Protein AF-A0A6C2U2H2-F1 (afdb_monomer)

Nearest PDB structures (foldseek):
  1rp9-assembly1_A  TM=5.818E-01  e=4.953E+00  Hordeum vulgare
  3bsh-assembly1_A  TM=3.555E-01  e=1.914E+00  Hordeum vulgare

Foldseek 3Di:
DDDDDDDPDPPPPPQDQAAEKEQPDAQDPVNLQFQCQLVRIPVSHRQAERYEYEYADAAGEREHHAQVVPQEAERHYPEYEYHNNYEYEYHHDEEYETAHYEYEANYEYEYPYQEYEYAHAYEYDDAEEYEYEPADAQYEYEYQYAYDYDPRHQEYEWEYPDAYDPVRQGTYEYEHQNHADAHEYEFYRHEYEEQNPHLYAYDADQNGEYYYPEEAARADYEYHHLHAYAQQYEYEYQWYHQVNRTDDAAKADLCCQCPVSPHPLNNYPCRNVRNYIYGHHDDPPLPWFDWDADQQQFTDFTQASNDTFADDDPQAGKWKWFDPPPDIDIDGFGGWDDDPQKIKTGNDVPDPFIWIWGWAIGSGWIKIFTQDTPPAAQVNQGIKMKGKTATPAAKDKDKQAQLKDWDADHPRGMIMIINNCQSDAALVRTRTMMIIGHPVDADPSLLLSLLRCFQPGNQFAAPPDPHRHSVVSVVQLVQLCVQCPFAAEAEEADQAQVQVVVCCVVFVLVLLGQEYEYACCRFQVDNDDAAGFQLWGDCRHVVVTLVSLLVVLLVCLVSNHAYHYAGAAGWAHLQHCVQQPPAHNPQWAFQFKAWFAAKDALPDQKGKGQGDPPRAPDPDFDPFKDQQWKDFGSKIKGFPDWPPRVDRIIMTHRIDIRTHNGGRGIDHTGTMMTGFMFGHPHRIIHGHSNPPDPPGPLLVSLLVVLVSVQSSCVSSQEHAAEHENLSRPRVPVRSSLVSVSSSRSHHNGNYWYDYVQGGRSSNSSCVRNSNVVQLLSHPQALEQAWDDQDPVDPPAFTDDLLLRLVSSLFSLVVSHLHYYYAHLAPSGGDTPCRCPPFQCNVVSSVVSSVSSLQSRLADVVVSVVSVVFWAADPPDPTIWGQWRFRWDADPVRFIWTKTKGFWDFPVDDQGTWIQPDSGNGIDHRWDKDKAQDKTKTADQDAKDAKWKKKAFAQPKPFWFAQKKKDKPPFWIKTWHDIAGHLWMWTDPDDFWIFIAHSSRNTPDITTMDIDRRIDHHTMIIMGIHGPPDIGIMIMTIMDIDDMDGGPSSVVD

Solvent-accessible surface area (backbone atoms only — not comparable to full-atom values): 52808 Å² total; per-residue (Å²): 134,91,83,90,82,84,79,84,78,82,81,78,74,84,68,76,85,40,60,80,34,43,52,74,47,69,37,50,94,83,46,50,51,17,61,61,40,21,79,31,27,72,76,57,46,48,64,40,71,67,24,31,35,35,37,66,43,63,74,36,40,48,20,46,27,23,40,92,75,32,44,57,41,68,56,45,28,59,28,41,37,30,23,58,31,5,30,43,30,33,33,19,63,37,50,31,36,32,65,39,28,36,40,25,34,59,9,34,44,35,39,70,41,68,30,34,29,40,33,44,31,35,39,35,37,55,70,39,40,33,37,41,24,28,71,47,56,62,15,40,32,40,37,54,25,44,36,42,51,39,90,49,34,49,32,43,35,36,42,34,96,52,84,51,52,90,89,40,61,20,25,41,33,25,67,24,68,80,16,58,35,57,33,30,41,39,27,31,28,21,36,44,34,33,56,19,66,44,54,38,22,39,38,25,35,71,52,6,33,42,34,50,70,46,72,39,83,27,80,82,19,40,38,40,34,47,18,30,35,48,40,68,32,47,36,36,21,39,40,39,26,48,69,85,44,72,56,66,64,45,76,38,39,35,59,47,43,35,68,74,68,61,39,63,49,77,38,31,71,56,29,80,72,29,73,17,34,45,29,20,44,64,74,78,80,65,45,55,8,40,78,45,63,41,62,45,32,30,73,70,45,32,26,32,71,65,39,72,36,54,43,87,62,94,74,37,26,37,28,46,32,41,45,81,88,86,54,74,49,78,45,72,28,50,17,33,47,78,62,89,63,31,40,39,37,16,60,40,92,92,42,74,53,30,40,30,31,39,57,50,68,34,60,47,28,31,36,45,30,41,73,46,62,44,80,60,50,83,77,41,81,42,42,30,37,36,40,33,42,45,34,71,48,57,58,39,72,42,54,53,52,65,48,22,48,63,47,64,45,85,90,77,27,35,37,41,38,33,31,64,42,61,37,49,56,51,76,90,61,52,41,29,32,36,37,41,32,56,47,79,54,53,56,72,62,31,38,53,38,53,20,48,46,55,43,74,45,89,44,56,54,59,31,92,60,96,66,59,44,45,68,47,44,52,50,48,44,51,50,33,49,73,70,64,56,69,54,26,31,36,31,43,37,46,76,29,53,66,52,47,54,51,50,37,66,68,46,42,60,76,50,64,37,31,29,46,31,30,47,26,47,36,53,39,57,40,67,66,48,37,59,48,60,88,78,44,45,15,47,68,27,22,77,68,24,63,60,45,51,38,54,50,31,44,58,35,21,78,70,65,19,27,58,31,52,48,38,46,61,72,57,45,17,39,40,19,52,84,49,35,40,91,50,47,55,85,46,47,22,59,70,39,44,36,27,27,64,56,61,44,53,49,81,60,34,68,48,46,37,29,53,40,91,90,58,59,82,88,89,79,57,33,99,44,53,41,66,51,34,32,36,46,73,53,23,35,31,39,47,63,43,84,40,55,78,92,50,64,57,27,36,36,33,68,35,44,62,28,41,65,61,20,58,53,55,68,47,56,54,64,39,47,34,36,31,31,39,22,33,49,99,70,55,26,33,23,46,32,97,38,51,94,43,100,80,27,47,42,46,51,53,27,50,52,46,19,52,56,48,42,67,46,22,65,64,51,60,25,41,43,50,37,38,61,33,56,62,50,43,45,77,45,77,43,54,40,52,56,48,52,30,50,22,46,34,56,22,67,53,47,53,52,54,34,31,79,94,40,66,48,78,51,54,54,58,54,72,30,45,91,40,54,74,38,47,38,71,44,82,52,41,20,33,40,43,52,49,59,55,47,84,92,51,83,92,50,72,27,57,50,71,63,47,24,32,36,41,33,54,45,17,48,76,68,53,19,17,15,30,30,40,28,25,46,36,73,96,53,39,41,28,71,63,46,59,74,60,27,51,51,37,66,63,52,51,52,51,45,35,55,38,58,72,39,34,75,58,59,32,68,70,46,52,52,54,53,54,74,50,43,45,74,37,88,100,54,96,48,42,28,29,60,45,35,50,41,76,48,64,48,100,84,71,44,50,27,34,36,34,36,29,62,45,45,45,79,86,50,90,51,67,50,32,31,60,74,36,101,52,59,32,64,42,74,49,56,48,80,42,50,42,62,50,73,44,48,29,44,32,96,46,76,65,41,67,64,23,37,39,39,32,29,36,67,85,37,95,51,53,50,28,40,39,27,46,34,35,72,99,46,24,31,37,38,34,65,54,73,40,43,48,40,17,34,39,40,33,86,60,87,57,47,31,41,34,20,42,56,32,52,34,77,75,46,69,35,57,47,50,73,46,57,52,41,46,56,54,38,80,40,44,39,27,47,34,48,78,77,66,73,36,46,29,33,39,37,44,34,47,68,56,80,68,44,72,44,61,35,60,83,76,111

Mean predicted aligned error: 15.01 Å

Radius of gyration: 37.15 Å; Cα contacts (8 Å, |Δi|>4): 2699; chains: 1; bounding box: 92×108×88 Å

Structure (mmCIF, N/CA/C/O backbone):
data_AF-A0A6C2U2H2-F1
#
_entry.id   AF-A0A6C2U2H2-F1
#
loop_
_atom_site.group_PDB
_atom_site.id
_atom_site.type_symbol
_atom_site.label_atom_id
_atom_site.label_alt_id
_atom_site.label_comp_id
_atom_site.label_asym_id
_atom_site.label_entity_id
_atom_site.label_seq_id
_atom_site.pdbx_PDB_ins_code
_atom_site.Cartn_x
_atom_site.Cartn_y
_atom_site.Cartn_z
_atom_site.occupancy
_atom_site.B_iso_or_equiv
_atom_site.auth_seq_id
_atom_site.auth_comp_id
_atom_site.auth_asym_id
_atom_site.auth_atom_id
_atom_site.pdbx_PDB_model_num
ATOM 1 N N . MET A 1 1 ? 23.633 -57.179 -10.560 1.00 32.50 1 MET A N 1
ATOM 2 C CA . MET A 1 1 ? 22.895 -57.666 -9.376 1.00 32.50 1 MET A CA 1
ATOM 3 C C . MET A 1 1 ? 21.879 -56.606 -9.007 1.00 32.50 1 MET A C 1
ATOM 5 O O . MET A 1 1 ? 22.245 -55.447 -8.906 1.00 32.50 1 MET A O 1
ATOM 9 N N . ASN A 1 2 ? 20.624 -57.039 -8.941 1.00 30.58 2 ASN A N 1
ATOM 10 C CA . ASN A 1 2 ? 19.366 -56.308 -8.786 1.00 30.58 2 ASN A CA 1
ATOM 11 C C . ASN A 1 2 ? 19.372 -55.073 -7.869 1.00 30.58 2 ASN A C 1
ATOM 13 O O . ASN A 1 2 ? 19.722 -55.198 -6.699 1.00 30.58 2 ASN A O 1
ATOM 17 N N . ARG A 1 3 ? 18.763 -53.975 -8.341 1.00 24.48 3 ARG A N 1
ATOM 18 C CA . ARG A 1 3 ? 17.432 -53.531 -7.881 1.00 24.48 3 ARG A CA 1
ATOM 19 C C . ARG A 1 3 ? 16.809 -52.521 -8.853 1.00 24.48 3 ARG A C 1
ATOM 21 O O . ARG A 1 3 ? 17.473 -51.641 -9.380 1.00 24.48 3 ARG A O 1
ATOM 28 N N . THR A 1 4 ? 15.528 -52.751 -9.087 1.00 27.25 4 THR A N 1
ATOM 29 C CA . THR A 1 4 ? 14.584 -52.084 -9.978 1.00 27.25 4 THR A CA 1
ATOM 30 C C . THR A 1 4 ? 14.066 -50.793 -9.340 1.00 27.25 4 THR A C 1
ATOM 32 O O . THR A 1 4 ? 13.630 -50.841 -8.195 1.00 27.25 4 THR A O 1
ATOM 35 N N . PHE A 1 5 ? 14.034 -49.690 -10.088 1.00 24.20 5 PHE A N 1
ATOM 36 C CA . PHE A 1 5 ? 13.085 -48.589 -9.892 1.00 24.20 5 PHE A CA 1
ATOM 37 C C . PHE A 1 5 ? 12.570 -48.190 -11.278 1.00 24.20 5 PHE A C 1
ATOM 39 O O . PHE A 1 5 ? 13.313 -47.666 -12.103 1.00 24.20 5 PHE A O 1
ATOM 46 N N . VAL A 1 6 ? 11.315 -48.541 -11.557 1.00 26.33 6 VAL A N 1
ATOM 47 C CA . VAL A 1 6 ? 10.551 -48.048 -12.706 1.00 26.33 6 VAL A CA 1
ATOM 48 C C . VAL A 1 6 ? 9.838 -46.799 -12.207 1.00 26.33 6 VAL A C 1
ATOM 50 O O . VAL A 1 6 ? 8.916 -46.907 -11.404 1.00 26.33 6 VAL A O 1
ATOM 53 N N . ALA A 1 7 ? 10.293 -45.626 -12.639 1.00 27.02 7 ALA A N 1
ATOM 54 C CA . ALA A 1 7 ? 9.502 -44.410 -12.545 1.00 27.02 7 ALA A CA 1
ATOM 55 C C . ALA A 1 7 ? 8.422 -44.473 -13.637 1.00 27.02 7 ALA A C 1
ATOM 57 O O . ALA A 1 7 ? 8.735 -44.615 -14.820 1.00 27.02 7 ALA A O 1
ATOM 58 N N . MET A 1 8 ? 7.151 -44.423 -13.237 1.00 24.56 8 MET A N 1
ATOM 59 C CA . MET A 1 8 ? 6.042 -44.121 -14.139 1.00 24.56 8 MET A CA 1
ATOM 60 C C . MET A 1 8 ? 6.201 -42.665 -14.588 1.00 24.56 8 MET A C 1
ATOM 62 O O . MET A 1 8 ? 6.007 -41.750 -13.796 1.00 24.56 8 MET A O 1
ATOM 66 N N . ALA A 1 9 ? 6.576 -42.456 -15.847 1.00 27.61 9 ALA A N 1
ATOM 67 C CA . ALA A 1 9 ? 6.449 -41.161 -16.496 1.00 27.61 9 ALA A CA 1
ATOM 68 C C . ALA A 1 9 ? 4.959 -40.904 -16.772 1.00 27.61 9 ALA A C 1
ATOM 70 O O . ALA A 1 9 ? 4.360 -41.580 -17.610 1.00 27.61 9 ALA A O 1
ATOM 71 N N . ALA A 1 10 ? 4.363 -39.945 -16.065 1.00 25.80 10 ALA A N 1
ATOM 72 C CA . ALA A 1 10 ? 3.140 -39.299 -16.516 1.00 25.80 10 ALA A CA 1
ATOM 73 C C . ALA A 1 10 ? 3.537 -38.310 -17.619 1.00 25.80 10 ALA A C 1
ATOM 75 O O . ALA A 1 10 ? 4.112 -37.259 -17.355 1.00 25.80 10 ALA A O 1
ATOM 76 N N . VAL A 1 11 ? 3.294 -38.688 -18.872 1.00 26.17 11 VAL A N 1
ATOM 77 C CA . VAL A 1 11 ? 3.320 -37.755 -20.000 1.00 26.17 11 VAL A CA 1
ATOM 78 C C . VAL A 1 11 ? 2.082 -36.872 -19.855 1.00 26.17 11 VAL A C 1
ATOM 80 O O . VAL A 1 11 ? 0.984 -37.301 -20.200 1.00 26.17 11 VAL A O 1
ATOM 83 N N . VAL A 1 12 ? 2.243 -35.662 -19.320 1.00 30.09 12 VAL A N 1
ATOM 84 C CA . VAL A 1 12 ? 1.270 -34.585 -19.528 1.00 30.09 12 VAL A CA 1
ATOM 85 C C . VAL A 1 12 ? 1.598 -33.996 -20.893 1.00 30.09 12 VAL A C 1
ATOM 87 O O . VAL A 1 12 ? 2.551 -33.238 -21.051 1.00 30.09 12 VAL A O 1
ATOM 90 N N . ALA A 1 13 ? 0.863 -34.428 -21.913 1.00 29.91 13 ALA A N 1
ATOM 91 C CA . ALA A 1 13 ? 0.833 -33.712 -23.174 1.00 29.91 13 ALA A CA 1
ATOM 92 C C . ALA A 1 13 ? 0.093 -32.390 -22.922 1.00 29.91 13 ALA A C 1
ATOM 94 O O . ALA A 1 13 ? -1.091 -32.416 -22.592 1.00 29.91 13 ALA A O 1
ATOM 95 N N . LEU A 1 14 ? 0.779 -31.250 -23.065 1.00 33.41 14 LEU A N 1
ATOM 96 C CA . LEU A 1 14 ? 0.102 -29.980 -23.321 1.00 33.41 14 LEU A CA 1
ATOM 97 C C . LEU A 1 14 ? -0.630 -30.130 -24.662 1.00 33.41 14 LEU A C 1
ATOM 99 O O . LEU A 1 14 ? -0.026 -30.015 -25.730 1.00 33.41 14 LEU A O 1
ATOM 103 N N . ASN A 1 15 ? -1.921 -30.447 -24.610 1.00 34.25 15 ASN A N 1
ATOM 104 C CA . ASN A 1 15 ? -2.809 -30.229 -25.742 1.00 34.25 15 ASN A CA 1
ATOM 105 C C . ASN A 1 15 ? -2.998 -28.715 -25.881 1.00 34.25 15 ASN A C 1
ATOM 107 O O . ASN A 1 15 ? -3.234 -28.025 -24.891 1.00 34.25 15 ASN A O 1
ATOM 111 N N . ALA A 1 16 ? -2.886 -28.198 -27.106 1.00 41.16 16 ALA A N 1
ATOM 112 C CA . ALA A 1 16 ? -3.382 -26.867 -27.436 1.00 41.16 16 ALA A CA 1
ATOM 113 C C . ALA A 1 16 ? -4.820 -26.733 -26.904 1.00 41.16 16 ALA A C 1
ATOM 115 O O . ALA A 1 16 ? -5.603 -27.665 -27.092 1.00 41.16 16 ALA A O 1
ATOM 116 N N . ALA A 1 17 ? -5.139 -25.625 -26.225 1.00 50.78 17 ALA A N 1
ATOM 117 C CA . ALA A 1 17 ? -6.475 -25.389 -25.683 1.00 50.78 17 ALA A CA 1
ATOM 118 C C . ALA A 1 17 ? -7.521 -25.625 -26.783 1.00 50.78 17 ALA A C 1
ATOM 120 O O . ALA A 1 17 ? -7.444 -25.020 -27.859 1.00 50.78 17 ALA A O 1
ATOM 121 N N . GLY A 1 18 ? -8.436 -26.564 -26.540 1.00 59.12 18 GLY A N 1
ATOM 122 C CA . GLY A 1 18 ? -9.504 -26.884 -27.475 1.00 59.12 18 GLY A CA 1
ATOM 123 C C . GLY A 1 18 ? -10.386 -25.667 -27.741 1.00 59.12 18 GLY A C 1
ATOM 124 O O . GLY A 1 18 ? -10.459 -24.743 -26.931 1.00 59.12 18 GLY A O 1
ATOM 125 N N . ALA A 1 19 ? -11.068 -25.632 -28.886 1.00 75.75 19 ALA A N 1
ATOM 126 C CA . ALA A 1 19 ? -12.039 -24.571 -29.129 1.00 75.75 19 ALA A CA 1
ATOM 127 C C . ALA A 1 19 ? -13.217 -24.719 -28.146 1.00 75.75 19 ALA A C 1
ATOM 129 O O . ALA A 1 19 ? -13.731 -25.825 -27.963 1.00 75.75 19 ALA A O 1
ATOM 130 N N . LEU A 1 20 ? -13.660 -23.613 -27.537 1.00 92.12 20 LEU A N 1
ATOM 131 C CA . LEU A 1 20 ? -14.864 -23.589 -26.705 1.00 92.12 20 LEU A CA 1
ATOM 132 C C . LEU A 1 20 ? -16.114 -23.650 -27.596 1.00 92.12 20 LEU A C 1
ATOM 134 O O . LEU A 1 20 ? -16.341 -22.771 -28.428 1.00 92.12 20 LEU A O 1
ATOM 138 N N . VAL A 1 21 ? -16.940 -24.674 -27.404 1.00 95.69 21 VAL A N 1
ATOM 139 C CA . VAL A 1 21 ? -18.154 -24.949 -28.177 1.00 95.69 21 VAL A CA 1
ATOM 140 C C . VAL A 1 21 ? -19.387 -24.707 -27.305 1.00 95.69 21 VAL A C 1
ATOM 142 O O . VAL A 1 21 ? -19.618 -25.399 -26.313 1.00 95.69 21 VAL A O 1
ATOM 145 N N . SER A 1 22 ? -20.213 -23.731 -27.680 1.00 95.50 22 SER A N 1
ATOM 146 C CA . SER A 1 22 ? -21.468 -23.423 -26.988 1.00 95.50 22 SER A CA 1
ATOM 147 C C . SER A 1 22 ? -22.598 -24.352 -27.421 1.00 95.50 22 SER A C 1
ATOM 149 O O . SER A 1 22 ? -22.697 -24.746 -28.583 1.00 95.50 22 SER A O 1
ATOM 151 N N . GLN A 1 23 ? -23.490 -24.691 -26.492 1.00 95.94 23 GLN A N 1
ATOM 152 C CA . GLN A 1 23 ? -24.770 -25.304 -26.825 1.00 95.94 23 GLN A CA 1
ATOM 153 C C . GLN A 1 23 ? -25.703 -24.224 -27.387 1.00 95.94 23 GLN A C 1
ATOM 155 O O . GLN A 1 23 ? -26.037 -23.291 -26.662 1.00 95.94 23 GLN A O 1
ATOM 160 N N . ASP A 1 24 ? -26.182 -24.366 -28.620 1.00 91.69 24 ASP A N 1
ATOM 161 C CA . ASP A 1 24 ? -27.002 -23.353 -29.306 1.00 91.69 24 ASP A CA 1
ATOM 162 C C . ASP A 1 24 ? -28.509 -23.609 -29.167 1.00 91.69 24 ASP A C 1
ATOM 164 O O . ASP A 1 24 ? -29.312 -22.673 -29.114 1.00 91.69 24 ASP A O 1
ATOM 168 N N . GLU A 1 25 ? -28.905 -24.873 -29.011 1.00 88.44 25 GLU A N 1
ATOM 169 C CA . GLU A 1 25 ? -30.304 -25.287 -28.885 1.00 88.44 25 GLU A CA 1
ATOM 170 C C . GLU A 1 25 ? -30.571 -26.017 -27.567 1.00 88.44 25 GLU A C 1
ATOM 172 O O . GLU A 1 25 ? -29.699 -26.664 -26.997 1.00 88.44 25 GLU A O 1
ATOM 177 N N . ASN A 1 26 ? -31.812 -25.977 -27.080 1.00 87.69 26 ASN A N 1
ATOM 178 C CA . ASN A 1 26 ? -32.213 -26.801 -25.942 1.00 87.69 26 ASN A CA 1
ATOM 179 C C . ASN A 1 26 ? -32.256 -28.285 -26.345 1.00 87.69 26 ASN A C 1
ATOM 181 O O . ASN A 1 26 ? -32.990 -28.642 -27.268 1.00 87.69 26 ASN A O 1
ATOM 185 N N . VAL A 1 27 ? -31.541 -29.159 -25.630 1.00 86.50 27 VAL A N 1
ATOM 186 C CA . VAL A 1 27 ? -31.614 -30.610 -25.854 1.00 86.50 27 VAL A CA 1
ATOM 187 C C . VAL A 1 27 ? -32.812 -31.140 -25.065 1.00 86.50 27 VAL A C 1
ATOM 189 O O . VAL A 1 27 ? -32.729 -31.476 -23.882 1.00 86.50 27 VAL A O 1
ATOM 192 N N . GLY A 1 28 ? -33.977 -31.134 -25.710 1.00 75.00 28 GLY A N 1
ATOM 193 C CA . GLY A 1 28 ? -35.269 -31.340 -25.069 1.00 75.00 28 GLY A CA 1
ATOM 194 C C . GLY A 1 28 ? -35.622 -32.805 -24.801 1.00 75.00 28 GLY A C 1
ATOM 195 O O . GLY A 1 28 ? -34.885 -33.747 -25.073 1.00 75.00 28 GLY A O 1
ATOM 196 N N . ALA A 1 29 ? -36.823 -33.033 -24.257 1.00 66.06 29 ALA A N 1
ATOM 197 C CA . ALA A 1 29 ? -37.308 -34.384 -23.949 1.00 66.06 29 ALA A CA 1
ATOM 198 C C . ALA A 1 29 ? -37.559 -35.277 -25.169 1.00 66.06 29 ALA A C 1
ATOM 200 O O . ALA A 1 29 ? -37.538 -36.498 -25.021 1.00 66.06 29 ALA A O 1
ATOM 201 N N . ALA A 1 30 ? -37.806 -34.677 -26.331 1.00 73.50 30 ALA A N 1
ATOM 202 C CA . ALA A 1 30 ? -38.062 -35.391 -27.576 1.00 73.50 30 ALA A CA 1
ATOM 203 C C . ALA A 1 30 ? -36.770 -35.829 -28.290 1.00 73.50 30 ALA A C 1
ATOM 205 O O . ALA A 1 30 ? -36.818 -36.720 -29.137 1.00 73.50 30 ALA A O 1
ATOM 206 N N . ASP A 1 31 ? -35.619 -35.251 -27.934 1.00 83.12 31 ASP A N 1
ATOM 207 C CA . ASP A 1 31 ? -34.337 -35.532 -28.573 1.00 83.12 31 ASP A CA 1
ATOM 208 C C . ASP A 1 31 ? -33.702 -36.786 -27.956 1.00 83.12 31 ASP A C 1
ATOM 210 O O . ASP A 1 31 ? -32.944 -36.722 -26.989 1.00 83.12 31 ASP A O 1
ATOM 214 N N . ALA A 1 32 ? -34.021 -37.960 -28.509 1.00 87.81 32 ALA A N 1
ATOM 215 C CA . ALA A 1 32 ? -33.505 -39.234 -27.998 1.00 87.81 32 ALA A CA 1
ATOM 216 C C . ALA A 1 32 ? -31.965 -39.307 -27.993 1.00 87.81 32 ALA A C 1
ATOM 218 O O . ALA A 1 32 ? -31.387 -39.949 -27.117 1.00 87.81 32 ALA A O 1
ATOM 219 N N . ALA A 1 33 ? -31.315 -38.616 -28.937 1.00 90.25 33 ALA A N 1
ATOM 220 C CA . ALA A 1 33 ? -29.861 -38.548 -29.068 1.00 90.25 33 ALA A CA 1
ATOM 221 C C . ALA A 1 33 ? -29.166 -37.729 -27.961 1.00 90.25 33 ALA A C 1
ATOM 223 O O . ALA A 1 33 ? -27.961 -37.878 -27.783 1.00 90.25 33 ALA A O 1
ATOM 224 N N . GLY A 1 34 ? -29.883 -36.892 -27.202 1.00 92.00 34 GLY A N 1
ATOM 225 C CA . GLY A 1 34 ? -29.271 -36.063 -26.160 1.00 92.00 34 GLY A CA 1
ATOM 226 C C . GLY A 1 34 ? -28.140 -35.176 -26.702 1.00 92.00 34 GLY A C 1
ATOM 227 O O . GLY A 1 34 ? -28.230 -34.653 -27.814 1.00 92.00 34 GLY A O 1
ATOM 228 N N . TRP A 1 35 ? -27.047 -35.061 -25.945 1.00 93.44 35 TRP A N 1
ATOM 229 C CA . TRP A 1 35 ? -25.833 -34.340 -26.342 1.00 93.44 35 TRP A CA 1
ATOM 230 C C . TRP A 1 35 ? -25.170 -34.857 -27.632 1.00 93.44 35 TRP A C 1
ATOM 232 O O . TRP A 1 35 ? -24.297 -34.183 -28.162 1.00 93.44 35 TRP A O 1
ATOM 242 N N . LEU A 1 36 ? -25.573 -36.021 -28.171 1.00 93.38 36 LEU A N 1
ATOM 243 C CA . LEU A 1 36 ? -25.072 -36.545 -29.452 1.00 93.38 36 LEU A CA 1
ATOM 244 C C . LEU A 1 36 ? -25.779 -35.905 -30.658 1.00 93.38 36 LEU A C 1
ATOM 246 O O . LEU A 1 36 ? -25.531 -36.283 -31.802 1.00 93.38 36 LEU A O 1
ATOM 250 N N . LYS A 1 37 ? -26.696 -34.959 -30.436 1.00 93.06 37 LYS A N 1
ATOM 251 C CA . LYS A 1 37 ? -27.306 -34.172 -31.505 1.00 93.06 37 LYS A CA 1
ATOM 252 C C . LYS A 1 37 ? -26.331 -33.078 -31.943 1.00 93.06 37 LYS A C 1
ATOM 254 O O . LYS A 1 37 ? -26.220 -32.048 -31.293 1.00 93.06 37 LYS A O 1
ATOM 259 N N . ALA A 1 38 ? -25.649 -33.311 -33.062 1.00 92.25 38 ALA A N 1
ATOM 260 C CA . ALA A 1 38 ? -24.626 -32.406 -33.590 1.00 92.25 38 ALA A CA 1
ATOM 261 C C . ALA A 1 38 ? -25.116 -30.953 -33.755 1.00 92.25 38 ALA A C 1
ATOM 263 O O . ALA A 1 38 ? -24.424 -30.030 -33.354 1.00 92.25 38 ALA A O 1
ATOM 264 N N . SER A 1 39 ? -26.351 -30.758 -34.234 1.00 91.69 39 SER A N 1
ATOM 265 C CA . SER A 1 39 ? -26.947 -29.425 -34.434 1.00 91.69 39 SER A CA 1
ATOM 266 C C . SER A 1 39 ? -27.293 -28.675 -33.141 1.00 91.69 39 SER A C 1
ATOM 268 O O . SER A 1 39 ? -27.886 -27.605 -33.196 1.00 91.69 39 SER A O 1
ATOM 270 N N . SER A 1 40 ? -27.043 -29.261 -31.967 1.00 92.00 40 SER A N 1
ATOM 271 C CA . SER A 1 40 ? -27.226 -28.577 -30.683 1.00 92.00 40 SER A CA 1
ATOM 272 C C . SER A 1 40 ? -25.979 -27.823 -30.232 1.00 92.00 40 SER A C 1
ATOM 274 O O . SER A 1 40 ? -26.062 -27.111 -29.236 1.00 92.00 40 SER A O 1
ATOM 276 N N . TRP A 1 41 ? -24.862 -27.956 -30.947 1.00 94.75 41 TRP A N 1
ATOM 277 C CA . TRP A 1 41 ? -23.570 -27.355 -30.629 1.00 94.75 41 TRP A CA 1
ATOM 278 C C . TRP A 1 41 ? -23.146 -26.383 -31.731 1.00 94.75 41 TRP A C 1
ATOM 280 O O . TRP A 1 41 ? -23.392 -26.649 -32.905 1.00 94.75 41 TRP A O 1
ATOM 290 N N . SER A 1 42 ? -22.468 -25.293 -31.375 1.00 94.94 42 SER A N 1
ATOM 291 C CA . SER A 1 42 ? -22.132 -24.202 -32.304 1.00 94.94 42 SER A CA 1
ATOM 292 C C . SER A 1 42 ? -21.162 -24.559 -33.427 1.00 94.94 42 SER A C 1
ATOM 294 O O . SER A 1 42 ? -21.001 -23.802 -34.384 1.00 94.94 42 SER A O 1
ATOM 296 N N . ASN A 1 43 ? -20.526 -25.727 -33.344 1.00 93.88 43 ASN A N 1
ATOM 297 C CA . ASN A 1 43 ? -19.686 -26.275 -34.402 1.00 93.88 43 ASN A CA 1
ATOM 298 C C . ASN A 1 43 ? -20.417 -27.292 -35.300 1.00 93.88 43 ASN A C 1
ATOM 300 O O . ASN A 1 43 ? -19.782 -27.886 -36.173 1.00 93.88 43 ASN A O 1
ATOM 304 N N . ASP A 1 44 ? -21.717 -27.524 -35.084 1.00 93.81 44 ASP A N 1
ATOM 305 C CA . ASP A 1 44 ? -22.527 -28.531 -35.778 1.00 93.81 44 ASP A CA 1
ATOM 306 C C . ASP A 1 44 ? -21.909 -29.949 -35.741 1.00 93.81 44 ASP A C 1
ATOM 308 O O . ASP A 1 44 ? -22.106 -30.756 -36.657 1.00 93.81 44 ASP A O 1
ATOM 312 N N . GLN A 1 45 ? -21.137 -30.276 -34.697 1.00 93.50 45 GLN A N 1
ATOM 313 C CA . GLN A 1 45 ? -20.532 -31.594 -34.477 1.00 93.50 45 GLN A CA 1
ATOM 314 C C . GLN A 1 45 ? -21.008 -32.212 -33.160 1.00 93.50 45 GLN A C 1
ATOM 316 O O . GLN A 1 45 ? -21.412 -31.531 -32.222 1.00 93.50 45 GLN A O 1
ATOM 321 N N . VAL A 1 46 ? -20.952 -33.542 -33.075 1.00 93.75 46 VAL A N 1
ATOM 322 C CA . VAL A 1 46 ? -21.124 -34.235 -31.788 1.00 93.75 46 VAL A CA 1
ATOM 323 C C . VAL A 1 46 ? -19.928 -33.949 -30.870 1.00 93.75 46 VAL A C 1
ATOM 325 O O . VAL A 1 46 ? -18.838 -33.691 -31.386 1.00 93.75 46 VAL A O 1
ATOM 328 N N . PRO A 1 47 ? -20.085 -34.034 -29.535 1.00 94.88 47 PRO A N 1
ATOM 329 C CA . PRO A 1 47 ? -18.969 -33.916 -28.610 1.00 94.88 47 PRO A CA 1
ATOM 330 C C . PRO A 1 47 ? -17.809 -34.840 -28.982 1.00 94.88 47 PRO A C 1
ATOM 332 O O . PRO A 1 47 ? -18.018 -36.036 -29.195 1.00 94.88 47 PRO A O 1
ATOM 335 N N . SER A 1 48 ? -16.602 -34.288 -29.085 1.00 93.25 48 SER A N 1
ATOM 336 C CA . SER A 1 48 ? -15.397 -35.008 -29.503 1.00 93.25 48 SER A CA 1
ATOM 337 C C . SER A 1 48 ? -14.152 -34.469 -28.792 1.00 93.25 48 SER A C 1
ATOM 339 O O . SER A 1 48 ? -14.150 -33.286 -28.448 1.00 93.25 48 SER A O 1
ATOM 341 N N . PRO A 1 49 ? -13.080 -35.273 -28.651 1.00 92.25 49 PRO A N 1
ATOM 342 C CA . PRO A 1 49 ? -11.851 -34.826 -27.997 1.00 92.25 49 PRO A CA 1
ATOM 343 C C . PRO A 1 49 ? -11.233 -33.605 -28.687 1.00 92.25 49 PRO A C 1
ATOM 345 O O . PRO A 1 49 ? -11.382 -33.446 -29.904 1.00 92.25 49 PRO A O 1
ATOM 348 N N . GLY A 1 50 ? -10.509 -32.782 -27.928 1.00 87.44 50 GLY A N 1
ATOM 349 C CA . GLY A 1 50 ? -9.876 -31.550 -28.408 1.00 87.44 50 GLY A CA 1
ATOM 350 C C . GLY A 1 50 ? -10.780 -30.314 -28.402 1.00 87.44 50 GLY A C 1
ATOM 351 O O . GLY A 1 50 ? -10.402 -29.305 -28.988 1.00 87.44 50 GLY A O 1
ATOM 352 N N . ASN A 1 51 ? -11.970 -30.386 -27.797 1.00 93.12 51 ASN A N 1
ATOM 353 C CA . ASN A 1 51 ? -12.878 -29.250 -27.616 1.00 93.12 51 ASN A CA 1
ATOM 354 C C . ASN A 1 51 ? -13.478 -29.259 -26.206 1.00 93.12 51 ASN A C 1
ATOM 356 O O . ASN A 1 51 ? -13.826 -30.323 -25.680 1.00 93.12 51 ASN A O 1
ATOM 360 N N . ASP A 1 52 ? -13.684 -28.064 -25.661 1.00 94.94 52 ASP A N 1
ATOM 361 C CA . ASP A 1 52 ? -14.412 -27.828 -24.417 1.00 94.94 52 ASP A CA 1
ATOM 362 C C . ASP A 1 52 ? -15.843 -27.407 -24.736 1.00 94.94 52 ASP A C 1
ATOM 364 O O . ASP A 1 52 ? -16.077 -26.647 -25.673 1.00 94.94 52 ASP A O 1
ATOM 368 N N . TYR A 1 53 ? -16.822 -27.890 -23.977 1.00 97.25 53 TYR A N 1
ATOM 369 C CA . TYR A 1 53 ? -18.235 -27.650 -24.266 1.00 97.25 53 TYR A CA 1
ATOM 370 C C . TYR A 1 53 ? -18.908 -26.904 -23.124 1.00 97.25 53 TYR A C 1
ATOM 372 O O . TYR A 1 53 ? -18.678 -27.210 -21.957 1.00 97.25 53 TYR A O 1
ATOM 380 N N . ILE A 1 54 ? -19.792 -25.960 -23.446 1.00 97.31 54 ILE A N 1
ATOM 381 C CA . ILE A 1 54 ? -20.499 -25.167 -22.437 1.00 97.31 54 ILE A CA 1
ATOM 382 C C . ILE A 1 54 ? -21.986 -24.999 -22.750 1.00 97.31 54 ILE A C 1
ATOM 384 O O . ILE A 1 54 ? -22.386 -24.703 -23.876 1.00 97.31 54 ILE A O 1
ATOM 388 N N . ASN A 1 55 ? -22.817 -25.130 -21.718 1.00 97.31 55 ASN A N 1
ATOM 389 C CA . ASN A 1 55 ? -24.184 -24.628 -21.699 1.00 97.31 55 ASN A CA 1
ATOM 390 C C . ASN A 1 55 ? -24.293 -23.541 -20.624 1.00 97.31 55 ASN A C 1
ATOM 392 O O . ASN A 1 55 ? -24.331 -23.850 -19.438 1.00 97.31 55 ASN A O 1
ATOM 396 N N . ASN A 1 56 ? -24.350 -22.282 -21.052 1.00 95.56 56 ASN A N 1
ATOM 397 C CA . ASN A 1 56 ? -24.397 -21.089 -20.203 1.00 95.56 56 ASN A CA 1
ATOM 398 C C . ASN A 1 56 ? -25.711 -20.304 -20.365 1.00 95.56 56 ASN A C 1
ATOM 400 O O . ASN A 1 56 ? -25.744 -19.078 -20.220 1.00 95.56 56 ASN A O 1
ATOM 404 N N . VAL A 1 57 ? -26.801 -20.988 -20.721 1.00 94.56 57 VAL A N 1
ATOM 405 C CA . VAL A 1 57 ? -28.109 -20.352 -20.901 1.00 94.56 57 VAL A CA 1
ATOM 406 C C . VAL A 1 57 ? -29.069 -20.809 -19.815 1.00 94.56 57 VAL A C 1
ATOM 408 O O . VAL A 1 57 ? -29.429 -21.983 -19.733 1.00 94.56 57 VAL A O 1
ATOM 411 N N . SER A 1 58 ? -29.536 -19.849 -19.019 1.00 93.25 58 SER A N 1
ATOM 412 C CA . SER A 1 58 ? -30.452 -20.088 -17.905 1.00 93.25 58 SER A CA 1
ATOM 413 C C . SER A 1 58 ? -31.675 -20.916 -18.303 1.00 93.25 58 SER A C 1
ATOM 415 O O . SER A 1 58 ? -32.359 -20.630 -19.290 1.00 93.25 58 SER A O 1
ATOM 417 N N . GLY A 1 59 ? -31.934 -21.984 -17.543 1.00 87.69 59 GLY A N 1
ATOM 418 C CA . GLY A 1 59 ? -33.043 -22.912 -17.765 1.00 87.69 59 GLY A CA 1
ATOM 419 C C . GLY A 1 59 ? -32.894 -23.845 -18.975 1.00 87.69 59 GLY A C 1
ATOM 420 O O . GLY A 1 59 ? -33.803 -24.639 -19.231 1.00 87.69 59 GLY A O 1
ATOM 421 N N . ARG A 1 60 ? -31.785 -23.782 -19.728 1.00 93.69 60 ARG A N 1
ATOM 422 C CA . ARG A 1 60 ? -31.522 -24.678 -20.864 1.00 93.69 60 ARG A CA 1
ATOM 423 C C . ARG A 1 60 ? -31.048 -26.043 -20.369 1.00 93.69 60 ARG A C 1
ATOM 425 O O . ARG A 1 60 ? -30.098 -26.138 -19.593 1.00 93.69 60 ARG A O 1
ATOM 432 N N . ASP A 1 61 ? -31.681 -27.101 -20.870 1.00 93.56 61 ASP A N 1
ATOM 433 C CA . ASP A 1 61 ? -31.303 -28.481 -20.580 1.00 93.56 61 ASP A CA 1
ATOM 434 C C . ASP A 1 61 ? -30.167 -28.939 -21.518 1.00 93.56 61 ASP A C 1
ATOM 436 O O . ASP A 1 61 ? -30.284 -28.892 -22.748 1.00 93.56 61 ASP A O 1
ATOM 440 N N . THR A 1 62 ? -29.115 -29.502 -20.933 1.00 94.25 62 THR A N 1
ATOM 441 C CA . THR A 1 62 ? -28.202 -30.453 -21.576 1.00 94.25 62 THR A CA 1
ATOM 442 C C . THR A 1 62 ? -28.628 -31.849 -21.138 1.00 94.25 62 THR A C 1
ATOM 444 O O . THR A 1 62 ? -28.532 -32.194 -19.959 1.00 94.25 62 THR A O 1
ATOM 447 N N . ARG A 1 63 ? -29.150 -32.673 -22.052 1.00 92.19 63 ARG A N 1
ATOM 448 C CA . ARG A 1 63 ? -29.582 -34.041 -21.719 1.00 92.19 63 ARG A CA 1
ATOM 449 C C . ARG A 1 63 ? -28.576 -35.071 -22.176 1.00 92.19 63 ARG A C 1
ATOM 451 O O . ARG A 1 63 ? -28.103 -35.024 -23.309 1.00 92.19 63 ARG A O 1
ATOM 458 N N . THR A 1 64 ? -28.334 -36.061 -21.329 1.00 92.69 64 THR A N 1
ATOM 459 C CA . THR A 1 64 ? -27.654 -37.277 -21.770 1.00 92.69 64 THR A CA 1
ATOM 460 C C . THR A 1 64 ? -28.536 -38.045 -22.771 1.00 92.69 64 THR A C 1
ATOM 462 O O . THR A 1 64 ? -29.766 -37.900 -22.744 1.00 92.69 64 THR A O 1
ATOM 465 N N . PRO A 1 65 ? -27.947 -38.854 -23.669 1.00 91.75 65 PRO A N 1
ATOM 466 C CA . PRO A 1 65 ? -28.689 -39.747 -24.551 1.00 91.75 65 PRO A CA 1
ATOM 467 C C . PRO A 1 65 ? -29.687 -40.610 -23.777 1.00 91.75 65 PRO A C 1
ATOM 469 O O . PRO A 1 65 ? -29.431 -41.042 -22.649 1.00 91.75 65 PRO A O 1
ATOM 472 N N . GLN A 1 66 ? -30.848 -40.869 -24.380 1.00 90.12 66 GLN A N 1
ATOM 473 C CA . GLN A 1 66 ? -31.821 -41.778 -23.783 1.00 90.12 66 GLN A CA 1
ATOM 474 C C . GLN A 1 66 ? -31.254 -43.199 -23.735 1.00 90.12 66 GLN A C 1
ATOM 476 O O . GLN A 1 66 ? -30.532 -43.611 -24.640 1.00 90.12 66 GLN A O 1
ATOM 481 N N . GLY A 1 67 ? -31.650 -43.990 -22.732 1.00 83.62 67 GLY A N 1
ATOM 482 C CA . GLY A 1 67 ? -31.171 -45.374 -22.588 1.00 83.62 67 GLY A CA 1
ATOM 483 C C . GLY A 1 67 ? -31.465 -46.291 -23.790 1.00 83.62 67 GLY A C 1
ATOM 484 O O . GLY A 1 67 ? -30.799 -47.306 -23.960 1.00 83.62 67 GLY A O 1
ATOM 485 N N . SER A 1 68 ? -32.436 -45.933 -24.640 1.00 85.50 68 SER A N 1
ATOM 486 C CA . SER A 1 68 ? -32.718 -46.609 -25.916 1.00 85.50 68 SER A CA 1
ATOM 487 C C . SER A 1 68 ? -31.697 -46.311 -27.022 1.00 85.50 68 SER A C 1
ATOM 489 O O . SER A 1 68 ? -31.629 -47.068 -27.987 1.00 85.50 68 SER A O 1
ATOM 491 N N . ILE A 1 69 ? -30.933 -45.224 -26.895 1.00 90.06 69 ILE A N 1
ATOM 492 C CA . ILE A 1 69 ? -29.844 -44.835 -27.797 1.00 90.06 69 ILE A CA 1
ATOM 493 C C . ILE A 1 69 ? -28.510 -45.319 -27.238 1.00 90.06 69 ILE A C 1
ATOM 495 O O . ILE A 1 69 ? -27.775 -46.022 -27.925 1.00 90.06 69 ILE A O 1
ATOM 499 N N . GLU A 1 70 ? -28.221 -44.985 -25.980 1.00 88.19 70 GLU A N 1
ATOM 500 C CA . GLU A 1 70 ? -26.974 -45.353 -25.318 1.00 88.19 70 GLU A CA 1
ATOM 501 C C . GLU A 1 70 ? -27.230 -45.643 -23.836 1.00 88.19 70 GLU A C 1
ATOM 503 O O . GLU A 1 70 ? -27.667 -44.785 -23.069 1.00 88.19 70 GLU A O 1
ATOM 508 N N . GLY A 1 71 ? -26.984 -46.889 -23.424 1.00 84.19 71 GLY A N 1
ATOM 509 C CA . GLY A 1 71 ? -27.243 -47.327 -22.050 1.00 84.19 71 GLY A CA 1
ATOM 510 C C . GLY A 1 71 ? -26.270 -46.739 -21.023 1.00 84.19 71 GLY A C 1
ATOM 511 O O . GLY A 1 71 ? -26.683 -46.489 -19.891 1.00 84.19 71 GLY A O 1
ATOM 512 N N . ASN A 1 72 ? -25.013 -46.502 -21.422 1.00 90.75 72 ASN A N 1
ATOM 513 C CA . ASN A 1 72 ? -23.941 -45.949 -20.586 1.00 90.75 72 ASN A CA 1
ATOM 514 C C . ASN A 1 72 ? -23.248 -44.781 -21.312 1.00 90.75 72 ASN A C 1
ATOM 516 O O . ASN A 1 72 ? -22.197 -44.999 -21.915 1.00 90.75 72 ASN A O 1
ATOM 520 N N . PRO A 1 73 ? -23.855 -43.581 -21.336 1.00 92.50 73 PRO A N 1
ATOM 521 C CA . PRO A 1 73 ? -23.344 -42.479 -22.140 1.00 92.50 73 PRO A CA 1
ATOM 522 C C . PRO A 1 73 ? -21.952 -42.008 -21.737 1.00 92.50 73 PRO A C 1
ATOM 524 O O . PRO A 1 73 ? -21.681 -41.826 -20.552 1.00 92.50 73 PRO A O 1
ATOM 527 N N . VAL A 1 74 ? -21.095 -41.731 -22.716 1.00 93.81 74 VAL A N 1
ATOM 528 C CA . VAL A 1 74 ? -19.779 -41.118 -22.480 1.00 93.81 74 VAL A CA 1
ATOM 529 C C . VAL A 1 74 ? -19.724 -39.754 -23.158 1.00 93.81 74 VAL A C 1
ATOM 531 O O . VAL A 1 74 ? -19.954 -39.645 -24.362 1.00 93.81 74 VAL A O 1
ATOM 534 N N . PHE A 1 75 ? -19.417 -38.706 -22.392 1.00 94.88 75 PHE A N 1
ATOM 535 C CA . PHE A 1 75 ? -19.118 -37.397 -22.962 1.00 94.88 75 PHE A CA 1
ATOM 536 C C . PHE A 1 75 ? -17.687 -37.404 -23.499 1.00 94.88 75 PHE A C 1
ATOM 538 O O . PHE A 1 75 ? -16.745 -37.583 -22.731 1.00 94.88 75 PHE A O 1
ATOM 545 N N . LEU A 1 76 ? -17.530 -37.262 -24.816 1.00 94.62 76 LEU A N 1
ATOM 546 C CA . LEU A 1 76 ? -16.228 -37.374 -25.480 1.00 94.62 76 LEU A CA 1
ATOM 547 C C . LEU A 1 76 ? -15.479 -36.041 -25.618 1.00 94.62 76 LEU A C 1
ATOM 549 O O . LEU A 1 76 ? -14.352 -36.065 -26.099 1.00 94.62 76 LEU A O 1
ATOM 553 N N . GLY A 1 77 ? -16.084 -34.909 -25.242 1.00 92.56 77 GLY A N 1
ATOM 554 C CA . GLY A 1 77 ? -15.369 -33.631 -25.162 1.00 92.56 77 GLY A CA 1
ATOM 555 C C . GLY A 1 77 ? -14.346 -33.614 -24.026 1.00 92.56 77 GLY A C 1
ATOM 556 O O . GLY A 1 77 ? -14.455 -34.403 -23.084 1.00 92.56 77 GLY A O 1
ATOM 557 N N . ASP A 1 78 ? -13.375 -32.707 -24.113 1.00 93.50 78 ASP A N 1
ATOM 558 C CA . ASP A 1 78 ? -12.319 -32.570 -23.104 1.00 93.50 78 ASP A CA 1
ATOM 559 C C . ASP A 1 78 ? -12.901 -32.071 -21.773 1.00 93.50 78 ASP A C 1
ATOM 561 O O . ASP A 1 78 ? -12.498 -32.553 -20.710 1.00 93.50 78 ASP A O 1
ATOM 565 N N . SER A 1 79 ? -13.920 -31.204 -21.827 1.00 95.19 79 SER A N 1
ATOM 566 C CA . SER A 1 79 ? -14.743 -30.807 -20.681 1.00 95.19 79 SER A CA 1
ATOM 567 C C . SER A 1 79 ? -16.195 -30.487 -21.058 1.00 95.19 79 SER A C 1
ATOM 569 O O . SER A 1 79 ? -16.517 -30.224 -22.221 1.00 95.19 79 SER A O 1
ATOM 571 N N . LEU A 1 80 ? -17.082 -30.519 -20.058 1.00 96.94 80 LEU A N 1
ATOM 572 C CA . LEU A 1 80 ? -18.458 -30.026 -20.148 1.00 96.94 80 LEU A CA 1
ATOM 573 C C . LEU A 1 80 ? -18.738 -29.076 -18.981 1.00 96.94 80 LEU A C 1
ATOM 575 O O . LEU A 1 80 ? -18.687 -29.501 -17.831 1.00 96.94 80 LEU A O 1
ATOM 579 N N . THR A 1 81 ? -19.111 -27.833 -19.271 1.00 97.69 81 THR A N 1
ATOM 580 C CA . THR A 1 81 ? -19.466 -26.815 -18.275 1.00 97.69 81 THR A CA 1
ATOM 581 C C . THR A 1 81 ? -20.958 -26.490 -18.328 1.00 97.69 81 THR A C 1
ATOM 583 O O . THR A 1 81 ? -21.515 -26.223 -19.394 1.00 97.69 81 THR A O 1
ATOM 586 N N . ILE A 1 82 ? -21.612 -26.496 -17.168 1.00 97.94 82 ILE A N 1
ATOM 587 C CA . ILE A 1 82 ? -23.018 -26.122 -16.979 1.00 97.94 82 ILE A CA 1
ATOM 588 C C . ILE A 1 82 ? -23.054 -24.861 -16.122 1.00 97.94 82 ILE A C 1
ATOM 590 O O . ILE A 1 82 ? -22.680 -24.902 -14.949 1.00 97.94 82 ILE A O 1
ATOM 594 N N . ASP A 1 83 ? -23.491 -23.755 -16.717 1.00 96.81 83 ASP A N 1
ATOM 595 C CA . ASP A 1 83 ? -23.342 -22.419 -16.149 1.00 96.81 83 ASP A CA 1
ATOM 596 C C . ASP A 1 83 ? -24.608 -21.553 -16.272 1.00 96.81 83 ASP A C 1
ATOM 598 O O . ASP A 1 83 ? -25.536 -21.874 -17.017 1.00 96.81 83 ASP A O 1
ATOM 602 N N . ASN A 1 84 ? -24.653 -20.436 -15.540 1.00 94.31 84 ASN A N 1
ATOM 603 C CA . ASN A 1 84 ? -25.674 -19.393 -15.638 1.00 94.31 84 ASN A CA 1
ATOM 604 C C . ASN A 1 84 ? -27.112 -19.920 -15.447 1.00 94.31 84 ASN A C 1
ATOM 606 O O . ASN A 1 84 ? -28.049 -19.522 -16.143 1.00 94.31 84 ASN A O 1
ATOM 610 N N . GLY A 1 85 ? -27.305 -20.864 -14.522 1.00 94.19 85 GLY A N 1
ATOM 611 C CA . GLY A 1 85 ? -28.612 -21.467 -14.247 1.00 94.19 85 GLY A CA 1
ATOM 612 C C . GLY A 1 85 ? -29.045 -22.534 -15.256 1.00 94.19 85 GLY A C 1
ATOM 613 O O . GLY A 1 85 ? -30.231 -22.872 -15.327 1.00 94.19 85 GLY A O 1
ATOM 614 N N . ALA A 1 86 ? -28.120 -23.051 -16.066 1.00 96.69 86 ALA A N 1
ATOM 615 C CA . ALA A 1 86 ? -28.358 -24.189 -16.943 1.00 96.69 86 ALA A CA 1
ATOM 616 C C . ALA A 1 86 ? -28.517 -25.510 -16.161 1.00 96.69 86 ALA A C 1
ATOM 618 O O . ALA A 1 86 ? -28.278 -25.604 -14.951 1.00 96.69 86 ALA A O 1
ATOM 619 N N . VAL A 1 87 ? -28.966 -26.556 -16.863 1.00 94.94 87 VAL A N 1
ATOM 620 C CA . VAL A 1 87 ? -29.323 -27.844 -16.254 1.00 94.94 87 VAL A CA 1
ATOM 621 C C . VAL A 1 87 ? -28.686 -29.013 -16.998 1.00 94.94 87 VAL A C 1
ATOM 623 O O . VAL A 1 87 ? -29.000 -29.242 -18.164 1.00 94.94 87 VAL A O 1
ATOM 626 N N . LEU A 1 88 ? -27.901 -29.846 -16.311 1.00 94.00 88 LEU A N 1
ATOM 627 C CA . LEU A 1 88 ? -27.552 -31.183 -16.804 1.00 94.00 88 LEU A CA 1
ATOM 628 C C . LEU A 1 88 ? -28.614 -32.186 -16.360 1.00 94.00 88 LEU A C 1
ATOM 630 O O . LEU A 1 88 ? -28.874 -32.327 -15.169 1.00 94.00 88 LEU A O 1
ATOM 634 N N . LYS A 1 89 ? -29.232 -32.908 -17.297 1.00 91.94 89 LYS A N 1
ATOM 635 C CA . LYS A 1 89 ? -30.376 -33.783 -17.006 1.00 91.94 89 LYS A CA 1
ATOM 636 C C . LYS A 1 89 ? -30.195 -35.206 -17.532 1.00 91.94 89 LYS A C 1
ATOM 638 O O . LYS A 1 89 ? -30.128 -35.437 -18.738 1.00 91.94 89 LYS A O 1
ATOM 643 N N . PHE A 1 90 ? -30.211 -36.186 -16.631 1.00 90.19 90 PHE A N 1
ATOM 644 C CA . PHE A 1 90 ? -29.997 -37.593 -16.968 1.00 90.19 90 PHE A CA 1
ATOM 645 C C . PHE A 1 90 ? -31.220 -38.256 -17.608 1.00 90.19 90 PHE A C 1
ATOM 647 O O . PHE A 1 90 ? -32.342 -38.110 -17.123 1.00 90.19 90 PHE A O 1
ATOM 654 N N . LYS A 1 91 ? -31.019 -39.008 -18.696 1.00 87.81 91 LYS A N 1
ATOM 655 C CA . LYS A 1 91 ? -32.064 -39.769 -19.410 1.00 87.81 91 LYS A CA 1
ATOM 656 C C . LYS A 1 91 ? -31.687 -41.217 -19.752 1.00 87.81 91 LYS A C 1
ATOM 658 O O . LYS A 1 91 ? -32.453 -41.903 -20.433 1.00 87.81 91 LYS A O 1
ATOM 663 N N . HIS A 1 92 ? -30.570 -41.704 -19.227 1.00 86.25 92 HIS A N 1
ATOM 664 C CA . HIS A 1 92 ? -30.147 -43.104 -19.314 1.00 86.25 92 HIS A CA 1
ATOM 665 C C . HIS A 1 92 ? -30.575 -43.903 -18.079 1.00 86.25 92 HIS A C 1
ATOM 667 O O . HIS A 1 92 ? -31.111 -43.359 -17.111 1.00 86.25 92 HIS A O 1
ATOM 673 N N . THR A 1 93 ? -30.330 -45.212 -18.143 1.00 81.56 93 THR A N 1
ATOM 674 C CA . THR A 1 93 ? -30.529 -46.158 -17.037 1.00 81.56 93 THR A CA 1
ATOM 675 C C . THR A 1 93 ? -29.226 -46.756 -16.494 1.00 81.56 93 THR A C 1
ATOM 677 O O . THR A 1 93 ? -29.257 -47.417 -15.462 1.00 81.56 93 THR A O 1
ATOM 680 N N . GLY A 1 94 ? -28.101 -46.588 -17.202 1.00 86.50 94 GLY A N 1
ATOM 681 C CA . GLY A 1 94 ? -26.772 -47.050 -16.785 1.00 86.50 94 GLY A CA 1
ATOM 682 C C . GLY A 1 94 ? -25.897 -45.927 -16.223 1.00 86.50 94 GLY A C 1
ATOM 683 O O . GLY A 1 94 ? -26.412 -44.949 -15.673 1.00 86.50 94 GLY A O 1
ATOM 684 N N . VAL A 1 95 ? -24.577 -46.061 -16.371 1.00 90.75 95 VAL A N 1
ATOM 685 C CA . VAL A 1 95 ? -23.583 -45.083 -15.898 1.00 90.75 95 VAL A CA 1
ATOM 686 C C . VAL A 1 95 ? -23.238 -44.106 -17.016 1.00 90.75 95 VAL A C 1
ATOM 688 O O . VAL A 1 95 ? -22.798 -44.517 -18.085 1.00 90.75 95 VAL A O 1
ATOM 691 N N . CYS A 1 96 ? -23.429 -42.818 -16.757 1.00 92.44 96 CYS A N 1
ATOM 692 C CA . CYS A 1 96 ? -22.916 -41.736 -17.578 1.00 92.44 96 CYS A CA 1
ATOM 693 C C . CYS A 1 96 ? -21.523 -41.338 -17.091 1.00 92.44 96 CYS A C 1
ATOM 695 O O . CYS A 1 96 ? -21.337 -41.106 -15.898 1.00 92.44 96 CYS A O 1
ATOM 697 N N . THR A 1 97 ? -20.568 -41.213 -18.007 1.00 93.56 97 THR A N 1
ATOM 698 C CA . THR A 1 97 ? -19.202 -40.781 -17.700 1.00 93.56 97 THR A CA 1
ATOM 699 C C . THR A 1 97 ? -18.918 -39.441 -18.365 1.00 93.56 97 THR A C 1
ATOM 701 O O . THR A 1 97 ? -19.025 -39.322 -19.585 1.00 93.56 97 THR A O 1
ATOM 704 N N . ALA A 1 98 ? -18.518 -38.453 -17.568 1.00 92.88 98 ALA A N 1
ATOM 705 C CA . ALA A 1 98 ? -17.962 -37.189 -18.039 1.00 92.88 98 ALA A CA 1
ATOM 706 C C . ALA A 1 98 ? -16.634 -36.958 -17.312 1.00 92.88 98 ALA A C 1
ATOM 708 O O . ALA A 1 98 ? -16.614 -36.828 -16.090 1.00 92.88 98 ALA A O 1
ATOM 709 N N . SER A 1 99 ? -15.520 -36.979 -18.048 1.00 89.75 99 SER A N 1
ATOM 710 C CA . SER A 1 99 ? -14.184 -36.962 -17.439 1.00 89.75 99 SER A CA 1
ATOM 711 C C . SER A 1 99 ? -13.903 -35.666 -16.683 1.00 89.75 99 SER A C 1
ATOM 713 O O . SER A 1 99 ? -13.359 -35.743 -15.589 1.00 89.75 99 SER A O 1
ATOM 715 N N . ASN A 1 100 ? -14.322 -34.518 -17.227 1.00 92.50 100 ASN A N 1
ATOM 716 C CA . ASN A 1 100 ? -14.155 -33.194 -16.624 1.00 92.50 100 ASN A CA 1
ATOM 717 C C . ASN A 1 100 ? -15.476 -32.413 -16.725 1.00 92.50 100 ASN A C 1
ATOM 719 O O . ASN A 1 100 ? -15.707 -31.674 -17.682 1.00 92.50 100 ASN A O 1
ATOM 723 N N . LEU A 1 101 ? -16.386 -32.644 -15.779 1.00 97.06 101 LEU A N 1
ATOM 724 C CA . LEU A 1 101 ? -17.658 -31.928 -15.691 1.00 97.06 101 LEU A CA 1
ATOM 725 C C . LEU A 1 101 ? -17.537 -30.778 -14.690 1.00 97.06 101 LEU A C 1
ATOM 727 O O . LEU A 1 101 ? -17.175 -31.014 -13.542 1.00 97.06 101 LEU A O 1
ATOM 731 N N . THR A 1 102 ? -17.926 -29.575 -15.096 1.00 97.69 102 THR A N 1
ATOM 732 C CA . THR A 1 102 ? -18.014 -28.400 -14.224 1.00 97.69 102 THR A CA 1
ATOM 733 C C . THR A 1 102 ? -19.466 -27.950 -14.101 1.00 97.69 102 THR A C 1
ATOM 735 O O . THR A 1 102 ? -20.165 -27.815 -15.107 1.00 97.69 102 THR A O 1
ATOM 738 N N . ILE A 1 103 ? -19.940 -27.705 -12.879 1.00 97.38 103 ILE A N 1
ATOM 739 C CA . ILE A 1 103 ? -21.252 -27.096 -12.619 1.00 97.38 103 ILE A CA 1
ATOM 740 C C . ILE A 1 103 ? -21.045 -25.864 -11.747 1.00 97.38 103 ILE A C 1
ATOM 742 O O . ILE A 1 103 ? -20.545 -25.976 -10.630 1.00 97.38 103 ILE A O 1
ATOM 746 N N . THR A 1 104 ? -21.449 -24.698 -12.242 1.00 97.06 104 THR A N 1
ATOM 747 C CA . THR A 1 104 ? -21.291 -23.449 -11.493 1.00 97.06 104 THR A CA 1
ATOM 748 C C . THR A 1 104 ? -22.459 -23.199 -10.536 1.00 97.06 104 THR A C 1
ATOM 750 O O . THR A 1 104 ? -23.559 -23.745 -10.700 1.00 97.06 104 THR A O 1
ATOM 753 N N . ALA A 1 105 ? -22.242 -22.347 -9.533 1.00 96.00 105 ALA A N 1
ATOM 754 C CA . ALA A 1 105 ? -23.296 -21.879 -8.640 1.00 96.00 105 ALA A CA 1
ATOM 755 C C . ALA A 1 105 ? -24.512 -21.318 -9.414 1.00 96.00 105 ALA A C 1
ATOM 757 O O . ALA A 1 105 ? -24.387 -20.614 -10.413 1.00 96.00 105 ALA A O 1
ATOM 758 N N . GLY A 1 106 ? -25.717 -21.651 -8.949 1.00 94.25 106 GLY A N 1
ATOM 759 C CA . GLY A 1 106 ? -26.990 -21.337 -9.604 1.00 94.25 106 GLY A CA 1
ATOM 760 C C . GLY A 1 106 ? -27.451 -22.383 -10.627 1.00 94.25 106 GLY A C 1
ATOM 761 O O . GLY A 1 106 ? -28.643 -22.444 -10.931 1.00 94.25 106 GLY A O 1
ATOM 762 N N . SER A 1 107 ? -26.555 -23.241 -11.120 1.00 96.75 107 SER A N 1
ATOM 763 C CA . SER A 1 107 ? -26.873 -24.318 -12.068 1.00 96.75 107 SER A CA 1
ATOM 764 C C . SER A 1 107 ? -27.307 -25.611 -11.359 1.00 96.75 107 SER A C 1
ATOM 766 O O . SER A 1 107 ? -27.217 -25.743 -10.132 1.00 96.75 107 SER A O 1
ATOM 768 N N . SER A 1 108 ? -27.839 -26.583 -12.115 1.00 94.75 108 SER A N 1
ATOM 769 C CA . SER A 1 108 ? -28.367 -27.815 -11.508 1.00 94.75 108 SER A CA 1
ATOM 770 C C . SER A 1 108 ? -28.063 -29.110 -12.251 1.00 94.75 108 SER A C 1
ATOM 772 O O . SER A 1 108 ? -27.978 -29.165 -13.479 1.00 94.75 108 SER A O 1
ATOM 774 N N . LEU A 1 109 ? -27.978 -30.185 -11.471 1.00 93.69 109 LEU A N 1
ATOM 775 C CA . LEU A 1 109 ? -27.931 -31.561 -11.936 1.00 93.69 109 LEU A CA 1
ATOM 776 C C . LEU A 1 109 ? -29.270 -32.233 -11.632 1.00 93.69 109 LEU A C 1
ATOM 778 O O . LEU A 1 109 ? -29.755 -32.224 -10.500 1.00 93.69 109 LEU A O 1
ATOM 782 N N . GLN A 1 110 ? -29.885 -32.827 -12.652 1.00 91.81 110 GLN A N 1
ATOM 783 C CA . GLN A 1 110 ? -31.231 -33.379 -12.580 1.00 91.81 110 GLN A CA 1
ATOM 784 C C . GLN A 1 110 ? -31.306 -34.822 -13.066 1.00 91.81 110 GLN A C 1
ATOM 786 O O . GLN A 1 110 ? -30.693 -35.194 -14.063 1.00 91.81 110 GLN A O 1
ATOM 791 N N . ASN A 1 111 ? -32.151 -35.634 -12.433 1.00 86.12 111 ASN A N 1
ATOM 792 C CA . ASN A 1 111 ? -32.494 -36.951 -12.964 1.00 86.12 111 ASN A CA 1
ATOM 793 C C . ASN A 1 111 ? -33.815 -36.887 -13.732 1.00 86.12 111 ASN A C 1
ATOM 795 O O . ASN A 1 111 ? -34.897 -36.844 -13.161 1.00 86.12 111 ASN A O 1
ATOM 799 N N . GLY A 1 112 ? -33.749 -36.893 -15.060 1.00 77.94 112 GLY A N 1
ATOM 800 C CA . GLY A 1 112 ? -34.922 -36.949 -15.925 1.00 77.94 112 GLY A CA 1
ATOM 801 C C . GLY A 1 112 ? -35.437 -38.368 -16.221 1.00 77.94 112 GLY A C 1
ATOM 802 O O . GLY A 1 112 ? -36.490 -38.476 -16.853 1.00 77.94 112 GLY A O 1
ATOM 803 N N . GLY A 1 113 ? -34.710 -39.431 -15.860 1.00 72.75 113 GLY A N 1
ATOM 804 C CA . GLY A 1 113 ? -34.930 -40.833 -16.259 1.00 72.75 113 GLY A CA 1
ATOM 805 C C . GLY A 1 113 ? -35.557 -41.704 -15.162 1.00 72.75 113 GLY A C 1
ATOM 806 O O . GLY A 1 113 ? -36.258 -41.193 -14.302 1.00 72.75 113 GLY A O 1
ATOM 807 N N . SER A 1 114 ? -35.373 -43.029 -15.195 1.00 65.38 114 SER A N 1
ATOM 808 C CA . SER A 1 114 ? -35.858 -43.926 -14.124 1.00 65.38 114 SER A CA 1
ATOM 809 C C . SER A 1 114 ? -34.802 -44.204 -13.047 1.00 65.38 114 SER A C 1
ATOM 811 O O . SER A 1 114 ? -35.169 -44.385 -11.892 1.00 65.38 114 SER A O 1
ATOM 813 N N . SER A 1 115 ? -33.505 -44.210 -13.386 1.00 67.69 115 SER A N 1
ATOM 814 C CA . SER A 1 115 ? -32.358 -44.286 -12.457 1.00 67.69 115 SER A CA 1
ATOM 815 C C . SER A 1 115 ? -31.074 -43.984 -13.238 1.00 67.69 115 SER A C 1
ATOM 817 O O . SER A 1 115 ? -30.796 -44.707 -14.185 1.00 67.69 115 SER A O 1
ATOM 819 N N . GLY A 1 116 ? -30.319 -42.936 -12.909 1.00 74.06 116 GLY A N 1
ATOM 820 C CA . GLY A 1 116 ? -29.095 -42.577 -13.644 1.00 74.06 116 GLY A CA 1
ATOM 821 C C . GLY A 1 116 ? -27.888 -42.542 -12.716 1.00 74.06 116 GLY A C 1
ATOM 822 O O . GLY A 1 116 ? -28.038 -42.159 -11.563 1.00 74.06 116 GLY A O 1
ATOM 823 N N . SER A 1 117 ? -26.702 -42.912 -13.195 1.00 89.31 117 SER A N 1
ATOM 824 C CA . SER A 1 117 ? -25.461 -42.733 -12.430 1.00 89.31 117 SER A CA 1
ATOM 825 C C . SER A 1 117 ? -24.479 -41.813 -13.147 1.00 89.31 117 SER A C 1
ATOM 827 O O . SER A 1 117 ? -24.457 -41.804 -14.374 1.00 89.31 117 SER A O 1
ATOM 829 N N . LEU A 1 118 ? -23.659 -41.079 -12.396 1.00 93.50 118 LEU A N 1
ATOM 830 C CA . LEU A 1 118 ? -22.591 -40.217 -12.906 1.00 93.50 118 LEU A CA 1
ATOM 831 C C . LEU A 1 118 ? -21.226 -40.688 -12.390 1.00 93.50 118 LEU A C 1
ATOM 833 O O . LEU A 1 118 ? -21.036 -40.823 -11.183 1.00 93.50 118 LEU A O 1
ATOM 837 N N . ALA A 1 119 ? -20.276 -40.880 -13.300 1.00 93.94 119 ALA A N 1
ATOM 838 C CA . ALA A 1 119 ? -18.871 -41.172 -13.035 1.00 93.94 119 ALA A CA 1
ATOM 839 C C . ALA A 1 119 ? -17.949 -40.154 -13.735 1.00 93.94 119 ALA A C 1
ATOM 841 O O . ALA A 1 119 ? -18.382 -39.445 -14.645 1.00 93.94 119 ALA A O 1
ATOM 842 N N . GLY A 1 120 ? -16.676 -40.116 -13.327 1.00 92.81 120 GLY A N 1
ATOM 843 C CA . GLY A 1 120 ? -15.668 -39.161 -13.809 1.00 92.81 120 GLY A CA 1
ATOM 844 C C . GLY A 1 120 ? -15.271 -38.154 -12.730 1.00 92.81 120 GLY A C 1
ATOM 845 O O . GLY A 1 120 ? -15.272 -38.516 -11.553 1.00 92.81 120 GLY A O 1
ATOM 846 N N . ASN A 1 121 ? -14.958 -36.917 -13.114 1.00 93.81 121 ASN A N 1
ATOM 847 C CA . ASN A 1 121 ? -14.689 -35.820 -12.180 1.00 93.81 121 ASN A CA 1
ATOM 848 C C . ASN A 1 121 ? -15.787 -34.761 -12.300 1.00 93.81 121 ASN A C 1
ATOM 850 O O . ASN A 1 121 ? -16.186 -34.402 -13.409 1.00 93.81 121 ASN A O 1
ATOM 854 N N . LEU A 1 122 ? -16.270 -34.277 -11.158 1.00 96.12 122 LEU A N 1
ATOM 855 C CA . LEU A 1 122 ? -17.267 -33.220 -11.048 1.00 96.12 122 LEU A CA 1
ATOM 856 C C . LEU A 1 122 ? -16.690 -32.073 -10.213 1.00 96.12 122 LEU A C 1
ATOM 858 O O . LEU A 1 122 ? -16.586 -32.196 -8.996 1.00 96.12 122 LEU A O 1
ATOM 862 N N . ALA A 1 123 ? -16.353 -30.967 -10.864 1.00 96.50 123 ALA A N 1
ATOM 863 C CA . ALA A 1 123 ? -15.964 -29.725 -10.214 1.00 96.50 123 ALA A CA 1
ATOM 864 C C . ALA A 1 123 ? -17.194 -28.828 -10.006 1.00 96.50 123 ALA A C 1
ATOM 866 O O . ALA A 1 123 ? -17.973 -28.592 -10.932 1.00 96.50 123 ALA A O 1
ATOM 867 N N . LEU A 1 124 ? -17.373 -28.323 -8.789 1.00 96.56 124 LEU A N 1
ATOM 868 C CA . LEU A 1 124 ? -18.381 -27.321 -8.449 1.00 96.56 124 LEU A CA 1
ATOM 869 C C . LEU A 1 124 ? -17.683 -25.976 -8.238 1.00 96.56 124 LEU A C 1
ATOM 871 O O . LEU A 1 124 ? -16.811 -25.885 -7.378 1.00 96.56 124 LEU A O 1
ATOM 875 N N . THR A 1 125 ? -18.047 -24.949 -9.004 1.00 94.50 125 THR A N 1
ATOM 876 C CA . THR A 1 125 ? -17.296 -23.680 -9.022 1.00 94.50 125 THR A CA 1
ATOM 877 C C . THR A 1 125 ? -18.178 -22.441 -8.897 1.00 94.50 125 THR A C 1
ATOM 879 O O . THR A 1 125 ? -19.378 -22.462 -9.181 1.00 94.50 125 THR A O 1
ATOM 882 N N . GLY A 1 126 ? -17.582 -21.327 -8.475 1.00 89.81 126 GLY A N 1
ATOM 883 C CA . GLY A 1 126 ? -18.293 -20.062 -8.257 1.00 89.81 126 GLY A CA 1
ATOM 884 C C . GLY A 1 126 ? -18.923 -19.932 -6.866 1.00 89.81 126 GLY A C 1
ATOM 885 O O . GLY A 1 126 ? -18.834 -20.828 -6.033 1.00 89.81 126 GLY A O 1
ATOM 886 N N . ALA A 1 127 ? -19.537 -18.778 -6.595 1.00 90.25 127 ALA A N 1
ATOM 887 C CA . ALA A 1 127 ? -20.063 -18.445 -5.273 1.00 90.25 127 ALA A CA 1
ATOM 888 C C . ALA A 1 127 ? -21.558 -18.767 -5.148 1.00 90.25 127 ALA A C 1
ATOM 890 O O . ALA A 1 127 ? -22.369 -18.261 -5.924 1.00 90.25 127 ALA A O 1
ATOM 891 N N . GLY A 1 128 ? -21.944 -19.565 -4.148 1.00 91.50 128 GLY A N 1
ATOM 892 C CA . GLY A 1 128 ? -23.356 -19.802 -3.826 1.00 91.50 128 GLY A CA 1
ATOM 893 C C . GLY A 1 128 ? -23.755 -21.274 -3.746 1.00 91.50 128 GLY A C 1
ATOM 894 O O . GLY A 1 128 ? -23.123 -22.058 -3.043 1.00 91.50 128 GLY A O 1
ATOM 895 N N . THR A 1 129 ? -24.877 -21.625 -4.384 1.00 93.31 129 THR A N 1
ATOM 896 C CA . THR A 1 129 ? -25.528 -22.941 -4.258 1.00 93.31 129 THR A CA 1
ATOM 897 C C . THR A 1 129 ? -25.570 -23.689 -5.584 1.00 93.31 129 THR A C 1
ATOM 899 O O . THR A 1 129 ? -26.004 -23.126 -6.587 1.00 93.31 129 THR A O 1
ATOM 902 N N . VAL A 1 130 ? -25.231 -24.980 -5.582 1.00 95.69 130 VAL A N 1
ATOM 903 C CA . VAL A 1 130 ? -25.524 -25.902 -6.697 1.00 95.69 130 VAL A CA 1
ATOM 904 C C . VAL A 1 130 ? -26.681 -26.816 -6.308 1.00 95.69 130 VAL A C 1
ATOM 906 O O . VAL A 1 130 ? -26.730 -27.322 -5.188 1.00 95.69 130 VAL A O 1
ATOM 909 N N . THR A 1 131 ? -27.623 -27.046 -7.227 1.00 95.38 131 THR A N 1
ATOM 910 C CA . THR A 1 131 ? -28.818 -27.861 -6.940 1.00 95.38 131 THR A CA 1
ATOM 911 C C . THR A 1 131 ? -28.743 -29.253 -7.566 1.00 95.38 131 THR A C 1
ATOM 913 O O . THR A 1 131 ? -28.588 -29.399 -8.777 1.00 95.38 131 THR A O 1
ATOM 916 N N . PHE A 1 132 ? -28.953 -30.287 -6.755 1.00 94.56 132 PHE A N 1
ATOM 917 C CA . PHE A 1 132 ? -29.088 -31.685 -7.154 1.00 94.56 132 PHE A CA 1
ATOM 918 C C . PHE A 1 132 ? -30.548 -32.100 -6.978 1.00 94.56 132 PHE A C 1
ATOM 920 O O . PHE A 1 132 ? -31.054 -32.203 -5.863 1.00 94.56 132 PHE A O 1
ATOM 927 N N . ASN A 1 133 ? -31.254 -32.331 -8.085 1.00 91.31 133 ASN A N 1
ATOM 928 C CA . ASN A 1 133 ? -32.701 -32.526 -8.060 1.00 91.31 133 ASN A CA 1
ATOM 929 C C . ASN A 1 133 ? -33.128 -33.834 -8.759 1.00 91.31 133 ASN A C 1
ATOM 931 O O . ASN A 1 133 ? -33.040 -33.958 -9.986 1.00 91.31 133 ASN A O 1
ATOM 935 N N . PRO A 1 134 ? -33.658 -34.832 -8.023 1.00 86.75 134 PRO A N 1
ATOM 936 C CA . PRO A 1 134 ? -34.063 -36.109 -8.609 1.00 86.75 134 PRO A CA 1
ATOM 937 C C . PRO A 1 134 ? -35.301 -35.973 -9.514 1.00 86.75 134 PRO A C 1
ATOM 939 O O . PRO A 1 134 ? -35.615 -36.890 -10.260 1.00 86.75 134 PRO A O 1
ATOM 942 N N . SER A 1 135 ? -35.975 -34.820 -9.507 1.00 82.25 135 SER A N 1
ATOM 943 C CA . SER A 1 135 ? -37.065 -34.371 -10.386 1.00 82.25 135 SER A CA 1
ATOM 944 C C . SER A 1 135 ? -38.386 -35.145 -10.310 1.00 82.25 135 SER A C 1
ATOM 946 O O . SER A 1 135 ? -39.372 -34.695 -10.895 1.00 82.25 135 SER A O 1
ATOM 948 N N . TYR A 1 136 ? -38.435 -36.319 -9.674 1.00 77.94 136 TYR A N 1
ATOM 949 C CA . TYR A 1 136 ? -39.666 -37.082 -9.449 1.00 77.94 136 TYR A CA 1
ATOM 950 C C . TYR A 1 136 ? -39.510 -38.087 -8.299 1.00 77.94 136 TYR A C 1
ATOM 952 O O . TYR A 1 136 ? -38.413 -38.579 -8.046 1.00 77.94 136 TYR A O 1
ATOM 960 N N . HIS A 1 137 ? -40.623 -38.448 -7.651 1.00 70.81 137 HIS A N 1
ATOM 961 C CA . HIS A 1 137 ? -40.650 -39.135 -6.352 1.00 70.81 137 HIS A CA 1
ATOM 962 C C . HIS A 1 137 ? -40.129 -40.584 -6.323 1.00 70.81 137 HIS A C 1
ATOM 964 O O . HIS A 1 137 ? -40.105 -41.163 -5.249 1.00 70.81 137 HIS A O 1
ATOM 970 N N . ASN A 1 138 ? -39.671 -41.173 -7.431 1.00 75.50 138 ASN A N 1
ATOM 971 C CA . ASN A 1 138 ? -39.146 -42.549 -7.501 1.00 75.50 138 ASN A CA 1
ATOM 972 C C . ASN A 1 138 ? -37.787 -42.660 -8.221 1.00 75.50 138 ASN A C 1
ATOM 974 O O . ASN A 1 138 ? -37.455 -43.713 -8.771 1.00 75.50 138 ASN A O 1
ATOM 978 N N . ARG A 1 139 ? -37.033 -41.558 -8.294 1.00 84.06 139 ARG A N 1
ATOM 979 C CA . ARG A 1 139 ? -35.777 -41.481 -9.046 1.00 84.06 139 ARG A CA 1
ATOM 980 C C . ARG A 1 139 ? -34.569 -41.516 -8.121 1.00 84.06 139 ARG A C 1
ATOM 982 O O . ARG A 1 139 ? -34.393 -40.635 -7.283 1.00 84.06 139 ARG A O 1
ATOM 989 N N . LYS A 1 140 ? -33.718 -42.517 -8.339 1.00 86.44 140 LYS A N 1
ATOM 990 C CA . LYS A 1 140 ? -32.436 -42.695 -7.653 1.00 86.44 140 LYS A CA 1
ATOM 991 C C . LYS A 1 140 ? -31.297 -42.276 -8.558 1.00 86.44 140 LYS A C 1
ATOM 993 O O . LYS A 1 140 ? -31.281 -42.647 -9.738 1.00 86.44 140 LYS A O 1
ATOM 998 N N . THR A 1 141 ? -30.347 -41.544 -7.996 1.00 89.94 141 THR A N 1
ATOM 999 C CA . THR A 1 141 ? -29.150 -41.135 -8.724 1.00 89.94 141 THR A CA 1
ATOM 1000 C C . THR A 1 141 ? -27.907 -41.488 -7.936 1.00 89.94 141 THR A C 1
ATOM 1002 O O . THR A 1 141 ? -27.785 -41.081 -6.786 1.00 89.94 141 THR A O 1
ATOM 1005 N N . THR A 1 142 ? -26.973 -42.218 -8.539 1.00 92.25 142 THR A N 1
ATOM 1006 C CA . THR A 1 142 ? -25.674 -42.488 -7.908 1.00 92.25 142 THR A CA 1
ATOM 1007 C C . THR A 1 142 ? -24.608 -41.591 -8.515 1.00 92.25 142 THR A C 1
ATOM 1009 O O . THR A 1 142 ? -24.394 -41.612 -9.723 1.00 92.25 142 THR A O 1
ATOM 1012 N N . VAL A 1 143 ? -23.912 -40.822 -7.689 1.00 94.00 143 VAL A N 1
ATOM 1013 C CA . VAL A 1 143 ? -22.752 -40.025 -8.083 1.00 94.00 143 VAL A CA 1
ATOM 1014 C C . VAL A 1 143 ? -21.509 -40.737 -7.559 1.00 94.00 143 VAL A C 1
ATOM 1016 O O . VAL A 1 143 ? -21.158 -40.653 -6.385 1.00 94.00 143 VAL A O 1
ATOM 1019 N N . SER A 1 144 ? -20.865 -41.490 -8.444 1.00 93.44 144 SER A N 1
ATOM 1020 C CA . SER A 1 144 ? -19.550 -42.092 -8.205 1.00 93.44 144 SER A CA 1
ATOM 1021 C C . SER A 1 144 ? -18.408 -41.213 -8.723 1.00 93.44 144 SER A C 1
ATOM 1023 O O . SER A 1 144 ? -17.245 -41.589 -8.597 1.00 93.44 144 SER A O 1
ATOM 1025 N N . ALA A 1 145 ? -18.728 -40.074 -9.346 1.00 93.25 145 ALA A N 1
ATOM 1026 C CA . ALA A 1 145 ? -17.740 -39.085 -9.749 1.00 93.25 145 ALA A CA 1
ATOM 1027 C C . ALA A 1 145 ? -16.978 -38.541 -8.533 1.00 93.25 145 ALA A C 1
ATOM 1029 O O . ALA A 1 145 ? -17.542 -38.443 -7.442 1.00 93.25 145 ALA A O 1
ATOM 1030 N N . TRP A 1 146 ? -15.702 -38.209 -8.727 1.00 93.50 146 TRP A N 1
ATOM 1031 C CA . TRP A 1 146 ? -14.929 -37.474 -7.734 1.00 93.50 146 TRP A CA 1
ATOM 1032 C C . TRP A 1 146 ? -15.402 -36.023 -7.716 1.00 93.50 146 TRP A C 1
ATOM 1034 O O . TRP A 1 146 ? -15.269 -35.320 -8.716 1.00 93.50 146 TRP A O 1
ATOM 1044 N N . VAL A 1 147 ? -16.015 -35.614 -6.608 1.00 94.12 147 VAL A N 1
ATOM 1045 C CA . VAL A 1 147 ? -16.568 -34.273 -6.424 1.00 94.12 147 VAL A CA 1
ATOM 1046 C C . VAL A 1 147 ? -15.544 -33.388 -5.728 1.00 94.12 147 VAL A C 1
ATOM 1048 O O . VAL A 1 147 ? -15.177 -33.648 -4.578 1.00 94.12 147 VAL A O 1
ATOM 1051 N N . THR A 1 148 ? -15.136 -32.326 -6.412 1.00 93.62 148 THR A N 1
ATOM 1052 C CA . THR A 1 148 ? -14.369 -31.211 -5.854 1.00 93.62 148 THR A CA 1
ATOM 1053 C C . THR A 1 148 ? -15.224 -29.950 -5.893 1.00 93.62 148 THR A C 1
ATOM 1055 O O . THR A 1 148 ? -16.087 -29.800 -6.758 1.00 93.62 148 THR A O 1
ATOM 1058 N N . ALA A 1 149 ? -15.031 -29.053 -4.933 1.00 90.75 149 ALA A N 1
ATOM 1059 C CA . ALA A 1 149 ? -15.773 -27.803 -4.864 1.00 90.75 149 ALA A CA 1
ATOM 1060 C C . ALA A 1 149 ? -14.841 -26.657 -4.477 1.00 90.75 149 ALA A C 1
ATOM 1062 O O . ALA A 1 149 ? -13.994 -26.833 -3.599 1.00 90.75 149 ALA A O 1
ATOM 1063 N N . ASP A 1 150 ? -15.024 -25.499 -5.107 1.00 85.75 150 ASP A N 1
ATOM 1064 C CA . ASP A 1 150 ? -14.393 -24.255 -4.674 1.00 85.75 150 ASP A CA 1
ATOM 1065 C C . ASP A 1 150 ? -14.852 -23.898 -3.255 1.00 85.75 150 ASP A C 1
ATOM 1067 O O . ASP A 1 150 ? -15.994 -24.162 -2.871 1.00 85.75 150 ASP A O 1
ATOM 1071 N N . ALA A 1 151 ? -13.997 -23.210 -2.494 1.00 82.44 151 ALA A N 1
ATOM 1072 C CA . ALA A 1 151 ? -14.333 -22.737 -1.147 1.00 82.44 151 ALA A CA 1
ATOM 1073 C C . ALA A 1 151 ? -15.564 -21.802 -1.117 1.00 82.44 151 ALA A C 1
ATOM 1075 O O . ALA A 1 151 ? -16.222 -21.683 -0.088 1.00 82.44 151 ALA A O 1
ATOM 1076 N N . ALA A 1 152 ? -15.896 -21.170 -2.249 1.00 87.00 152 ALA A N 1
ATOM 1077 C CA . ALA A 1 152 ? -17.057 -20.293 -2.408 1.00 87.00 152 ALA A CA 1
ATOM 1078 C C . ALA A 1 152 ? -18.387 -21.044 -2.657 1.00 87.00 152 ALA A C 1
ATOM 1080 O O . ALA A 1 152 ? -19.460 -20.434 -2.648 1.00 87.00 152 ALA A O 1
ATOM 1081 N N . ILE A 1 153 ? -18.365 -22.365 -2.873 1.00 90.44 153 ILE A N 1
ATOM 1082 C CA . ILE A 1 153 ? -19.590 -23.173 -2.888 1.00 90.44 153 ILE A CA 1
ATOM 1083 C C . ILE A 1 153 ? -19.971 -23.486 -1.445 1.00 90.44 153 ILE A C 1
ATOM 1085 O O . ILE A 1 153 ? -19.526 -24.464 -0.848 1.00 90.44 153 ILE A O 1
ATOM 1089 N N . HIS A 1 154 ? -20.833 -22.647 -0.881 1.00 90.25 154 HIS A N 1
ATOM 1090 C CA . HIS A 1 154 ? -21.275 -22.785 0.505 1.00 90.25 154 HIS A CA 1
ATOM 1091 C C . HIS A 1 154 ? -22.297 -23.916 0.676 1.00 90.25 154 HIS A C 1
ATOM 1093 O O . HIS A 1 154 ? -22.368 -24.511 1.750 1.00 90.25 154 HIS A O 1
ATOM 1099 N N . THR A 1 155 ? -23.080 -24.222 -0.371 1.00 95.38 155 THR A N 1
ATOM 1100 C CA . THR A 1 155 ? -24.222 -25.143 -0.268 1.00 95.38 155 THR A CA 1
ATOM 1101 C C . THR A 1 155 ? -24.379 -26.047 -1.491 1.00 95.38 155 THR A C 1
ATOM 1103 O O . THR A 1 155 ? -24.404 -25.584 -2.633 1.00 95.38 155 THR A O 1
ATOM 1106 N N . ILE A 1 156 ? -24.607 -27.340 -1.249 1.00 96.56 156 ILE A N 1
ATOM 1107 C CA . ILE A 1 156 ? -25.209 -28.257 -2.222 1.00 96.56 156 ILE A CA 1
ATOM 1108 C C . ILE A 1 156 ? -26.640 -28.544 -1.772 1.00 96.56 156 ILE A C 1
ATOM 1110 O O . ILE A 1 156 ? -26.866 -29.233 -0.777 1.00 96.56 156 ILE A O 1
ATOM 1114 N N . ALA A 1 157 ? -27.612 -28.021 -2.517 1.00 96.19 157 ALA A N 1
ATOM 1115 C CA . ALA A 1 157 ? -29.026 -28.241 -2.245 1.00 96.19 157 ALA A CA 1
ATOM 1116 C C . ALA A 1 157 ? -29.494 -29.534 -2.918 1.00 96.19 157 ALA A C 1
ATOM 1118 O O . ALA A 1 157 ? -29.585 -29.612 -4.144 1.00 96.19 157 ALA A O 1
ATOM 1119 N N . VAL A 1 158 ? -29.823 -30.548 -2.127 1.00 94.25 158 VAL A N 1
ATOM 1120 C CA . VAL A 1 158 ? -30.402 -31.811 -2.589 1.00 94.25 158 VAL A CA 1
ATOM 1121 C C . VAL A 1 158 ? -31.908 -31.728 -2.362 1.00 94.25 158 VAL A C 1
ATOM 1123 O O . VAL A 1 158 ? -32.386 -31.904 -1.244 1.00 94.25 158 VAL A O 1
ATOM 1126 N N . ASN A 1 159 ? -32.662 -31.383 -3.410 1.00 90.44 159 ASN A N 1
ATOM 1127 C CA . ASN A 1 159 ? -34.081 -31.039 -3.277 1.00 90.44 159 ASN A CA 1
ATOM 1128 C C . ASN A 1 159 ? -34.951 -31.618 -4.399 1.00 90.44 159 ASN A C 1
ATOM 1130 O O . ASN A 1 159 ? -34.602 -31.539 -5.576 1.00 90.44 159 ASN A O 1
ATOM 1134 N N . ASN A 1 160 ? -36.123 -32.147 -4.040 1.00 84.69 160 ASN A N 1
ATOM 1135 C CA . ASN A 1 160 ? -37.192 -32.520 -4.964 1.00 84.69 160 ASN A CA 1
ATOM 1136 C C . ASN A 1 160 ? -38.440 -31.632 -4.786 1.00 84.69 160 ASN A C 1
ATOM 1138 O O . ASN A 1 160 ? -38.866 -31.336 -3.675 1.00 84.69 160 ASN A O 1
ATOM 1142 N N . SER A 1 161 ? -39.105 -31.278 -5.888 1.00 69.81 161 SER A N 1
ATOM 1143 C CA . SER A 1 161 ? -40.308 -30.427 -5.867 1.00 69.81 161 SER A CA 1
ATOM 1144 C C . SER A 1 161 ? -41.624 -31.163 -5.564 1.00 69.81 161 SER A C 1
ATOM 1146 O O . SER A 1 161 ? -42.678 -30.530 -5.533 1.00 69.81 161 SER A O 1
ATOM 1148 N N . GLY A 1 162 ? -41.598 -32.487 -5.374 1.00 66.38 162 GLY A N 1
ATOM 1149 C CA . GLY A 1 162 ? -42.772 -33.300 -5.029 1.00 66.38 162 GLY A CA 1
ATOM 1150 C C . GLY A 1 162 ? -42.671 -33.911 -3.632 1.00 66.38 162 GLY A C 1
ATOM 1151 O O . GLY A 1 162 ? -41.569 -34.061 -3.112 1.00 66.38 162 GLY A O 1
ATOM 1152 N N . GLU A 1 163 ? -43.813 -34.305 -3.054 1.00 64.06 163 GLU A N 1
ATOM 1153 C CA . GLU A 1 163 ? -43.857 -34.962 -1.739 1.00 64.06 163 GLU A CA 1
ATOM 1154 C C . GLU A 1 163 ? -42.970 -36.215 -1.718 1.00 64.06 163 GLU A C 1
ATOM 1156 O O . GLU A 1 163 ? -43.105 -37.114 -2.557 1.00 64.06 163 GLU A O 1
ATOM 1161 N N . PHE A 1 164 ? -42.058 -36.264 -0.748 1.00 71.12 164 PHE A N 1
ATOM 1162 C CA . PHE A 1 164 ? -41.223 -37.424 -0.474 1.00 71.12 164 PHE A CA 1
ATOM 1163 C C . PHE A 1 164 ? -41.800 -38.238 0.674 1.00 71.12 164 PHE A C 1
ATOM 1165 O O . PHE A 1 164 ? -42.247 -37.706 1.688 1.00 71.12 164 PHE A O 1
ATOM 1172 N N . THR A 1 165 ? -41.733 -39.558 0.528 1.00 66.19 165 THR A N 1
ATOM 1173 C CA . THR A 1 165 ? -41.885 -40.479 1.651 1.00 66.19 165 THR A CA 1
ATOM 1174 C C . THR A 1 165 ? -40.672 -41.397 1.656 1.00 66.19 165 THR A C 1
ATOM 1176 O O . THR A 1 165 ? -40.194 -41.781 0.590 1.00 66.19 165 THR A O 1
ATOM 1179 N N . ALA A 1 166 ? -40.191 -41.802 2.834 1.00 59.91 166 ALA A N 1
ATOM 1180 C CA . ALA A 1 166 ? -39.050 -42.718 2.945 1.00 59.91 166 ALA A CA 1
ATOM 1181 C C . ALA A 1 166 ? -39.236 -44.025 2.136 1.00 59.91 166 ALA A C 1
ATOM 1183 O O . ALA A 1 166 ? -38.264 -44.650 1.728 1.00 59.91 166 ALA A O 1
ATOM 1184 N N . ALA A 1 167 ? -40.485 -44.403 1.831 1.00 58.62 167 ALA A N 1
ATOM 1185 C CA . ALA A 1 167 ? -40.831 -45.565 1.017 1.00 58.62 167 ALA A CA 1
ATOM 1186 C C . ALA A 1 167 ? -40.582 -45.401 -0.496 1.00 58.62 167 ALA A C 1
ATOM 1188 O O . ALA A 1 167 ? -40.566 -46.402 -1.210 1.00 58.62 167 ALA A O 1
ATOM 1189 N N . THR A 1 168 ? -40.437 -44.176 -1.014 1.00 64.81 168 THR A N 1
ATOM 1190 C CA . THR A 1 168 ? -40.312 -43.940 -2.461 1.00 64.81 168 THR A CA 1
ATOM 1191 C C . THR A 1 168 ? -38.865 -43.807 -2.940 1.00 64.81 168 THR A C 1
ATOM 1193 O O . THR A 1 168 ? -38.644 -43.759 -4.148 1.00 64.81 168 THR A O 1
ATOM 1196 N N . GLU A 1 169 ? -37.895 -43.799 -2.011 1.00 69.69 169 GLU A N 1
ATOM 1197 C CA . GLU A 1 169 ? -36.447 -43.825 -2.265 1.00 69.69 169 GLU A CA 1
ATOM 1198 C C . GLU A 1 169 ? -36.033 -42.911 -3.440 1.00 69.69 169 GLU A C 1
ATOM 1200 O O . GLU A 1 169 ? -35.480 -43.363 -4.443 1.00 69.69 169 GLU A O 1
ATOM 1205 N N . CYS A 1 170 ? -36.336 -41.616 -3.338 1.00 84.31 170 CYS A N 1
ATOM 1206 C CA . CYS A 1 170 ? -35.971 -40.592 -4.320 1.00 84.31 170 CYS A CA 1
ATOM 1207 C C . CYS A 1 170 ? -34.860 -39.699 -3.762 1.00 84.31 170 CYS A C 1
ATOM 1209 O O . CYS A 1 170 ? -35.026 -39.155 -2.670 1.00 84.31 170 CYS A O 1
ATOM 1211 N N . GLY A 1 171 ? -33.751 -39.536 -4.489 1.00 90.25 171 GLY A N 1
ATOM 1212 C CA . GLY A 1 171 ? -32.590 -38.812 -3.970 1.00 90.25 171 GLY A CA 1
ATOM 1213 C C . GLY A 1 171 ? -31.261 -39.152 -4.641 1.00 90.25 171 GLY A C 1
ATOM 1214 O O . GLY A 1 171 ? -31.219 -39.685 -5.759 1.00 90.25 171 GLY A O 1
ATOM 1215 N N . PHE A 1 172 ? -30.178 -38.819 -3.940 1.00 93.06 172 PHE A N 1
ATOM 1216 C CA . PHE A 1 172 ? -28.804 -38.961 -4.413 1.00 93.06 172 PHE A CA 1
ATOM 1217 C C . PHE A 1 172 ? -27.964 -39.826 -3.477 1.00 93.06 172 PHE A C 1
ATOM 1219 O O . PHE A 1 172 ? -27.987 -39.660 -2.261 1.00 93.06 172 PHE A O 1
ATOM 1226 N N . THR A 1 173 ? -27.194 -40.740 -4.066 1.00 94.06 173 THR A N 1
ATOM 1227 C CA . THR A 1 173 ? -26.198 -41.559 -3.375 1.00 94.06 173 THR A CA 1
ATOM 1228 C C . THR A 1 173 ? -24.799 -41.176 -3.846 1.00 94.06 173 THR A C 1
ATOM 1230 O O . THR A 1 173 ? -24.508 -41.343 -5.028 1.00 94.06 173 THR A O 1
ATOM 1233 N N . PHE A 1 174 ? -23.925 -40.720 -2.951 1.00 95.00 174 PHE A N 1
ATOM 1234 C CA . PHE A 1 174 ? -22.524 -40.413 -3.249 1.00 95.00 174 PHE A CA 1
ATOM 1235 C C . PHE A 1 174 ? -21.617 -41.526 -2.733 1.00 95.00 174 PHE A C 1
ATOM 1237 O O . PHE A 1 174 ? -21.553 -41.785 -1.533 1.00 95.00 174 PHE A O 1
ATOM 1244 N N . SER A 1 175 ? -20.917 -42.202 -3.642 1.00 92.94 175 SER A N 1
ATOM 1245 C CA . SER A 1 175 ? -20.168 -43.425 -3.315 1.00 92.94 175 SER A CA 1
ATOM 1246 C C . SER A 1 175 ? -18.649 -43.282 -3.417 1.00 92.94 175 SER A C 1
ATOM 1248 O O . SER A 1 175 ? -17.945 -44.281 -3.287 1.00 92.94 175 SER A O 1
ATOM 1250 N N . ASN A 1 176 ? -18.135 -42.090 -3.738 1.00 91.56 176 ASN A N 1
ATOM 1251 C CA . ASN A 1 176 ? -16.699 -41.854 -3.860 1.00 91.56 176 ASN A CA 1
ATOM 1252 C C . ASN A 1 176 ? -16.146 -41.229 -2.564 1.00 91.56 176 ASN A C 1
ATOM 1254 O O . ASN A 1 176 ? -16.413 -40.055 -2.308 1.00 91.56 176 ASN A O 1
ATOM 1258 N N . PRO A 1 177 ? -15.369 -41.968 -1.751 1.00 87.56 177 PRO A N 1
ATOM 1259 C CA . PRO A 1 177 ? -14.866 -41.475 -0.468 1.00 87.56 177 PRO A CA 1
ATOM 1260 C C . PRO A 1 177 ? -13.817 -40.360 -0.603 1.00 87.56 177 PRO A C 1
ATOM 1262 O O . PRO A 1 177 ? -13.476 -39.734 0.391 1.00 87.56 177 PRO A O 1
ATOM 1265 N N . SER A 1 178 ? -13.295 -40.100 -1.807 1.00 89.06 178 SER A N 1
ATOM 1266 C CA . SER A 1 178 ? -12.308 -39.040 -2.057 1.00 89.06 178 SER A CA 1
ATOM 1267 C C . SER A 1 178 ? -12.923 -37.651 -2.266 1.00 89.06 178 SER A C 1
ATOM 1269 O O . SER A 1 178 ? -12.185 -36.704 -2.524 1.00 89.06 178 SER A O 1
ATOM 1271 N N . ASN A 1 179 ? -14.248 -37.511 -2.197 1.00 90.19 179 ASN A N 1
ATOM 1272 C CA . ASN A 1 179 ? -14.925 -36.222 -2.351 1.00 90.19 179 ASN A CA 1
ATOM 1273 C C . ASN A 1 179 ? -14.450 -35.211 -1.293 1.00 90.19 179 ASN A C 1
ATOM 1275 O O . ASN A 1 179 ? -14.284 -35.570 -0.131 1.00 90.19 179 ASN A O 1
ATOM 1279 N N . THR A 1 180 ? -14.245 -33.949 -1.685 1.00 86.00 180 THR A N 1
ATOM 1280 C CA . THR A 1 180 ? -13.611 -32.922 -0.828 1.00 86.00 180 THR A CA 1
ATOM 1281 C C . THR A 1 180 ? -14.542 -31.781 -0.418 1.00 86.00 180 THR A C 1
ATOM 1283 O O . THR A 1 180 ? -14.087 -30.795 0.152 1.00 86.00 180 THR A O 1
ATOM 1286 N N . PHE A 1 181 ? -15.841 -31.879 -0.708 1.00 92.12 181 PHE A N 1
ATOM 1287 C CA . PHE A 1 181 ? -16.796 -30.827 -0.359 1.00 92.12 181 PHE A CA 1
ATOM 1288 C C . PHE A 1 181 ? -16.847 -30.600 1.162 1.00 92.12 181 PHE A C 1
ATOM 1290 O O . PHE A 1 181 ? -17.078 -31.545 1.915 1.00 92.12 181 PHE A O 1
ATOM 1297 N N . ALA A 1 182 ? -16.636 -29.354 1.591 1.00 89.88 182 ALA A N 1
ATOM 1298 C CA . ALA A 1 182 ? -16.591 -28.944 2.999 1.00 89.88 182 ALA A CA 1
ATOM 1299 C C . ALA A 1 182 ? -17.693 -27.934 3.386 1.00 89.88 182 ALA A C 1
ATOM 1301 O O . ALA A 1 182 ? -17.746 -27.487 4.527 1.00 89.88 182 ALA A O 1
ATOM 1302 N N . GLY A 1 183 ? -18.573 -27.569 2.444 1.00 90.88 183 GLY A N 1
ATOM 1303 C CA . GLY A 1 183 ? -19.719 -26.692 2.696 1.00 90.88 183 GLY A CA 1
ATOM 1304 C C . GLY A 1 183 ? -20.904 -27.429 3.332 1.00 90.88 183 GLY A C 1
ATOM 1305 O O . GLY A 1 183 ? -20.751 -28.449 4.000 1.00 90.88 183 GLY A O 1
ATOM 1306 N N . THR A 1 184 ? -22.118 -26.931 3.110 1.00 95.94 184 THR A N 1
ATOM 1307 C CA . THR A 1 184 ? -23.351 -27.493 3.679 1.00 95.94 184 THR A CA 1
ATOM 1308 C C . THR A 1 184 ? -24.129 -28.325 2.661 1.00 95.94 184 THR A C 1
ATOM 1310 O O . THR A 1 184 ? -24.460 -27.859 1.571 1.00 95.94 184 THR A O 1
ATOM 1313 N N . TRP A 1 185 ? -24.487 -29.550 3.032 1.00 97.06 185 TRP A N 1
ATOM 1314 C CA . TRP A 1 185 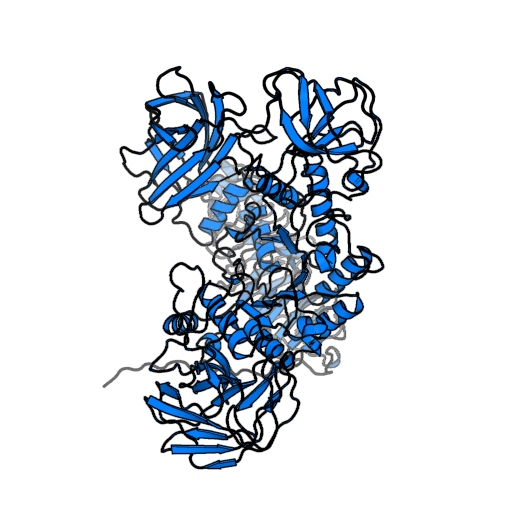? -25.507 -30.341 2.350 1.00 97.06 185 TRP A CA 1
ATOM 1315 C C . TRP A 1 185 ? -26.889 -29.944 2.865 1.00 97.06 185 TRP A C 1
ATOM 1317 O O . TRP A 1 185 ? -27.221 -30.224 4.016 1.00 97.06 185 TRP A O 1
ATOM 1327 N N . ASP A 1 186 ? -27.702 -29.319 2.018 1.00 96.69 186 ASP A N 1
ATOM 1328 C CA . ASP A 1 186 ? -29.084 -28.958 2.345 1.00 96.69 186 ASP A CA 1
ATOM 1329 C C . ASP A 1 186 ? -30.054 -29.979 1.736 1.00 96.69 186 ASP A C 1
ATOM 1331 O O . ASP A 1 186 ? -30.310 -29.981 0.531 1.00 96.69 186 ASP A O 1
ATOM 1335 N N . VAL A 1 187 ? -30.558 -30.895 2.562 1.00 95.19 187 VAL A N 1
ATOM 1336 C CA . VAL A 1 187 ? -31.361 -32.052 2.153 1.00 95.19 187 VAL A CA 1
ATOM 1337 C C . VAL A 1 187 ? -32.841 -31.782 2.408 1.00 95.19 187 VAL A C 1
ATOM 1339 O O . VAL A 1 187 ? -33.326 -31.838 3.541 1.00 95.19 187 VAL A O 1
ATOM 1342 N N . GLN A 1 188 ? -33.585 -31.544 1.330 1.00 91.25 188 GLN A N 1
ATOM 1343 C CA . GLN A 1 188 ? -35.001 -31.176 1.360 1.00 91.25 188 GLN A CA 1
ATOM 1344 C C . GLN A 1 188 ? -35.832 -32.148 0.510 1.00 91.25 188 GLN A C 1
ATOM 1346 O O . GLN A 1 188 ? -35.499 -32.428 -0.638 1.00 91.25 188 GLN A O 1
ATOM 1351 N N . ASN A 1 189 ? -36.944 -32.662 1.044 1.00 88.69 189 ASN A N 1
ATOM 1352 C CA . ASN A 1 189 ? -37.916 -33.489 0.303 1.00 88.69 189 ASN A CA 1
ATOM 1353 C C . ASN A 1 189 ? -37.303 -34.662 -0.502 1.00 88.69 189 ASN A C 1
ATOM 1355 O O . ASN A 1 189 ? -37.790 -35.000 -1.581 1.00 88.69 189 ASN A O 1
ATOM 1359 N N . CYS A 1 190 ? -36.204 -35.261 -0.047 1.00 90.25 190 CYS A N 1
ATOM 1360 C CA . CYS A 1 190 ? -35.548 -36.396 -0.700 1.00 90.25 190 CYS A CA 1
ATOM 1361 C C . CYS A 1 190 ? -34.542 -37.056 0.252 1.00 90.25 190 CYS A C 1
ATOM 1363 O O . CYS A 1 190 ? -34.395 -36.617 1.396 1.00 90.25 190 CYS A O 1
ATOM 1365 N N . TYR A 1 191 ? -33.850 -38.098 -0.221 1.00 91.25 191 TYR A N 1
ATOM 1366 C CA . TYR A 1 191 ? -32.716 -38.667 0.499 1.00 91.25 191 TYR A CA 1
ATOM 1367 C C . TYR A 1 191 ? -31.357 -38.162 -0.009 1.00 91.25 191 TYR A C 1
ATOM 1369 O O . TYR A 1 191 ? -31.136 -38.010 -1.216 1.00 91.25 191 TYR A O 1
ATOM 1377 N N . LEU A 1 192 ? -30.421 -38.012 0.924 1.00 94.56 192 LEU A N 1
ATOM 1378 C CA . LEU A 1 192 ? -28.984 -37.983 0.680 1.00 94.56 192 LEU A CA 1
ATOM 1379 C C . LEU A 1 192 ? -28.364 -39.208 1.351 1.00 94.56 192 LEU A C 1
ATOM 1381 O O . LEU A 1 192 ? -28.596 -39.449 2.535 1.00 94.56 192 LEU A O 1
ATOM 1385 N N . LYS A 1 193 ? -27.607 -39.992 0.581 1.00 93.69 193 LYS A N 1
ATOM 1386 C CA . LYS A 1 193 ? -27.012 -41.242 1.053 1.00 93.69 193 LYS A CA 1
ATOM 1387 C C . LYS A 1 193 ? -25.545 -41.386 0.657 1.00 93.69 193 LYS A C 1
ATOM 1389 O O . LYS A 1 193 ? -25.161 -40.941 -0.424 1.00 93.69 193 LYS A O 1
ATOM 1394 N N . GLY A 1 194 ? -24.763 -42.100 1.458 1.00 92.44 194 GLY A N 1
ATOM 1395 C CA . GLY A 1 194 ? -23.476 -42.670 1.050 1.00 92.44 194 GLY A CA 1
ATOM 1396 C C . GLY A 1 194 ? -22.300 -42.285 1.942 1.00 92.44 194 GLY A C 1
ATOM 1397 O O . GLY A 1 194 ? -22.450 -41.548 2.908 1.00 92.44 194 GLY A O 1
ATOM 1398 N N . ASN A 1 195 ? -21.118 -42.802 1.610 1.00 86.81 195 ASN A N 1
ATOM 1399 C CA . ASN A 1 195 ? -19.865 -42.589 2.347 1.00 86.81 195 ASN A CA 1
ATOM 1400 C C . ASN A 1 195 ? -18.904 -41.607 1.647 1.00 86.81 195 ASN A C 1
ATOM 1402 O O . ASN A 1 195 ? -17.776 -41.414 2.090 1.00 86.81 195 ASN A O 1
ATOM 1406 N N . GLY A 1 196 ? -19.342 -40.999 0.541 1.00 85.81 196 GLY A N 1
ATOM 1407 C CA . GLY A 1 196 ? -18.594 -40.020 -0.244 1.00 85.81 196 GLY A CA 1
ATOM 1408 C C . GLY A 1 196 ? -19.099 -38.590 -0.081 1.00 85.81 196 GLY A C 1
ATOM 1409 O O . GLY A 1 196 ? -19.270 -37.895 -1.076 1.00 85.81 196 GLY A O 1
ATOM 1410 N N . LEU A 1 197 ? -19.422 -38.156 1.137 1.00 92.12 197 LEU A N 1
ATOM 1411 C CA . LEU A 1 197 ? -20.056 -36.849 1.382 1.00 92.12 197 LEU A CA 1
ATOM 1412 C C . LEU A 1 197 ? -19.057 -35.717 1.693 1.00 92.12 197 LEU A C 1
ATOM 1414 O O . LEU A 1 197 ? -19.469 -34.570 1.850 1.00 92.12 197 LEU A O 1
ATOM 1418 N N . GLY A 1 198 ? -17.756 -36.019 1.727 1.00 89.19 198 GLY A N 1
ATOM 1419 C CA . GLY A 1 198 ? -16.699 -35.053 2.035 1.00 89.19 198 GLY A CA 1
ATOM 1420 C C . GLY A 1 198 ? -16.616 -34.704 3.520 1.00 89.19 198 GLY A C 1
ATOM 1421 O O . GLY A 1 198 ? -16.893 -35.548 4.367 1.00 89.19 198 GLY A O 1
ATOM 1422 N N . ALA A 1 199 ? -16.215 -33.469 3.816 1.00 88.44 199 ALA A N 1
ATOM 1423 C CA . ALA A 1 199 ? -16.086 -32.910 5.163 1.00 88.44 199 ALA A CA 1
ATOM 1424 C C . ALA A 1 199 ? -17.145 -31.821 5.422 1.00 88.44 199 ALA A C 1
ATOM 1426 O O . ALA A 1 199 ? -16.883 -30.827 6.096 1.00 88.44 199 ALA A O 1
ATOM 1427 N N . GLY A 1 200 ? -18.334 -31.974 4.834 1.00 87.69 200 GLY A N 1
ATOM 1428 C CA . GLY A 1 200 ? -19.408 -30.988 4.913 1.00 87.69 200 GLY A CA 1
ATOM 1429 C C . GLY A 1 200 ? -20.254 -31.059 6.188 1.00 87.69 200 GLY A C 1
ATOM 1430 O O . GLY A 1 200 ? -20.252 -32.059 6.920 1.00 87.69 200 GLY A O 1
ATOM 1431 N N . SER A 1 201 ? -21.007 -29.988 6.420 1.00 94.81 201 SER A N 1
ATOM 1432 C CA . SER A 1 201 ? -22.105 -29.911 7.393 1.00 94.81 201 SER A CA 1
ATOM 1433 C C . SER A 1 201 ? -23.424 -30.361 6.759 1.00 94.81 201 SER A C 1
ATOM 1435 O O . SER A 1 201 ? -23.540 -30.428 5.533 1.00 94.81 201 SER A O 1
ATOM 1437 N N . PHE A 1 202 ? -24.441 -30.649 7.572 1.00 97.44 202 PHE A N 1
ATOM 1438 C CA . PHE A 1 202 ? -25.739 -31.135 7.097 1.00 97.44 202 PHE A CA 1
ATOM 1439 C C . PHE A 1 202 ? -26.898 -30.330 7.671 1.00 97.44 202 PHE A C 1
ATOM 1441 O O . PHE A 1 202 ? -27.011 -30.171 8.884 1.00 97.44 202 PHE A O 1
ATOM 1448 N N . ILE A 1 203 ? -27.810 -29.924 6.792 1.00 97.25 203 ILE A N 1
ATOM 1449 C CA . ILE A 1 203 ? -29.154 -29.466 7.136 1.00 97.25 203 ILE A CA 1
ATOM 1450 C C . ILE A 1 203 ? -30.132 -30.466 6.526 1.00 97.25 203 ILE A C 1
ATOM 1452 O O . ILE A 1 203 ? -30.151 -30.671 5.316 1.00 97.25 203 ILE A O 1
ATOM 1456 N N . VAL A 1 204 ? -30.953 -31.106 7.353 1.00 95.69 204 VAL A N 1
ATOM 1457 C CA . VAL A 1 204 ? -31.972 -32.064 6.909 1.00 95.69 204 VAL A CA 1
ATOM 1458 C C . VAL A 1 204 ? -33.338 -31.495 7.254 1.00 95.69 204 VAL A C 1
ATOM 1460 O O . VAL A 1 204 ? -33.740 -31.466 8.419 1.00 95.69 204 VAL A O 1
ATOM 1463 N N . GLY A 1 205 ? -34.068 -31.032 6.240 1.00 92.00 205 GLY A N 1
ATOM 1464 C CA . GLY A 1 205 ? -35.410 -30.481 6.410 1.00 92.00 205 GLY A CA 1
ATOM 1465 C C . GLY A 1 205 ? -36.424 -31.510 6.908 1.00 92.00 205 GLY A C 1
ATOM 1466 O O . GLY A 1 205 ? -36.162 -32.707 6.943 1.00 92.00 205 GLY A O 1
ATOM 1467 N N . THR A 1 206 ? -37.635 -31.069 7.252 1.00 91.12 206 THR A N 1
ATOM 1468 C CA . THR A 1 206 ? -38.673 -31.922 7.874 1.00 91.12 206 THR A CA 1
ATOM 1469 C C . THR A 1 206 ? -39.099 -33.137 7.043 1.00 91.12 206 THR A C 1
ATOM 1471 O O . THR A 1 206 ? -39.557 -34.129 7.611 1.00 91.12 206 THR A O 1
ATOM 1474 N N . GLN A 1 207 ? -38.935 -33.071 5.719 1.00 87.56 207 GLN A N 1
ATOM 1475 C CA . GLN A 1 207 ? -39.159 -34.174 4.775 1.00 87.56 207 GLN A CA 1
ATOM 1476 C C . GLN A 1 207 ? -37.851 -34.717 4.165 1.00 87.56 207 GLN A C 1
ATOM 1478 O O . GLN A 1 207 ? -37.893 -35.468 3.194 1.00 87.56 207 GLN A O 1
ATOM 1483 N N . GLY A 1 208 ? -36.691 -34.310 4.682 1.00 91.56 208 GLY A N 1
ATOM 1484 C CA . GLY A 1 208 ? -35.385 -34.822 4.277 1.00 91.56 208 GLY A CA 1
ATOM 1485 C C . GLY A 1 208 ? -35.056 -36.156 4.951 1.00 91.56 208 GLY A C 1
ATOM 1486 O O . GLY A 1 208 ? -35.542 -36.454 6.047 1.00 91.56 208 GLY A O 1
ATOM 1487 N N . TYR A 1 209 ? -34.224 -36.954 4.284 1.00 93.00 209 TYR A N 1
ATOM 1488 C CA . TYR A 1 209 ? -33.707 -38.222 4.791 1.00 93.00 209 TYR A CA 1
ATOM 1489 C C . TYR A 1 209 ? -32.187 -38.289 4.608 1.00 93.00 209 TYR A C 1
ATOM 1491 O O . TYR A 1 209 ? -31.700 -38.157 3.487 1.00 93.00 209 TYR A O 1
ATOM 1499 N N . LEU A 1 210 ? -31.436 -38.507 5.685 1.00 94.88 210 LEU A N 1
ATOM 1500 C CA . LEU A 1 210 ? -29.975 -38.622 5.656 1.00 94.88 210 LEU A CA 1
ATOM 1501 C C . LEU A 1 210 ? -29.537 -40.035 6.053 1.00 94.88 210 LEU A C 1
ATOM 1503 O O . LEU A 1 210 ? -29.986 -40.550 7.074 1.00 94.88 210 LEU A O 1
ATOM 1507 N N . ASP A 1 211 ? -28.660 -40.645 5.260 1.00 94.00 211 ASP A N 1
ATOM 1508 C CA . ASP A 1 211 ? -28.126 -41.997 5.480 1.00 94.00 211 ASP A CA 1
ATOM 1509 C C . ASP A 1 211 ? -26.634 -42.052 5.128 1.00 94.00 211 ASP A C 1
ATOM 1511 O O . ASP A 1 211 ? -26.255 -42.105 3.957 1.00 94.00 211 ASP A O 1
ATOM 1515 N N . ILE A 1 212 ? -25.768 -41.981 6.135 1.00 93.81 212 ILE A N 1
ATOM 1516 C CA . ILE A 1 212 ? -24.319 -41.957 5.925 1.00 93.81 212 ILE A CA 1
ATOM 1517 C C . ILE A 1 212 ? -23.801 -43.395 6.032 1.00 93.81 212 ILE A C 1
ATOM 1519 O O . ILE A 1 212 ? -23.734 -43.945 7.123 1.00 93.81 212 ILE A O 1
ATOM 1523 N N . ASP A 1 213 ? -23.419 -43.997 4.900 1.00 88.75 213 ASP A N 1
ATOM 1524 C CA . ASP A 1 213 ? -23.042 -45.423 4.795 1.00 88.75 213 ASP A CA 1
ATOM 1525 C C . ASP A 1 213 ? -21.594 -45.715 5.276 1.00 88.75 213 ASP A C 1
ATOM 1527 O O . ASP A 1 213 ? -20.819 -46.417 4.614 1.00 88.75 213 ASP A O 1
ATOM 1531 N N . GLY A 1 214 ? -21.196 -45.132 6.405 1.00 86.62 214 GLY A N 1
ATOM 1532 C CA . GLY A 1 214 ? -19.939 -45.401 7.101 1.00 86.62 214 GLY A CA 1
ATOM 1533 C C . GLY A 1 214 ? -19.682 -44.408 8.235 1.00 86.62 214 GLY A C 1
ATOM 1534 O O . GLY A 1 214 ? -20.287 -43.338 8.275 1.00 86.62 214 GLY A O 1
ATOM 1535 N N . ALA A 1 215 ? -18.752 -44.745 9.133 1.00 87.25 215 ALA A N 1
ATOM 1536 C CA . ALA A 1 215 ? -18.343 -43.836 10.200 1.00 87.25 215 ALA A CA 1
ATOM 1537 C C . ALA A 1 215 ? -17.927 -42.468 9.634 1.00 87.25 215 ALA A C 1
ATOM 1539 O O . ALA A 1 215 ? -17.085 -42.379 8.735 1.00 87.25 215 ALA A O 1
ATOM 1540 N N . TYR A 1 216 ? -18.512 -41.405 10.178 1.00 92.19 216 TYR A N 1
ATOM 1541 C CA . TYR A 1 216 ? -18.305 -40.036 9.723 1.00 92.19 216 TYR A CA 1
ATOM 1542 C C . TYR A 1 216 ? -17.626 -39.234 10.819 1.00 92.19 216 TYR A C 1
ATOM 1544 O O . TYR A 1 216 ? -18.122 -39.165 11.942 1.00 92.19 216 TYR A O 1
ATOM 1552 N N . HIS A 1 217 ? -16.494 -38.614 10.505 1.00 90.31 217 HIS A N 1
ATOM 1553 C CA . HIS A 1 217 ? -15.754 -37.812 11.466 1.00 90.31 217 HIS A CA 1
ATOM 1554 C C . HIS A 1 217 ? -15.492 -36.423 10.901 1.00 90.31 217 HIS A C 1
ATOM 1556 O O . HIS A 1 217 ? -14.583 -36.243 10.094 1.00 90.31 217 HIS A O 1
ATOM 1562 N N . ASN A 1 218 ? -16.292 -35.449 11.337 1.00 87.38 218 ASN A N 1
ATOM 1563 C CA . ASN A 1 218 ? -16.121 -34.055 10.966 1.00 87.38 218 ASN A CA 1
ATOM 1564 C C . ASN A 1 218 ? -16.035 -33.176 12.224 1.00 87.38 218 ASN A C 1
ATOM 1566 O O . ASN A 1 218 ? -17.065 -32.746 12.743 1.00 87.38 218 ASN A O 1
ATOM 1570 N N . PRO A 1 219 ? -14.821 -32.896 12.727 1.00 81.31 219 PRO A N 1
ATOM 1571 C CA . PRO A 1 219 ? -14.643 -32.178 13.982 1.00 81.31 219 PRO A CA 1
ATOM 1572 C C . PRO A 1 219 ? -14.968 -30.683 13.897 1.00 81.31 219 PRO A C 1
ATOM 1574 O O . PRO A 1 219 ? -14.946 -30.019 14.919 1.00 81.31 219 PRO A O 1
ATOM 1577 N N . VAL A 1 220 ? -15.251 -30.145 12.708 1.00 80.75 220 VAL A N 1
ATOM 1578 C CA . VAL A 1 220 ? -15.596 -28.726 12.505 1.00 80.75 220 VAL A CA 1
ATOM 1579 C C . VAL A 1 220 ? -17.007 -28.533 11.946 1.00 80.75 220 VAL A C 1
ATOM 1581 O O . VAL A 1 220 ? -17.552 -27.435 12.005 1.00 80.75 220 VAL A O 1
ATOM 1584 N N . GLY A 1 221 ? -17.615 -29.592 11.407 1.00 86.00 221 GLY A N 1
ATOM 1585 C CA . GLY A 1 221 ? -18.945 -29.540 10.810 1.00 86.00 221 GLY A CA 1
ATOM 1586 C C . GLY A 1 221 ? -20.079 -29.699 11.814 1.00 86.00 221 GLY A C 1
ATOM 1587 O O . GLY A 1 221 ? -19.895 -30.149 12.948 1.00 86.00 221 GLY A O 1
ATOM 1588 N N . SER A 1 222 ? -21.283 -29.370 11.361 1.00 94.12 222 SER A N 1
ATOM 1589 C CA . SER A 1 222 ? -22.511 -29.449 12.147 1.00 94.12 222 SER A CA 1
ATOM 1590 C C . SER A 1 222 ? -23.561 -30.358 11.506 1.00 94.12 222 SER A C 1
ATOM 1592 O O . SER A 1 222 ? -23.565 -30.591 10.294 1.00 94.12 222 SER A O 1
ATOM 1594 N N . LEU A 1 223 ? -24.470 -30.870 12.337 1.00 96.31 223 LEU A N 1
ATOM 1595 C CA . LEU A 1 223 ? -25.658 -31.615 11.921 1.00 96.31 223 LEU A CA 1
ATOM 1596 C C . LEU A 1 223 ? -26.917 -30.929 12.466 1.00 96.31 223 LEU A C 1
ATOM 1598 O O . LEU A 1 223 ? -27.156 -30.974 13.665 1.00 96.31 223 LEU A O 1
ATOM 1602 N N . ASP A 1 224 ? -27.760 -30.359 11.609 1.00 96.75 224 ASP A N 1
ATOM 1603 C CA . ASP A 1 224 ? -29.117 -29.917 11.961 1.00 96.75 224 ASP A CA 1
ATOM 1604 C C . ASP A 1 224 ? -30.148 -30.796 11.245 1.00 96.75 224 ASP A C 1
ATOM 1606 O O . ASP A 1 224 ? -30.419 -30.635 10.055 1.00 96.75 224 ASP A O 1
ATOM 1610 N N . CYS A 1 225 ? -30.713 -31.769 11.957 1.00 94.81 225 CYS A N 1
ATOM 1611 C CA . CYS A 1 225 ? -31.649 -32.731 11.392 1.00 94.81 225 CYS A CA 1
ATOM 1612 C C . CYS A 1 225 ? -33.065 -32.550 11.938 1.00 94.81 225 CYS A C 1
ATOM 1614 O O . CYS A 1 225 ? -33.446 -33.110 12.968 1.00 94.81 225 CYS A O 1
ATOM 1616 N N . ASN A 1 226 ? -33.898 -31.850 11.173 1.00 93.81 226 ASN A N 1
ATOM 1617 C CA . ASN A 1 226 ? -35.335 -31.747 11.404 1.00 93.81 226 ASN A CA 1
ATOM 1618 C C . ASN A 1 226 ? -36.146 -32.839 10.695 1.00 93.81 226 ASN A C 1
ATOM 1620 O O . ASN A 1 226 ? -37.349 -32.930 10.942 1.00 93.81 226 ASN A O 1
ATOM 1624 N N . GLY A 1 227 ? -35.520 -33.644 9.833 1.00 91.88 227 GLY A N 1
ATOM 1625 C CA . GLY A 1 227 ? -36.112 -34.774 9.111 1.00 91.88 227 GLY A CA 1
ATOM 1626 C C . GLY A 1 227 ? -35.843 -36.130 9.758 1.00 91.88 227 GLY A C 1
ATOM 1627 O O . GLY A 1 227 ? -35.960 -36.294 10.975 1.00 91.88 227 GLY A O 1
ATOM 1628 N N . VAL A 1 228 ? -35.522 -37.119 8.924 1.00 92.94 228 VAL A N 1
ATOM 1629 C CA . VAL A 1 228 ? -35.169 -38.477 9.354 1.00 92.94 228 VAL A CA 1
ATOM 1630 C C . VAL A 1 228 ? -33.682 -38.717 9.112 1.00 92.94 228 VAL A C 1
ATOM 1632 O O . VAL A 1 228 ? -33.183 -38.453 8.022 1.00 92.94 228 VAL A O 1
ATOM 1635 N N . ILE A 1 229 ? -32.991 -39.269 10.103 1.00 94.31 229 ILE A N 1
ATOM 1636 C CA . ILE A 1 229 ? -31.624 -39.770 9.962 1.00 94.31 229 ILE A CA 1
ATOM 1637 C C . ILE A 1 229 ? -31.613 -41.286 10.157 1.00 94.31 229 ILE A C 1
ATOM 1639 O O . ILE A 1 229 ? -32.250 -41.823 11.068 1.00 94.31 229 ILE A O 1
ATOM 1643 N N . LYS A 1 230 ? -30.902 -42.005 9.294 1.00 93.88 230 LYS A N 1
ATOM 1644 C CA . LYS A 1 230 ? -30.557 -43.402 9.530 1.00 93.88 230 LYS A CA 1
ATOM 1645 C C . LYS A 1 230 ? -29.281 -43.441 10.363 1.00 93.88 230 LYS A C 1
ATOM 1647 O O . LYS A 1 230 ? -28.221 -43.042 9.902 1.00 93.88 230 LYS A O 1
ATOM 1652 N N . LEU A 1 231 ? -29.432 -43.835 11.626 1.00 94.25 231 LEU A N 1
ATOM 1653 C CA . LEU A 1 231 ? -28.345 -43.892 12.602 1.00 94.25 231 LEU A CA 1
ATOM 1654 C C . LEU A 1 231 ? -27.882 -45.343 12.793 1.00 94.25 231 LEU A C 1
ATOM 1656 O O . LEU A 1 231 ? -28.178 -45.986 13.802 1.00 94.25 231 LEU A O 1
ATOM 1660 N N . ASP A 1 232 ? -27.213 -45.892 11.790 1.00 92.75 232 ASP A N 1
ATOM 1661 C CA . ASP A 1 232 ? -26.597 -47.224 11.805 1.00 92.75 232 ASP A CA 1
ATOM 1662 C C . ASP A 1 232 ? -25.063 -47.189 11.891 1.00 92.75 232 ASP A C 1
ATOM 1664 O O . ASP A 1 232 ? -24.454 -48.231 12.125 1.00 92.75 232 ASP A O 1
ATOM 1668 N N . GLU A 1 233 ? -24.465 -45.999 11.816 1.00 94.25 233 GLU A N 1
ATOM 1669 C CA . GLU A 1 233 ? -23.020 -45.752 11.876 1.00 94.25 233 GLU A CA 1
ATOM 1670 C C . GLU A 1 233 ? -22.659 -44.712 12.954 1.00 94.25 233 GLU A C 1
ATOM 1672 O O . GLU A 1 233 ? -23.518 -43.972 13.445 1.00 94.25 233 GLU A O 1
ATOM 1677 N N . ASP A 1 234 ? -21.379 -44.653 13.334 1.00 94.88 234 ASP A N 1
ATOM 1678 C CA . ASP A 1 234 ? -20.866 -43.670 14.295 1.00 94.88 234 ASP A CA 1
ATOM 1679 C C . ASP A 1 234 ? -20.545 -42.337 13.608 1.00 94.88 234 ASP A C 1
ATOM 1681 O O . ASP A 1 234 ? -19.701 -42.260 12.713 1.00 94.88 234 ASP A O 1
ATOM 1685 N N . LEU A 1 235 ? -21.201 -41.267 14.052 1.00 95.38 235 LEU A N 1
ATOM 1686 C CA . LEU A 1 235 ? -21.094 -39.927 13.483 1.00 95.38 235 LEU A CA 1
ATOM 1687 C C . LEU A 1 235 ? -20.478 -38.966 14.505 1.00 95.38 235 LEU A C 1
ATOM 1689 O O . LEU A 1 235 ? -20.891 -38.946 15.660 1.00 95.38 235 LEU A O 1
ATOM 1693 N N . THR A 1 236 ? -19.516 -38.142 14.094 1.00 94.44 236 THR A N 1
ATOM 1694 C CA . THR A 1 236 ? -18.878 -37.119 14.939 1.00 94.44 236 THR A CA 1
ATOM 1695 C C . THR A 1 236 ? -19.019 -35.735 14.315 1.00 94.44 236 THR A C 1
ATOM 1697 O O . THR A 1 236 ? -18.666 -35.568 13.146 1.00 94.44 236 THR A O 1
ATOM 1700 N N . PHE A 1 237 ? -19.477 -34.763 15.107 1.00 92.81 237 PHE A N 1
ATOM 1701 C CA . PHE A 1 237 ? -19.688 -33.365 14.712 1.00 92.81 237 PHE A CA 1
ATOM 1702 C C . PHE A 1 237 ? -19.214 -32.392 15.801 1.00 92.81 237 PHE A C 1
ATOM 1704 O O . PHE A 1 237 ? -19.170 -32.760 16.977 1.00 92.81 237 PHE A O 1
ATOM 1711 N N . GLN A 1 238 ? -18.934 -31.137 15.434 1.00 88.75 238 GLN A N 1
ATOM 1712 C CA . GLN A 1 238 ? -18.712 -30.047 16.396 1.00 88.75 238 GLN A CA 1
ATOM 1713 C C . GLN A 1 238 ? -20.004 -29.679 17.131 1.00 88.75 238 GLN A C 1
ATOM 1715 O O . GLN A 1 238 ? -20.006 -29.406 18.325 1.00 88.75 238 GLN A O 1
ATOM 1720 N N . SER A 1 239 ? -21.128 -29.690 16.417 1.00 89.94 239 SER A N 1
ATOM 1721 C CA . SER A 1 239 ? -22.454 -29.465 16.990 1.00 89.94 239 SER A CA 1
ATOM 1722 C C . SER A 1 239 ? -23.496 -30.332 16.294 1.00 89.94 239 SER A C 1
ATOM 1724 O O . SER A 1 239 ? -23.385 -30.636 15.105 1.00 89.94 239 SER A O 1
ATOM 1726 N N . ALA A 1 240 ? -24.520 -30.748 17.037 1.00 93.69 240 ALA A N 1
ATOM 1727 C CA . ALA A 1 240 ? -25.629 -31.509 16.480 1.00 93.69 240 ALA A CA 1
ATOM 1728 C C . ALA A 1 240 ? -26.962 -31.105 17.117 1.00 93.69 240 ALA A C 1
ATOM 1730 O O . ALA A 1 240 ? -27.066 -30.972 18.335 1.00 93.69 240 ALA A O 1
ATOM 1731 N N . THR A 1 241 ? -27.990 -30.970 16.286 1.00 93.44 241 THR A N 1
ATOM 1732 C CA . THR A 1 241 ? -29.377 -30.695 16.656 1.00 93.44 241 THR A CA 1
ATOM 1733 C C . THR A 1 241 ? -30.276 -31.706 15.958 1.00 93.44 241 THR A C 1
ATOM 1735 O O . THR A 1 241 ? -30.205 -31.867 14.742 1.00 93.44 241 THR A O 1
ATOM 1738 N N . ILE A 1 242 ? -31.146 -32.384 16.708 1.00 94.06 242 ILE A N 1
ATOM 1739 C CA . ILE A 1 242 ? -32.115 -33.346 16.165 1.00 94.06 242 ILE A CA 1
ATOM 1740 C C . ILE A 1 242 ? -33.524 -32.907 16.563 1.00 94.06 242 ILE A C 1
ATOM 1742 O O . ILE A 1 242 ? -33.825 -32.785 17.748 1.00 94.06 242 ILE A O 1
ATOM 1746 N N . ARG A 1 243 ? -34.403 -32.670 15.581 1.00 89.25 243 ARG A N 1
ATOM 1747 C CA . ARG A 1 243 ? -35.784 -32.179 15.782 1.00 89.25 243 ARG A CA 1
ATOM 1748 C C . ARG A 1 243 ? -35.849 -30.948 16.701 1.00 89.25 243 ARG A C 1
ATOM 1750 O O . ARG A 1 243 ? -36.705 -30.862 17.578 1.00 89.25 243 ARG A O 1
ATOM 1757 N N . GLY A 1 244 ? -34.919 -30.012 16.512 1.00 85.44 244 GLY A N 1
ATOM 1758 C CA . GLY A 1 244 ? -34.794 -28.798 17.325 1.00 85.44 244 GLY A CA 1
ATOM 1759 C C . GLY A 1 244 ? -34.197 -29.001 18.725 1.00 85.44 244 GLY A C 1
ATOM 1760 O O . GLY A 1 244 ? -34.083 -28.031 19.470 1.00 85.44 244 GLY A O 1
ATOM 1761 N N . VAL A 1 245 ? -33.804 -30.224 19.099 1.00 89.12 245 VAL A N 1
ATOM 1762 C CA . VAL A 1 245 ? -33.108 -30.513 20.361 1.00 89.12 245 VAL A CA 1
ATOM 1763 C C . VAL A 1 245 ? -31.602 -30.504 20.117 1.00 89.12 245 VAL A C 1
ATOM 1765 O O . VAL A 1 245 ? -31.075 -31.400 19.457 1.00 89.12 245 VAL A O 1
ATOM 1768 N N . GLY A 1 246 ? -30.913 -29.493 20.649 1.00 88.31 246 GLY A N 1
ATOM 1769 C CA . GLY A 1 246 ? -29.452 -29.423 20.638 1.00 88.31 246 GLY A CA 1
ATOM 1770 C C . GLY A 1 246 ? -28.840 -30.484 21.554 1.00 88.31 246 GLY A C 1
ATOM 1771 O O . GLY A 1 246 ? -29.252 -30.634 22.706 1.00 88.31 246 GLY A O 1
ATOM 1772 N N . LEU A 1 247 ? -27.866 -31.230 21.040 1.00 89.25 247 LEU A N 1
ATOM 1773 C CA . LEU A 1 247 ? -27.160 -32.269 21.779 1.00 89.25 247 LEU A CA 1
ATOM 1774 C C . LEU A 1 247 ? -25.960 -31.660 22.516 1.00 89.25 247 LEU A C 1
ATOM 1776 O O . LEU A 1 247 ? -25.158 -30.938 21.928 1.00 89.25 247 LEU A O 1
ATOM 1780 N N . ALA A 1 248 ? -25.825 -31.965 23.807 1.00 85.31 248 ALA A N 1
ATOM 1781 C CA . ALA A 1 248 ? -24.642 -31.591 24.583 1.00 85.31 248 ALA A CA 1
ATOM 1782 C C . ALA A 1 248 ? -23.397 -32.363 24.108 1.00 85.31 248 ALA A C 1
ATOM 1784 O O . ALA A 1 248 ? -23.527 -33.415 23.481 1.00 85.31 248 ALA A O 1
ATOM 1785 N N . SER A 1 249 ? -22.197 -31.891 24.456 1.00 85.00 249 SER A N 1
ATOM 1786 C CA . SER A 1 249 ? -20.959 -32.622 24.167 1.00 85.00 249 SER A CA 1
ATOM 1787 C C . SER A 1 249 ? -20.963 -34.025 24.794 1.00 85.00 249 SER A C 1
ATOM 1789 O O . SER A 1 249 ? -21.471 -34.243 25.897 1.00 85.00 249 SER A O 1
ATOM 1791 N N . GLY A 1 250 ? -20.414 -34.995 24.063 1.00 87.88 250 GLY A N 1
ATOM 1792 C CA . GLY A 1 250 ? -20.443 -36.418 24.398 1.00 87.88 250 GLY A CA 1
ATOM 1793 C C . GLY A 1 250 ? -21.102 -37.283 23.322 1.00 87.88 250 GLY A C 1
ATOM 1794 O O . GLY A 1 250 ? -21.541 -36.801 22.280 1.00 87.88 250 GLY A O 1
ATOM 1795 N N . THR A 1 251 ? -21.141 -38.590 23.576 1.00 94.38 251 THR A N 1
ATOM 1796 C CA . THR A 1 251 ? -21.680 -39.602 22.655 1.00 94.38 251 THR A CA 1
ATOM 1797 C C . THR A 1 251 ? -23.112 -39.977 23.032 1.00 94.38 251 THR A C 1
ATOM 1799 O O . THR A 1 251 ? -23.368 -40.410 24.155 1.00 94.38 251 THR A O 1
ATOM 1802 N N . HIS A 1 252 ? -24.029 -39.868 22.071 1.00 93.81 252 HIS A N 1
ATOM 1803 C CA . HIS A 1 252 ? -25.462 -40.127 22.215 1.00 93.81 252 HIS A CA 1
ATOM 1804 C C . HIS A 1 252 ? -25.879 -41.307 21.336 1.00 93.81 252 HIS A C 1
ATOM 1806 O O . HIS A 1 252 ? -25.700 -41.276 20.119 1.00 93.81 252 HIS A O 1
ATOM 1812 N N . ASN A 1 253 ? -26.460 -42.348 21.932 1.00 94.69 253 ASN A N 1
ATOM 1813 C CA . ASN A 1 253 ? -27.073 -43.456 21.189 1.00 94.69 253 ASN A CA 1
ATOM 1814 C C . ASN A 1 253 ? -28.596 -43.268 21.049 1.00 94.69 253 ASN A C 1
ATOM 1816 O O . ASN A 1 253 ? -29.188 -42.372 21.652 1.00 94.69 253 ASN A O 1
ATOM 1820 N N . ALA A 1 254 ? -29.261 -44.153 20.303 1.00 91.56 254 ALA A N 1
ATOM 1821 C CA . ALA A 1 254 ? -30.708 -44.086 20.075 1.00 91.56 254 ALA A CA 1
ATOM 1822 C C . ALA A 1 254 ? -31.557 -44.073 21.362 1.00 91.56 254 ALA A C 1
ATOM 1824 O O . ALA A 1 254 ? -32.595 -43.412 21.412 1.00 91.56 254 ALA A O 1
ATOM 1825 N N . THR A 1 255 ? -31.117 -44.767 22.420 1.00 89.94 255 THR A N 1
ATOM 1826 C CA . THR A 1 255 ? -31.811 -44.741 23.718 1.00 89.94 255 THR A CA 1
ATOM 1827 C C . THR A 1 255 ? -31.686 -43.366 24.368 1.00 89.94 255 THR A C 1
ATOM 1829 O O . THR A 1 255 ? -32.702 -42.834 24.813 1.00 89.94 255 THR A O 1
ATOM 1832 N N . ASN A 1 256 ? -30.488 -42.765 24.358 1.00 90.88 256 ASN A N 1
ATOM 1833 C CA . ASN A 1 256 ? -30.275 -41.415 24.884 1.00 90.88 256 ASN A CA 1
ATOM 1834 C C . ASN A 1 256 ? -31.109 -40.376 24.127 1.00 90.88 256 ASN A C 1
ATOM 1836 O O . ASN A 1 256 ? -31.798 -39.569 24.745 1.00 90.88 256 ASN A O 1
ATOM 1840 N N . LEU A 1 257 ? -31.112 -40.439 22.794 1.00 91.00 257 LEU A N 1
ATOM 1841 C CA . LEU A 1 257 ? -31.863 -39.500 21.960 1.00 91.00 257 LEU A CA 1
ATOM 1842 C C . LEU A 1 257 ? -33.378 -39.600 22.216 1.00 91.00 257 LEU A C 1
ATOM 1844 O O . LEU A 1 257 ? -34.029 -38.596 22.500 1.00 91.00 257 LEU A O 1
ATOM 1848 N N . ILE A 1 258 ? -33.947 -40.808 22.158 1.00 90.19 258 ILE A N 1
ATOM 1849 C CA . ILE A 1 258 ? -35.406 -40.997 22.218 1.00 90.19 258 ILE A CA 1
ATOM 1850 C C . ILE A 1 258 ? -35.935 -40.922 23.653 1.00 90.19 258 ILE A C 1
ATOM 1852 O O . ILE A 1 258 ? -36.954 -40.286 23.916 1.00 90.19 258 ILE A O 1
ATOM 1856 N N . THR A 1 259 ? -35.278 -41.610 24.588 1.00 87.44 259 THR A N 1
ATOM 1857 C CA . THR A 1 259 ? -35.812 -41.796 25.946 1.00 87.44 259 THR A CA 1
ATOM 1858 C C . THR A 1 259 ? -35.374 -40.679 26.883 1.00 87.44 259 THR A C 1
ATOM 1860 O O . THR A 1 259 ? -36.211 -40.160 27.620 1.00 87.44 259 THR A O 1
ATOM 1863 N N . ASP A 1 260 ? -34.094 -40.295 26.849 1.00 84.06 260 ASP A N 1
ATOM 1864 C CA . ASP A 1 260 ? -33.541 -39.336 27.815 1.00 84.06 260 ASP A CA 1
ATOM 1865 C C . ASP A 1 260 ? -33.770 -37.885 27.368 1.00 84.06 260 ASP A C 1
ATOM 1867 O O . ASP A 1 260 ? -34.140 -37.040 28.182 1.00 84.06 260 ASP A O 1
ATOM 1871 N N . LEU A 1 261 ? -33.598 -37.601 26.071 1.00 86.94 261 LEU A N 1
ATOM 1872 C CA . LEU A 1 261 ? -33.773 -36.261 25.491 1.00 86.94 261 LEU A CA 1
ATOM 1873 C C . LEU A 1 261 ? -35.174 -36.018 24.906 1.00 86.94 261 LEU A C 1
ATOM 1875 O O . LEU A 1 261 ? -35.494 -34.894 24.522 1.00 86.94 261 LEU A O 1
ATOM 1879 N N . GLY A 1 262 ? -36.027 -37.047 24.861 1.00 86.94 262 GLY A N 1
ATOM 1880 C CA . GLY A 1 262 ? -37.420 -36.934 24.422 1.00 86.94 262 GLY A CA 1
ATOM 1881 C C . GLY A 1 262 ? -37.603 -36.668 22.924 1.00 86.94 262 GLY A C 1
ATOM 1882 O O . GLY A 1 262 ? -38.648 -36.149 22.528 1.00 86.94 262 GLY A O 1
ATOM 1883 N N . ILE A 1 263 ? -36.611 -36.998 22.091 1.00 90.69 263 ILE A N 1
ATOM 1884 C CA . ILE A 1 263 ? -36.717 -36.876 20.633 1.00 90.69 263 ILE A CA 1
ATOM 1885 C C . ILE A 1 263 ? -37.725 -37.911 20.112 1.00 90.69 263 ILE A C 1
ATOM 1887 O O . ILE A 1 263 ? -37.718 -39.072 20.521 1.00 90.69 263 ILE A O 1
ATOM 1891 N N . ASP A 1 264 ? -38.596 -37.502 19.185 1.00 89.50 264 ASP A N 1
ATOM 1892 C CA . ASP A 1 264 ? -39.540 -38.416 18.535 1.00 89.50 264 ASP A CA 1
ATOM 1893 C C . ASP A 1 264 ? -38.785 -39.570 17.854 1.00 89.50 264 ASP A C 1
ATOM 1895 O O . ASP A 1 264 ? -37.902 -39.345 17.026 1.00 89.50 264 ASP A O 1
ATOM 1899 N N . ALA A 1 265 ? -39.164 -40.813 18.164 1.00 89.25 265 ALA A N 1
ATOM 1900 C CA . ALA A 1 265 ? -38.583 -42.012 17.567 1.00 89.25 265 ALA A CA 1
ATOM 1901 C C . ALA A 1 265 ? -38.663 -42.019 16.031 1.00 89.25 265 ALA A C 1
ATOM 1903 O O . ALA A 1 265 ? -37.840 -42.668 15.395 1.00 89.25 265 ALA A O 1
ATOM 1904 N N . SER A 1 266 ? -39.605 -41.277 15.433 1.00 88.44 266 SER A N 1
ATOM 1905 C CA . SER A 1 266 ? -39.702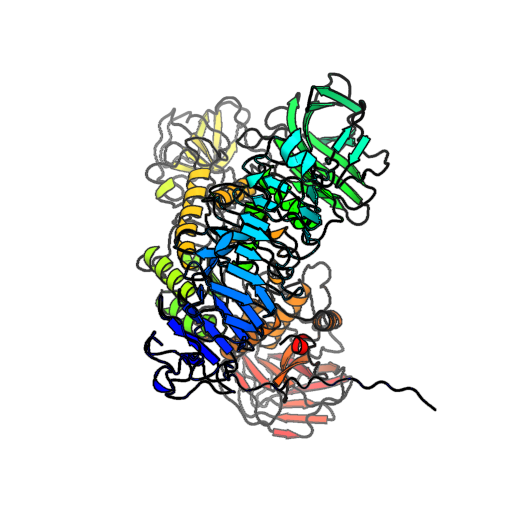 -41.096 13.978 1.00 88.44 266 SER A CA 1
ATOM 1906 C C . SER A 1 266 ? -38.548 -40.286 13.362 1.00 88.44 266 SER A C 1
ATOM 1908 O O . SER A 1 266 ? -38.391 -40.274 12.141 1.00 88.44 266 SER A O 1
ATOM 1910 N N . ALA A 1 267 ? -37.729 -39.613 14.178 1.00 89.12 267 ALA A N 1
ATOM 1911 C CA . ALA A 1 267 ? -36.509 -38.941 13.737 1.00 89.12 267 ALA A CA 1
ATOM 1912 C C . ALA A 1 267 ? -35.397 -39.925 13.349 1.00 89.12 267 ALA A C 1
ATOM 1914 O O . ALA A 1 267 ? -34.545 -39.573 12.538 1.00 89.12 267 ALA A O 1
ATOM 1915 N N . LEU A 1 268 ? -35.416 -41.147 13.894 1.00 93.00 268 LEU A N 1
ATOM 1916 C CA . LEU A 1 268 ? -34.463 -42.204 13.565 1.00 93.00 268 LEU A CA 1
ATOM 1917 C C . LEU A 1 268 ? -35.145 -43.246 12.676 1.00 93.00 268 LEU A C 1
ATOM 1919 O O . LEU A 1 268 ? -36.193 -43.775 13.041 1.00 93.00 268 LEU A O 1
ATOM 1923 N N . ALA A 1 269 ? -34.545 -43.580 11.531 1.00 89.88 269 ALA A N 1
ATOM 1924 C CA . ALA A 1 269 ? -35.149 -44.511 10.570 1.00 89.88 269 ALA A CA 1
ATOM 1925 C C . ALA A 1 269 ? -35.488 -45.888 11.184 1.00 89.88 269 ALA A C 1
ATOM 1927 O O . ALA A 1 269 ? -36.524 -46.465 10.853 1.00 89.88 269 ALA A O 1
ATOM 1928 N N . ASP A 1 270 ? -34.656 -46.368 12.115 1.00 89.44 270 ASP A N 1
ATOM 1929 C CA . ASP A 1 270 ? -34.812 -47.657 12.805 1.00 89.44 270 ASP A CA 1
ATOM 1930 C C . ASP A 1 270 ? -35.275 -47.509 14.273 1.00 89.44 270 ASP A C 1
ATOM 1932 O O . ASP A 1 270 ? -35.337 -48.486 15.028 1.00 89.44 270 ASP A O 1
ATOM 1936 N N . GLY A 1 271 ? -35.629 -46.293 14.707 1.00 89.06 271 GLY A N 1
ATOM 1937 C CA . GLY A 1 271 ? -36.049 -46.005 16.080 1.00 89.06 271 GLY A CA 1
ATOM 1938 C C . GLY A 1 271 ? -35.032 -46.483 17.127 1.00 89.06 271 GLY A C 1
ATOM 1939 O O . GLY A 1 271 ? -33.837 -46.235 17.021 1.00 89.06 271 GLY A O 1
ATOM 1940 N N . LEU A 1 272 ? -35.498 -47.213 18.147 1.00 88.31 272 LEU A N 1
ATOM 1941 C CA . LEU A 1 272 ? -34.631 -47.780 19.195 1.00 88.31 272 LEU A CA 1
ATOM 1942 C C . LEU A 1 272 ? -33.711 -48.916 18.706 1.00 88.31 272 LEU A C 1
ATOM 1944 O O . LEU A 1 272 ? -32.853 -49.353 19.469 1.00 88.31 272 LEU A O 1
ATOM 1948 N N . ALA A 1 273 ? -33.899 -49.425 17.483 1.00 87.44 273 ALA A N 1
ATOM 1949 C CA . ALA A 1 273 ? -33.032 -50.450 16.900 1.00 87.44 273 ALA A CA 1
ATOM 1950 C C . ALA A 1 273 ? -31.811 -49.863 16.165 1.00 87.44 273 ALA A C 1
ATOM 1952 O O . ALA A 1 273 ? -30.971 -50.634 15.703 1.00 87.44 273 ALA A O 1
ATOM 1953 N N . SER A 1 274 ? -31.703 -48.532 16.072 1.00 90.12 274 SER A N 1
ATOM 1954 C CA . SER A 1 274 ? -30.532 -47.834 15.535 1.00 90.12 274 SER A CA 1
ATOM 1955 C C . SER A 1 274 ? -29.252 -48.239 16.277 1.00 90.12 274 SER A C 1
ATOM 1957 O O . SER A 1 274 ? -29.192 -48.186 17.507 1.00 90.12 274 SER A O 1
ATOM 1959 N N . ALA A 1 275 ? -28.246 -48.676 15.515 1.00 89.62 275 ALA A N 1
ATOM 1960 C CA . ALA A 1 275 ? -27.008 -49.263 16.031 1.00 89.62 275 ALA A CA 1
ATOM 1961 C C . ALA A 1 275 ? -25.850 -48.258 16.164 1.00 89.62 275 ALA A C 1
ATOM 1963 O O . ALA A 1 275 ? -24.880 -48.564 16.855 1.00 89.62 275 ALA A O 1
ATOM 1964 N N . GLY A 1 276 ? -25.958 -47.092 15.521 1.00 92.75 276 GLY A N 1
ATOM 1965 C CA . GLY A 1 276 ? -24.936 -46.047 15.519 1.00 92.75 276 GLY A CA 1
ATOM 1966 C C . GLY A 1 276 ? -25.035 -45.064 16.687 1.00 92.75 276 GLY A C 1
ATOM 1967 O O . GLY A 1 276 ? -25.948 -45.124 17.523 1.00 92.75 276 GLY A O 1
ATOM 1968 N N . THR A 1 277 ? -24.100 -44.115 16.723 1.00 95.88 277 THR A N 1
ATOM 1969 C CA . THR A 1 277 ? -24.047 -43.043 17.726 1.00 95.88 277 THR A CA 1
ATOM 1970 C C . THR A 1 277 ? -23.777 -41.677 17.100 1.00 95.88 277 THR A C 1
ATOM 1972 O O . THR A 1 277 ? -23.195 -41.579 16.025 1.00 95.88 277 THR A O 1
ATOM 1975 N N . ILE A 1 278 ? -24.196 -40.605 17.777 1.00 95.94 278 ILE A N 1
ATOM 1976 C CA . ILE A 1 278 ? -23.815 -39.226 17.449 1.00 95.94 278 ILE A CA 1
ATOM 1977 C C . ILE A 1 278 ? -22.909 -38.714 18.565 1.00 95.94 278 ILE A C 1
ATOM 1979 O O . ILE A 1 278 ? -23.346 -38.577 19.705 1.00 95.94 278 ILE A O 1
ATOM 1983 N N . THR A 1 279 ? -21.654 -38.420 18.248 1.00 95.38 279 THR A N 1
ATOM 1984 C CA . THR A 1 279 ? -20.697 -37.781 19.153 1.00 95.38 279 THR A CA 1
ATOM 1985 C C . THR A 1 279 ? -20.597 -36.297 18.833 1.00 95.38 279 THR A C 1
ATOM 1987 O O . THR A 1 279 ? -20.176 -35.919 17.743 1.00 95.38 279 THR A O 1
ATOM 1990 N N . VAL A 1 280 ? -20.966 -35.457 19.798 1.00 91.69 280 VAL A N 1
ATOM 1991 C CA . VAL A 1 280 ? -20.720 -34.014 19.751 1.00 91.69 280 VAL A CA 1
ATOM 1992 C C . VAL A 1 280 ? -19.414 -33.740 20.477 1.00 91.69 280 VAL A C 1
ATOM 1994 O O . VAL A 1 280 ? -19.270 -34.094 21.651 1.00 91.69 280 VAL A O 1
ATOM 1997 N N . LEU A 1 281 ? -18.442 -33.157 19.782 1.00 82.12 281 LEU A N 1
ATOM 1998 C CA . LEU A 1 281 ? -17.172 -32.796 20.397 1.00 82.12 281 LEU A CA 1
ATOM 1999 C C . LEU A 1 281 ? -17.403 -31.711 21.451 1.00 82.12 281 LEU A C 1
ATOM 2001 O O . LEU A 1 281 ? -18.232 -30.821 21.290 1.00 82.12 281 LEU A O 1
ATOM 2005 N N . SER A 1 282 ? -16.683 -31.793 22.569 1.00 63.22 282 SER A N 1
ATOM 2006 C CA . SER A 1 282 ? -16.474 -30.588 23.365 1.00 63.22 282 SER A CA 1
ATOM 2007 C C . SER A 1 282 ? -15.689 -29.613 22.498 1.00 63.22 282 SER A C 1
ATOM 2009 O O . SER A 1 282 ? -14.716 -30.052 21.876 1.00 63.22 282 SER A O 1
ATOM 2011 N N . ASP A 1 283 ? -16.048 -28.324 22.499 1.00 49.34 283 ASP A N 1
ATOM 2012 C CA . ASP A 1 283 ? -15.096 -27.289 22.090 1.00 49.34 283 ASP A CA 1
ATOM 2013 C C . ASP A 1 283 ? -13.740 -27.644 22.725 1.00 49.34 283 ASP A C 1
ATOM 2015 O O . ASP A 1 283 ? -13.723 -28.037 23.907 1.00 49.34 283 ASP A O 1
ATOM 2019 N N . PRO A 1 284 ? -12.616 -27.607 21.978 1.00 43.56 284 PRO A N 1
ATOM 2020 C CA . PRO A 1 284 ? -11.321 -27.687 22.631 1.00 43.56 284 PRO A CA 1
ATOM 2021 C C . PRO A 1 284 ? -11.375 -26.661 23.763 1.00 43.56 284 PRO A C 1
ATOM 2023 O O . PRO A 1 284 ? -11.819 -25.537 23.514 1.00 43.56 284 PRO A O 1
ATOM 2026 N N . PRO A 1 285 ? -11.059 -27.041 25.013 1.00 37.59 285 PRO A N 1
ATOM 2027 C CA . PRO A 1 285 ? -11.113 -26.093 26.103 1.00 37.59 285 PRO A CA 1
ATOM 2028 C C . PRO A 1 285 ? -10.150 -24.980 25.727 1.00 37.59 285 PRO A C 1
ATOM 2030 O O . PRO A 1 285 ? -8.936 -25.176 25.771 1.00 37.59 285 PRO A O 1
ATOM 2033 N N . VAL A 1 286 ? -10.683 -23.836 25.303 1.00 42.97 286 VAL A N 1
ATOM 2034 C CA . VAL A 1 286 ? -9.865 -22.652 25.158 1.00 42.97 286 VAL A CA 1
ATOM 2035 C C . VAL A 1 286 ? -9.583 -22.263 26.592 1.00 42.97 286 VAL A C 1
ATOM 2037 O O . VAL A 1 286 ? -10.437 -21.726 27.295 1.00 42.97 286 VAL A O 1
ATOM 2040 N N . SER A 1 287 ? -8.425 -22.676 27.096 1.00 49.78 287 SER A N 1
ATOM 2041 C CA . SER A 1 287 ? -7.868 -22.060 28.286 1.00 49.78 287 SER A CA 1
ATOM 2042 C C . SER A 1 287 ? -7.785 -20.577 27.958 1.00 49.78 287 SER A C 1
ATOM 2044 O O . SER A 1 287 ? -6.984 -20.197 27.104 1.00 49.78 287 SER A O 1
ATOM 2046 N N . HIS A 1 288 ? -8.681 -19.786 28.545 1.00 67.75 288 HIS A N 1
ATOM 2047 C CA . HIS A 1 288 ? -8.712 -18.345 28.353 1.00 67.75 288 HIS A CA 1
ATOM 2048 C C . HIS A 1 288 ? -7.300 -17.788 28.532 1.00 67.75 288 HIS A C 1
ATOM 2050 O O . HIS A 1 288 ? -6.583 -18.201 29.451 1.00 67.75 288 HIS A O 1
ATOM 2056 N N . SER A 1 289 ? -6.901 -16.879 27.647 1.00 88.25 289 SER A N 1
ATOM 2057 C CA . SER A 1 289 ? -5.709 -16.090 27.896 1.00 88.25 289 SER A CA 1
ATOM 2058 C C . SER A 1 289 ? -5.930 -15.275 29.174 1.00 88.25 289 SER A C 1
ATOM 2060 O O . SER A 1 289 ? -7.039 -14.821 29.443 1.00 88.25 289 SER A O 1
ATOM 2062 N N . GLU A 1 290 ? -4.902 -15.124 29.999 1.00 91.44 290 GLU A N 1
ATOM 2063 C CA . GLU A 1 290 ? -5.016 -14.519 31.328 1.00 91.44 290 GLU A CA 1
ATOM 2064 C C . GLU A 1 290 ? -3.770 -13.689 31.625 1.00 91.44 290 GLU A C 1
ATOM 2066 O O . GLU A 1 290 ? -2.653 -14.152 31.402 1.00 91.44 290 GLU A O 1
ATOM 2071 N N . PHE A 1 291 ? -3.941 -12.488 32.179 1.00 93.00 291 PHE A N 1
ATOM 2072 C CA . PHE A 1 291 ? -2.831 -11.673 32.662 1.00 93.00 291 PHE A CA 1
ATOM 2073 C C . PHE A 1 291 ? -3.104 -11.222 34.095 1.00 93.00 291 PHE A C 1
ATOM 2075 O O . PHE A 1 291 ? -4.082 -10.523 34.357 1.00 93.00 291 PHE A O 1
ATOM 2082 N N . THR A 1 292 ? -2.262 -11.650 35.037 1.00 92.38 292 THR A N 1
ATOM 2083 C CA . THR A 1 292 ? -2.437 -11.352 36.465 1.00 92.38 292 THR A CA 1
ATOM 2084 C C . THR A 1 292 ? -1.214 -10.675 37.057 1.00 92.38 292 THR A C 1
ATOM 2086 O O . THR A 1 292 ? -0.098 -10.813 36.556 1.00 92.38 292 THR A O 1
ATOM 2089 N N . PHE A 1 293 ? -1.434 -9.965 38.161 1.00 93.62 293 PHE A N 1
ATOM 2090 C CA . PHE A 1 293 ? -0.419 -9.200 38.875 1.00 93.62 293 PHE A CA 1
ATOM 2091 C C . PHE A 1 293 ? -0.467 -9.502 40.374 1.00 93.62 293 PHE A C 1
ATOM 2093 O O . PHE A 1 293 ? -1.518 -9.812 40.941 1.00 93.62 293 PHE A O 1
ATOM 2100 N N . ASN A 1 294 ? 0.682 -9.376 41.026 1.00 93.94 294 ASN A N 1
ATOM 2101 C CA . ASN A 1 294 ? 0.818 -9.432 42.473 1.00 93.94 294 ASN A CA 1
ATOM 2102 C C . ASN A 1 294 ? 0.426 -8.090 43.117 1.00 93.94 294 ASN A C 1
ATOM 2104 O O . ASN A 1 294 ? 0.324 -7.054 42.463 1.00 93.94 294 ASN A O 1
ATOM 2108 N N . SER A 1 295 ? 0.258 -8.078 44.443 1.00 92.81 295 SER A N 1
ATOM 2109 C CA . SER A 1 295 ? -0.067 -6.857 45.204 1.00 92.81 295 SER A CA 1
ATOM 2110 C C . SER A 1 295 ? 1.045 -5.800 45.222 1.00 92.81 295 SER A C 1
ATOM 2112 O O . SER A 1 295 ? 0.813 -4.678 45.668 1.00 92.81 295 SER A O 1
ATOM 2114 N N . ASP A 1 296 ? 2.256 -6.156 44.798 1.00 92.12 296 ASP A N 1
ATOM 2115 C CA . ASP A 1 296 ? 3.387 -5.239 44.619 1.00 92.12 296 ASP A CA 1
ATOM 2116 C C . ASP A 1 296 ? 3.484 -4.689 43.183 1.00 92.12 296 ASP A C 1
ATOM 2118 O O . ASP A 1 296 ? 4.502 -4.112 42.819 1.00 92.12 296 ASP A O 1
ATOM 2122 N N . ALA A 1 297 ? 2.421 -4.861 42.383 1.00 91.50 297 ALA A N 1
ATOM 2123 C CA . ALA A 1 297 ? 2.320 -4.471 40.975 1.00 91.50 297 ALA A CA 1
ATOM 2124 C C . ALA A 1 297 ? 3.289 -5.190 40.018 1.00 91.50 297 ALA A C 1
ATOM 2126 O O . ALA A 1 297 ? 3.367 -4.821 38.844 1.00 91.50 297 ALA A O 1
ATOM 2127 N N . THR A 1 298 ? 3.976 -6.245 40.471 1.00 93.25 298 THR A N 1
ATOM 2128 C CA . THR A 1 298 ? 4.745 -7.117 39.574 1.00 93.25 298 THR A CA 1
ATOM 2129 C C . THR A 1 298 ? 3.813 -8.071 38.814 1.00 93.25 298 THR A C 1
ATOM 2131 O O . THR A 1 298 ? 2.841 -8.568 39.398 1.00 93.25 298 THR A O 1
ATOM 2134 N N . PRO A 1 299 ? 4.066 -8.357 37.526 1.00 92.94 299 PRO A N 1
ATOM 2135 C CA . PRO A 1 299 ? 3.295 -9.350 36.787 1.00 92.94 299 PRO A CA 1
ATOM 2136 C C . PRO A 1 299 ? 3.512 -10.756 37.366 1.00 92.94 299 PRO A C 1
ATOM 2138 O O . PRO A 1 299 ? 4.630 -11.138 37.707 1.00 92.94 299 PRO A O 1
ATOM 2141 N N . ALA A 1 300 ? 2.441 -11.540 37.481 1.00 91.06 300 ALA A N 1
ATOM 2142 C CA . ALA A 1 300 ? 2.466 -12.880 38.070 1.00 91.06 300 ALA A CA 1
ATOM 2143 C C . ALA A 1 300 ? 2.346 -13.989 37.013 1.00 91.06 300 ALA A C 1
ATOM 2145 O O . ALA A 1 300 ? 3.119 -14.950 37.030 1.00 91.06 300 ALA A O 1
ATOM 2146 N N . THR A 1 301 ? 1.395 -13.871 36.083 1.00 91.31 301 THR A N 1
ATOM 2147 C CA . THR A 1 301 ? 1.192 -14.836 34.987 1.00 91.31 301 THR A CA 1
ATOM 2148 C C . THR A 1 301 ? 0.712 -14.131 33.732 1.00 91.31 301 THR A C 1
ATOM 2150 O O . THR A 1 301 ? -0.139 -13.261 33.844 1.00 91.31 301 THR A O 1
ATOM 2153 N N . LEU A 1 302 ? 1.165 -14.579 32.560 1.00 93.69 302 LEU A N 1
ATOM 2154 C CA . LEU A 1 302 ? 0.693 -14.160 31.238 1.00 93.69 302 LEU A CA 1
ATOM 2155 C C . LEU A 1 302 ? 0.432 -15.432 30.437 1.00 93.69 302 LEU A C 1
ATOM 2157 O O . LEU A 1 302 ? 1.339 -15.986 29.828 1.00 93.69 302 LEU A O 1
ATOM 2161 N N . ILE A 1 303 ? -0.783 -15.954 30.508 1.00 92.19 303 ILE A N 1
ATOM 2162 C CA . ILE A 1 303 ? -1.207 -17.132 29.760 1.00 92.19 303 ILE A CA 1
ATOM 2163 C C . ILE A 1 303 ? -1.701 -16.653 28.401 1.00 92.19 303 ILE A C 1
ATOM 2165 O O . ILE A 1 303 ? -2.668 -15.904 28.331 1.00 92.19 303 ILE A O 1
ATOM 2169 N N . LEU A 1 304 ? -1.051 -17.098 27.330 1.00 91.88 304 LEU A N 1
ATOM 2170 C CA . LEU A 1 304 ? -1.474 -16.862 25.952 1.00 91.88 304 LEU A CA 1
ATOM 2171 C C . LEU A 1 304 ? -1.537 -18.215 25.251 1.00 91.88 304 LEU A C 1
ATOM 2173 O O . LEU A 1 304 ? -0.599 -19.008 25.362 1.00 91.88 304 LEU A O 1
ATOM 2177 N N . ASN A 1 305 ? -2.664 -18.503 24.595 1.00 80.56 305 ASN A N 1
ATOM 2178 C CA . ASN A 1 305 ? -2.917 -19.798 23.954 1.00 80.56 305 ASN A CA 1
ATOM 2179 C C . ASN A 1 305 ? -2.688 -20.999 24.908 1.00 80.56 305 ASN A C 1
ATOM 2181 O O . ASN A 1 305 ? -2.107 -22.022 24.552 1.00 80.56 305 ASN A O 1
ATOM 2185 N N . GLY A 1 306 ? -3.072 -20.835 26.180 1.00 80.12 306 GLY A N 1
ATOM 2186 C CA . GLY A 1 306 ? -2.913 -21.857 27.222 1.00 80.12 306 GLY A CA 1
ATOM 2187 C C . GLY A 1 306 ? -1.503 -22.068 27.767 1.00 80.12 306 GLY A C 1
ATOM 2188 O O . GLY A 1 306 ? -1.305 -22.938 28.618 1.00 80.12 306 GLY A O 1
ATOM 2189 N N . VAL A 1 307 ? -0.526 -21.269 27.335 1.00 86.75 307 VAL A N 1
ATOM 2190 C CA . VAL A 1 307 ? 0.867 -21.359 27.783 1.00 86.75 307 VAL A CA 1
ATOM 2191 C C . VAL A 1 307 ? 1.245 -20.099 28.553 1.00 86.75 307 VAL A C 1
ATOM 2193 O O . VAL A 1 307 ? 1.034 -18.990 28.075 1.00 86.75 307 VAL A O 1
ATOM 2196 N N . ASN A 1 308 ? 1.839 -20.251 29.742 1.00 91.06 308 ASN A N 1
ATOM 2197 C CA . ASN A 1 308 ? 2.384 -19.108 30.476 1.00 91.06 308 ASN A CA 1
ATOM 2198 C C . ASN A 1 308 ? 3.663 -18.596 29.791 1.00 91.06 308 ASN A C 1
ATOM 2200 O O . ASN A 1 308 ? 4.695 -19.272 29.802 1.00 91.06 308 ASN A O 1
ATOM 2204 N N . ARG A 1 309 ? 3.578 -17.399 29.216 1.00 92.31 309 ARG A N 1
ATOM 2205 C CA . ARG A 1 309 ? 4.631 -16.697 28.483 1.00 92.31 309 ARG A CA 1
ATOM 2206 C C . ARG A 1 309 ? 5.488 -15.790 29.361 1.00 92.31 309 ARG A C 1
ATOM 2208 O O . ARG A 1 309 ? 6.483 -15.276 28.864 1.00 92.31 309 ARG A O 1
ATOM 2215 N N . MET A 1 310 ? 5.176 -15.629 30.652 1.00 90.12 310 MET A N 1
ATOM 2216 C CA . MET A 1 310 ? 6.030 -14.844 31.554 1.00 90.12 310 MET A CA 1
ATOM 2217 C C . MET A 1 310 ? 7.436 -15.439 31.668 1.00 90.12 310 MET A C 1
ATOM 2219 O O . MET A 1 310 ? 7.617 -16.635 31.926 1.00 90.12 310 MET A O 1
ATOM 2223 N N . GLY A 1 311 ? 8.430 -14.572 31.511 1.00 83.56 311 GLY A N 1
ATOM 2224 C CA . GLY A 1 311 ? 9.786 -14.767 31.996 1.00 83.56 311 GLY A CA 1
ATOM 2225 C C . GLY A 1 311 ? 9.895 -14.424 33.485 1.00 83.56 311 GLY A C 1
ATOM 2226 O O . GLY A 1 311 ? 8.898 -14.256 34.184 1.00 83.56 311 GLY A O 1
ATOM 2227 N N . SER A 1 312 ? 11.126 -14.371 33.992 1.00 77.50 312 SER A N 1
ATOM 2228 C CA . SER A 1 312 ? 11.412 -13.921 35.356 1.00 77.50 312 SER A CA 1
ATOM 2229 C C . SER A 1 312 ? 12.501 -12.859 35.308 1.00 77.50 312 SER A C 1
ATOM 2231 O O . SER A 1 312 ? 13.653 -13.180 35.012 1.00 77.50 312 SER A O 1
ATOM 2233 N N . SER A 1 313 ? 12.139 -11.619 35.632 1.00 86.06 313 SER A N 1
ATOM 2234 C CA . SER A 1 313 ? 13.069 -10.503 35.774 1.00 86.06 313 SER A CA 1
ATOM 2235 C C . SER A 1 313 ? 12.756 -9.655 37.003 1.00 86.06 313 SER A C 1
ATOM 2237 O O . SER A 1 313 ? 11.622 -9.585 37.469 1.00 86.06 313 SER A O 1
ATOM 2239 N N . SER A 1 314 ? 13.776 -8.986 37.544 1.00 85.69 314 SER A N 1
ATOM 2240 C CA . SER A 1 314 ? 13.575 -7.930 38.546 1.00 85.69 314 SER A CA 1
ATOM 2241 C C . SER A 1 314 ? 13.026 -6.638 37.946 1.00 85.69 314 SER A C 1
ATOM 2243 O O . SER A 1 314 ? 12.605 -5.761 38.695 1.00 85.69 314 SER A O 1
ATOM 2245 N N . ASP A 1 315 ? 13.067 -6.524 36.620 1.00 88.69 315 ASP A N 1
ATOM 2246 C CA . ASP A 1 315 ? 12.693 -5.319 35.882 1.00 88.69 315 ASP A CA 1
ATOM 2247 C C . ASP A 1 315 ? 11.243 -5.384 35.360 1.00 88.69 315 ASP A C 1
ATOM 2249 O O . ASP A 1 315 ? 10.802 -4.502 34.623 1.00 88.69 315 ASP A O 1
ATOM 2253 N N . ASP A 1 316 ? 10.503 -6.435 35.730 1.00 92.56 316 ASP A N 1
ATOM 2254 C CA . ASP A 1 316 ? 9.107 -6.636 35.348 1.00 92.56 316 ASP A CA 1
ATOM 2255 C C . ASP A 1 316 ? 8.180 -5.784 36.228 1.00 92.56 316 ASP A C 1
ATOM 2257 O O . ASP A 1 316 ? 8.119 -5.968 37.447 1.00 92.56 316 ASP A O 1
ATOM 2261 N N . GLY A 1 317 ? 7.409 -4.879 35.622 1.00 94.88 317 GLY A N 1
ATOM 2262 C CA . GLY A 1 317 ? 6.419 -4.071 36.337 1.00 94.88 317 GLY A CA 1
ATOM 2263 C C . GLY A 1 317 ? 6.156 -2.694 35.740 1.00 94.88 317 GLY A C 1
ATOM 2264 O O . GLY A 1 317 ? 6.596 -2.357 34.637 1.00 94.88 317 GLY A O 1
ATOM 2265 N N . PHE A 1 318 ? 5.398 -1.893 36.488 1.00 96.56 318 PHE A N 1
ATOM 2266 C CA . PHE A 1 318 ? 5.035 -0.532 36.103 1.00 96.56 318 PHE A CA 1
ATOM 2267 C C . PHE A 1 318 ? 6.077 0.486 36.570 1.00 96.56 318 PHE A C 1
ATOM 2269 O O . PHE A 1 318 ? 6.553 0.436 37.703 1.00 96.56 318 PHE A O 1
ATOM 2276 N N . TYR A 1 319 ? 6.375 1.462 35.718 1.00 96.25 319 TYR A N 1
ATOM 2277 C CA . TYR A 1 319 ? 7.312 2.549 35.968 1.00 96.25 319 TYR A CA 1
ATOM 2278 C C . TYR A 1 319 ? 6.653 3.896 35.685 1.00 96.25 319 TYR A C 1
ATOM 2280 O O . TYR A 1 319 ? 6.156 4.138 34.584 1.00 96.25 319 TYR A O 1
ATOM 2288 N N . LEU A 1 320 ? 6.714 4.801 36.660 1.00 95.31 320 LEU A N 1
ATOM 2289 C CA . LEU A 1 320 ? 6.436 6.218 36.467 1.00 95.31 320 LEU A CA 1
ATOM 2290 C C . LEU A 1 320 ? 7.646 6.882 35.816 1.00 95.31 320 LEU A C 1
ATOM 2292 O O . LEU A 1 320 ? 8.755 6.809 36.349 1.00 95.31 320 LEU A O 1
ATOM 2296 N N . ARG A 1 321 ? 7.422 7.566 34.696 1.00 93.25 321 ARG A N 1
ATOM 2297 C CA . ARG A 1 321 ? 8.401 8.436 34.044 1.00 93.25 321 ARG A CA 1
ATOM 2298 C C . ARG A 1 321 ? 8.137 9.884 34.410 1.00 93.25 321 ARG A C 1
ATOM 2300 O O . ARG A 1 321 ? 7.005 10.345 34.296 1.00 93.25 321 ARG A O 1
ATOM 2307 N N . THR A 1 322 ? 9.190 10.600 34.787 1.00 90.31 322 THR A N 1
ATOM 2308 C CA . THR A 1 322 ? 9.149 12.050 35.011 1.00 90.31 322 THR A CA 1
ATOM 2309 C C . THR A 1 322 ? 10.163 12.758 34.126 1.00 90.31 322 THR A C 1
ATOM 2311 O O . THR A 1 322 ? 11.323 12.345 34.089 1.00 90.31 322 THR A O 1
ATOM 2314 N N . PHE A 1 323 ? 9.743 13.823 33.448 1.00 84.38 323 PHE A N 1
ATOM 2315 C CA . PHE A 1 323 ? 10.549 14.591 32.501 1.00 84.38 323 PHE A CA 1
ATOM 2316 C C . PHE A 1 323 ? 10.916 15.967 33.069 1.00 84.38 323 PHE A C 1
ATOM 2318 O O . PHE A 1 323 ? 10.056 16.680 33.581 1.00 84.38 323 PHE A O 1
ATOM 2325 N N . ASP A 1 324 ? 12.180 16.373 32.926 1.00 76.88 324 ASP A N 1
ATOM 2326 C CA . ASP A 1 324 ? 12.676 17.697 33.351 1.00 76.88 324 ASP A CA 1
ATOM 2327 C C . ASP A 1 324 ? 12.825 18.702 32.187 1.00 76.88 324 ASP A C 1
ATOM 2329 O O . ASP A 1 324 ? 13.383 19.788 32.350 1.00 76.88 324 ASP A O 1
ATOM 2333 N N . GLY A 1 325 ? 12.317 18.338 31.003 1.00 62.44 325 GLY A N 1
ATOM 2334 C CA . GLY A 1 325 ? 12.420 19.109 29.761 1.00 62.44 325 GLY A CA 1
ATOM 2335 C C . GLY A 1 325 ? 13.595 18.715 28.859 1.00 62.44 325 GLY A C 1
ATOM 2336 O O . GLY A 1 325 ? 13.605 19.115 27.697 1.00 62.44 325 GLY A O 1
ATOM 2337 N N . GLN A 1 326 ? 14.558 17.918 29.340 1.00 66.12 326 GLN A N 1
ATOM 2338 C CA . GLN A 1 326 ? 15.639 17.359 28.507 1.00 66.12 326 GLN A CA 1
ATOM 2339 C C . GLN A 1 326 ? 15.901 15.872 28.765 1.00 66.12 326 GLN A C 1
ATOM 2341 O O . GLN A 1 326 ? 16.238 15.141 27.837 1.00 66.12 326 GLN A O 1
ATOM 2346 N N . ASN A 1 327 ? 15.742 15.423 30.007 1.00 78.25 327 ASN A N 1
ATOM 2347 C CA . ASN A 1 327 ? 15.963 14.055 30.454 1.00 78.25 327 ASN A CA 1
ATOM 2348 C C . ASN A 1 327 ? 14.687 13.478 31.074 1.00 78.25 327 ASN A C 1
ATOM 2350 O O . ASN A 1 327 ? 13.738 14.200 31.394 1.00 78.25 327 ASN A O 1
ATOM 2354 N N . TYR A 1 328 ? 14.694 12.162 31.276 1.00 86.50 328 TYR A N 1
ATOM 2355 C CA . TYR A 1 328 ? 13.672 11.462 32.043 1.00 86.50 328 TYR A CA 1
ATOM 2356 C C . TYR A 1 328 ? 14.299 10.631 33.165 1.00 86.50 328 TYR A C 1
ATOM 2358 O O . TYR A 1 328 ? 15.442 10.183 33.063 1.00 86.50 328 TYR A O 1
ATOM 2366 N N . SER A 1 329 ? 13.530 10.399 34.226 1.00 91.88 329 SER A N 1
ATOM 2367 C CA . SER A 1 329 ? 13.826 9.411 35.267 1.00 91.88 329 SER A CA 1
ATOM 2368 C C . SER A 1 329 ? 12.670 8.434 35.429 1.00 91.88 329 SER A C 1
ATOM 2370 O O . SER A 1 329 ? 11.522 8.796 35.180 1.00 91.88 329 SER A O 1
ATOM 2372 N N . GLU A 1 330 ? 12.972 7.210 35.863 1.00 93.81 330 GLU A N 1
ATOM 2373 C CA . GLU A 1 330 ? 11.988 6.143 36.070 1.00 93.81 330 GLU A CA 1
ATOM 2374 C C . GLU A 1 330 ? 11.930 5.723 37.538 1.00 93.81 330 GLU A C 1
ATOM 2376 O O . GLU A 1 330 ? 12.964 5.521 38.173 1.00 93.81 330 GLU A O 1
ATOM 2381 N N . THR A 1 331 ? 10.718 5.564 38.068 1.00 94.12 331 THR A N 1
ATOM 2382 C CA . THR A 1 331 ? 10.462 5.028 39.413 1.00 94.12 331 THR A CA 1
ATOM 2383 C C . THR A 1 331 ? 9.491 3.862 39.307 1.00 94.12 331 THR A C 1
ATOM 2385 O O . THR A 1 331 ? 8.402 4.024 38.763 1.00 94.12 331 THR A O 1
ATOM 2388 N N . MET A 1 332 ? 9.875 2.687 39.808 1.00 94.56 332 MET A N 1
ATOM 2389 C CA . MET A 1 332 ? 9.007 1.507 39.802 1.00 94.56 332 MET A CA 1
ATOM 2390 C C . MET A 1 332 ? 7.841 1.697 40.781 1.00 94.56 332 MET A C 1
ATOM 2392 O O . MET A 1 332 ? 8.045 2.110 41.924 1.00 94.56 332 MET A O 1
ATOM 2396 N N . LEU A 1 333 ? 6.624 1.392 40.340 1.00 95.75 333 LEU A N 1
ATOM 2397 C CA . LEU A 1 333 ? 5.419 1.422 41.162 1.00 95.75 333 LEU A CA 1
ATOM 2398 C C . LEU A 1 333 ? 5.302 0.085 41.897 1.00 95.75 333 LEU A C 1
ATOM 2400 O O . LEU A 1 333 ? 5.212 -0.957 41.260 1.00 95.75 333 LEU A O 1
ATOM 2404 N N . GLY A 1 334 ? 5.349 0.116 43.231 1.00 94.12 334 GLY A N 1
ATOM 2405 C CA . GLY A 1 334 ? 5.464 -1.080 44.074 1.00 94.12 334 GLY A CA 1
ATOM 2406 C C . GLY A 1 334 ? 4.171 -1.503 44.768 1.00 94.12 334 GLY A C 1
ATOM 2407 O O . GLY A 1 334 ? 4.219 -2.244 45.753 1.00 94.12 334 GLY A O 1
ATOM 2408 N N . HIS A 1 335 ? 3.018 -0.984 44.343 1.00 96.25 335 HIS A N 1
ATOM 2409 C CA . HIS A 1 335 ? 1.731 -1.297 44.950 1.00 96.25 335 HIS A CA 1
ATOM 2410 C C . HIS A 1 335 ? 0.627 -1.440 43.905 1.00 96.25 335 HIS A C 1
ATOM 2412 O O . HIS A 1 335 ? 0.450 -0.554 43.074 1.00 96.25 335 HIS A O 1
ATOM 2418 N N . ALA A 1 336 ? -0.151 -2.519 44.008 1.00 95.75 336 ALA A N 1
ATOM 2419 C CA . ALA A 1 336 ? -1.369 -2.749 43.242 1.00 95.75 336 ALA A CA 1
ATOM 2420 C C . ALA A 1 336 ? -2.548 -3.080 44.167 1.00 95.75 336 ALA A C 1
ATOM 2422 O O . ALA A 1 336 ? -2.427 -3.852 45.124 1.00 95.75 336 ALA A O 1
ATOM 2423 N N . SER A 1 337 ? -3.713 -2.526 43.844 1.00 94.62 337 SER A N 1
ATOM 2424 C CA . SER A 1 337 ? -4.992 -2.863 44.467 1.00 94.62 337 SER A CA 1
ATOM 2425 C C . SER A 1 337 ? -6.005 -3.273 43.402 1.00 94.62 337 SER A C 1
ATOM 2427 O O . SER A 1 337 ? -5.982 -2.749 42.292 1.00 94.62 337 SER A O 1
ATOM 2429 N N . PHE A 1 338 ? -6.883 -4.221 43.731 1.00 92.06 338 PHE A N 1
ATOM 2430 C CA . PHE A 1 338 ? -7.805 -4.834 42.774 1.00 92.06 338 PHE A CA 1
ATOM 2431 C C . PHE A 1 338 ? -9.256 -4.604 43.190 1.00 92.06 338 PHE A C 1
ATOM 2433 O O . PHE A 1 338 ? -9.615 -4.788 44.357 1.00 92.06 338 PHE A O 1
ATOM 2440 N N . SER A 1 339 ? -10.098 -4.242 42.226 1.00 89.44 339 SER A N 1
ATOM 2441 C CA . SER A 1 339 ? -11.539 -4.073 42.401 1.00 89.44 339 SER A CA 1
ATOM 2442 C C . SER A 1 339 ? -12.274 -4.574 41.159 1.00 89.44 339 SER A C 1
ATOM 2444 O O . SER A 1 339 ? -12.476 -3.826 40.206 1.00 89.44 339 SER A O 1
ATOM 2446 N N . GLY A 1 340 ? -12.709 -5.837 41.187 1.00 84.69 340 GLY A N 1
ATOM 2447 C CA . GLY A 1 340 ? -13.324 -6.486 40.027 1.00 84.69 340 GLY A CA 1
ATOM 2448 C C . GLY A 1 340 ? -12.294 -6.757 38.931 1.00 84.69 340 GLY A C 1
ATOM 2449 O O . GLY A 1 340 ? -11.270 -7.374 39.202 1.00 84.69 340 GLY A O 1
ATOM 2450 N N . ASP A 1 341 ? -12.579 -6.278 37.724 1.00 80.69 341 ASP A N 1
ATOM 2451 C CA . ASP A 1 341 ? -11.728 -6.297 36.524 1.00 80.69 341 ASP A CA 1
ATOM 2452 C C . ASP A 1 341 ? -10.688 -5.161 36.492 1.00 80.69 341 ASP A C 1
ATOM 2454 O O . ASP A 1 341 ? -9.915 -5.045 35.540 1.00 80.69 341 ASP A O 1
ATOM 2458 N N . ARG A 1 342 ? -10.668 -4.305 37.525 1.00 91.62 342 ARG A N 1
ATOM 2459 C CA . ARG A 1 342 ? -9.784 -3.139 37.600 1.00 91.62 342 ARG A CA 1
ATOM 2460 C C . ARG A 1 342 ? -8.624 -3.327 38.565 1.00 91.62 342 ARG A C 1
ATOM 2462 O O . ARG A 1 342 ? -8.808 -3.802 39.689 1.00 91.62 342 ARG A O 1
ATOM 2469 N N . MET A 1 343 ? -7.454 -2.853 38.152 1.00 95.44 343 MET A N 1
ATOM 2470 C CA . MET A 1 343 ? -6.224 -2.801 38.934 1.00 95.44 343 MET A CA 1
ATOM 2471 C C . MET A 1 343 ? -5.724 -1.361 39.030 1.00 95.44 343 MET A C 1
ATOM 2473 O O . MET A 1 343 ? -5.430 -0.748 38.013 1.00 95.44 343 MET A O 1
ATOM 2477 N N . THR A 1 344 ? -5.566 -0.832 40.240 1.00 96.88 344 THR A N 1
ATOM 2478 C CA . THR A 1 344 ? -4.952 0.484 40.466 1.00 96.88 344 THR A CA 1
ATOM 2479 C C . THR A 1 344 ? -3.530 0.317 40.977 1.00 96.88 344 THR A C 1
ATOM 2481 O O . THR A 1 344 ? -3.334 -0.346 42.000 1.00 96.88 344 THR A O 1
ATOM 2484 N N . VAL A 1 345 ? -2.561 0.938 40.301 1.00 97.12 345 VAL A N 1
ATOM 2485 C CA . VAL A 1 345 ? -1.135 0.915 40.652 1.00 97.12 345 VAL A CA 1
ATOM 2486 C C . VAL A 1 345 ? -0.629 2.283 41.107 1.00 97.12 345 VAL A C 1
ATOM 2488 O O . VAL A 1 345 ? -1.055 3.325 40.604 1.00 97.12 345 VAL A O 1
ATOM 2491 N N . SER A 1 346 ? 0.288 2.279 42.072 1.00 96.56 346 SER A N 1
ATOM 2492 C CA . SER A 1 346 ? 0.921 3.475 42.639 1.00 96.56 346 SER A CA 1
ATOM 2493 C C . SER A 1 346 ? 2.256 3.122 43.310 1.00 96.56 346 SER A C 1
ATOM 2495 O O . SER A 1 346 ? 2.596 1.950 43.474 1.00 96.56 346 SER A O 1
ATOM 2497 N N . GLU A 1 347 ? 3.043 4.127 43.712 1.00 94.19 347 GLU A N 1
ATOM 2498 C CA . GLU A 1 347 ? 4.315 3.895 44.419 1.00 94.19 347 GLU A CA 1
ATOM 2499 C C . GLU A 1 347 ? 4.082 3.202 45.774 1.00 94.19 347 GLU A C 1
ATOM 2501 O O . GLU A 1 347 ? 4.793 2.272 46.150 1.00 94.19 347 GLU A O 1
ATOM 2506 N N . SER A 1 348 ? 3.049 3.631 46.501 1.00 92.56 348 SER A N 1
ATOM 2507 C CA . SER A 1 348 ? 2.606 3.029 47.758 1.00 92.56 348 SER A CA 1
ATOM 2508 C C . SER A 1 348 ? 1.087 3.146 47.918 1.00 92.56 348 SER A C 1
ATOM 2510 O O . SER A 1 348 ? 0.423 3.878 47.184 1.00 92.56 348 SER A O 1
ATOM 2512 N N . ALA A 1 349 ? 0.504 2.412 48.868 1.00 91.44 349 ALA A N 1
ATOM 2513 C CA . ALA A 1 349 ? -0.944 2.398 49.077 1.00 91.44 349 ALA A CA 1
ATOM 2514 C C . ALA A 1 349 ? -1.519 3.812 49.302 1.00 91.44 349 ALA A C 1
ATOM 2516 O O . ALA A 1 349 ? -1.219 4.459 50.307 1.00 91.44 349 ALA A O 1
ATOM 2517 N N . GLY A 1 350 ? -2.369 4.268 48.374 1.00 86.75 350 GLY A N 1
ATOM 2518 C CA . GLY A 1 350 ? -3.026 5.579 48.421 1.00 86.75 350 GLY A CA 1
ATOM 2519 C C . GLY A 1 350 ? -2.147 6.777 48.036 1.00 86.75 350 GLY A C 1
ATOM 2520 O O . GLY A 1 350 ? -2.560 7.911 48.275 1.00 86.75 350 GLY A O 1
ATOM 2521 N N . SER A 1 351 ? -0.947 6.562 47.484 1.00 92.81 351 SER A N 1
ATOM 2522 C CA . SER A 1 351 ? -0.105 7.649 46.964 1.00 92.81 351 SER A CA 1
ATOM 2523 C C . SER A 1 351 ? -0.530 8.095 45.564 1.00 92.81 351 SER A C 1
ATOM 2525 O O . SER A 1 351 ? -1.040 7.292 44.787 1.00 92.81 351 SER A O 1
ATOM 2527 N N . LEU A 1 352 ? -0.230 9.353 45.230 1.00 92.94 352 LEU A N 1
ATOM 2528 C CA . LEU A 1 352 ? -0.383 9.925 43.891 1.00 92.94 352 LEU A CA 1
ATOM 2529 C C . LEU A 1 352 ? 0.997 10.191 43.252 1.00 92.94 352 LEU A C 1
ATOM 2531 O O . LEU A 1 352 ? 1.924 10.525 43.996 1.00 92.94 352 LEU A O 1
ATOM 2535 N N . PRO A 1 353 ? 1.136 10.103 41.916 1.00 94.38 353 PRO A N 1
ATOM 2536 C CA . PRO A 1 353 ? 0.088 9.733 40.965 1.00 94.38 353 PRO A CA 1
ATOM 2537 C C . PRO A 1 353 ? -0.296 8.246 41.050 1.00 94.38 353 PRO A C 1
ATOM 2539 O O . PRO A 1 353 ? 0.508 7.410 41.472 1.00 94.38 353 PRO A O 1
ATOM 2542 N N . SER A 1 354 ? -1.538 7.931 40.684 1.00 95.19 354 SER A N 1
ATOM 2543 C CA . SER A 1 354 ? -2.056 6.560 40.603 1.00 95.19 354 SER A CA 1
ATOM 2544 C C . SER A 1 354 ? -2.694 6.305 39.236 1.00 95.19 354 SER A C 1
ATOM 2546 O O . SER A 1 354 ? -3.193 7.228 38.587 1.00 95.19 354 SER A O 1
ATOM 2548 N N . PHE A 1 355 ? -2.653 5.050 38.788 1.00 95.81 355 PHE A N 1
ATOM 2549 C CA . PHE A 1 355 ? -3.100 4.638 37.456 1.00 95.81 355 PHE A CA 1
ATOM 2550 C C . PHE A 1 355 ? -4.026 3.441 37.586 1.00 95.81 355 PHE A C 1
ATOM 2552 O O . PHE A 1 355 ? -3.654 2.449 38.210 1.00 95.81 355 PHE A O 1
ATOM 2559 N N . THR A 1 356 ? -5.224 3.520 37.016 1.00 95.81 356 THR A N 1
ATOM 2560 C CA . THR A 1 356 ? -6.187 2.416 37.051 1.00 95.81 356 THR A CA 1
ATOM 2561 C C . THR A 1 356 ? -6.295 1.775 35.683 1.00 95.81 356 THR A C 1
ATOM 2563 O O . THR A 1 356 ? -6.613 2.449 34.709 1.00 95.81 356 THR A O 1
ATOM 2566 N N . PHE A 1 357 ? -6.092 0.465 35.635 1.00 95.62 357 PHE A N 1
ATOM 2567 C CA . PHE A 1 357 ? -6.196 -0.361 34.446 1.00 95.62 357 PHE A CA 1
ATOM 2568 C C . PHE A 1 357 ? -7.410 -1.279 34.500 1.00 95.62 357 PHE A C 1
ATOM 2570 O O . PHE A 1 357 ? -7.775 -1.746 35.577 1.00 95.62 357 PHE A O 1
ATOM 2577 N N . ARG A 1 358 ? -7.990 -1.580 33.340 1.00 94.50 358 ARG A N 1
ATOM 2578 C CA . ARG A 1 358 ? -8.895 -2.715 33.112 1.00 94.50 358 ARG A CA 1
ATOM 2579 C C . ARG A 1 358 ? -8.134 -3.784 32.325 1.00 94.50 358 ARG A C 1
ATOM 2581 O O . ARG A 1 358 ? -7.393 -3.428 31.410 1.00 94.50 358 ARG A O 1
ATOM 2588 N N . ILE A 1 359 ? -8.289 -5.056 32.689 1.00 92.75 359 ILE A N 1
ATOM 2589 C CA . ILE A 1 359 ? -7.674 -6.185 31.973 1.00 92.75 359 ILE A CA 1
ATOM 2590 C C . ILE A 1 359 ? -8.785 -7.103 31.470 1.00 92.75 359 ILE A C 1
ATOM 2592 O O . ILE A 1 359 ? -9.512 -7.679 32.282 1.00 92.75 359 ILE A O 1
ATOM 2596 N N . ASP A 1 360 ? -8.887 -7.262 30.152 1.00 92.06 360 ASP A N 1
ATOM 2597 C CA . ASP A 1 360 ? -9.907 -8.090 29.511 1.00 92.06 360 ASP A CA 1
ATOM 2598 C C . ASP A 1 360 ? -9.279 -9.371 28.948 1.00 92.06 360 ASP A C 1
ATOM 2600 O O . ASP A 1 360 ? -8.287 -9.348 28.218 1.00 92.06 360 ASP A O 1
ATOM 2604 N N . ALA A 1 361 ? -9.852 -10.515 29.318 1.00 89.81 361 ALA A N 1
ATOM 2605 C CA . ALA A 1 361 ? -9.370 -11.838 28.941 1.00 89.81 361 ALA A CA 1
ATOM 2606 C C . ALA A 1 361 ? -10.232 -12.437 27.825 1.00 89.81 361 ALA A C 1
ATOM 2608 O O . ALA A 1 361 ? -11.432 -12.661 28.009 1.00 89.81 361 ALA A O 1
ATOM 2609 N N . TYR A 1 362 ? -9.603 -12.781 26.702 1.00 90.44 362 TYR A N 1
ATOM 2610 C CA . TYR A 1 362 ? -10.255 -13.415 25.558 1.00 90.44 362 TYR A CA 1
ATOM 2611 C C . TYR A 1 362 ? -9.710 -14.825 25.320 1.00 90.44 362 TYR A C 1
ATOM 2613 O O . TYR A 1 362 ? -8.684 -15.216 25.882 1.00 90.44 362 TYR A O 1
ATOM 2621 N N . PRO A 1 363 ? -10.368 -15.631 24.468 1.00 87.00 363 PRO A N 1
ATOM 2622 C CA . PRO A 1 363 ? -9.885 -16.971 24.155 1.00 87.00 363 PRO A CA 1
ATOM 2623 C C . PRO A 1 363 ? -8.468 -16.996 23.545 1.00 87.00 363 PRO A C 1
ATOM 2625 O O . PRO A 1 363 ? -7.747 -17.968 23.741 1.00 87.00 363 PRO A O 1
ATOM 2628 N N . ARG A 1 364 ? -8.055 -15.948 22.812 1.00 88.31 364 ARG A N 1
ATOM 2629 C CA . ARG A 1 364 ? -6.788 -15.931 22.044 1.00 88.31 364 ARG A CA 1
ATOM 2630 C C . ARG A 1 364 ? -5.800 -14.834 22.442 1.00 88.31 364 ARG A C 1
ATOM 2632 O O . ARG A 1 364 ? -4.627 -14.930 22.104 1.00 88.31 364 ARG A O 1
ATOM 2639 N N . HIS A 1 365 ? -6.236 -13.827 23.193 1.00 94.25 365 HIS A N 1
ATOM 2640 C CA . HIS A 1 365 ? -5.423 -12.668 23.565 1.00 94.25 365 HIS A CA 1
ATOM 2641 C C . HIS A 1 365 ? -5.881 -12.086 24.910 1.00 94.25 365 HIS A C 1
ATOM 2643 O O . HIS A 1 365 ? -6.932 -12.461 25.432 1.00 94.25 365 HIS A O 1
ATOM 2649 N N . VAL A 1 366 ? -5.090 -11.177 25.470 1.00 94.94 366 VAL A N 1
ATOM 2650 C CA . VAL A 1 366 ? -5.485 -10.325 26.602 1.00 94.94 366 VAL A CA 1
ATOM 2651 C C . VAL A 1 366 ? -5.350 -8.878 26.171 1.00 94.94 366 VAL A C 1
ATOM 2653 O O . VAL A 1 366 ? -4.406 -8.565 25.453 1.00 94.94 366 VAL A O 1
ATOM 2656 N N . SER A 1 367 ? -6.221 -7.990 26.633 1.00 95.44 367 SER A N 1
ATOM 2657 C CA . SER A 1 367 ? -5.997 -6.551 26.512 1.00 95.44 367 SER A CA 1
ATOM 2658 C C . SER A 1 367 ? -5.872 -5.877 27.873 1.00 95.44 367 SER A C 1
ATOM 2660 O O . SER A 1 367 ? -6.456 -6.306 28.869 1.00 95.44 367 SER A O 1
ATOM 2662 N N . ILE A 1 368 ? -5.050 -4.831 27.927 1.00 95.12 368 ILE A N 1
ATOM 2663 C CA . ILE A 1 368 ? -4.882 -3.966 29.095 1.00 95.12 368 ILE A CA 1
ATOM 2664 C C . ILE A 1 368 ? -5.151 -2.524 28.682 1.00 95.12 368 ILE A C 1
ATOM 2666 O O . ILE A 1 368 ? -4.547 -2.018 27.740 1.00 95.12 368 ILE A O 1
ATOM 2670 N N . HIS A 1 369 ? -6.050 -1.868 29.410 1.00 94.44 369 HIS A N 1
ATOM 2671 C CA . HIS A 1 369 ? -6.550 -0.526 29.117 1.00 94.44 369 HIS A CA 1
ATOM 2672 C C . HIS A 1 369 ? -6.296 0.391 30.303 1.00 94.44 369 HIS A C 1
ATOM 2674 O O . HIS A 1 369 ? -6.741 0.082 31.408 1.00 94.44 369 HIS A O 1
ATOM 2680 N N . LEU A 1 370 ? -5.633 1.528 30.103 1.00 94.62 370 LEU A N 1
ATOM 2681 C CA . LEU A 1 370 ? -5.610 2.604 31.091 1.00 94.62 370 LEU A CA 1
ATOM 2682 C C . LEU A 1 370 ? -6.987 3.278 31.085 1.00 94.62 370 LEU A C 1
ATOM 2684 O O . LEU A 1 370 ? -7.430 3.789 30.062 1.00 94.62 370 LEU A O 1
ATOM 2688 N N . VAL A 1 371 ? -7.679 3.261 32.223 1.00 92.56 371 VAL A N 1
ATOM 2689 C CA . VAL A 1 371 ? -9.044 3.801 32.346 1.00 92.56 371 VAL A CA 1
ATOM 2690 C C . VAL A 1 371 ? -9.127 5.041 33.227 1.00 92.56 371 VAL A C 1
ATOM 2692 O O . VAL A 1 371 ? -10.099 5.782 33.123 1.00 92.56 371 VAL A O 1
ATOM 2695 N N . ASP A 1 372 ? -8.147 5.273 34.105 1.00 91.88 372 ASP A N 1
ATOM 2696 C CA . ASP A 1 372 ? -8.119 6.471 34.946 1.00 91.88 372 ASP A CA 1
ATOM 2697 C C . ASP A 1 372 ? -6.706 6.823 35.428 1.00 91.88 372 ASP A C 1
ATOM 2699 O O . ASP A 1 372 ? -5.851 5.949 35.598 1.00 91.88 372 ASP A O 1
ATOM 2703 N N . THR A 1 373 ? -6.490 8.111 35.687 1.00 93.19 373 THR A N 1
ATOM 2704 C CA . THR A 1 373 ? -5.237 8.683 36.192 1.00 93.19 373 THR A CA 1
ATOM 2705 C C . THR A 1 373 ? -5.542 9.725 37.259 1.00 93.19 373 THR A C 1
ATOM 2707 O O . THR A 1 373 ? -6.171 10.741 36.962 1.00 93.19 373 THR A O 1
ATOM 2710 N N . GLU A 1 374 ? -5.048 9.528 38.479 1.00 93.88 374 GLU A N 1
ATOM 2711 C CA . GLU A 1 374 ? -5.238 10.472 39.583 1.00 93.88 374 GLU A CA 1
ATOM 2712 C C . GLU A 1 374 ? -3.914 11.159 39.942 1.00 93.88 374 GLU A C 1
ATOM 2714 O O . GLU A 1 374 ? -2.847 10.545 39.938 1.00 93.88 374 GLU A O 1
ATOM 2719 N N . GLY A 1 375 ? -3.972 12.449 40.282 1.00 91.44 375 GLY A N 1
ATOM 2720 C CA . GLY A 1 375 ? -2.796 13.228 40.688 1.00 91.44 375 GLY A CA 1
ATOM 2721 C C . GLY A 1 375 ? -1.948 13.789 39.545 1.00 91.44 375 GLY A C 1
ATOM 2722 O O . GLY A 1 375 ? -0.911 14.387 39.818 1.00 91.44 375 GLY A O 1
ATOM 2723 N N . ILE A 1 376 ? -2.397 13.642 38.297 1.00 88.19 376 ILE A N 1
ATOM 2724 C CA . ILE A 1 376 ? -1.794 14.250 37.105 1.00 88.19 376 ILE A CA 1
ATOM 2725 C C . ILE A 1 376 ? -2.776 15.291 36.557 1.00 88.19 376 ILE A C 1
ATOM 2727 O O . ILE A 1 376 ? -3.942 14.982 36.314 1.00 88.19 376 ILE A O 1
ATOM 2731 N N . GLY A 1 377 ? -2.326 16.539 36.411 1.00 79.19 377 GLY A N 1
ATOM 2732 C CA . GLY A 1 377 ? -3.157 17.615 35.870 1.00 79.19 377 GLY A CA 1
ATOM 2733 C C . GLY A 1 377 ? -3.390 17.478 34.364 1.00 79.19 377 GLY A C 1
ATOM 2734 O O . GLY A 1 377 ? -2.575 16.896 33.647 1.00 79.19 377 GLY A O 1
ATOM 2735 N N . ALA A 1 378 ? -4.477 18.073 33.864 1.00 71.19 378 ALA A N 1
ATOM 2736 C CA . ALA A 1 378 ? -4.674 18.226 32.425 1.00 71.19 378 ALA A CA 1
ATOM 2737 C C . ALA A 1 378 ? -3.487 19.002 31.829 1.00 71.19 378 ALA A C 1
ATOM 2739 O O . ALA A 1 378 ? -3.120 20.060 32.343 1.00 71.19 378 ALA A O 1
ATOM 2740 N N . ASN A 1 379 ? -2.896 18.474 30.754 1.00 69.19 379 ASN A N 1
ATOM 2741 C CA . ASN A 1 379 ? -1.698 19.018 30.099 1.00 69.19 379 ASN A CA 1
ATOM 2742 C C . ASN A 1 379 ? -0.400 18.971 30.927 1.00 69.19 379 ASN A C 1
ATOM 2744 O O . ASN A 1 379 ? 0.560 19.671 30.593 1.00 69.19 379 ASN A O 1
ATOM 2748 N N . ASP A 1 380 ? -0.322 18.146 31.975 1.00 79.06 380 ASP A N 1
ATOM 2749 C CA . ASP A 1 380 ? 0.920 17.952 32.727 1.00 79.06 380 ASP A CA 1
ATOM 2750 C C . ASP A 1 380 ? 1.903 17.040 31.972 1.00 79.06 380 ASP A C 1
ATOM 2752 O O . ASP A 1 380 ? 2.060 15.848 32.250 1.00 79.06 380 ASP A O 1
ATOM 2756 N N . ARG A 1 381 ? 2.584 17.641 30.988 1.00 79.94 381 ARG A N 1
ATOM 2757 C CA . ARG A 1 381 ? 3.531 16.986 30.068 1.00 79.94 381 ARG A CA 1
ATOM 2758 C C . ARG A 1 381 ? 4.792 16.426 30.747 1.00 79.94 381 ARG A C 1
ATOM 2760 O O . ARG A 1 381 ? 5.671 15.923 30.054 1.00 79.94 381 ARG A O 1
ATOM 2767 N N . GLN A 1 382 ? 4.909 16.524 32.074 1.00 82.75 382 GLN A N 1
ATOM 2768 C CA . GLN A 1 382 ? 6.054 16.018 32.835 1.00 82.75 382 GLN A CA 1
ATOM 2769 C C . GLN A 1 382 ? 5.945 14.533 33.175 1.00 82.75 382 GLN A C 1
ATOM 2771 O O . GLN A 1 382 ? 6.939 13.966 33.618 1.00 82.75 382 GLN A O 1
ATOM 2776 N N . TYR A 1 383 ? 4.792 13.894 32.971 1.00 88.00 383 TYR A N 1
ATOM 2777 C CA . TYR A 1 383 ? 4.581 12.496 33.343 1.00 88.00 383 TYR A CA 1
ATOM 2778 C C . TYR A 1 383 ? 4.406 11.576 32.136 1.00 88.00 383 TYR A C 1
ATOM 2780 O O . TYR A 1 383 ? 3.770 11.935 31.149 1.00 88.00 383 TYR A O 1
ATOM 2788 N N . GLY A 1 384 ? 4.927 10.357 32.264 1.00 90.88 384 GLY A N 1
ATOM 2789 C CA . GLY A 1 384 ? 4.665 9.214 31.392 1.00 90.88 384 GLY A CA 1
ATOM 2790 C C . GLY A 1 384 ? 4.607 7.926 32.211 1.00 90.88 384 GLY A C 1
ATOM 2791 O O . GLY A 1 384 ? 4.960 7.918 33.392 1.00 90.88 384 GLY A O 1
ATOM 2792 N N . MET A 1 385 ? 4.198 6.822 31.597 1.00 93.06 385 MET A N 1
ATOM 2793 C CA . MET A 1 385 ? 4.161 5.519 32.258 1.00 93.06 385 MET A CA 1
ATOM 2794 C C . MET A 1 385 ? 4.644 4.415 31.319 1.00 93.06 385 MET A C 1
ATOM 2796 O O . MET A 1 385 ? 4.372 4.449 30.120 1.00 93.06 385 MET A O 1
ATOM 2800 N N . ARG A 1 386 ? 5.364 3.438 31.874 1.00 94.94 386 ARG A N 1
ATOM 2801 C CA . ARG A 1 386 ? 5.795 2.229 31.167 1.00 94.94 386 ARG A CA 1
ATOM 2802 C C . ARG A 1 386 ? 5.367 0.981 31.932 1.00 94.94 386 ARG A C 1
ATOM 2804 O O . ARG A 1 386 ? 5.584 0.925 33.137 1.00 94.94 386 ARG A O 1
ATOM 2811 N N . LEU A 1 387 ? 4.846 -0.026 31.244 1.00 95.62 387 LEU A N 1
ATOM 2812 C CA . LEU A 1 387 ? 4.837 -1.410 31.718 1.00 95.62 387 LEU A CA 1
ATOM 2813 C C . LEU A 1 387 ? 5.933 -2.169 30.973 1.00 95.62 387 LEU A C 1
ATOM 2815 O O . LEU A 1 387 ? 5.930 -2.172 29.746 1.00 95.62 387 LEU A O 1
ATOM 2819 N N . ARG A 1 388 ? 6.862 -2.779 31.711 1.00 93.81 388 ARG A N 1
ATOM 2820 C CA . ARG A 1 388 ? 7.901 -3.650 31.156 1.00 93.81 388 ARG A CA 1
ATOM 2821 C C . ARG A 1 388 ? 7.638 -5.092 31.548 1.00 93.81 388 ARG A C 1
ATOM 2823 O O . ARG A 1 388 ? 7.354 -5.357 32.717 1.00 93.81 388 ARG A O 1
ATOM 2830 N N . LEU A 1 389 ? 7.775 -5.992 30.582 1.00 92.81 389 LEU A N 1
ATOM 2831 C CA . LEU A 1 389 ? 7.659 -7.434 30.752 1.00 92.81 389 LEU A CA 1
ATOM 2832 C C . LEU A 1 389 ? 8.844 -8.117 30.071 1.00 92.81 389 LEU A C 1
ATOM 2834 O O . LEU A 1 389 ? 9.222 -7.743 28.964 1.00 92.81 389 LEU A O 1
ATOM 2838 N N . ILE A 1 390 ? 9.398 -9.145 30.700 1.00 90.75 390 ILE A N 1
ATOM 2839 C CA . ILE A 1 390 ? 10.255 -10.127 30.046 1.00 90.75 390 ILE A CA 1
ATOM 2840 C C . ILE A 1 390 ? 9.453 -11.406 29.864 1.00 90.75 390 ILE A C 1
ATOM 2842 O O . ILE A 1 390 ? 8.855 -11.934 30.804 1.00 90.75 390 ILE A O 1
ATOM 2846 N N . SER A 1 391 ? 9.467 -11.922 28.643 1.00 90.25 391 SER A N 1
ATOM 2847 C CA . SER A 1 391 ? 8.760 -13.138 28.253 1.00 90.25 391 SER A CA 1
ATOM 2848 C C . SER A 1 391 ? 9.726 -14.298 28.007 1.00 90.25 391 SER A C 1
ATOM 2850 O O . SER A 1 391 ? 10.920 -14.116 27.783 1.00 90.25 391 SER A O 1
ATOM 2852 N N . ASN A 1 392 ? 9.222 -15.529 28.088 1.00 89.38 392 ASN A N 1
ATOM 2853 C CA . ASN A 1 392 ? 9.992 -16.743 27.790 1.00 89.38 392 ASN A CA 1
ATOM 2854 C C . ASN A 1 392 ? 9.871 -17.200 26.320 1.00 89.38 392 ASN A C 1
ATOM 2856 O O . ASN A 1 392 ? 10.457 -18.215 25.940 1.00 89.38 392 ASN A O 1
ATOM 2860 N N . ALA A 1 393 ? 9.095 -16.470 25.520 1.00 88.19 393 ALA A N 1
ATOM 2861 C CA . ALA A 1 393 ? 8.867 -16.655 24.093 1.00 88.19 393 ALA A CA 1
ATOM 2862 C C . ALA A 1 393 ? 8.345 -15.338 23.506 1.00 88.19 393 ALA A C 1
ATOM 2864 O O . ALA A 1 393 ? 7.850 -14.504 24.256 1.00 88.19 393 ALA A O 1
ATOM 2865 N N . LEU A 1 394 ? 8.394 -15.181 22.183 1.00 90.00 394 LEU A N 1
ATOM 2866 C CA . LEU A 1 394 ? 7.923 -13.969 21.519 1.00 90.00 394 LEU A CA 1
ATOM 2867 C C . LEU A 1 394 ? 6.453 -13.673 21.869 1.00 90.00 394 LEU A C 1
ATOM 2869 O O . LEU A 1 394 ? 5.576 -14.515 21.674 1.00 90.00 394 LEU A O 1
ATOM 2873 N N . VAL A 1 395 ? 6.196 -12.470 22.380 1.00 93.25 395 VAL A N 1
ATOM 2874 C CA . VAL A 1 395 ? 4.854 -11.925 22.614 1.00 93.25 395 VAL A CA 1
ATOM 2875 C C . VAL A 1 395 ? 4.694 -10.712 21.715 1.00 93.25 395 VAL A C 1
ATOM 2877 O O . VAL A 1 395 ? 5.471 -9.757 21.797 1.00 93.25 395 VAL A O 1
ATOM 2880 N N . TRP A 1 396 ? 3.687 -10.758 20.850 1.00 93.25 396 TRP A N 1
ATOM 2881 C CA . TRP A 1 396 ? 3.338 -9.628 20.005 1.00 93.25 396 TRP A CA 1
ATOM 2882 C C . TRP A 1 396 ? 2.296 -8.750 20.681 1.00 93.25 396 TRP A C 1
ATOM 2884 O O . TRP A 1 396 ? 1.492 -9.199 21.505 1.00 93.25 396 TRP A O 1
ATOM 2894 N N . MET A 1 397 ? 2.333 -7.472 20.322 1.00 93.56 397 MET A N 1
ATOM 2895 C CA . MET A 1 397 ? 1.466 -6.447 20.876 1.00 93.56 397 MET A CA 1
ATOM 2896 C C . MET A 1 397 ? 0.819 -5.641 19.758 1.00 93.56 397 MET A C 1
ATOM 2898 O O . MET A 1 397 ? 1.447 -5.343 18.742 1.00 93.56 397 MET A O 1
ATOM 2902 N N . LYS A 1 398 ? -0.449 -5.286 19.947 1.00 92.81 398 LYS A N 1
ATOM 2903 C CA . LYS A 1 398 ? -1.191 -4.381 19.071 1.00 92.81 398 LYS A CA 1
ATOM 2904 C C . LYS A 1 398 ? -1.698 -3.219 19.913 1.00 92.81 398 LYS A C 1
ATOM 2906 O O . LYS A 1 398 ? -2.607 -3.412 20.719 1.00 92.81 398 LYS A O 1
ATOM 2911 N N . SER A 1 399 ? -1.117 -2.033 19.727 1.00 90.88 399 SER A N 1
ATOM 2912 C CA . SER A 1 399 ? -1.720 -0.798 20.240 1.00 90.88 399 SER A CA 1
ATOM 2913 C C . SER A 1 399 ? -3.119 -0.655 19.648 1.00 90.88 399 SER A C 1
ATOM 2915 O O . SER A 1 399 ? -3.303 -0.823 18.437 1.00 90.88 399 SER A O 1
ATOM 2917 N N . LEU A 1 400 ? -4.090 -0.379 20.509 1.00 89.69 400 LEU A N 1
ATOM 2918 C CA . LEU A 1 400 ? -5.489 -0.201 20.132 1.00 89.69 400 LEU A CA 1
ATOM 2919 C C . LEU A 1 400 ? -5.767 1.247 19.697 1.00 89.69 400 LEU A C 1
ATOM 2921 O O . LEU A 1 400 ? -6.702 1.479 18.943 1.00 89.69 400 LEU A O 1
ATOM 2925 N N . ASP A 1 401 ? -4.874 2.166 20.072 1.00 84.19 401 ASP A N 1
ATOM 2926 C CA . ASP A 1 401 ? -4.924 3.611 19.828 1.00 84.19 401 ASP A CA 1
ATOM 2927 C C . ASP A 1 401 ? -3.499 4.208 19.691 1.00 84.19 401 ASP A C 1
ATOM 2929 O O . ASP A 1 401 ? -2.533 3.456 19.497 1.00 84.19 401 ASP A O 1
ATOM 2933 N N . ASP A 1 402 ? -3.358 5.540 19.713 1.00 77.62 402 ASP A N 1
ATOM 2934 C CA . ASP A 1 402 ? -2.083 6.278 19.584 1.00 77.62 402 ASP A CA 1
ATOM 2935 C C . ASP A 1 402 ? -1.583 6.954 20.847 1.00 77.62 402 ASP A C 1
ATOM 2937 O O . ASP A 1 402 ? -0.468 7.493 20.875 1.00 77.62 402 ASP A O 1
ATOM 2941 N N . VAL A 1 403 ? -2.383 6.948 21.907 1.00 80.81 403 VAL A N 1
ATOM 2942 C CA . VAL A 1 403 ? -1.922 7.469 23.192 1.00 80.81 403 VAL A CA 1
ATOM 2943 C C . VAL A 1 403 ? -1.046 6.445 23.928 1.00 80.81 403 VAL A C 1
ATOM 2945 O O . VAL A 1 403 ? -0.377 6.796 24.912 1.00 80.81 403 VAL A O 1
ATOM 2948 N N . VAL A 1 404 ? -0.971 5.216 23.395 1.00 87.50 404 VAL A N 1
ATOM 2949 C CA . VAL A 1 404 ? -0.058 4.144 23.799 1.00 87.50 404 VAL A CA 1
ATOM 2950 C C . VAL A 1 404 ? 0.836 3.639 22.657 1.00 87.50 404 VAL A C 1
ATOM 2952 O O . VAL A 1 404 ? 0.386 3.298 21.564 1.00 87.50 404 VAL A O 1
ATOM 2955 N N . ASP A 1 405 ? 2.125 3.490 22.948 1.00 88.50 405 ASP A N 1
ATOM 2956 C CA . ASP A 1 405 ? 3.068 2.778 22.083 1.00 88.50 405 ASP A CA 1
ATOM 2957 C C . ASP A 1 405 ? 3.436 1.432 22.697 1.00 88.50 405 ASP A C 1
ATOM 2959 O O . ASP A 1 405 ? 3.666 1.340 23.900 1.00 88.50 405 ASP A O 1
ATOM 2963 N N . ALA A 1 406 ? 3.542 0.399 21.873 1.00 91.25 406 ALA A N 1
ATOM 2964 C CA . ALA A 1 406 ? 3.987 -0.920 22.292 1.00 91.25 406 ALA A CA 1
ATOM 2965 C C . ALA A 1 406 ? 5.183 -1.348 21.442 1.00 91.25 406 ALA A C 1
ATOM 2967 O O . ALA A 1 406 ? 5.157 -1.201 20.220 1.00 91.25 406 ALA A O 1
ATOM 2968 N N . ASP A 1 407 ? 6.223 -1.859 22.092 1.00 90.12 407 ASP A N 1
ATOM 2969 C CA . ASP A 1 407 ? 7.457 -2.287 21.443 1.00 90.12 407 ASP A CA 1
ATOM 2970 C C . ASP A 1 407 ? 7.865 -3.677 21.932 1.00 90.12 407 ASP A C 1
ATOM 2972 O O . ASP A 1 407 ? 7.920 -3.933 23.140 1.00 90.12 407 ASP A O 1
ATOM 2976 N N . THR A 1 408 ? 8.131 -4.569 20.984 1.00 87.62 408 THR A N 1
ATOM 2977 C CA . THR A 1 408 ? 8.645 -5.912 21.243 1.00 87.62 408 THR A CA 1
ATOM 2978 C C . THR A 1 408 ? 10.033 -5.988 20.639 1.00 87.62 408 THR A C 1
ATOM 2980 O O . THR A 1 408 ? 10.193 -5.846 19.429 1.00 87.62 408 THR A O 1
ATOM 2983 N N . ASP A 1 409 ? 11.025 -6.280 21.466 1.00 83.81 409 ASP A N 1
ATOM 2984 C CA . ASP A 1 409 ? 12.359 -6.610 20.983 1.00 83.81 409 ASP A CA 1
ATOM 2985 C C . ASP A 1 409 ? 12.465 -8.128 20.811 1.00 83.81 409 ASP A C 1
ATOM 2987 O O . ASP A 1 409 ? 12.256 -8.908 21.749 1.00 83.81 409 ASP A O 1
ATOM 2991 N N . GLU A 1 410 ? 12.754 -8.538 19.581 1.00 79.19 410 GLU A N 1
ATOM 2992 C CA . GLU A 1 410 ? 12.809 -9.942 19.187 1.00 79.19 410 GLU A CA 1
ATOM 2993 C C . GLU A 1 410 ? 14.063 -10.666 19.705 1.00 79.19 410 GLU A C 1
ATOM 2995 O O . GLU A 1 410 ? 14.012 -11.883 19.895 1.00 79.19 410 GLU A O 1
ATOM 3000 N N . ASP A 1 411 ? 15.161 -9.947 19.971 1.00 77.94 411 ASP A N 1
ATOM 3001 C CA . ASP A 1 411 ? 16.439 -10.531 20.395 1.00 77.94 411 ASP A CA 1
ATOM 3002 C C . ASP A 1 411 ? 16.430 -10.872 21.894 1.00 77.94 411 ASP A C 1
ATOM 3004 O O . ASP A 1 411 ? 16.870 -11.953 22.300 1.00 77.94 411 ASP A O 1
ATOM 3008 N N . ASP A 1 412 ? 15.893 -9.964 22.715 1.00 73.94 412 ASP A N 1
ATOM 3009 C CA . ASP A 1 412 ? 15.901 -10.070 24.182 1.00 73.94 412 ASP A CA 1
ATOM 3010 C C . ASP A 1 412 ? 14.527 -10.460 24.780 1.00 73.94 412 ASP A C 1
ATOM 3012 O O . ASP A 1 412 ? 14.407 -10.647 25.994 1.00 73.94 412 ASP A O 1
ATOM 3016 N N . ALA A 1 413 ? 13.486 -10.603 23.946 1.00 79.56 413 ALA A N 1
ATOM 3017 C CA . ALA A 1 413 ? 12.120 -10.994 24.326 1.00 79.56 413 ALA A CA 1
ATOM 3018 C C . ALA A 1 413 ? 11.489 -10.131 25.444 1.00 79.56 413 ALA A C 1
ATOM 3020 O O . ALA A 1 413 ? 10.690 -10.624 26.255 1.00 79.56 413 ALA A O 1
ATOM 3021 N N . TRP A 1 414 ? 11.828 -8.840 25.484 1.00 88.00 414 TRP A N 1
ATOM 3022 C CA . TRP A 1 414 ? 11.161 -7.841 26.320 1.00 88.00 414 TRP A CA 1
ATOM 3023 C C . TRP A 1 414 ? 10.006 -7.197 25.557 1.00 88.00 414 TRP A C 1
ATOM 3025 O O . TRP A 1 414 ? 10.030 -7.048 24.335 1.00 88.00 414 TRP A O 1
ATOM 3035 N N . GLN A 1 415 ? 8.977 -6.836 26.314 1.00 92.88 415 GLN A N 1
ATOM 3036 C CA . GLN A 1 415 ? 7.823 -6.080 25.864 1.00 92.88 415 GLN A CA 1
ATOM 3037 C C . GLN A 1 415 ? 7.733 -4.818 26.705 1.00 92.88 415 GLN A C 1
ATOM 3039 O O . GLN A 1 415 ? 7.630 -4.888 27.933 1.00 92.88 415 GLN A O 1
ATOM 3044 N N . ASP A 1 416 ? 7.740 -3.671 26.042 1.00 94.19 416 ASP A N 1
ATOM 3045 C CA . ASP A 1 416 ? 7.484 -2.393 26.679 1.00 94.19 416 ASP A CA 1
ATOM 3046 C C . ASP A 1 416 ? 6.190 -1.786 26.143 1.00 94.19 416 ASP A C 1
ATOM 3048 O O . ASP A 1 416 ? 6.000 -1.629 24.939 1.00 94.19 416 ASP A O 1
ATOM 3052 N N . ILE A 1 417 ? 5.317 -1.388 27.063 1.00 95.44 417 ILE A N 1
ATOM 3053 C CA . ILE A 1 417 ? 4.093 -0.649 26.765 1.00 95.44 417 ILE A CA 1
ATOM 3054 C C . ILE A 1 417 ? 4.231 0.738 27.380 1.00 95.44 417 ILE A C 1
ATOM 3056 O O . ILE A 1 417 ? 4.457 0.880 28.582 1.00 95.44 417 ILE A O 1
ATOM 3060 N N . TYR A 1 418 ? 4.094 1.765 26.554 1.00 93.19 418 TYR A N 1
ATOM 3061 C CA . TYR A 1 418 ? 4.350 3.160 26.859 1.00 93.19 418 TYR A CA 1
ATOM 3062 C C . TYR A 1 418 ? 3.076 3.987 26.760 1.00 93.19 418 TYR A C 1
ATOM 3064 O O . TYR A 1 418 ? 2.665 4.370 25.670 1.00 93.19 418 TYR A O 1
ATOM 3072 N N . TRP A 1 419 ? 2.527 4.391 27.899 1.00 92.62 419 TRP A N 1
ATOM 3073 C CA . TRP A 1 419 ? 1.547 5.472 27.945 1.00 92.62 419 TRP A CA 1
ATOM 3074 C C . TRP A 1 419 ? 2.307 6.789 28.044 1.00 92.62 419 TRP A C 1
ATOM 3076 O O . TRP A 1 419 ? 2.689 7.242 29.129 1.00 92.62 419 TRP A O 1
ATOM 3086 N N . LYS A 1 420 ? 2.600 7.377 26.882 1.00 84.12 420 LYS A N 1
ATOM 3087 C CA . LYS A 1 420 ? 3.394 8.612 26.768 1.00 84.12 420 LYS A CA 1
ATOM 3088 C C . LYS A 1 420 ? 2.641 9.839 27.275 1.00 84.12 420 LYS A C 1
ATOM 3090 O O . LYS A 1 420 ? 3.271 10.811 27.689 1.00 84.12 420 LYS A O 1
ATOM 3095 N N . TYR A 1 421 ? 1.310 9.777 27.257 1.00 85.12 421 TYR A N 1
ATOM 3096 C CA . TYR A 1 421 ? 0.434 10.913 27.527 1.00 85.12 421 TYR A CA 1
ATOM 3097 C C . TYR A 1 421 ? -0.618 10.587 28.604 1.00 85.12 421 TYR A C 1
ATOM 3099 O O . TYR A 1 421 ? -1.810 10.716 28.354 1.00 85.12 421 TYR A O 1
ATOM 3107 N N . PRO A 1 422 ? -0.231 10.190 29.834 1.00 87.56 422 PRO A N 1
ATOM 3108 C CA . PRO A 1 422 ? -1.197 9.837 30.885 1.00 87.56 422 PRO A CA 1
ATOM 3109 C C . PRO A 1 422 ? -2.085 11.024 31.312 1.00 87.56 422 PRO A C 1
ATOM 3111 O O . PRO A 1 422 ? -3.188 10.843 31.826 1.00 87.56 422 PRO A O 1
ATOM 3114 N N . TRP A 1 423 ? -1.610 12.249 31.075 1.00 83.38 423 TRP A N 1
ATOM 3115 C CA . TRP A 1 423 ? -2.336 13.509 31.258 1.00 83.38 423 TRP A CA 1
ATOM 3116 C C . TRP A 1 423 ? -3.360 13.796 30.149 1.00 83.38 423 TRP A C 1
ATOM 3118 O O . TRP A 1 423 ? -4.150 14.732 30.287 1.00 83.38 423 TRP A O 1
ATOM 3128 N N . ALA A 1 424 ? -3.328 13.036 29.055 1.00 76.00 424 ALA A N 1
ATOM 3129 C CA . ALA A 1 424 ? -4.227 13.162 27.921 1.00 76.00 424 ALA A CA 1
ATOM 3130 C C . ALA A 1 424 ? -5.332 12.097 27.954 1.00 76.00 424 ALA A C 1
ATOM 3132 O O . ALA A 1 424 ? -5.351 11.196 28.804 1.00 76.00 424 ALA A O 1
ATOM 3133 N N . ALA A 1 425 ? -6.280 12.262 27.043 1.00 76.56 425 ALA A N 1
ATOM 3134 C CA . ALA A 1 425 ? -7.281 11.283 26.659 1.00 76.56 425 ALA A CA 1
ATOM 3135 C C . ALA A 1 425 ? -7.661 11.563 25.199 1.00 76.56 425 ALA A C 1
ATOM 3137 O O . ALA A 1 425 ? -7.520 12.706 24.744 1.00 76.56 425 ALA A O 1
ATOM 3138 N N . GLU A 1 426 ? -8.144 10.548 24.494 1.00 73.62 426 GLU A N 1
ATOM 3139 C CA . GLU A 1 426 ? -8.831 10.765 23.224 1.00 73.62 426 GLU A CA 1
ATOM 3140 C C . GLU A 1 426 ? -10.162 11.489 23.445 1.00 73.62 426 GLU A C 1
ATOM 3142 O O . GLU A 1 426 ? -10.621 11.686 24.579 1.00 73.62 426 GLU A O 1
ATOM 3147 N N . ALA A 1 427 ? -10.797 11.901 22.351 1.00 70.81 427 ALA A N 1
ATOM 3148 C CA . ALA A 1 427 ? -12.044 12.648 22.414 1.00 70.81 427 ALA A CA 1
ATOM 3149 C C . ALA A 1 427 ? -13.209 11.857 23.050 1.00 70.81 427 ALA A C 1
ATOM 3151 O O . ALA A 1 427 ? -14.101 12.456 23.657 1.00 70.81 427 ALA A O 1
ATOM 3152 N N . ASP A 1 428 ? -13.168 10.523 22.992 1.00 71.62 428 ASP A N 1
ATOM 3153 C CA . ASP A 1 428 ? -14.125 9.623 23.647 1.00 71.62 428 ASP A CA 1
ATOM 3154 C C . ASP A 1 428 ? -13.805 9.351 25.137 1.00 71.62 428 ASP A C 1
ATOM 3156 O O . ASP A 1 428 ? -14.589 8.717 25.851 1.00 71.62 428 ASP A O 1
ATOM 3160 N N . GLY A 1 429 ? -12.677 9.875 25.631 1.00 77.62 429 GLY A N 1
ATOM 3161 C CA . GLY A 1 429 ? -12.204 9.731 27.005 1.00 77.62 429 GLY A CA 1
ATOM 3162 C C . GLY A 1 429 ? -11.303 8.519 27.261 1.00 77.62 429 GLY A C 1
ATOM 3163 O O . GLY A 1 429 ? -10.900 8.318 28.412 1.00 77.62 429 GLY A O 1
ATOM 3164 N N . THR A 1 430 ? -10.967 7.721 26.244 1.00 80.25 430 THR A N 1
ATOM 3165 C CA . THR A 1 430 ? -9.999 6.622 26.371 1.00 80.25 430 THR A CA 1
ATOM 3166 C C . THR A 1 430 ? -8.588 7.149 26.653 1.00 80.25 430 THR A C 1
ATOM 3168 O O . THR A 1 430 ? -8.217 8.263 26.281 1.00 80.25 430 THR A O 1
ATOM 3171 N N . LYS A 1 431 ? -7.792 6.370 27.397 1.00 87.12 431 LYS A N 1
ATOM 3172 C CA . LYS A 1 431 ? -6.438 6.758 27.840 1.00 87.12 431 LYS A CA 1
ATOM 3173 C C . LYS A 1 431 ? -5.348 5.783 27.393 1.00 87.12 431 LYS A C 1
ATOM 3175 O O . LYS A 1 431 ? -4.232 5.862 27.902 1.00 87.12 431 LYS A O 1
ATOM 3180 N N . GLY A 1 432 ? -5.656 4.874 26.473 1.00 88.75 432 GLY A N 1
ATOM 3181 C CA . GLY A 1 432 ? -4.676 3.964 25.891 1.00 88.75 432 GLY A CA 1
ATOM 3182 C C . GLY A 1 432 ? -4.871 2.501 26.254 1.00 88.75 432 GLY A C 1
ATOM 3183 O O . GLY A 1 432 ? -4.881 2.164 27.443 1.00 88.75 432 GLY A O 1
ATOM 3184 N N . GLY A 1 433 ? -4.926 1.626 25.255 1.00 92.62 433 GLY A N 1
ATOM 3185 C CA . GLY A 1 433 ? -5.028 0.180 25.409 1.00 92.62 433 GLY A CA 1
ATOM 3186 C C . GLY A 1 433 ? -4.130 -0.610 24.457 1.00 92.62 433 GLY A C 1
ATOM 3187 O O . GLY A 1 433 ? -3.817 -0.192 23.345 1.00 92.62 433 GLY A O 1
ATOM 3188 N N . VAL A 1 434 ? -3.706 -1.793 24.891 1.00 95.69 434 VAL A N 1
ATOM 3189 C CA . VAL A 1 434 ? -2.893 -2.706 24.076 1.00 95.69 434 VAL A CA 1
ATOM 3190 C C . VAL A 1 434 ? -3.399 -4.134 24.221 1.00 95.69 434 VAL A C 1
ATOM 3192 O O . VAL A 1 434 ? -3.690 -4.585 25.329 1.00 95.69 434 VAL A O 1
ATOM 3195 N N . ALA A 1 435 ? -3.479 -4.855 23.103 1.00 96.38 435 ALA A N 1
ATOM 3196 C CA . ALA A 1 435 ? -3.718 -6.293 23.082 1.00 96.38 435 ALA A CA 1
ATOM 3197 C C . ALA A 1 435 ? -2.387 -7.057 23.005 1.00 96.38 435 ALA A C 1
ATOM 3199 O O . ALA A 1 435 ? -1.553 -6.770 22.146 1.00 96.38 435 ALA A O 1
ATOM 3200 N N . LEU A 1 436 ? -2.203 -8.042 23.883 1.00 96.31 436 LEU A N 1
ATOM 3201 C CA . LEU A 1 436 ? -1.071 -8.961 23.935 1.00 96.31 436 LEU A CA 1
ATOM 3202 C C . LEU A 1 436 ? -1.510 -10.335 23.429 1.00 96.31 436 LEU A C 1
ATOM 3204 O O . LEU A 1 436 ? -2.533 -10.875 23.864 1.00 96.31 436 LEU A O 1
ATOM 3208 N N . TYR A 1 437 ? -0.716 -10.918 22.539 1.00 95.12 437 TYR A N 1
ATOM 3209 C CA . TYR A 1 437 ? -1.001 -12.214 21.940 1.00 95.12 437 TYR A CA 1
ATOM 3210 C C . TYR A 1 437 ? 0.274 -13.004 21.650 1.00 95.12 437 TYR A C 1
ATOM 3212 O O . TYR A 1 437 ? 1.392 -12.488 21.693 1.00 95.12 437 TYR A O 1
ATOM 3220 N N . ASP A 1 438 ? 0.101 -14.306 21.447 1.00 92.62 438 ASP A N 1
ATOM 3221 C CA . ASP A 1 438 ? 1.206 -15.239 21.278 1.00 92.62 438 ASP A CA 1
ATOM 3222 C C . ASP A 1 438 ? 1.937 -14.964 19.956 1.00 92.62 438 ASP A C 1
ATOM 3224 O O . ASP A 1 438 ? 1.387 -15.170 18.875 1.00 92.62 438 ASP A O 1
ATOM 3228 N N . GLY A 1 439 ? 3.182 -14.491 20.044 1.00 91.00 439 GLY A N 1
ATOM 3229 C CA . GLY A 1 439 ? 3.999 -14.143 18.882 1.00 91.00 439 GLY A CA 1
ATOM 3230 C C . GLY A 1 439 ? 4.564 -15.356 18.147 1.00 91.00 439 GLY A C 1
ATOM 3231 O O . GLY A 1 439 ? 5.265 -15.200 17.155 1.00 91.00 439 GLY A O 1
ATOM 3232 N N . THR A 1 440 ? 4.282 -16.573 18.623 1.00 88.56 440 THR A N 1
ATOM 3233 C CA . THR A 1 440 ? 4.656 -17.808 17.923 1.00 88.56 440 THR A CA 1
ATOM 3234 C C . THR A 1 440 ? 3.609 -18.278 16.912 1.00 88.56 440 THR A C 1
ATOM 3236 O O . THR A 1 440 ? 3.866 -19.243 16.195 1.00 88.56 440 THR A O 1
ATOM 3239 N N . LEU A 1 441 ? 2.446 -17.618 16.847 1.00 90.44 441 LEU A N 1
ATOM 3240 C CA . LEU A 1 441 ? 1.373 -17.958 15.914 1.00 90.44 441 LEU A CA 1
ATOM 3241 C C . LEU A 1 441 ? 1.726 -17.580 14.471 1.00 90.44 441 LEU A C 1
ATOM 3243 O O . LEU A 1 441 ? 2.255 -16.499 14.201 1.00 90.44 441 LEU A O 1
ATOM 3247 N N . ASP A 1 442 ? 1.331 -18.436 13.530 1.00 91.38 442 ASP A N 1
ATOM 3248 C CA . ASP A 1 442 ? 1.451 -18.204 12.094 1.00 91.38 442 ASP A CA 1
ATOM 3249 C C . ASP A 1 442 ? 0.170 -18.595 11.333 1.00 91.38 442 ASP A C 1
ATOM 3251 O O . ASP A 1 442 ? -0.799 -19.119 11.897 1.00 91.38 442 ASP A O 1
ATOM 3255 N N . GLY A 1 443 ? 0.137 -18.250 10.040 1.00 92.00 443 GLY A N 1
ATOM 3256 C CA . GLY A 1 443 ? -0.934 -18.611 9.113 1.00 92.00 443 GLY A CA 1
ATOM 3257 C C . GLY A 1 443 ? -2.347 -18.393 9.668 1.00 92.00 443 GLY A C 1
ATOM 3258 O O . GLY A 1 443 ? -2.698 -17.317 10.151 1.00 92.00 443 GLY A O 1
ATOM 3259 N N . ALA A 1 444 ? -3.167 -19.444 9.606 1.00 91.25 444 ALA A N 1
ATOM 3260 C CA . ALA A 1 444 ? -4.568 -19.386 10.016 1.00 91.25 444 ALA A CA 1
ATOM 3261 C C . ALA A 1 444 ? -4.766 -19.189 11.532 1.00 91.25 444 ALA A C 1
ATOM 3263 O O . ALA A 1 444 ? -5.790 -18.639 11.938 1.00 91.25 444 ALA A O 1
ATOM 3264 N N . GLU A 1 445 ? -3.825 -19.628 12.375 1.00 90.88 445 GLU A N 1
ATOM 3265 C CA . GLU A 1 445 ? -3.932 -19.457 13.830 1.00 90.88 445 GLU A CA 1
ATOM 3266 C C . GLU A 1 445 ? -3.670 -18.002 14.231 1.00 90.88 445 GLU A C 1
ATOM 3268 O O . GLU A 1 445 ? -4.408 -17.440 15.048 1.00 90.88 445 GLU A O 1
ATOM 3273 N N . LEU A 1 446 ? -2.677 -17.369 13.596 1.00 93.19 446 LEU A N 1
ATOM 3274 C CA . LEU A 1 446 ? -2.430 -15.936 13.724 1.00 93.19 446 LEU A CA 1
ATOM 3275 C C . LEU A 1 446 ? -3.637 -15.127 13.245 1.00 93.19 446 LEU A C 1
ATOM 3277 O O . LEU A 1 446 ? -4.131 -14.273 13.980 1.00 93.19 446 LEU A O 1
ATOM 3281 N N . ASP A 1 447 ? -4.145 -15.427 12.049 1.00 95.69 447 ASP A N 1
ATOM 3282 C CA . ASP A 1 447 ? -5.287 -14.717 11.472 1.00 95.69 447 ASP A CA 1
ATOM 3283 C C . ASP A 1 447 ? -6.531 -14.825 12.375 1.00 95.69 447 ASP A C 1
ATOM 3285 O O . ASP A 1 447 ? -7.230 -13.835 12.588 1.00 95.69 447 ASP A O 1
ATOM 3289 N N . ALA A 1 448 ? -6.783 -15.989 12.987 1.00 93.56 448 ALA A N 1
ATOM 3290 C CA . ALA A 1 448 ? -7.871 -16.159 13.953 1.00 93.56 448 ALA A CA 1
ATOM 3291 C C . ALA A 1 448 ? -7.664 -15.339 15.241 1.00 93.56 448 ALA A C 1
ATOM 3293 O O . ALA A 1 448 ? -8.629 -14.835 15.820 1.00 93.56 448 ALA A O 1
ATOM 3294 N N . CYS A 1 449 ? -6.421 -15.189 15.710 1.00 95.12 449 CYS A N 1
ATOM 3295 C CA . CYS A 1 449 ? -6.104 -14.336 16.853 1.00 95.12 449 CYS A CA 1
ATOM 3296 C C . CYS A 1 449 ? -6.319 -12.850 16.531 1.00 95.12 449 CYS A C 1
ATOM 3298 O O . CYS A 1 449 ? -6.974 -12.148 17.302 1.00 95.12 449 CYS A O 1
ATOM 3300 N N . LEU A 1 450 ? -5.827 -12.383 15.382 1.00 97.19 450 LEU A N 1
ATOM 3301 C CA . LEU A 1 450 ? -5.999 -11.000 14.928 1.00 97.19 450 LEU A CA 1
ATOM 3302 C C . LEU A 1 450 ? -7.472 -10.668 14.661 1.00 97.19 450 LEU A C 1
ATOM 3304 O O . LEU A 1 450 ? -7.928 -9.589 15.033 1.00 97.19 450 LEU A O 1
ATOM 3308 N N . ALA A 1 451 ? -8.239 -11.610 14.102 1.00 96.88 451 ALA A N 1
ATOM 3309 C CA . ALA A 1 451 ? -9.685 -11.471 13.949 1.00 96.88 451 ALA A CA 1
ATOM 3310 C C . ALA A 1 451 ? -10.398 -11.335 15.301 1.00 96.88 451 ALA A C 1
ATOM 3312 O O . ALA A 1 451 ? -11.300 -10.513 15.437 1.00 96.88 451 ALA A O 1
ATOM 3313 N N . SER A 1 452 ? -9.958 -12.091 16.313 1.00 95.25 452 SER A N 1
ATOM 3314 C CA . SER A 1 452 ? -10.456 -11.963 17.685 1.00 95.25 452 SER A CA 1
ATOM 3315 C C . SER A 1 452 ? -10.165 -10.584 18.275 1.00 95.25 452 SER A C 1
ATOM 3317 O O . SER A 1 452 ? -11.056 -9.986 18.868 1.00 95.25 452 SER A O 1
ATOM 3319 N N . ILE A 1 453 ? -8.956 -10.052 18.075 1.00 96.38 453 ILE A N 1
ATOM 3320 C CA . ILE A 1 453 ? -8.601 -8.697 18.520 1.00 96.38 453 ILE A CA 1
ATOM 3321 C C . ILE A 1 453 ? -9.495 -7.668 17.816 1.00 96.38 453 ILE A C 1
ATOM 3323 O O . ILE A 1 453 ? -10.162 -6.884 18.478 1.00 96.38 453 ILE A O 1
ATOM 3327 N N . TRP A 1 454 ? -9.580 -7.697 16.483 1.00 96.44 454 TRP A N 1
ATOM 3328 C CA . TRP A 1 454 ? -10.324 -6.680 15.730 1.00 96.44 454 TRP A CA 1
ATOM 3329 C C . TRP A 1 454 ? -11.840 -6.712 15.971 1.00 96.44 454 TRP A C 1
ATOM 3331 O O . TRP A 1 454 ? -12.493 -5.678 15.894 1.00 96.44 454 TRP A O 1
ATOM 3341 N N . ALA A 1 455 ? -12.411 -7.884 16.254 1.00 95.25 455 ALA A N 1
ATOM 3342 C CA . ALA A 1 455 ? -13.843 -8.023 16.512 1.00 95.25 455 ALA A CA 1
ATOM 3343 C C . ALA A 1 455 ? -14.259 -7.601 17.934 1.00 95.25 455 ALA A C 1
ATOM 3345 O O . ALA A 1 455 ? -15.432 -7.308 18.156 1.00 95.25 455 ALA A O 1
ATOM 3346 N N . ASN A 1 456 ? -13.335 -7.618 18.903 1.00 93.88 456 ASN A N 1
ATOM 3347 C CA . ASN A 1 456 ? -13.658 -7.392 20.318 1.00 93.88 456 ASN A CA 1
ATOM 3348 C C . ASN A 1 456 ? -13.056 -6.108 20.906 1.00 93.88 456 ASN A C 1
ATOM 3350 O O . ASN A 1 456 ? -13.547 -5.630 21.926 1.00 93.88 456 ASN A O 1
ATOM 3354 N N . GLU A 1 457 ? -12.023 -5.546 20.281 1.00 93.06 457 GLU A N 1
ATOM 3355 C CA . GLU A 1 457 ? -11.364 -4.317 20.726 1.00 93.06 457 GLU A CA 1
ATOM 3356 C C . GLU A 1 457 ? -11.803 -3.099 19.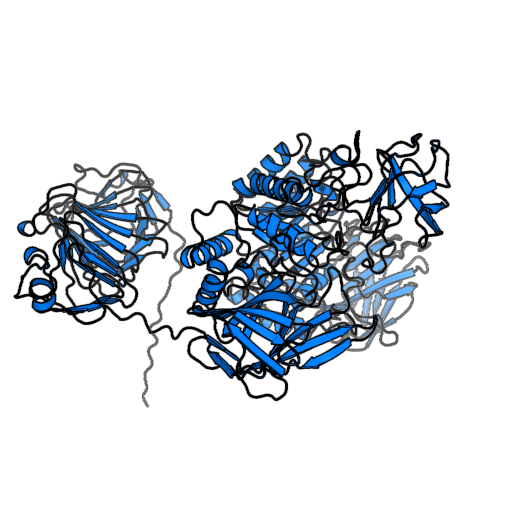896 1.00 93.06 457 GLU A C 1
ATOM 3358 O O . GLU A 1 457 ? -12.241 -3.265 18.754 1.00 93.06 457 GLU A O 1
ATOM 3363 N N . PRO A 1 458 ? -11.681 -1.863 20.426 1.00 87.25 458 PRO A N 1
ATOM 3364 C CA . PRO A 1 458 ? -12.142 -0.636 19.769 1.00 87.25 458 PRO A CA 1
ATOM 3365 C C . PRO A 1 458 ? -11.204 -0.177 18.636 1.00 87.25 458 PRO A C 1
ATOM 3367 O O . PRO A 1 458 ? -10.860 0.993 18.531 1.00 87.25 458 PRO A O 1
ATOM 3370 N N . ILE A 1 459 ? -10.777 -1.100 17.774 1.00 90.06 459 ILE A N 1
ATOM 3371 C CA . ILE A 1 459 ? -9.978 -0.784 16.592 1.00 90.06 459 ILE A CA 1
ATOM 3372 C C . ILE A 1 459 ? -10.937 -0.360 15.467 1.00 90.06 459 ILE A C 1
ATOM 3374 O O . ILE A 1 459 ? -11.872 -1.109 15.163 1.00 90.06 459 ILE A O 1
ATOM 3378 N N . PRO A 1 460 ? -10.703 0.787 14.803 1.00 90.19 460 PRO A N 1
ATOM 3379 C CA . PRO A 1 460 ? -11.504 1.233 13.670 1.00 90.19 460 PRO A CA 1
ATOM 3380 C C . PRO A 1 460 ? -11.686 0.136 12.621 1.00 90.19 460 PRO A C 1
ATOM 3382 O O . PRO A 1 460 ? -10.751 -0.594 12.279 1.00 90.19 460 PRO A O 1
ATOM 3385 N N . HIS A 1 461 ? -12.892 0.039 12.076 1.00 93.06 461 HIS A N 1
ATOM 3386 C CA . HIS A 1 461 ? -13.198 -0.854 10.970 1.00 93.06 461 HIS A CA 1
ATOM 3387 C C . HIS A 1 461 ? -14.036 -0.139 9.905 1.00 93.06 461 HIS A C 1
ATOM 3389 O O . HIS A 1 461 ? -14.693 0.856 10.216 1.00 93.06 461 HIS A O 1
ATOM 3395 N N . PRO A 1 462 ? -14.039 -0.639 8.661 1.00 93.00 462 PRO A N 1
ATOM 3396 C CA . PRO A 1 462 ? -14.787 -0.048 7.557 1.00 93.00 462 PRO A CA 1
ATOM 3397 C C . PRO A 1 462 ? -16.289 0.048 7.834 1.00 93.00 462 PRO A C 1
ATOM 3399 O O . PRO A 1 462 ? -16.873 -0.775 8.551 1.00 93.00 462 PRO A O 1
ATOM 3402 N N . ALA A 1 463 ? -16.916 1.044 7.216 1.00 93.75 463 ALA A N 1
ATOM 3403 C CA . ALA A 1 463 ? -18.355 1.249 7.228 1.00 93.75 463 ALA A CA 1
ATOM 3404 C C . ALA A 1 463 ? -19.095 0.210 6.364 1.00 93.75 463 ALA A C 1
ATOM 3406 O O . ALA A 1 463 ? -18.514 -0.603 5.641 1.00 93.75 463 ALA A O 1
ATOM 3407 N N . GLY A 1 464 ? -20.428 0.244 6.434 1.00 88.81 464 GLY A N 1
ATOM 3408 C CA . GLY A 1 464 ? -21.309 -0.535 5.556 1.00 88.81 464 GLY A CA 1
ATOM 3409 C C . GLY A 1 464 ? -21.462 -2.014 5.924 1.00 88.81 464 GLY A C 1
ATOM 3410 O O . GLY A 1 464 ? -22.277 -2.707 5.314 1.00 88.81 464 GLY A O 1
ATOM 3411 N N . GLN A 1 465 ? -20.741 -2.496 6.939 1.00 87.88 465 GLN A N 1
ATOM 3412 C CA . GLN A 1 465 ? -20.828 -3.881 7.402 1.00 87.88 465 GLN A CA 1
ATOM 3413 C C . GLN A 1 465 ? -22.035 -4.074 8.338 1.00 87.88 465 GLN A C 1
ATOM 3415 O O . GLN A 1 465 ? -22.231 -3.277 9.257 1.00 87.88 465 GLN A O 1
ATOM 3420 N N . PRO A 1 466 ? -22.870 -5.114 8.139 1.00 88.62 466 PRO A N 1
ATOM 3421 C CA . PRO A 1 466 ? -24.048 -5.355 8.977 1.00 88.62 466 PRO A CA 1
ATOM 3422 C C . PRO A 1 466 ? -23.694 -5.878 10.380 1.00 88.62 466 PRO A C 1
ATOM 3424 O O . PRO A 1 466 ? -24.497 -5.748 11.306 1.00 88.62 466 PRO A O 1
ATOM 3427 N N . SER A 1 467 ? -22.516 -6.487 10.521 1.00 93.31 467 SER A N 1
ATOM 3428 C CA . SER A 1 467 ? -21.924 -6.998 11.757 1.00 93.31 467 SER A CA 1
ATOM 3429 C C . SER A 1 467 ? -20.397 -6.995 11.645 1.00 93.31 467 SER A C 1
ATOM 3431 O O . SER A 1 467 ? -19.858 -6.856 10.548 1.00 93.31 467 SER A O 1
ATOM 3433 N N . TRP A 1 468 ? -19.712 -7.137 12.783 1.00 94.44 468 TRP A N 1
ATOM 3434 C CA . TRP A 1 468 ? -18.249 -7.184 12.856 1.00 94.44 468 TRP A CA 1
ATOM 3435 C C . TRP A 1 468 ? -17.771 -8.300 13.796 1.00 94.44 468 TRP A C 1
ATOM 3437 O O . TRP A 1 468 ? -17.176 -8.074 14.844 1.00 94.44 468 TRP A O 1
ATOM 3447 N N . THR A 1 469 ? -18.135 -9.537 13.465 1.00 95.75 469 THR A N 1
ATOM 3448 C CA . THR A 1 469 ? -17.702 -10.746 14.183 1.00 95.75 469 THR A CA 1
ATOM 3449 C C . THR A 1 469 ? -16.329 -11.233 13.697 1.00 95.75 469 THR A C 1
ATOM 3451 O O . THR A 1 469 ? -15.862 -10.816 12.641 1.00 95.75 469 THR A O 1
ATOM 3454 N N . GLU A 1 470 ? -15.694 -12.183 14.402 1.00 94.44 470 GLU A N 1
ATOM 3455 C CA . GLU A 1 470 ? -14.428 -12.799 13.944 1.00 94.44 470 GLU A CA 1
ATOM 3456 C C . GLU A 1 470 ? -14.542 -13.365 12.511 1.00 94.44 470 GLU A C 1
ATOM 3458 O O . GLU A 1 470 ? -13.609 -13.262 11.716 1.00 94.44 470 GLU A O 1
ATOM 3463 N N . ALA A 1 471 ? -15.703 -13.929 12.157 1.00 92.94 471 ALA A N 1
ATOM 3464 C CA . ALA A 1 471 ? -15.964 -14.444 10.814 1.00 92.94 471 ALA A CA 1
ATOM 3465 C C . ALA A 1 471 ? -16.090 -13.321 9.770 1.00 92.94 471 ALA A C 1
ATOM 3467 O O . ALA A 1 471 ? -15.580 -13.471 8.659 1.00 92.94 471 ALA A O 1
ATOM 3468 N N . ASP A 1 472 ? -16.720 -12.199 10.134 1.00 95.38 472 ASP A N 1
ATOM 3469 C CA . ASP A 1 472 ? -16.840 -11.026 9.260 1.00 95.38 472 ASP A CA 1
ATOM 3470 C C . ASP A 1 472 ? -15.460 -10.415 8.984 1.00 95.38 472 ASP A C 1
ATOM 3472 O O . ASP A 1 472 ? -15.147 -10.102 7.838 1.00 95.38 472 ASP A O 1
ATOM 3476 N N . VAL A 1 473 ? -14.593 -10.343 10.002 1.00 96.56 473 VAL A N 1
ATOM 3477 C CA . VAL A 1 473 ? -13.205 -9.879 9.854 1.00 96.56 473 VAL A CA 1
ATOM 3478 C C . VAL A 1 473 ? -12.427 -10.758 8.872 1.00 96.56 473 VAL A C 1
ATOM 3480 O O . VAL A 1 473 ? -11.797 -10.247 7.946 1.00 96.56 473 VAL A O 1
ATOM 3483 N N . LEU A 1 474 ? -12.477 -12.084 9.029 1.00 96.00 474 LEU A N 1
ATOM 3484 C CA . LEU A 1 474 ? -11.776 -12.998 8.120 1.00 96.00 474 LEU A CA 1
ATOM 3485 C C . LEU A 1 474 ? -12.317 -12.905 6.684 1.00 96.00 474 LEU A C 1
ATOM 3487 O O . LEU A 1 474 ? -11.537 -12.937 5.729 1.00 96.00 474 LEU A O 1
ATOM 3491 N N . ALA A 1 475 ? -13.634 -12.745 6.518 1.00 94.31 475 ALA A N 1
ATOM 3492 C CA . ALA A 1 475 ? -14.249 -12.518 5.213 1.00 94.31 475 ALA A CA 1
ATOM 3493 C C . ALA A 1 475 ? -13.795 -11.186 4.593 1.00 94.31 475 ALA A C 1
ATOM 3495 O O . ALA A 1 475 ? -13.466 -11.143 3.404 1.00 94.31 475 ALA A O 1
ATOM 3496 N N . TRP A 1 476 ? -13.703 -10.126 5.399 1.00 95.19 476 TRP A N 1
ATOM 3497 C CA . TRP A 1 476 ? -13.199 -8.825 4.973 1.00 95.19 476 TRP A CA 1
ATOM 3498 C C . TRP A 1 476 ? -11.739 -8.896 4.520 1.00 95.19 476 TRP A C 1
ATOM 3500 O O . TRP A 1 476 ? -11.411 -8.439 3.427 1.00 95.19 476 TRP A O 1
ATOM 3510 N N . VAL A 1 477 ? -10.859 -9.541 5.292 1.00 95.19 477 VAL A N 1
ATOM 3511 C CA . VAL A 1 477 ? -9.443 -9.726 4.923 1.00 95.19 477 VAL A CA 1
ATOM 3512 C C . VAL A 1 477 ? -9.304 -10.562 3.645 1.00 95.19 477 VAL A C 1
ATOM 3514 O O . VAL A 1 477 ? -8.466 -10.265 2.790 1.00 95.19 477 VAL A O 1
ATOM 3517 N N . ALA A 1 478 ? -10.146 -11.580 3.454 1.00 92.75 478 ALA A N 1
ATOM 3518 C CA . ALA A 1 478 ? -10.176 -12.339 2.207 1.00 92.75 478 ALA A CA 1
ATOM 3519 C C . ALA A 1 478 ? -10.602 -11.462 1.015 1.00 92.75 478 ALA A C 1
ATOM 3521 O O . ALA A 1 478 ? -9.971 -11.512 -0.046 1.00 92.75 478 ALA A O 1
ATOM 3522 N N . GLN A 1 479 ? -11.625 -10.618 1.191 1.00 92.06 479 GLN A N 1
ATOM 3523 C CA . GLN A 1 479 ? -12.058 -9.652 0.179 1.00 92.06 479 GLN A CA 1
ATOM 3524 C C . GLN A 1 479 ? -10.954 -8.635 -0.134 1.00 92.06 479 GLN A C 1
ATOM 3526 O O . GLN A 1 479 ? -10.688 -8.368 -1.307 1.00 92.06 479 GLN A O 1
ATOM 3531 N N . TYR A 1 480 ? -10.288 -8.110 0.896 1.00 93.31 480 TYR A N 1
ATOM 3532 C CA . TYR A 1 480 ? -9.141 -7.219 0.776 1.00 93.31 480 TYR A CA 1
ATOM 3533 C C . TYR A 1 480 ? -8.067 -7.845 -0.109 1.00 93.31 480 TYR A C 1
ATOM 3535 O O . TYR A 1 480 ? -7.727 -7.278 -1.142 1.00 93.31 480 TYR A O 1
ATOM 3543 N N . ARG A 1 481 ? -7.598 -9.053 0.219 1.00 90.50 481 ARG A N 1
ATOM 3544 C CA . ARG A 1 481 ? -6.562 -9.763 -0.551 1.00 90.50 481 ARG A CA 1
ATOM 3545 C C . ARG A 1 481 ? -6.981 -10.016 -1.995 1.00 90.50 481 ARG A C 1
ATOM 3547 O O . ARG A 1 481 ? -6.194 -9.806 -2.911 1.00 90.50 481 ARG A O 1
ATOM 3554 N N . ALA A 1 482 ? -8.230 -10.423 -2.212 1.00 88.44 482 ALA A N 1
ATOM 3555 C CA . ALA A 1 482 ? -8.746 -10.680 -3.552 1.00 88.44 482 ALA A CA 1
ATOM 3556 C C . ALA A 1 482 ? -8.806 -9.408 -4.415 1.00 88.44 482 ALA A C 1
ATOM 3558 O O . ALA A 1 482 ? -8.569 -9.469 -5.620 1.00 88.44 482 ALA A O 1
ATOM 3559 N N . LYS A 1 483 ? -9.130 -8.258 -3.813 1.00 87.62 483 LYS A N 1
ATOM 3560 C CA . LYS A 1 483 ? -9.246 -6.975 -4.521 1.00 87.62 483 LYS A CA 1
ATOM 3561 C C . LYS A 1 483 ? -7.923 -6.248 -4.689 1.00 87.62 483 LYS A C 1
ATOM 3563 O O . LYS A 1 483 ? -7.729 -5.548 -5.677 1.00 87.62 483 LYS A O 1
ATOM 3568 N N . LEU A 1 484 ? -7.040 -6.402 -3.717 1.00 87.50 484 LEU A N 1
ATOM 3569 C CA . LEU A 1 484 ? -5.843 -5.598 -3.542 1.00 87.50 484 LEU A CA 1
ATOM 3570 C C . LEU A 1 484 ? -4.573 -6.456 -3.681 1.00 87.50 484 LEU A C 1
ATOM 3572 O O . LEU A 1 484 ? -3.511 -6.042 -3.245 1.00 87.50 484 LEU A O 1
ATOM 3576 N N . GLY A 1 485 ? -4.646 -7.663 -4.242 1.00 74.06 485 GLY A N 1
ATOM 3577 C CA . GLY A 1 485 ? -3.461 -8.474 -4.541 1.00 74.06 485 GLY A CA 1
ATOM 3578 C C . GLY A 1 485 ? -2.689 -7.934 -5.754 1.00 74.06 485 GLY A C 1
ATOM 3579 O O . GLY A 1 485 ? -3.308 -7.568 -6.752 1.00 74.06 485 GLY A O 1
ATOM 3580 N N . ALA A 1 486 ? -1.350 -7.915 -5.678 1.00 72.69 486 ALA A N 1
ATOM 3581 C CA . ALA A 1 486 ? -0.407 -7.480 -6.725 1.00 72.69 486 ALA A CA 1
ATOM 3582 C C . ALA A 1 486 ? -0.559 -6.010 -7.192 1.00 72.69 486 ALA A C 1
ATOM 3584 O O . ALA A 1 486 ? -1.328 -5.682 -8.084 1.00 72.69 486 ALA A O 1
ATOM 3585 N N . MET A 1 487 ? 0.240 -5.096 -6.632 1.00 81.06 487 MET A N 1
ATOM 3586 C CA . MET A 1 487 ? -0.054 -3.651 -6.657 1.00 81.06 487 MET A CA 1
ATOM 3587 C C . MET A 1 487 ? 0.751 -2.787 -7.637 1.00 81.06 487 MET A C 1
ATOM 3589 O O . MET A 1 487 ? 1.109 -1.656 -7.298 1.00 81.06 487 MET A O 1
ATOM 3593 N N . SER A 1 488 ? 1.054 -3.275 -8.842 1.00 91.94 488 SER A N 1
ATOM 3594 C CA . SER A 1 488 ? 1.789 -2.466 -9.827 1.00 91.94 488 SER A CA 1
ATOM 3595 C C . SER A 1 488 ? 1.078 -1.140 -10.122 1.00 91.94 488 SER A C 1
ATOM 3597 O O . SER A 1 488 ? -0.153 -1.080 -10.212 1.00 91.94 488 SER A O 1
ATOM 3599 N N . GLN A 1 489 ? 1.849 -0.062 -10.254 1.00 93.38 489 GLN A N 1
ATOM 3600 C CA . GLN A 1 489 ? 1.301 1.275 -10.445 1.00 93.38 489 GLN A CA 1
ATOM 3601 C C . GLN A 1 489 ? 2.090 2.108 -11.455 1.00 93.38 489 GLN A C 1
ATOM 3603 O O . GLN A 1 489 ? 3.288 1.915 -11.655 1.00 93.38 489 GLN A O 1
ATOM 3608 N N . VAL A 1 490 ? 1.422 3.104 -12.022 1.00 96.06 490 VAL A N 1
ATOM 3609 C CA . VAL A 1 490 ? 2.057 4.222 -12.723 1.00 96.06 490 VAL A CA 1
ATOM 3610 C C . VAL A 1 490 ? 1.608 5.531 -12.085 1.00 96.06 490 VAL A C 1
ATOM 3612 O O . VAL A 1 490 ? 0.438 5.677 -11.732 1.00 96.06 490 VAL A O 1
ATOM 3615 N N . GLN A 1 491 ? 2.540 6.458 -11.880 1.00 95.44 491 GLN A N 1
ATOM 3616 C CA . GLN A 1 491 ? 2.244 7.797 -11.376 1.00 95.44 491 GLN A CA 1
ATOM 3617 C C . GLN A 1 491 ? 2.122 8.749 -12.560 1.00 95.44 491 GLN A C 1
ATOM 3619 O O . GLN A 1 491 ? 3.114 8.977 -13.252 1.00 95.44 491 GLN A O 1
ATOM 3624 N N . PHE A 1 492 ? 0.919 9.271 -12.794 1.00 96.56 492 PHE A N 1
ATOM 3625 C CA . PHE A 1 492 ? 0.639 10.166 -13.909 1.00 96.56 492 PHE A CA 1
ATOM 3626 C C . PHE A 1 492 ? 0.526 11.622 -13.480 1.00 96.56 492 PHE A C 1
ATOM 3628 O O . PHE A 1 492 ? -0.079 11.950 -12.458 1.00 96.56 492 PHE A O 1
ATOM 3635 N N . GLU A 1 493 ? 1.057 12.484 -14.341 1.00 94.50 493 GLU A N 1
ATOM 3636 C CA . GLU A 1 493 ? 0.753 13.907 -14.389 1.00 94.50 493 GLU A CA 1
ATOM 3637 C C . GLU A 1 493 ? 0.113 14.235 -15.741 1.00 94.50 493 GLU A C 1
ATOM 3639 O O . GLU A 1 493 ? 0.501 13.708 -16.785 1.00 94.50 493 GLU A O 1
ATOM 3644 N N . ALA A 1 494 ? -0.894 15.103 -15.727 1.00 94.81 494 ALA A N 1
ATOM 3645 C CA . ALA A 1 494 ? -1.613 15.528 -16.918 1.00 94.81 494 ALA A CA 1
ATOM 3646 C C . ALA A 1 494 ? -1.973 17.009 -16.808 1.00 94.81 494 ALA A C 1
ATOM 3648 O O . ALA A 1 494 ? -2.222 17.510 -15.713 1.00 94.81 494 ALA A O 1
ATOM 3649 N N . THR A 1 495 ? -2.034 17.695 -17.952 1.00 94.44 495 THR A N 1
ATOM 3650 C CA . THR A 1 495 ? -2.449 19.109 -18.022 1.00 94.44 495 THR A CA 1
ATOM 3651 C C . THR A 1 495 ? -3.906 19.281 -18.441 1.00 94.44 495 THR A C 1
ATOM 3653 O O . THR A 1 495 ? -4.478 20.354 -18.289 1.00 94.44 495 THR A O 1
ATOM 3656 N N . ASN A 1 496 ? -4.504 18.227 -18.999 1.00 97.12 496 ASN A N 1
ATOM 3657 C CA . ASN A 1 496 ? -5.881 18.178 -19.466 1.00 97.12 496 ASN A CA 1
ATOM 3658 C C . ASN A 1 496 ? -6.379 16.719 -19.473 1.00 97.12 496 ASN A C 1
ATOM 3660 O O . ASN A 1 496 ? -5.585 15.778 -19.413 1.00 97.12 496 ASN A O 1
ATOM 3664 N N . LEU A 1 497 ? -7.693 16.525 -19.596 1.00 97.88 497 LEU A N 1
ATOM 3665 C CA . LEU A 1 497 ? -8.315 15.199 -19.543 1.00 97.88 497 LEU A CA 1
ATOM 3666 C C . LEU A 1 497 ? -7.835 14.257 -20.660 1.00 97.88 497 LEU A C 1
ATOM 3668 O O . LEU A 1 497 ? -7.696 13.057 -20.441 1.00 97.88 497 LEU A O 1
ATOM 3672 N N . ALA A 1 498 ? -7.589 14.778 -21.866 1.00 98.06 498 ALA A N 1
ATOM 3673 C CA . ALA A 1 498 ? -7.221 13.961 -23.022 1.00 98.06 498 ALA A CA 1
ATOM 3674 C C . ALA A 1 498 ? -5.809 13.370 -22.893 1.00 98.06 498 ALA A C 1
ATOM 3676 O O . ALA A 1 498 ? -5.590 12.227 -23.305 1.00 98.06 498 ALA A O 1
ATOM 3677 N N . ASP A 1 499 ? -4.878 14.110 -22.284 1.00 97.69 499 ASP A N 1
ATOM 3678 C CA . ASP A 1 499 ? -3.548 13.600 -21.933 1.00 97.69 499 ASP A CA 1
ATOM 3679 C C . ASP A 1 499 ? -3.674 12.361 -21.039 1.00 97.69 499 ASP A C 1
ATOM 3681 O O . ASP A 1 499 ? -3.035 11.344 -21.295 1.00 97.69 499 ASP A O 1
ATOM 3685 N N . LEU A 1 500 ? -4.548 12.417 -20.030 1.00 96.88 500 LEU A N 1
ATOM 3686 C CA . LEU A 1 500 ? -4.728 11.343 -19.055 1.00 96.88 500 LEU A CA 1
ATOM 3687 C C . LEU A 1 500 ? -5.252 10.046 -19.700 1.00 96.88 500 LEU A C 1
ATOM 3689 O O . LEU A 1 500 ? -4.720 8.964 -19.442 1.00 96.88 500 LEU A O 1
ATOM 3693 N N . TYR A 1 501 ? -6.240 10.149 -20.597 1.00 98.31 501 TYR A N 1
ATOM 3694 C CA . TYR A 1 501 ? -6.697 9.005 -21.399 1.00 98.31 501 TYR A CA 1
ATOM 3695 C C . TYR A 1 501 ? -5.586 8.475 -22.317 1.00 98.31 501 TYR A C 1
ATOM 3697 O O . TYR A 1 501 ? -5.365 7.270 -22.380 1.00 98.31 501 TYR A O 1
ATOM 3705 N N . THR A 1 502 ? -4.829 9.363 -22.969 1.00 98.19 502 THR A N 1
ATOM 3706 C CA . THR A 1 502 ? -3.729 8.967 -23.868 1.00 98.19 502 THR A CA 1
ATOM 3707 C C . THR A 1 502 ? -2.625 8.214 -23.121 1.00 98.19 502 THR A C 1
ATOM 3709 O O . THR A 1 502 ? -2.168 7.169 -23.588 1.00 98.19 502 THR A O 1
ATOM 3712 N N . LEU A 1 503 ? -2.216 8.709 -21.949 1.00 97.94 503 LEU A N 1
ATOM 3713 C CA . LEU A 1 503 ? -1.241 8.051 -21.074 1.00 97.94 503 LEU A CA 1
ATOM 3714 C C . LEU A 1 503 ? -1.740 6.676 -20.623 1.00 97.94 503 LEU A C 1
ATOM 3716 O O . LEU A 1 503 ? -0.990 5.700 -20.650 1.00 97.94 503 LEU A O 1
ATOM 3720 N N . THR A 1 504 ? -3.020 6.577 -20.268 1.00 98.06 504 THR A N 1
ATOM 3721 C CA . THR A 1 504 ? -3.644 5.309 -19.866 1.00 98.06 504 THR A CA 1
ATOM 3722 C C . THR A 1 504 ? -3.605 4.282 -20.991 1.00 98.06 504 THR A C 1
ATOM 3724 O O . THR A 1 504 ? -3.136 3.163 -20.784 1.00 98.06 504 THR A O 1
ATOM 3727 N N . ASP A 1 505 ? -4.023 4.676 -22.192 1.00 97.62 505 ASP A N 1
ATOM 3728 C CA . ASP A 1 505 ? -4.104 3.786 -23.352 1.00 97.62 505 ASP A CA 1
ATOM 3729 C C . ASP A 1 505 ? -2.726 3.364 -23.871 1.00 97.62 505 ASP A C 1
ATOM 3731 O O . ASP A 1 505 ? -2.573 2.272 -24.416 1.00 97.62 505 ASP A O 1
ATOM 3735 N N . THR A 1 506 ? -1.718 4.223 -23.699 1.00 96.19 506 THR A N 1
ATOM 3736 C CA . THR A 1 506 ? -0.361 3.991 -24.214 1.00 96.19 506 THR A CA 1
ATOM 3737 C C . THR A 1 506 ? 0.525 3.248 -23.218 1.00 96.19 506 THR A C 1
ATOM 3739 O O . THR A 1 506 ? 1.418 2.514 -23.631 1.00 96.19 506 THR A O 1
ATOM 3742 N N . VAL A 1 507 ? 0.295 3.427 -21.914 1.00 96.50 507 VAL A N 1
ATOM 3743 C CA . VAL A 1 507 ? 1.194 2.922 -20.864 1.00 96.50 507 VAL A CA 1
ATOM 3744 C C . VAL A 1 507 ? 0.473 1.977 -19.912 1.00 96.50 507 VAL A C 1
ATOM 3746 O O . VAL A 1 507 ? 0.889 0.833 -19.754 1.00 96.50 507 VAL A O 1
ATOM 3749 N N . ALA A 1 508 ? -0.616 2.422 -19.282 1.00 95.75 508 ALA A N 1
ATOM 3750 C CA . ALA A 1 508 ? -1.256 1.664 -18.208 1.00 95.75 508 ALA A CA 1
ATOM 3751 C C . ALA A 1 508 ? -1.912 0.367 -18.713 1.00 95.75 508 ALA A C 1
ATOM 3753 O O . ALA A 1 508 ? -1.656 -0.706 -18.162 1.00 95.75 508 ALA A O 1
ATOM 3754 N N . PHE A 1 509 ? -2.732 0.450 -19.766 1.00 95.69 509 PHE A N 1
ATOM 3755 C CA . PHE A 1 509 ? -3.430 -0.715 -20.316 1.00 95.69 509 PHE A CA 1
ATOM 3756 C C . PHE A 1 509 ? -2.488 -1.746 -20.943 1.00 95.69 509 PHE A C 1
ATOM 3758 O O . PHE A 1 509 ? -2.621 -2.919 -20.588 1.00 95.69 509 PHE A O 1
ATOM 3765 N N . PRO A 1 510 ? -1.519 -1.374 -21.805 1.00 94.62 510 PRO A N 1
ATOM 3766 C CA . PRO A 1 510 ? -0.606 -2.354 -22.389 1.00 94.62 510 PRO A CA 1
ATOM 3767 C C . PRO A 1 510 ? 0.265 -3.057 -21.345 1.00 94.62 510 PRO A C 1
ATOM 3769 O O . PRO A 1 510 ? 0.501 -4.255 -21.462 1.00 94.62 510 PRO A O 1
ATOM 3772 N N . ALA A 1 511 ? 0.699 -2.335 -20.307 1.00 92.00 511 ALA A N 1
ATOM 3773 C CA . ALA A 1 511 ? 1.522 -2.894 -19.238 1.00 92.00 511 ALA A CA 1
ATOM 3774 C C . ALA A 1 511 ? 0.714 -3.732 -18.223 1.00 92.00 511 ALA A C 1
ATOM 3776 O O . ALA A 1 511 ? 1.293 -4.453 -17.416 1.00 92.00 511 ALA A O 1
ATOM 3777 N N . GLY A 1 512 ? -0.622 -3.645 -18.228 1.00 92.06 512 GLY A N 1
ATOM 3778 C CA . GLY A 1 512 ? -1.477 -4.396 -17.305 1.00 92.06 512 GLY A CA 1
ATOM 3779 C C . GLY A 1 512 ? -1.347 -3.962 -15.840 1.00 92.06 512 GLY A C 1
ATOM 3780 O O . GLY A 1 512 ? -1.521 -4.792 -14.937 1.00 92.06 512 GLY A O 1
ATOM 3781 N N . VAL A 1 513 ? -1.035 -2.680 -15.593 1.00 93.38 513 VAL A N 1
ATOM 3782 C CA . VAL A 1 513 ? -0.891 -2.134 -14.230 1.00 93.38 513 VAL A CA 1
ATOM 3783 C C . VAL A 1 513 ? -2.177 -2.295 -13.429 1.00 93.38 513 VAL A C 1
ATOM 3785 O O . VAL A 1 513 ? -3.267 -2.338 -13.993 1.00 93.38 513 VAL A O 1
ATOM 3788 N N . LYS A 1 514 ? -2.080 -2.340 -12.098 1.00 92.38 514 LYS A N 1
ATOM 3789 C CA . LYS A 1 514 ? -3.269 -2.402 -11.233 1.00 92.38 514 LYS A CA 1
ATOM 3790 C C . LYS A 1 514 ? -3.709 -1.047 -10.708 1.00 92.38 514 LYS A C 1
ATOM 3792 O O . LYS A 1 514 ? -4.830 -0.937 -10.212 1.00 92.38 514 LYS A O 1
ATOM 3797 N N . ARG A 1 515 ? -2.866 -0.014 -10.810 1.00 92.81 515 ARG A N 1
ATOM 3798 C CA . ARG A 1 515 ? -3.157 1.322 -10.277 1.00 92.81 515 ARG A CA 1
ATOM 3799 C C . ARG A 1 515 ? -2.646 2.469 -11.139 1.00 92.81 515 ARG A C 1
ATOM 3801 O O . ARG A 1 515 ? -1.515 2.440 -11.618 1.00 92.81 515 ARG A O 1
ATOM 3808 N N . VAL A 1 516 ? -3.446 3.529 -11.205 1.00 95.44 516 VAL A N 1
ATOM 3809 C CA . VAL A 1 516 ? -3.002 4.869 -11.603 1.00 95.44 516 VAL A CA 1
ATOM 3810 C C . VAL A 1 516 ? -2.947 5.748 -10.361 1.00 95.44 516 VAL A C 1
ATOM 3812 O O . VAL A 1 516 ? -3.940 5.903 -9.652 1.00 95.44 516 VAL A O 1
ATOM 3815 N N . TYR A 1 517 ? -1.775 6.308 -10.096 1.00 94.00 517 TYR A N 1
ATOM 3816 C CA . TYR A 1 517 ? -1.519 7.254 -9.021 1.00 94.00 517 TYR A CA 1
ATOM 3817 C C . TYR A 1 517 ? -1.508 8.682 -9.575 1.00 94.00 517 TYR A C 1
ATOM 3819 O O . TYR A 1 517 ? -0.897 8.920 -10.613 1.00 94.00 517 TYR A O 1
ATOM 3827 N N . MET A 1 518 ? -2.119 9.634 -8.868 1.00 94.56 518 MET A N 1
ATOM 3828 C CA . MET A 1 518 ? -2.026 11.063 -9.190 1.00 94.56 518 MET A CA 1
ATOM 3829 C C . MET A 1 518 ? -1.652 11.883 -7.953 1.00 94.56 518 MET A C 1
ATOM 3831 O O . MET A 1 518 ? -2.281 11.750 -6.898 1.00 94.56 518 MET A O 1
ATOM 3835 N N . HIS A 1 519 ? -0.665 12.772 -8.099 1.00 91.75 519 HIS A N 1
ATOM 3836 C CA . HIS A 1 519 ? -0.350 13.780 -7.082 1.00 91.75 519 HIS A CA 1
ATOM 3837 C C . HIS A 1 519 ? -1.449 14.842 -6.989 1.00 91.75 519 HIS A C 1
ATOM 3839 O O . HIS A 1 519 ? -2.199 15.084 -7.939 1.00 91.75 519 HIS A O 1
ATOM 3845 N N . THR A 1 520 ? -1.526 15.513 -5.842 1.00 91.25 520 THR A N 1
ATOM 3846 C CA . THR A 1 520 ? -2.480 16.602 -5.563 1.00 91.25 520 THR A CA 1
ATOM 3847 C C . THR A 1 520 ? -2.399 17.753 -6.563 1.00 91.25 520 THR A C 1
ATOM 3849 O O . THR A 1 520 ? -3.432 18.318 -6.918 1.00 91.25 520 THR A O 1
ATOM 3852 N N . ALA A 1 521 ? -1.213 18.061 -7.094 1.00 89.00 521 ALA A N 1
ATOM 3853 C CA . ALA A 1 521 ? -1.056 19.052 -8.159 1.00 89.00 521 ALA A CA 1
ATOM 3854 C C . ALA A 1 521 ? -1.864 18.691 -9.422 1.00 89.00 521 ALA A C 1
ATOM 3856 O O . ALA A 1 521 ? -2.480 19.562 -10.028 1.00 89.00 521 ALA A O 1
ATOM 3857 N N . THR A 1 522 ? -1.947 17.406 -9.775 1.00 93.88 522 THR A N 1
ATOM 3858 C CA . THR A 1 522 ? -2.711 16.940 -10.938 1.00 93.88 522 THR A CA 1
ATOM 3859 C C . THR A 1 522 ? -4.206 16.875 -10.638 1.00 93.88 522 THR A C 1
ATOM 3861 O O . THR A 1 522 ? -4.997 17.495 -11.347 1.00 93.88 522 THR A O 1
ATOM 3864 N N . TRP A 1 523 ? -4.619 16.154 -9.588 1.00 95.19 523 TRP A N 1
ATOM 3865 C CA . TRP A 1 523 ? -6.047 15.877 -9.374 1.00 95.19 523 TRP A CA 1
ATOM 3866 C C . TRP A 1 523 ? -6.809 16.995 -8.653 1.00 95.19 523 TRP A C 1
ATOM 3868 O O . TRP A 1 523 ? -7.990 17.183 -8.936 1.00 95.19 523 TRP A O 1
ATOM 3878 N N . ARG A 1 524 ? -6.155 17.752 -7.759 1.00 93.56 524 ARG A N 1
ATOM 3879 C CA . ARG A 1 524 ? -6.757 18.856 -6.980 1.00 93.56 524 ARG A CA 1
ATOM 3880 C C . ARG A 1 524 ? -6.358 20.237 -7.500 1.00 93.56 524 ARG A C 1
ATOM 3882 O O . ARG A 1 524 ? -7.137 21.177 -7.361 1.00 93.56 524 ARG A O 1
ATOM 3889 N N . GLY A 1 525 ? -5.172 20.351 -8.103 1.00 92.62 525 GLY A N 1
ATOM 3890 C CA . GLY A 1 525 ? -4.624 21.585 -8.681 1.00 92.62 525 GLY A CA 1
ATOM 3891 C C . GLY A 1 525 ? -3.569 22.272 -7.810 1.00 92.62 525 GLY A C 1
ATOM 3892 O O . GLY A 1 525 ? -2.931 23.220 -8.248 1.00 92.62 525 GLY A O 1
ATOM 3893 N N . GLU A 1 526 ? -3.354 21.800 -6.579 1.00 90.88 526 GLU A N 1
ATOM 3894 C CA . GLU A 1 526 ? -2.411 22.394 -5.624 1.00 90.88 526 GLU A CA 1
ATOM 3895 C C . GLU A 1 526 ? -1.774 21.311 -4.760 1.00 90.88 526 GLU A C 1
ATOM 3897 O O . GLU A 1 526 ? -2.495 20.476 -4.208 1.00 90.88 526 GLU A O 1
ATOM 3902 N N . TYR A 1 527 ? -0.446 21.346 -4.590 1.00 87.19 527 TYR A N 1
ATOM 3903 C CA . TYR A 1 527 ? 0.249 20.360 -3.757 1.00 87.19 527 TYR A CA 1
ATOM 3904 C C . TYR A 1 527 ? -0.128 20.481 -2.274 1.00 87.19 527 TYR A C 1
ATOM 3906 O O . TYR A 1 527 ? -0.647 19.537 -1.680 1.00 87.19 527 TYR A O 1
ATOM 3914 N N . TRP A 1 528 ? 0.069 21.673 -1.705 1.00 86.38 528 TRP A N 1
ATOM 3915 C CA . TRP A 1 528 ? -0.507 22.093 -0.427 1.00 86.38 528 TRP A CA 1
ATOM 3916 C C . TRP A 1 528 ? -1.736 22.962 -0.705 1.00 86.38 528 TRP A C 1
ATOM 3918 O O . TRP A 1 528 ? -1.640 23.814 -1.589 1.00 86.38 528 TRP A O 1
ATOM 3928 N N . PRO A 1 529 ? -2.863 22.768 0.005 1.00 87.69 529 PRO A N 1
ATOM 3929 C CA . PRO A 1 529 ? -4.028 23.636 -0.128 1.00 87.69 529 PRO A CA 1
ATOM 3930 C C . PRO A 1 529 ? -3.660 25.103 0.077 1.00 87.69 529 PRO A C 1
ATOM 3932 O O . PRO A 1 529 ? -3.031 25.453 1.074 1.00 87.69 529 PRO A O 1
ATOM 3935 N N . ASN A 1 530 ? -4.062 25.946 -0.867 1.00 90.69 530 ASN A N 1
ATOM 3936 C CA . ASN A 1 530 ? -3.962 27.393 -0.753 1.00 90.69 530 ASN A CA 1
ATOM 3937 C C . ASN A 1 530 ? -5.329 28.031 -1.015 1.00 90.69 530 ASN A C 1
ATOM 3939 O O . ASN A 1 530 ? -5.891 28.650 -0.117 1.00 90.69 530 ASN A O 1
ATOM 3943 N N . TYR A 1 531 ? -5.885 27.824 -2.211 1.00 91.31 531 TYR A N 1
ATOM 3944 C CA . TYR A 1 531 ? -7.224 28.298 -2.577 1.00 91.31 531 TYR A CA 1
ATOM 3945 C C . TYR A 1 531 ? -8.285 27.199 -2.490 1.00 91.31 531 TYR A C 1
ATOM 3947 O O . TYR A 1 531 ? -9.472 27.492 -2.345 1.00 91.31 531 TYR A O 1
ATOM 3955 N N . ASN A 1 532 ? -7.869 25.941 -2.637 1.00 89.31 532 ASN A N 1
ATOM 3956 C CA . ASN A 1 532 ? -8.771 24.825 -2.874 1.00 89.31 532 ASN A CA 1
ATOM 3957 C C . ASN A 1 532 ? -8.998 23.980 -1.618 1.00 89.31 532 ASN A C 1
ATOM 3959 O O . ASN A 1 532 ? -8.046 23.616 -0.928 1.00 89.31 532 ASN A O 1
ATOM 3963 N N . SER A 1 533 ? -10.246 23.555 -1.404 1.00 87.06 533 SER A N 1
ATOM 3964 C CA . SER A 1 533 ? -10.580 22.619 -0.329 1.00 87.06 533 SER A CA 1
ATOM 3965 C C . SER A 1 533 ? -10.009 21.217 -0.584 1.00 87.06 533 SER A C 1
ATOM 3967 O O . SER A 1 533 ? -9.650 20.839 -1.705 1.00 87.06 533 SER A O 1
ATOM 3969 N N . ILE A 1 534 ? -9.977 20.388 0.462 1.00 86.50 534 ILE A N 1
ATOM 3970 C CA . ILE A 1 534 ? -9.392 19.035 0.443 1.00 86.50 534 ILE A CA 1
ATOM 3971 C C . ILE A 1 534 ? -10.054 18.054 -0.541 1.00 86.50 534 ILE A C 1
ATOM 3973 O O . ILE A 1 534 ? -9.482 17.007 -0.825 1.00 86.50 534 ILE A O 1
ATOM 3977 N N . THR A 1 535 ? -11.245 18.375 -1.059 1.00 91.38 535 THR A N 1
ATOM 3978 C CA . THR A 1 535 ? -11.991 17.559 -2.039 1.00 91.38 535 THR A CA 1
ATOM 3979 C C . THR A 1 535 ? -12.197 18.272 -3.377 1.00 91.38 535 THR A C 1
ATOM 3981 O O . THR A 1 535 ? -12.929 17.777 -4.237 1.00 91.38 535 THR A O 1
ATOM 3984 N N . ASN A 1 536 ? -11.554 19.427 -3.576 1.00 93.69 536 ASN A N 1
ATOM 3985 C CA . ASN A 1 536 ? -11.579 20.123 -4.853 1.00 93.69 536 ASN A CA 1
ATOM 3986 C C . ASN A 1 536 ? -10.991 19.248 -5.969 1.00 93.69 536 ASN A C 1
ATOM 3988 O O . ASN A 1 536 ? -10.043 18.495 -5.751 1.00 93.69 536 ASN A O 1
ATOM 3992 N N . VAL A 1 537 ? -11.525 19.385 -7.181 1.00 96.50 537 VAL A N 1
ATOM 3993 C CA . VAL A 1 537 ? -11.011 18.697 -8.369 1.00 96.50 537 VAL A CA 1
ATOM 3994 C C . VAL A 1 537 ? -10.492 19.736 -9.352 1.00 96.50 537 VAL A C 1
ATOM 3996 O O . VAL A 1 537 ? -11.187 20.705 -9.660 1.00 96.50 537 VAL A O 1
ATOM 3999 N N . ASN A 1 538 ? -9.274 19.528 -9.851 1.00 97.00 538 ASN A N 1
ATOM 4000 C CA . ASN A 1 538 ? -8.610 20.430 -10.779 1.00 97.00 538 ASN A CA 1
ATOM 4001 C C . ASN A 1 538 ? -9.407 20.544 -12.083 1.00 97.00 538 ASN A C 1
ATOM 4003 O O . ASN A 1 538 ? -9.423 19.608 -12.880 1.00 97.00 538 ASN A O 1
ATOM 4007 N N . THR A 1 539 ? -10.030 21.697 -12.329 1.00 97.12 539 THR A N 1
ATOM 4008 C CA . THR A 1 539 ? -10.850 21.903 -13.533 1.00 97.12 539 THR A CA 1
ATOM 4009 C C . THR A 1 539 ? -10.045 22.144 -14.809 1.00 97.12 539 THR A C 1
ATOM 4011 O O . THR A 1 539 ? -10.607 22.074 -15.900 1.00 97.12 539 THR A O 1
ATOM 4014 N N . GLU A 1 540 ? -8.732 22.360 -14.704 1.00 96.25 540 GLU A N 1
ATOM 4015 C CA . GLU A 1 540 ? -7.842 22.390 -15.869 1.00 96.25 540 GLU A CA 1
ATOM 4016 C C . GLU A 1 540 ? -7.642 20.975 -16.435 1.00 96.25 540 GLU A C 1
ATOM 4018 O O . GLU A 1 540 ? -7.698 20.772 -17.649 1.00 96.25 540 GLU A O 1
ATOM 4023 N N . VAL A 1 541 ? -7.511 19.979 -15.549 1.00 97.75 541 VAL A N 1
ATOM 4024 C CA . VAL A 1 541 ? -7.402 18.560 -15.925 1.00 97.75 541 VAL A CA 1
ATOM 4025 C C . VAL A 1 541 ? -8.773 17.927 -16.141 1.00 97.75 541 VAL A C 1
ATOM 4027 O O . VAL A 1 541 ? -8.951 17.184 -17.098 1.00 97.75 541 VAL A O 1
ATOM 4030 N N . PHE A 1 542 ? -9.754 18.244 -15.300 1.00 98.38 542 PHE A N 1
ATOM 4031 C CA . PHE A 1 542 ? -11.100 17.671 -15.299 1.00 98.38 542 PHE A CA 1
ATOM 4032 C C . PHE A 1 542 ? -12.143 18.782 -15.510 1.00 98.38 542 PHE A C 1
ATOM 4034 O O . PHE A 1 542 ? -12.670 19.312 -14.531 1.00 98.38 542 PHE A O 1
ATOM 4041 N N . PRO A 1 543 ? -12.464 19.178 -16.756 1.00 98.12 543 PRO A N 1
ATOM 4042 C CA . PRO A 1 543 ? -13.321 20.336 -17.036 1.00 98.12 543 PRO A CA 1
ATOM 4043 C C . PRO A 1 543 ? -14.695 20.340 -16.345 1.00 98.12 543 PRO A C 1
ATOM 4045 O O . PRO A 1 543 ? -15.202 21.410 -16.008 1.00 98.12 543 PRO A O 1
ATOM 4048 N N . ASN A 1 544 ? -15.298 19.171 -16.101 1.00 98.00 544 ASN A N 1
ATOM 4049 C CA . ASN A 1 544 ? -16.553 19.016 -15.348 1.00 98.00 544 ASN A CA 1
ATOM 4050 C C . ASN A 1 544 ? -16.329 18.641 -13.865 1.00 98.00 544 ASN A C 1
ATOM 4052 O O . ASN A 1 544 ? -17.241 18.149 -13.192 1.00 98.00 544 ASN A O 1
ATOM 4056 N N . GLY A 1 545 ? -15.119 18.851 -13.347 1.00 97.38 545 GLY A N 1
ATOM 4057 C CA . GLY A 1 545 ? -14.716 18.560 -11.975 1.00 97.38 545 GLY A CA 1
ATOM 4058 C C . GLY A 1 545 ? -14.853 17.078 -11.626 1.00 97.38 545 GLY A C 1
ATOM 4059 O O . GLY A 1 545 ? -14.478 16.195 -12.397 1.00 97.38 545 GLY A O 1
ATOM 4060 N N . LYS A 1 546 ? -15.431 16.795 -10.453 1.00 97.06 546 LYS A N 1
ATOM 4061 C CA . LYS A 1 546 ? -15.600 15.433 -9.920 1.00 97.06 546 LYS A CA 1
ATOM 4062 C C . LYS A 1 546 ? -16.293 14.469 -10.888 1.00 97.06 546 LYS A C 1
ATOM 4064 O O . LYS A 1 546 ? -15.967 13.290 -10.874 1.00 97.06 546 LYS A O 1
ATOM 4069 N N . ALA A 1 547 ? -17.210 14.948 -11.731 1.00 97.88 547 ALA A N 1
ATOM 4070 C CA . ALA A 1 547 ? -17.905 14.089 -12.690 1.00 97.88 547 ALA A CA 1
ATOM 4071 C C . ALA A 1 547 ? -16.946 13.456 -13.714 1.00 97.88 547 ALA A C 1
ATOM 4073 O O . ALA A 1 547 ? -17.066 12.269 -14.000 1.00 97.88 547 ALA A O 1
ATOM 4074 N N . ASP A 1 548 ? -15.968 14.217 -14.217 1.00 98.56 548 ASP A N 1
ATOM 4075 C CA . ASP A 1 548 ? -14.964 13.678 -15.142 1.00 98.56 548 ASP A CA 1
ATOM 4076 C C . ASP A 1 548 ? -13.994 12.739 -14.419 1.00 98.56 548 ASP A C 1
ATOM 4078 O O . ASP A 1 548 ? -13.601 11.719 -14.981 1.00 98.56 548 ASP A O 1
ATOM 4082 N N . LEU A 1 549 ? -13.634 13.050 -13.167 1.00 97.94 549 LEU A N 1
ATOM 4083 C CA . LEU A 1 549 ? -12.792 12.169 -12.359 1.00 97.94 549 LEU A CA 1
ATOM 4084 C C . LEU A 1 549 ? -13.485 10.822 -12.103 1.00 97.94 549 LEU A C 1
ATOM 4086 O O . LEU A 1 549 ? -12.856 9.792 -12.307 1.00 97.94 549 LEU A O 1
ATOM 4090 N N . VAL A 1 550 ? -14.773 10.814 -11.741 1.00 97.81 550 VAL A N 1
ATOM 4091 C CA . VAL A 1 550 ? -15.576 9.582 -11.595 1.00 97.81 550 VAL A CA 1
ATOM 4092 C C . VAL A 1 550 ? -15.657 8.815 -12.918 1.00 97.81 550 VAL A C 1
ATOM 4094 O O . VAL A 1 550 ? -15.414 7.615 -12.951 1.00 97.81 550 VAL A O 1
ATOM 4097 N N . ALA A 1 551 ? -15.933 9.493 -14.035 1.00 98.25 551 ALA A N 1
ATOM 4098 C CA . ALA A 1 551 ? -15.967 8.831 -15.341 1.00 98.25 551 ALA A CA 1
ATOM 4099 C C . ALA A 1 551 ? -14.609 8.199 -15.703 1.00 98.25 551 ALA A C 1
ATOM 4101 O O . ALA A 1 551 ? -14.546 7.117 -16.285 1.00 98.25 551 ALA A O 1
ATOM 4102 N N . TYR A 1 552 ? -13.511 8.854 -15.327 1.00 98.19 552 TYR A N 1
ATOM 4103 C CA . TYR A 1 552 ? -12.172 8.314 -15.510 1.00 98.19 552 TYR A CA 1
ATOM 4104 C C . TYR A 1 552 ? -11.886 7.122 -14.579 1.00 98.19 552 TYR A C 1
ATOM 4106 O O . TYR A 1 552 ? -11.277 6.146 -15.016 1.00 98.19 552 TYR A O 1
ATOM 4114 N N . THR A 1 553 ? -12.356 7.122 -13.327 1.00 97.19 553 THR A N 1
ATOM 4115 C CA . THR A 1 553 ? -12.210 5.941 -12.456 1.00 97.19 553 THR A CA 1
ATOM 4116 C C . THR A 1 553 ? -13.035 4.756 -12.953 1.00 97.19 553 THR A C 1
ATOM 4118 O O . THR A 1 553 ? -12.548 3.628 -12.915 1.00 97.19 553 THR A O 1
ATOM 4121 N N . GLU A 1 554 ? -14.232 4.989 -13.496 1.00 97.50 554 GLU A N 1
ATOM 4122 C CA . GLU A 1 554 ? -15.036 3.966 -14.178 1.00 97.50 554 GLU A CA 1
ATOM 4123 C C . GLU A 1 554 ? -14.314 3.397 -15.411 1.00 97.50 554 GLU A C 1
ATOM 4125 O O . GLU A 1 554 ? -14.322 2.182 -15.632 1.00 97.50 554 GLU A O 1
ATOM 4130 N N . TYR A 1 555 ? -13.640 4.254 -16.185 1.00 98.12 555 TYR A N 1
ATOM 4131 C CA . TYR A 1 555 ? -12.822 3.842 -17.328 1.00 98.12 555 TYR A CA 1
ATOM 4132 C C . TYR A 1 555 ? -11.672 2.914 -16.920 1.00 98.12 555 TYR A C 1
ATOM 4134 O O . TYR A 1 555 ? -11.467 1.869 -17.537 1.00 98.12 555 TYR A O 1
ATOM 4142 N N . LEU A 1 556 ? -10.953 3.260 -15.849 1.00 96.69 556 LEU A N 1
ATOM 4143 C CA . LEU A 1 556 ? -9.895 2.418 -15.286 1.00 96.69 556 LEU A CA 1
ATOM 4144 C C . LEU A 1 556 ? -10.450 1.085 -14.757 1.00 96.69 556 LEU A C 1
ATOM 4146 O O . LEU A 1 556 ? -9.887 0.018 -15.029 1.00 96.69 556 LEU A O 1
ATOM 4150 N N . ALA A 1 557 ? -11.580 1.128 -14.047 1.00 95.00 557 ALA A N 1
ATOM 4151 C CA . ALA A 1 557 ? -12.200 -0.046 -13.441 1.00 95.00 557 ALA A CA 1
ATOM 4152 C C . ALA A 1 557 ? -12.647 -1.087 -14.481 1.00 95.00 557 ALA A C 1
ATOM 4154 O O . ALA A 1 557 ? -12.572 -2.286 -14.206 1.00 95.00 557 ALA A O 1
ATOM 4155 N N . ALA A 1 558 ? -13.026 -0.664 -15.694 1.00 95.75 558 ALA A N 1
ATOM 4156 C CA . ALA A 1 558 ? -13.357 -1.570 -16.799 1.00 95.75 558 ALA A CA 1
ATOM 4157 C C . ALA A 1 558 ? -12.196 -2.510 -17.191 1.00 95.75 558 ALA A C 1
ATOM 4159 O O . ALA A 1 558 ? -12.439 -3.598 -17.713 1.00 95.75 558 ALA A O 1
ATOM 4160 N N . SER A 1 559 ? -10.955 -2.121 -16.884 1.00 93.00 559 SER A N 1
ATOM 4161 C CA . SER A 1 559 ? -9.735 -2.917 -17.078 1.00 93.00 559 SER A CA 1
ATOM 4162 C C . SER A 1 559 ? -9.143 -3.423 -15.754 1.00 93.00 559 SER A C 1
ATOM 4164 O O . SER A 1 559 ? -7.978 -3.814 -15.705 1.00 93.00 559 SER A O 1
ATOM 4166 N N . ASN A 1 560 ? -9.928 -3.422 -14.669 1.00 91.19 560 ASN A N 1
ATOM 4167 C CA . ASN A 1 560 ? -9.491 -3.802 -13.322 1.00 91.19 560 ASN A CA 1
ATOM 4168 C C . ASN A 1 560 ? -8.276 -2.983 -12.830 1.00 91.19 560 ASN A C 1
ATOM 4170 O O . ASN A 1 560 ? -7.362 -3.514 -12.192 1.00 91.19 560 ASN A O 1
ATOM 4174 N N . ILE A 1 561 ? -8.270 -1.685 -13.150 1.00 93.50 561 ILE A N 1
ATOM 4175 C CA . ILE A 1 561 ? -7.294 -0.705 -12.669 1.00 93.50 561 ILE A CA 1
ATOM 4176 C C . ILE A 1 561 ? -7.973 0.204 -11.645 1.00 93.50 561 ILE A C 1
ATOM 4178 O O . ILE A 1 561 ? -9.072 0.707 -11.865 1.00 93.50 561 ILE A O 1
ATOM 4182 N N . MET A 1 562 ? -7.311 0.418 -10.514 1.00 92.75 562 MET A N 1
ATOM 4183 C CA . MET A 1 562 ? -7.776 1.284 -9.434 1.00 92.75 562 MET A CA 1
ATOM 4184 C C . MET A 1 562 ? -7.139 2.670 -9.511 1.00 92.75 562 MET A C 1
ATOM 4186 O O . MET A 1 562 ? -6.012 2.834 -9.982 1.00 92.75 562 MET A O 1
ATOM 4190 N N . ILE A 1 563 ? -7.827 3.668 -8.964 1.00 93.00 563 ILE A N 1
ATOM 4191 C CA . ILE A 1 563 ? -7.250 4.993 -8.752 1.00 93.00 563 ILE A CA 1
ATOM 4192 C C . ILE A 1 563 ? -6.587 5.088 -7.375 1.00 93.00 563 ILE A C 1
ATOM 4194 O O . ILE A 1 563 ? -7.070 4.536 -6.383 1.00 93.00 563 ILE A O 1
ATOM 4198 N N . ARG A 1 564 ? -5.483 5.827 -7.310 1.00 91.50 564 ARG A N 1
ATOM 4199 C CA . ARG A 1 564 ? -4.833 6.267 -6.079 1.00 91.50 564 ARG A CA 1
ATOM 4200 C C . ARG A 1 564 ? -4.617 7.772 -6.154 1.00 91.50 564 ARG A C 1
ATOM 4202 O O . ARG A 1 564 ? -3.964 8.260 -7.070 1.00 91.50 564 ARG A O 1
ATOM 4209 N N . LEU A 1 565 ? -5.140 8.497 -5.175 1.00 93.00 565 LEU A N 1
ATOM 4210 C CA . LEU A 1 565 ? -4.955 9.940 -5.073 1.00 93.00 565 LEU A CA 1
ATOM 4211 C C . LEU A 1 565 ? -4.032 10.243 -3.902 1.00 93.00 565 LEU A C 1
ATOM 4213 O O . LEU A 1 565 ? -4.232 9.731 -2.801 1.00 93.00 565 LEU A O 1
ATOM 4217 N N . HIS A 1 566 ? -3.009 11.055 -4.149 1.00 90.44 566 HIS A N 1
ATOM 4218 C CA . HIS A 1 566 ? -2.205 11.641 -3.082 1.00 90.44 566 HIS A CA 1
ATOM 4219 C C . HIS A 1 566 ? -3.046 12.635 -2.283 1.00 90.44 566 HIS A C 1
ATOM 4221 O O . HIS A 1 566 ? -3.859 13.352 -2.864 1.00 90.44 566 HIS A O 1
ATOM 4227 N N . ASN A 1 567 ? -2.831 12.720 -0.975 1.00 88.00 567 ASN A N 1
ATOM 4228 C CA . ASN A 1 567 ? -3.333 13.808 -0.148 1.00 88.00 567 ASN A CA 1
ATOM 4229 C C . ASN A 1 567 ? -2.248 14.193 0.866 1.00 88.00 567 ASN A C 1
ATOM 4231 O O . ASN A 1 567 ? -1.484 13.344 1.305 1.00 88.00 567 ASN A O 1
ATOM 4235 N N . VAL A 1 568 ? -2.180 15.464 1.252 1.00 82.38 568 VAL A N 1
ATOM 4236 C CA . VAL A 1 568 ? -1.273 15.971 2.293 1.00 82.38 568 VAL A CA 1
ATOM 4237 C C . VAL A 1 568 ? -1.926 16.001 3.679 1.00 82.38 568 VAL A C 1
ATOM 4239 O O . VAL A 1 568 ? -1.224 16.145 4.664 1.00 82.38 568 VAL A O 1
ATOM 4242 N N . GLY A 1 569 ? -3.246 15.840 3.800 1.00 83.00 569 GLY A N 1
ATOM 4243 C CA . GLY A 1 569 ? -3.952 15.844 5.087 1.00 83.00 569 GLY A CA 1
ATOM 4244 C C . GLY A 1 569 ? -5.233 16.668 5.031 1.00 83.00 569 GLY A C 1
ATOM 4245 O O . GLY A 1 569 ? -5.895 16.716 3.995 1.00 83.00 569 GLY A O 1
ATOM 4246 N N . ILE A 1 570 ? -5.558 17.335 6.140 1.00 85.69 570 ILE A N 1
ATOM 4247 C CA . ILE A 1 570 ? -6.737 18.213 6.268 1.00 85.69 570 ILE A CA 1
ATOM 4248 C C . ILE A 1 570 ? -6.442 19.681 6.611 1.00 85.69 570 ILE A C 1
ATOM 4250 O O . ILE A 1 570 ? -7.201 20.279 7.374 1.00 85.69 570 ILE A O 1
ATOM 4254 N N . PRO A 1 571 ? -5.368 20.304 6.091 1.00 86.88 571 PRO A N 1
ATOM 4255 C CA . PRO A 1 571 ? -5.206 21.734 6.284 1.00 86.88 571 PRO A CA 1
ATOM 4256 C C . PRO A 1 571 ? -6.249 22.519 5.472 1.00 86.88 571 PRO A C 1
ATOM 4258 O O . PRO A 1 571 ? -6.615 22.139 4.358 1.00 86.88 571 PRO A O 1
ATOM 4261 N N . VAL A 1 572 ? -6.661 23.655 6.022 1.00 90.81 572 VAL A N 1
ATOM 4262 C CA . VAL A 1 572 ? -7.396 24.729 5.352 1.00 90.81 572 VAL A CA 1
ATOM 4263 C C . VAL A 1 572 ? -6.377 25.725 4.796 1.00 90.81 572 VAL A C 1
ATOM 4265 O O . VAL A 1 572 ? -5.510 26.194 5.535 1.00 90.81 572 VAL A O 1
ATOM 4268 N N . GLY A 1 573 ? -6.453 26.035 3.501 1.00 91.06 573 GLY A N 1
ATOM 4269 C CA . GLY A 1 573 ? -5.538 26.983 2.854 1.00 91.06 573 GLY A CA 1
ATOM 4270 C C . GLY A 1 573 ? -5.770 28.433 3.291 1.00 91.06 573 GLY A C 1
ATOM 4271 O O . GLY A 1 573 ? -6.907 28.815 3.560 1.00 91.06 573 GLY A O 1
ATOM 4272 N N . GLU A 1 574 ? -4.724 29.271 3.326 1.00 90.81 574 GLU A N 1
ATOM 4273 C CA . GLU A 1 574 ? -4.837 30.704 3.678 1.00 90.81 574 GLU A CA 1
ATOM 4274 C C . GLU A 1 574 ? -5.784 31.500 2.776 1.00 90.81 574 GLU A C 1
ATOM 4276 O O . GLU A 1 574 ? -6.246 32.572 3.167 1.00 90.81 574 GLU A O 1
ATOM 4281 N N . ASN A 1 575 ? -6.077 31.003 1.575 1.00 92.25 575 ASN A N 1
ATOM 4282 C CA . ASN A 1 575 ? -6.999 31.629 0.642 1.00 92.25 575 ASN A CA 1
ATOM 4283 C C . ASN A 1 575 ? -8.270 30.795 0.388 1.00 92.25 575 ASN A C 1
ATOM 4285 O O . ASN A 1 575 ? -8.987 31.061 -0.581 1.00 92.25 575 ASN A O 1
ATOM 4289 N N . ASP A 1 576 ? -8.564 29.803 1.235 1.00 92.50 576 ASP A N 1
ATOM 4290 C CA . ASP A 1 576 ? -9.754 28.963 1.095 1.00 92.50 576 ASP A CA 1
ATOM 4291 C C . ASP A 1 576 ? -11.024 29.776 1.389 1.00 92.50 576 ASP A C 1
ATOM 4293 O O . ASP A 1 576 ? -11.312 30.178 2.522 1.00 92.50 576 ASP A O 1
ATOM 4297 N N . ALA A 1 577 ? -11.800 30.032 0.337 1.00 90.88 577 ALA A N 1
ATOM 4298 C CA . ALA A 1 577 ? -13.000 30.849 0.424 1.00 90.88 577 ALA A CA 1
ATOM 4299 C C . ALA A 1 577 ? -14.143 30.174 1.196 1.00 90.88 577 ALA A C 1
ATOM 4301 O O . ALA A 1 577 ? -15.053 30.880 1.615 1.00 90.88 577 ALA A O 1
ATOM 4302 N N . GLU A 1 578 ? -14.134 28.849 1.374 1.00 91.25 578 GLU A N 1
ATOM 4303 C CA . GLU A 1 578 ? -15.178 28.143 2.123 1.00 91.25 578 GLU A CA 1
ATOM 4304 C C . GLU A 1 578 ? -15.044 28.386 3.629 1.00 91.25 578 GLU A C 1
ATOM 4306 O O . GLU A 1 578 ? -16.047 28.575 4.318 1.00 91.25 578 GLU A O 1
ATOM 4311 N N . PHE A 1 579 ? -13.808 28.419 4.128 1.00 93.19 579 PHE A N 1
ATOM 4312 C CA . PHE A 1 579 ? -13.528 28.482 5.563 1.00 93.19 579 PHE A CA 1
ATOM 4313 C C . PHE A 1 579 ? -13.053 29.851 6.044 1.00 93.19 579 PHE A C 1
ATOM 4315 O O . PHE A 1 579 ? -13.051 30.089 7.247 1.00 93.19 579 PHE A O 1
ATOM 4322 N N . LEU A 1 580 ? -12.635 30.752 5.151 1.00 93.50 580 LEU A N 1
ATOM 4323 C CA . LEU A 1 580 ? -12.090 32.056 5.547 1.00 93.50 580 LEU A CA 1
ATOM 4324 C C . LEU A 1 580 ? -12.959 33.248 5.128 1.00 93.50 580 LEU A C 1
ATOM 4326 O O . LEU A 1 580 ? -12.746 34.352 5.630 1.00 93.50 580 LEU A O 1
ATOM 4330 N N . VAL A 1 581 ? -13.943 33.058 4.237 1.00 88.56 581 VAL A N 1
ATOM 4331 C CA . VAL A 1 581 ? -14.761 34.149 3.678 1.00 88.56 581 VAL A CA 1
ATOM 4332 C C . VAL A 1 581 ? -16.250 33.782 3.631 1.00 88.56 581 VAL A C 1
ATOM 4334 O O . VAL A 1 581 ? -16.610 32.679 3.242 1.00 88.56 581 VAL A O 1
ATOM 4337 N N . PRO A 1 582 ? -17.174 34.709 3.962 1.00 88.06 582 PRO A N 1
ATOM 4338 C CA . PRO A 1 582 ? -16.951 36.021 4.580 1.00 88.06 582 PRO A CA 1
ATOM 4339 C C . PRO A 1 582 ? -16.655 35.936 6.085 1.00 88.06 582 PRO A C 1
ATOM 4341 O O . PRO A 1 582 ? -16.479 36.969 6.728 1.00 88.06 582 PRO A O 1
ATOM 4344 N N . THR A 1 583 ? -16.663 34.730 6.649 1.00 93.25 583 THR A N 1
ATOM 4345 C CA . THR A 1 583 ? -16.452 34.473 8.069 1.00 93.25 583 THR A CA 1
ATOM 4346 C C . THR A 1 583 ? -15.326 33.468 8.211 1.00 93.25 583 THR A C 1
ATOM 4348 O O . THR A 1 583 ? -15.372 32.414 7.586 1.00 93.25 583 THR A O 1
ATOM 4351 N N . VAL A 1 584 ? -14.343 33.786 9.048 1.00 95.00 584 VAL A N 1
ATOM 4352 C CA . VAL A 1 584 ? -13.265 32.856 9.391 1.00 95.00 584 VAL A CA 1
ATOM 4353 C C . VAL A 1 584 ? -13.840 31.743 10.269 1.00 95.00 584 VAL A C 1
ATOM 4355 O O . VAL A 1 584 ? -14.472 32.020 11.290 1.00 95.00 584 VAL A O 1
ATOM 4358 N N . ASP A 1 585 ? -13.649 30.482 9.908 1.00 94.94 585 ASP A N 1
ATOM 4359 C CA . ASP A 1 585 ? -14.234 29.368 10.646 1.00 94.94 585 ASP A CA 1
ATOM 4360 C C . ASP A 1 585 ? -13.717 29.359 12.095 1.00 94.94 585 ASP A C 1
ATOM 4362 O O . ASP A 1 585 ? -12.519 29.455 12.373 1.00 94.94 585 ASP A O 1
ATOM 4366 N N . ARG A 1 586 ? -14.648 29.315 13.051 1.00 94.19 586 ARG A N 1
ATOM 4367 C CA . ARG A 1 586 ? -14.332 29.375 14.485 1.00 94.19 586 ARG A CA 1
ATOM 4368 C C . ARG A 1 586 ? -13.857 28.032 15.041 1.00 94.19 586 ARG A C 1
ATOM 4370 O O . ARG A 1 586 ? -13.442 27.994 16.194 1.00 94.19 586 ARG A O 1
ATOM 4377 N N . ARG A 1 587 ? -13.910 26.973 14.231 1.00 94.00 587 ARG A N 1
ATOM 4378 C CA . ARG A 1 587 ? -13.483 25.604 14.550 1.00 94.00 587 ARG A CA 1
ATOM 4379 C C . ARG A 1 587 ? -12.033 25.320 14.138 1.00 94.00 587 ARG A C 1
ATOM 4381 O O . ARG A 1 587 ? -11.565 24.193 14.281 1.00 94.00 587 ARG A O 1
ATOM 4388 N N . LEU A 1 588 ? -11.320 26.319 13.609 1.00 92.69 588 LEU A N 1
ATOM 4389 C CA . LEU A 1 588 ? -9.877 26.231 13.376 1.00 92.69 588 LEU A CA 1
ATOM 4390 C C . LEU A 1 588 ? -9.120 26.104 14.704 1.00 92.69 588 LEU A C 1
ATOM 4392 O O . LEU A 1 588 ? -9.516 26.682 15.719 1.00 92.69 588 LEU A O 1
ATOM 4396 N N . ASP A 1 589 ? -8.018 25.362 14.670 1.00 89.75 589 ASP A N 1
ATOM 4397 C CA . ASP A 1 589 ? -7.193 25.070 15.834 1.00 89.75 589 ASP A CA 1
ATOM 4398 C C . ASP A 1 589 ? -6.624 26.357 16.446 1.00 89.75 589 ASP A C 1
ATOM 4400 O O . ASP A 1 589 ? -6.069 27.221 15.750 1.00 89.75 589 ASP A O 1
ATOM 4404 N N . CYS A 1 590 ? -6.779 26.498 17.763 1.00 90.81 590 CYS A N 1
ATOM 4405 C CA . CYS A 1 590 ? -6.375 27.696 18.476 1.00 90.81 590 CYS A CA 1
ATOM 4406 C C . CYS A 1 590 ? -5.729 27.403 19.834 1.00 90.81 590 CYS A C 1
ATOM 4408 O O . CYS A 1 590 ? -6.145 26.529 20.589 1.00 90.81 590 CYS A O 1
ATOM 4410 N N . TRP A 1 591 ? -4.704 28.187 20.177 1.00 88.94 591 TRP A N 1
ATOM 4411 C CA . TRP A 1 591 ? -3.968 28.057 21.440 1.00 88.94 591 TRP A CA 1
ATOM 4412 C C . TRP A 1 591 ? -4.521 28.938 22.570 1.00 88.94 591 TRP A C 1
ATOM 4414 O O . TRP A 1 591 ? -4.079 28.840 23.716 1.00 88.94 591 TRP A O 1
ATOM 4424 N N . GLY A 1 592 ? -5.474 29.821 22.272 1.00 91.31 592 GLY A N 1
ATOM 4425 C CA . GLY A 1 592 ? -6.063 30.731 23.249 1.00 91.31 592 GLY A CA 1
ATOM 4426 C C . GLY A 1 592 ? -6.913 31.824 22.613 1.00 91.31 592 GLY A C 1
ATOM 4427 O O . GLY A 1 592 ? -7.010 31.925 21.390 1.00 91.31 592 GLY A O 1
ATOM 4428 N N . GLY A 1 593 ? -7.521 32.667 23.448 1.00 95.44 593 GLY A N 1
ATOM 4429 C CA . GLY A 1 593 ? -8.364 33.765 22.979 1.00 95.44 593 GLY A CA 1
ATOM 4430 C C . GLY A 1 593 ? -8.697 34.804 24.047 1.00 95.44 593 GLY A C 1
ATOM 4431 O O . GLY A 1 593 ? -8.244 34.728 25.195 1.00 95.44 593 GLY A O 1
ATOM 4432 N N . GLY A 1 594 ? -9.503 35.787 23.656 1.00 96.75 594 GLY A N 1
ATOM 4433 C CA . GLY A 1 594 ? -9.935 36.878 24.525 1.00 96.75 594 GLY A CA 1
ATOM 4434 C C . GLY A 1 594 ? -10.635 37.994 23.759 1.00 96.75 594 GLY A C 1
ATOM 4435 O O . GLY A 1 594 ? -11.389 37.732 22.825 1.00 96.75 594 GLY A O 1
ATOM 4436 N N . THR A 1 595 ? -10.392 39.247 24.153 1.00 97.81 595 THR A N 1
ATOM 4437 C CA . THR A 1 595 ? -10.991 40.425 23.503 1.00 97.81 595 THR A CA 1
ATOM 4438 C C . THR A 1 595 ? -9.972 41.516 23.193 1.00 97.81 595 THR A C 1
ATOM 4440 O O . THR A 1 595 ? -8.938 41.644 23.847 1.00 97.81 595 THR A O 1
ATOM 4443 N N . LEU A 1 596 ? -10.251 42.318 22.173 1.00 97.94 596 LEU A N 1
ATOM 4444 C CA . LEU A 1 596 ? -9.450 43.472 21.797 1.00 97.94 596 LEU A CA 1
ATOM 4445 C C . LEU A 1 596 ? -9.586 44.581 22.860 1.00 97.94 596 LEU A C 1
ATOM 4447 O O . LEU A 1 596 ? -10.690 45.042 23.145 1.00 97.94 596 LEU A O 1
ATOM 4451 N N . GLU A 1 597 ? -8.474 45.044 23.439 1.00 97.81 597 GLU A N 1
ATOM 4452 C CA . GLU A 1 597 ? -8.497 45.998 24.566 1.00 97.81 597 GLU A CA 1
ATOM 4453 C C . GLU A 1 597 ? -8.900 47.418 24.131 1.00 97.81 597 GLU A C 1
ATOM 4455 O O . GLU A 1 597 ? -9.585 48.141 24.855 1.00 97.81 597 GLU A O 1
ATOM 4460 N N . VAL A 1 598 ? -8.456 47.844 22.947 1.00 96.75 598 VAL A N 1
ATOM 4461 C CA . VAL A 1 598 ? -8.711 49.180 22.383 1.00 96.75 598 VAL A CA 1
ATOM 4462 C C . VAL A 1 598 ? -9.046 49.062 20.899 1.00 96.75 598 VAL A C 1
ATOM 4464 O O . VAL A 1 598 ? -8.507 48.172 20.249 1.00 96.75 598 VAL A O 1
ATOM 4467 N N . PRO A 1 599 ? -9.890 49.946 20.331 1.00 97.44 599 PRO A N 1
ATOM 4468 C CA . PRO A 1 599 ? -10.186 49.885 18.904 1.00 97.44 599 PRO A CA 1
ATOM 4469 C C . PRO A 1 599 ? -8.915 50.085 18.069 1.00 97.44 599 PRO A C 1
ATOM 4471 O O . PRO A 1 599 ? -8.042 50.871 18.450 1.00 97.44 599 PRO A O 1
ATOM 4474 N N . ILE A 1 600 ? -8.853 49.418 16.917 1.00 97.88 600 ILE A N 1
ATOM 4475 C CA . ILE A 1 600 ? -7.755 49.523 15.946 1.00 97.88 600 ILE A CA 1
ATOM 4476 C C . ILE A 1 600 ? -8.305 49.841 14.551 1.00 97.88 600 ILE A C 1
ATOM 4478 O O . ILE A 1 600 ? -9.410 49.444 14.188 1.00 97.88 600 ILE A O 1
ATOM 4482 N N . SER A 1 601 ? -7.528 50.577 13.766 1.00 97.19 601 SER A N 1
ATOM 4483 C CA . SER A 1 601 ? -7.743 50.823 12.339 1.00 97.19 601 SER A CA 1
ATOM 4484 C C . SER A 1 601 ? -7.128 49.710 11.489 1.00 97.19 601 SER A C 1
ATOM 4486 O O . SER A 1 601 ? -6.307 48.938 11.980 1.00 97.19 601 SER A O 1
ATOM 4488 N N . SER A 1 602 ? -7.438 49.671 10.192 1.00 96.19 602 SER A N 1
ATOM 4489 C CA . SER A 1 602 ? -6.864 48.697 9.246 1.00 96.19 602 SER A CA 1
ATOM 4490 C C . SER A 1 602 ? -5.361 48.864 8.981 1.00 96.19 602 SER A C 1
ATOM 4492 O O . SER A 1 602 ? -4.751 48.006 8.353 1.00 96.19 602 SER A O 1
ATOM 4494 N N . SER A 1 603 ? -4.738 49.948 9.456 1.00 96.75 603 SER A N 1
ATOM 4495 C CA . SER A 1 603 ? -3.300 50.208 9.290 1.00 96.75 603 SER A CA 1
ATOM 4496 C C . SER A 1 603 ? -2.474 50.026 10.564 1.00 96.75 603 SER A C 1
ATOM 4498 O O . SER A 1 603 ? -1.255 50.190 10.520 1.00 96.75 603 SER A O 1
ATOM 4500 N N . ASP A 1 604 ? -3.109 49.745 11.706 1.00 97.81 604 ASP A N 1
ATOM 4501 C CA . ASP A 1 604 ? -2.382 49.603 12.967 1.00 97.81 604 ASP A CA 1
ATOM 4502 C C . ASP A 1 604 ? -1.563 48.311 12.986 1.00 97.81 604 ASP A C 1
ATOM 4504 O O . ASP A 1 604 ? -2.091 47.221 12.763 1.00 97.81 604 ASP A O 1
ATOM 4508 N N . THR A 1 605 ? -0.273 48.451 13.293 1.00 97.44 605 THR A N 1
ATOM 4509 C CA . THR A 1 605 ? 0.698 47.348 13.390 1.00 97.44 605 THR A CA 1
ATOM 4510 C C . THR A 1 605 ? 1.049 46.985 14.836 1.00 97.44 605 THR A C 1
ATOM 4512 O O . THR A 1 605 ? 1.776 46.023 15.076 1.00 97.44 605 THR A O 1
ATOM 4515 N N . ARG A 1 606 ? 0.529 47.746 15.807 1.00 98.06 606 ARG A N 1
ATOM 4516 C CA . ARG A 1 606 ? 0.636 47.469 17.241 1.00 98.06 606 ARG A CA 1
ATOM 4517 C C . ARG A 1 606 ? -0.757 47.238 17.812 1.00 98.06 606 ARG A C 1
ATOM 4519 O O . ARG A 1 606 ? -1.567 48.163 17.824 1.00 98.06 606 ARG A O 1
ATOM 4526 N N . ILE A 1 607 ? -1.017 46.039 18.322 1.00 98.31 607 ILE A N 1
ATOM 4527 C CA . ILE A 1 607 ? -2.343 45.613 18.798 1.00 98.31 607 ILE A CA 1
ATOM 4528 C C . ILE A 1 607 ? -2.265 45.268 20.289 1.00 98.31 607 ILE A C 1
ATOM 4530 O O . ILE A 1 607 ? -1.253 44.756 20.764 1.00 98.31 607 ILE A O 1
ATOM 4534 N N . ARG A 1 608 ? -3.315 45.592 21.055 1.00 98.06 608 ARG A N 1
ATOM 4535 C CA . ARG A 1 608 ? -3.415 45.256 22.484 1.00 98.06 608 ARG A CA 1
ATOM 4536 C C . ARG A 1 608 ? -4.571 44.301 22.711 1.00 98.06 608 ARG A C 1
ATOM 4538 O O . ARG A 1 608 ? -5.717 44.671 22.466 1.00 98.06 608 ARG A O 1
ATOM 4545 N N . LEU A 1 609 ? -4.264 43.107 23.195 1.00 96.56 609 LEU A N 1
ATOM 4546 C CA . LEU A 1 609 ? -5.235 42.041 23.406 1.00 96.56 609 LEU A CA 1
ATOM 4547 C C . LEU A 1 609 ? -5.385 41.777 24.897 1.00 96.56 609 LEU A C 1
ATOM 4549 O O . LEU A 1 609 ? -4.392 41.565 25.585 1.00 96.56 609 LEU A O 1
ATOM 4553 N N . ARG A 1 610 ? -6.618 41.770 25.392 1.00 97.50 610 ARG A N 1
ATOM 4554 C CA . ARG A 1 610 ? -6.940 41.228 26.708 1.00 97.50 610 ARG A CA 1
ATOM 4555 C C . ARG A 1 610 ? -7.130 39.722 26.574 1.00 97.50 610 ARG A C 1
ATOM 4557 O O . ARG A 1 610 ? -7.945 39.286 25.759 1.00 97.50 610 ARG A O 1
ATOM 4564 N N . VAL A 1 611 ? -6.378 38.945 27.345 1.00 95.88 611 VAL A N 1
ATOM 4565 C CA . VAL A 1 611 ? -6.427 37.473 27.318 1.00 95.88 611 VAL A CA 1
ATOM 4566 C C . VAL A 1 611 ? -7.438 36.939 28.328 1.00 95.88 611 VAL A C 1
ATOM 4568 O O . VAL A 1 611 ? -7.656 37.548 29.377 1.00 95.88 611 VAL A O 1
ATOM 4571 N N . ASN A 1 612 ? -8.070 35.809 28.013 1.00 95.12 612 ASN A N 1
ATOM 4572 C CA . ASN A 1 612 ? -8.897 35.089 28.979 1.00 95.12 612 ASN A CA 1
ATOM 4573 C C . ASN A 1 612 ? -8.033 34.475 30.095 1.00 95.12 612 ASN A C 1
ATOM 4575 O O . ASN A 1 612 ? -6.845 34.202 29.908 1.00 95.12 612 ASN A O 1
ATOM 4579 N N . GLU A 1 613 ? -8.638 34.233 31.260 1.00 90.81 613 GLU A N 1
ATOM 4580 C CA . GLU A 1 613 ? -7.961 33.573 32.382 1.00 90.81 613 GLU A CA 1
ATOM 4581 C C . GLU A 1 613 ? 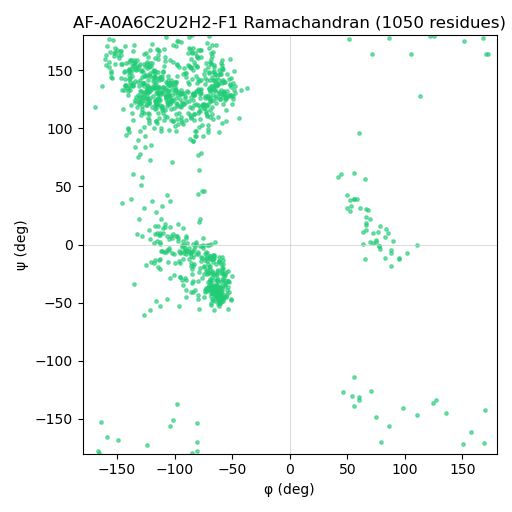-7.423 32.193 31.960 1.00 90.81 613 GLU A C 1
ATOM 4583 O O . GLU A 1 613 ? -8.132 31.407 31.334 1.00 90.81 613 GLU A O 1
ATOM 4588 N N . GLY A 1 614 ? -6.160 31.905 32.292 1.00 83.75 614 GLY A N 1
ATOM 4589 C CA . GLY A 1 614 ? -5.502 30.625 31.997 1.00 83.75 614 GLY A CA 1
ATOM 4590 C C . GLY A 1 614 ? -4.811 30.525 30.630 1.00 83.75 614 GLY A C 1
ATOM 4591 O O . GLY A 1 614 ? -4.087 29.556 30.401 1.00 83.75 614 GLY A O 1
ATOM 4592 N N . VAL A 1 615 ? -4.966 31.516 29.745 1.00 88.00 615 VAL A N 1
ATOM 4593 C CA . VAL A 1 615 ? -4.284 31.538 28.439 1.00 88.00 615 VAL A CA 1
ATOM 4594 C C . VAL A 1 615 ? -2.798 31.865 28.612 1.00 88.00 615 VAL A C 1
ATOM 4596 O O . VAL A 1 615 ? -2.439 32.871 29.219 1.00 88.00 615 VAL A O 1
ATOM 4599 N N . ASN A 1 616 ? -1.934 31.027 28.037 1.00 85.94 616 ASN A N 1
ATOM 4600 C CA . ASN A 1 616 ? -0.484 31.217 27.983 1.00 85.94 616 ASN A CA 1
ATOM 4601 C C . ASN A 1 616 ? 0.011 31.020 26.547 1.00 85.94 616 ASN A C 1
ATOM 4603 O O . ASN A 1 616 ? -0.626 30.315 25.766 1.00 85.94 616 ASN A O 1
ATOM 4607 N N . LEU A 1 617 ? 1.156 31.619 26.202 1.00 86.06 617 LEU A N 1
ATOM 4608 C CA . LEU A 1 617 ? 1.792 31.325 24.919 1.00 86.06 617 LEU A CA 1
ATOM 4609 C C . LEU A 1 617 ? 2.216 29.849 24.859 1.00 86.06 617 LEU A C 1
ATOM 4611 O O . LEU A 1 617 ? 2.680 29.312 25.873 1.00 86.06 617 LEU A O 1
ATOM 4615 N N . PRO A 1 618 ? 2.129 29.203 23.685 1.00 82.31 618 PRO A N 1
ATOM 4616 C CA . PRO A 1 618 ? 2.622 27.844 23.529 1.00 82.31 618 PRO A CA 1
ATOM 4617 C C . PRO A 1 618 ? 4.131 27.754 23.815 1.00 82.31 618 PRO A C 1
ATOM 4619 O O . PRO A 1 618 ? 4.928 28.470 23.213 1.00 82.31 618 PRO A O 1
ATOM 4622 N N . VAL A 1 619 ? 4.533 26.871 24.738 1.00 64.88 619 VAL A N 1
ATOM 4623 C CA . VAL A 1 619 ? 5.950 26.681 25.138 1.00 64.88 619 VAL A CA 1
ATOM 4624 C C . VAL A 1 619 ? 6.614 25.527 24.373 1.00 64.88 619 VAL A C 1
ATOM 4626 O O . VAL A 1 619 ? 7.819 25.547 24.143 1.00 64.88 619 VAL A O 1
ATOM 4629 N N . TYR A 1 620 ? 5.821 24.539 23.945 1.00 64.94 620 TYR A N 1
ATOM 4630 C CA . TYR A 1 620 ? 6.260 23.388 23.155 1.00 64.94 620 TYR A CA 1
ATOM 4631 C C . TYR A 1 620 ? 5.217 23.073 22.086 1.00 64.94 620 TYR A C 1
ATOM 4633 O O . TYR A 1 620 ? 4.221 22.394 22.351 1.00 64.94 620 TYR A O 1
ATOM 4641 N N . ILE A 1 621 ? 5.461 23.577 20.885 1.00 68.00 621 ILE A N 1
ATOM 4642 C CA . ILE A 1 621 ? 4.747 23.201 19.666 1.00 68.00 621 ILE A CA 1
ATOM 4643 C C . ILE A 1 621 ? 5.768 22.524 18.754 1.00 68.00 621 ILE A C 1
ATOM 4645 O O . ILE A 1 621 ? 6.945 22.890 18.799 1.00 68.00 621 ILE A O 1
ATOM 4649 N N . GLY A 1 622 ? 5.367 21.486 18.018 1.00 66.50 622 GLY A N 1
ATOM 4650 C CA . GLY A 1 622 ? 6.289 20.731 17.166 1.00 66.50 622 GLY A CA 1
ATOM 4651 C C . GLY A 1 622 ? 7.093 21.631 16.226 1.00 66.50 622 GLY A C 1
ATOM 4652 O O . GLY A 1 622 ? 6.703 22.762 15.938 1.00 66.50 622 GLY A O 1
ATOM 4653 N N . SER A 1 623 ? 8.225 21.136 15.722 1.00 68.31 623 SER A N 1
ATOM 4654 C CA . SER A 1 623 ? 9.120 21.918 14.852 1.00 68.31 623 SER A CA 1
ATOM 4655 C C . SER A 1 623 ? 8.457 22.417 13.563 1.00 68.31 623 SER A C 1
ATOM 4657 O O . SER A 1 623 ? 8.996 23.308 12.912 1.00 68.31 623 SER A O 1
ATOM 4659 N N . ALA A 1 624 ? 7.309 21.841 13.201 1.00 73.62 624 ALA A N 1
ATOM 4660 C CA . ALA A 1 624 ? 6.496 22.210 12.056 1.00 73.62 624 ALA A CA 1
ATOM 4661 C C . ALA A 1 624 ? 5.310 23.132 12.405 1.00 73.62 624 ALA A C 1
ATOM 4663 O O . ALA A 1 624 ? 4.482 23.359 11.539 1.00 73.62 624 ALA A O 1
ATOM 4664 N N . MET A 1 625 ? 5.171 23.648 13.632 1.00 81.94 625 MET A N 1
ATOM 4665 C CA . MET A 1 625 ? 4.011 24.452 14.050 1.00 81.94 625 MET A CA 1
ATOM 4666 C C . MET A 1 625 ? 4.362 25.916 14.311 1.00 81.94 625 MET A C 1
ATOM 4668 O O . MET A 1 625 ? 5.387 26.238 14.911 1.00 81.94 625 MET A O 1
ATOM 4672 N N . HIS A 1 626 ? 3.447 26.803 13.929 1.00 86.56 626 HIS A N 1
ATOM 4673 C CA . HIS A 1 626 ? 3.545 28.245 14.111 1.00 86.56 626 HIS A CA 1
ATOM 4674 C C . HIS A 1 626 ? 2.347 28.780 14.901 1.00 86.56 626 HIS A C 1
ATOM 4676 O O . HIS A 1 626 ? 1.218 28.341 14.704 1.00 86.56 626 HIS A O 1
ATOM 4682 N N . PHE A 1 627 ? 2.598 29.745 15.789 1.00 90.19 627 PHE A N 1
ATOM 4683 C CA . PHE A 1 627 ? 1.590 30.366 16.663 1.00 90.19 627 PHE A CA 1
ATOM 4684 C C . PHE A 1 627 ? 1.484 31.886 16.466 1.00 90.19 627 PHE A C 1
ATOM 4686 O O . PHE A 1 627 ? 0.753 32.562 17.190 1.00 90.19 627 PHE A O 1
ATOM 4693 N N . ASP A 1 628 ? 2.220 32.443 15.499 1.00 91.88 628 ASP A N 1
ATOM 4694 C CA . ASP A 1 628 ? 2.276 33.872 15.187 1.00 91.88 628 ASP A CA 1
ATOM 4695 C C . ASP A 1 628 ? 1.077 34.368 14.362 1.00 91.88 628 ASP A C 1
ATOM 4697 O O . ASP A 1 628 ? 1.149 35.441 13.774 1.00 91.88 628 ASP A O 1
ATOM 4701 N N . TYR A 1 629 ? -0.040 33.639 14.347 1.00 93.50 629 TYR A N 1
ATOM 4702 C CA . TYR A 1 629 ? -1.274 34.019 13.659 1.00 93.50 629 TYR A CA 1
ATOM 4703 C C . TYR A 1 629 ? -2.390 34.280 14.669 1.00 93.50 629 TYR A C 1
ATOM 4705 O O . TYR A 1 629 ? -2.595 33.517 15.610 1.00 93.50 629 TYR A O 1
ATOM 4713 N N . VAL A 1 630 ? -3.128 35.371 14.479 1.00 95.44 630 VAL A N 1
ATOM 4714 C CA . VAL A 1 630 ? -4.252 35.765 15.330 1.00 95.44 630 VAL A CA 1
ATOM 4715 C C . VAL A 1 630 ? -5.435 36.147 14.456 1.00 95.44 630 VAL A C 1
ATOM 4717 O O . VAL A 1 630 ? -5.321 37.014 13.595 1.00 95.44 630 VAL A O 1
ATOM 4720 N N . ARG A 1 631 ? -6.587 35.539 14.719 1.00 96.38 631 ARG A N 1
ATOM 4721 C CA . ARG A 1 631 ? -7.878 35.988 14.204 1.00 96.38 631 ARG A CA 1
ATOM 4722 C C . ARG A 1 631 ? -8.415 37.097 15.106 1.00 96.38 631 ARG A C 1
ATOM 4724 O O . ARG A 1 631 ? -8.507 36.878 16.310 1.00 96.38 631 ARG A O 1
ATOM 4731 N N . ILE A 1 632 ? -8.811 38.237 14.546 1.00 97.38 632 ILE A N 1
ATOM 4732 C CA . ILE A 1 632 ? -9.561 39.304 15.231 1.00 97.38 632 ILE A CA 1
ATOM 4733 C C . ILE A 1 632 ? -10.846 39.526 14.435 1.00 97.38 632 ILE A C 1
ATOM 4735 O O . ILE A 1 632 ? -10.784 39.942 13.281 1.00 97.38 632 ILE A O 1
ATOM 4739 N N . GLY A 1 633 ? -12.009 39.205 15.006 1.00 95.25 633 GLY A N 1
ATOM 4740 C CA . GLY A 1 633 ? -13.261 39.207 14.241 1.00 95.25 633 GLY A CA 1
ATOM 4741 C C . GLY A 1 633 ? -13.169 38.304 13.003 1.00 95.25 633 GLY A C 1
ATOM 4742 O O . GLY A 1 633 ? -13.042 37.086 13.149 1.00 95.25 633 GLY A O 1
ATOM 4743 N N . GLU A 1 634 ? -13.229 38.900 11.806 1.00 96.00 634 GLU A N 1
ATOM 4744 C CA . GLU A 1 634 ? -13.089 38.230 10.494 1.00 96.00 634 GLU A CA 1
ATOM 4745 C C . GLU A 1 634 ? -11.765 38.532 9.771 1.00 96.00 634 GLU A C 1
ATOM 4747 O O . GLU A 1 634 ? -11.634 38.283 8.576 1.00 96.00 634 GLU A O 1
ATOM 4752 N N . GLU A 1 635 ? -10.781 39.084 10.478 1.00 96.31 635 GLU A N 1
ATOM 4753 C CA . GLU A 1 635 ? -9.445 39.349 9.946 1.00 96.31 635 GLU A CA 1
ATOM 4754 C C . GLU A 1 635 ? -8.427 38.361 10.523 1.00 96.31 635 GLU A C 1
ATOM 4756 O O . GLU A 1 635 ? -8.421 38.107 11.731 1.00 96.31 635 GLU A O 1
ATOM 4761 N N . ILE A 1 636 ? -7.512 37.864 9.684 1.00 95.62 636 ILE A N 1
ATOM 4762 C CA . ILE A 1 636 ? -6.309 37.163 10.136 1.00 95.62 636 ILE A CA 1
ATOM 4763 C C . ILE A 1 636 ? -5.107 38.111 10.097 1.00 95.62 636 ILE A C 1
ATOM 4765 O O . ILE A 1 636 ? -4.818 38.767 9.095 1.00 95.62 636 ILE A O 1
ATOM 4769 N N . VAL A 1 637 ? -4.381 38.146 11.211 1.00 95.62 637 VAL A N 1
ATOM 4770 C CA . VAL A 1 637 ? -3.216 38.993 11.458 1.00 95.62 637 VAL A CA 1
ATOM 4771 C C . VAL A 1 637 ? -2.013 38.117 11.785 1.00 95.62 637 VAL A C 1
ATOM 4773 O O . VAL A 1 637 ? -2.097 37.260 12.663 1.00 95.62 637 VAL A O 1
ATOM 4776 N N . ARG A 1 638 ? -0.865 38.370 11.150 1.00 94.94 638 ARG A N 1
ATOM 4777 C CA . ARG A 1 638 ? 0.412 37.770 11.573 1.00 94.94 638 ARG A CA 1
ATOM 4778 C C . ARG A 1 638 ? 1.169 38.700 12.498 1.00 94.94 638 ARG A C 1
ATOM 4780 O O . ARG A 1 638 ? 1.331 39.884 12.205 1.00 94.94 638 ARG A O 1
ATOM 4787 N N . VAL A 1 639 ? 1.653 38.153 13.598 1.00 95.25 639 VAL A N 1
ATOM 4788 C CA . VAL A 1 639 ? 2.314 38.860 14.690 1.00 95.25 639 VAL A CA 1
ATOM 4789 C C . VAL A 1 639 ? 3.825 38.822 14.486 1.00 95.25 639 VAL A C 1
ATOM 4791 O O . VAL A 1 639 ? 4.402 37.760 14.290 1.00 95.25 639 VAL A O 1
ATOM 4794 N N . GLY A 1 640 ? 4.492 39.975 14.553 1.00 95.00 640 GLY A N 1
ATOM 4795 C CA . GLY A 1 640 ? 5.954 40.030 14.496 1.00 95.00 640 GLY A CA 1
ATOM 4796 C C . GLY A 1 640 ? 6.597 39.570 15.807 1.00 95.00 640 GLY A C 1
ATOM 4797 O O . GLY A 1 640 ? 7.537 38.779 15.801 1.00 95.00 640 GLY A O 1
ATOM 4798 N N . SER A 1 641 ? 6.079 40.050 16.940 1.00 95.25 641 SER A N 1
ATOM 4799 C CA . SER A 1 641 ? 6.477 39.579 18.271 1.00 95.25 641 SER A CA 1
ATOM 4800 C C . SER A 1 641 ? 5.392 39.811 19.320 1.00 95.25 641 SER A C 1
ATOM 4802 O O . SER A 1 641 ? 4.658 40.800 19.257 1.00 95.25 641 SER A O 1
ATOM 4804 N N . PHE A 1 642 ? 5.340 38.926 20.317 1.00 94.81 642 PHE A N 1
ATOM 4805 C CA . PHE A 1 642 ? 4.494 39.062 21.503 1.00 94.81 642 PHE A CA 1
ATOM 4806 C C . PHE A 1 642 ? 5.299 39.684 22.656 1.00 94.81 642 PHE A C 1
ATOM 4808 O O . PHE A 1 642 ? 6.387 39.213 22.984 1.00 94.81 642 PHE A O 1
ATOM 4815 N N . GLU A 1 643 ? 4.761 40.729 23.282 1.00 95.44 643 GLU A N 1
ATOM 4816 C CA . GLU A 1 643 ? 5.325 41.402 24.456 1.00 95.44 643 GLU A CA 1
ATOM 4817 C C . GLU A 1 643 ? 4.311 41.427 25.614 1.00 95.44 643 GLU A C 1
ATOM 4819 O O . GLU A 1 643 ? 3.096 41.444 25.396 1.00 95.44 643 GLU A O 1
ATOM 4824 N N . ARG A 1 644 ? 4.816 41.521 26.854 1.00 91.00 644 ARG A N 1
ATOM 4825 C CA . ARG A 1 644 ? 4.016 41.624 28.094 1.00 91.00 644 ARG A CA 1
ATOM 4826 C C . ARG A 1 644 ? 3.060 40.444 28.299 1.00 91.00 644 ARG A C 1
ATOM 4828 O O . ARG A 1 644 ? 1.921 40.617 28.729 1.00 91.00 644 ARG A O 1
ATOM 4835 N N . THR A 1 645 ? 3.523 39.244 27.964 1.00 87.88 645 THR A N 1
ATOM 4836 C CA . THR A 1 645 ? 2.739 38.000 28.019 1.00 87.88 645 THR A CA 1
ATOM 4837 C C . THR A 1 645 ? 2.507 37.503 29.449 1.00 87.88 645 THR A C 1
ATOM 4839 O O . THR A 1 645 ? 1.742 36.574 29.673 1.00 87.88 645 THR A O 1
ATOM 4842 N N . GLU A 1 646 ? 3.164 38.124 30.426 1.00 87.38 646 GLU A N 1
ATOM 4843 C CA . GLU A 1 646 ? 2.977 37.929 31.863 1.00 87.38 646 GLU A CA 1
ATOM 4844 C C . GLU A 1 646 ? 1.819 38.751 32.465 1.00 87.38 646 GLU A C 1
ATOM 4846 O O . GLU A 1 646 ? 1.518 38.610 33.650 1.00 87.38 646 GLU A O 1
ATOM 4851 N N . GLU A 1 647 ? 1.184 39.628 31.679 1.00 90.94 647 GLU A N 1
ATOM 4852 C CA . GLU A 1 647 ? 0.075 40.489 32.108 1.00 90.94 647 GLU A CA 1
ATOM 4853 C C . GLU A 1 647 ? -1.277 40.063 31.496 1.00 90.94 647 GLU A C 1
ATOM 4855 O O . GLU A 1 647 ? -1.328 39.298 30.540 1.00 90.94 647 GLU A O 1
ATOM 4860 N N . GLU A 1 648 ? -2.394 40.615 31.992 1.00 93.12 648 GLU A N 1
ATOM 4861 C CA . GLU A 1 648 ? -3.737 40.391 31.409 1.00 93.12 648 GLU A CA 1
ATOM 4862 C C . GLU A 1 648 ? -3.930 41.048 30.030 1.00 93.12 648 GLU A C 1
ATOM 4864 O O . GLU A 1 648 ? -4.872 40.714 29.309 1.00 93.12 648 GLU A O 1
ATOM 4869 N N . VAL A 1 649 ? -3.088 42.029 29.680 1.00 96.56 649 VAL A N 1
ATOM 4870 C CA . VAL A 1 649 ? -3.143 42.746 28.399 1.00 96.56 649 VAL A CA 1
ATOM 4871 C C . VAL A 1 649 ? -1.811 42.599 27.680 1.00 96.56 649 VAL A C 1
ATOM 4873 O O . VAL A 1 649 ? -0.832 43.273 28.011 1.00 96.56 649 VAL A O 1
ATOM 4876 N N . TRP A 1 650 ? -1.806 41.754 26.658 1.00 96.94 650 TRP A N 1
ATOM 4877 C CA . TRP A 1 650 ? -0.648 41.493 25.817 1.00 96.94 650 TRP A CA 1
ATOM 4878 C C . TRP A 1 650 ? -0.508 42.558 24.736 1.00 96.94 650 TRP A C 1
ATOM 4880 O O . TRP A 1 650 ? -1.479 43.206 24.324 1.00 96.94 650 TRP A O 1
ATOM 4890 N N . VAL A 1 651 ? 0.722 42.743 24.265 1.00 97.62 651 VAL A N 1
ATOM 4891 C CA . VAL A 1 651 ? 1.046 43.651 23.167 1.00 97.62 651 VAL A CA 1
ATOM 4892 C C . VAL A 1 651 ? 1.617 42.845 22.011 1.00 97.62 651 VAL A C 1
ATOM 4894 O O . VAL A 1 651 ? 2.612 42.146 22.162 1.00 97.62 651 VAL A O 1
ATOM 4897 N N . LEU A 1 652 ? 0.992 42.979 20.850 1.00 97.31 652 LEU A N 1
ATOM 4898 C CA . LEU A 1 652 ? 1.452 42.392 19.601 1.00 97.31 652 LEU A CA 1
ATOM 4899 C C . LEU A 1 652 ? 2.129 43.497 18.791 1.00 97.31 652 LEU A C 1
ATOM 4901 O O . LEU A 1 652 ? 1.518 44.537 18.529 1.00 97.31 652 LEU A O 1
ATOM 4905 N N . GLU A 1 653 ? 3.382 43.279 18.408 1.00 98.06 653 GLU A N 1
ATOM 4906 C CA . GLU A 1 653 ? 4.200 44.225 17.646 1.00 98.06 653 GLU A CA 1
ATOM 4907 C C . GLU A 1 653 ? 4.433 43.753 16.214 1.00 98.06 653 GLU A C 1
ATOM 4909 O O . GLU A 1 653 ? 4.452 42.555 15.929 1.00 98.06 653 GLU A O 1
ATOM 4914 N N . GLY A 1 654 ? 4.655 44.713 15.312 1.00 97.25 654 GLY A N 1
ATOM 4915 C CA . GLY A 1 654 ? 5.010 44.426 13.920 1.00 97.25 654 GLY A CA 1
ATOM 4916 C C . GLY A 1 654 ? 3.942 43.630 13.166 1.00 97.25 654 GLY A C 1
ATOM 4917 O O . GLY A 1 654 ? 4.284 42.825 12.306 1.00 97.25 654 GLY A O 1
ATOM 4918 N N . CYS A 1 655 ? 2.665 43.825 13.506 1.00 97.50 655 CYS A N 1
ATOM 4919 C CA . CYS A 1 655 ? 1.560 43.059 12.944 1.00 97.50 655 CYS A CA 1
ATOM 4920 C C . CYS A 1 655 ? 1.393 43.319 11.441 1.00 97.50 655 CYS A C 1
ATOM 4922 O O . CYS A 1 655 ? 1.334 44.473 11.010 1.00 97.50 655 CYS A O 1
ATOM 4924 N N . THR A 1 656 ? 1.247 42.244 10.666 1.00 96.38 656 THR A N 1
ATOM 4925 C CA . THR A 1 656 ? 0.823 42.278 9.261 1.00 96.38 656 THR A CA 1
ATOM 4926 C C . THR A 1 656 ? -0.671 41.972 9.194 1.00 96.38 656 THR A C 1
ATOM 4928 O O . THR A 1 656 ? -1.103 40.932 9.684 1.00 96.38 656 THR A O 1
ATOM 4931 N N . ARG A 1 657 ? -1.444 42.907 8.638 1.00 96.38 657 ARG A N 1
ATOM 4932 C CA . ARG A 1 657 ? -2.918 42.942 8.636 1.00 96.38 657 ARG A CA 1
ATOM 4933 C C . ARG A 1 657 ? -3.498 42.345 7.348 1.00 96.38 657 ARG A C 1
ATOM 4935 O O . ARG A 1 657 ? -2.834 42.443 6.317 1.00 96.38 657 ARG A O 1
ATOM 4942 N N . GLY A 1 658 ? -4.717 41.805 7.410 1.00 94.06 658 GLY A N 1
ATOM 4943 C CA . GLY A 1 658 ? -5.473 41.278 6.263 1.00 94.06 658 GLY A CA 1
ATOM 4944 C C . GLY A 1 658 ? -4.731 40.198 5.477 1.00 94.06 658 GLY A C 1
ATOM 4945 O O . GLY A 1 658 ? -4.366 40.421 4.324 1.00 94.06 658 GLY A O 1
ATOM 4946 N N . LEU A 1 659 ? -4.415 39.075 6.124 1.00 92.06 659 LEU A N 1
ATOM 4947 C CA . LEU A 1 659 ? -3.702 37.972 5.478 1.00 92.06 659 LEU A CA 1
ATOM 4948 C C . LEU A 1 659 ? -4.623 37.005 4.736 1.00 92.06 659 LEU A C 1
ATOM 4950 O O . LEU A 1 659 ? -5.779 36.806 5.118 1.00 92.06 659 LEU A O 1
ATOM 4954 N N . GLY A 1 660 ? -4.059 36.360 3.712 1.00 90.44 660 GLY A N 1
ATOM 4955 C CA . GLY A 1 660 ? -4.751 35.353 2.918 1.00 90.44 660 GLY A CA 1
ATOM 4956 C C . GLY A 1 660 ? -5.995 35.923 2.238 1.00 90.44 660 GLY A C 1
ATOM 4957 O O . GLY A 1 660 ? -5.951 37.009 1.657 1.00 90.44 660 GLY A O 1
ATOM 4958 N N . ALA A 1 661 ? -7.119 35.216 2.363 1.00 92.19 661 ALA A N 1
ATOM 4959 C CA . ALA A 1 661 ? -8.412 35.663 1.849 1.00 92.19 661 ALA A CA 1
ATOM 4960 C C . ALA A 1 661 ? -9.091 36.769 2.687 1.00 92.19 661 ALA A C 1
ATOM 4962 O O . ALA A 1 661 ? -10.169 37.232 2.308 1.00 92.19 661 ALA A O 1
ATOM 4963 N N . THR A 1 662 ? -8.509 37.190 3.818 1.00 94.88 662 THR A N 1
ATOM 4964 C CA . THR A 1 662 ? -9.117 38.196 4.707 1.00 94.88 662 THR A CA 1
ATOM 4965 C C . THR A 1 662 ? -8.664 39.620 4.385 1.00 94.88 662 THR A C 1
ATOM 4967 O O . THR A 1 662 ? -7.522 39.859 4.000 1.00 94.88 662 THR A O 1
ATOM 4970 N N . ASP A 1 663 ? -9.553 40.596 4.579 1.00 95.38 663 ASP A N 1
ATOM 4971 C CA . ASP A 1 663 ? -9.233 42.017 4.415 1.00 95.38 663 ASP A CA 1
ATOM 4972 C C . ASP A 1 663 ? -8.679 42.627 5.713 1.00 95.38 663 ASP A C 1
ATOM 4974 O O . ASP A 1 663 ? -9.020 42.207 6.816 1.00 95.38 663 ASP A O 1
ATOM 4978 N N . ALA A 1 664 ? -7.873 43.687 5.598 1.00 97.06 664 ALA A N 1
ATOM 4979 C CA . ALA A 1 664 ? -7.488 44.496 6.754 1.00 97.06 664 ALA A CA 1
ATOM 4980 C C . ALA A 1 664 ? -8.665 45.382 7.201 1.00 97.06 664 ALA A C 1
ATOM 4982 O O . ALA A 1 664 ? -9.095 46.282 6.467 1.00 97.06 664 ALA A O 1
ATOM 4983 N N . LEU A 1 665 ? -9.164 45.179 8.422 1.00 96.25 665 LEU A N 1
ATOM 4984 C CA . LEU A 1 665 ? -10.389 45.795 8.928 1.00 96.25 665 LEU A CA 1
ATOM 4985 C C . LEU A 1 665 ? -10.125 46.769 10.085 1.00 96.25 665 LEU A C 1
ATOM 4987 O O . LEU A 1 665 ? -9.059 46.827 10.701 1.00 96.25 665 LEU A O 1
ATOM 4991 N N . SER A 1 666 ? -11.118 47.616 10.359 1.00 97.75 666 SER A N 1
ATOM 4992 C CA . SER A 1 666 ? -11.161 48.364 11.620 1.00 97.75 666 SER A CA 1
ATOM 4993 C C . SER A 1 666 ? -11.995 47.583 12.624 1.00 97.75 666 SER A C 1
ATOM 4995 O O . SER A 1 666 ? -13.124 47.218 12.304 1.00 97.75 666 SER A O 1
ATOM 4997 N N . HIS A 1 667 ? -11.464 47.396 13.829 1.00 97.81 667 HIS A N 1
ATOM 4998 C CA . HIS A 1 667 ? -12.084 46.595 14.883 1.00 97.81 667 HIS A CA 1
ATOM 4999 C C . HIS A 1 667 ? -12.424 47.450 16.098 1.00 97.81 667 HIS A C 1
ATOM 5001 O O . HIS A 1 667 ? -11.699 48.391 16.456 1.00 97.81 667 HIS A O 1
ATOM 5007 N N . ALA A 1 668 ? -13.542 47.132 16.741 1.00 97.44 668 ALA A N 1
ATOM 5008 C CA . ALA A 1 668 ? -13.981 47.825 17.945 1.00 97.44 668 ALA A CA 1
ATOM 5009 C C . ALA A 1 668 ? -13.342 47.208 19.197 1.00 97.44 668 ALA A C 1
ATOM 5011 O O . ALA A 1 668 ? -13.062 46.015 19.246 1.00 97.44 668 ALA A O 1
ATOM 5012 N N . ALA A 1 669 ? -13.159 48.002 20.258 1.00 97.31 669 ALA A N 1
ATOM 5013 C CA . ALA A 1 669 ? -12.816 47.420 21.557 1.00 97.31 669 ALA A CA 1
ATOM 5014 C C . ALA A 1 669 ? -13.886 46.404 21.989 1.00 97.31 669 ALA A C 1
ATOM 5016 O O . ALA A 1 669 ? -15.083 46.654 21.830 1.00 97.31 669 ALA A O 1
ATOM 5017 N N . GLY A 1 670 ? -13.440 45.293 22.570 1.00 97.06 670 GLY A N 1
ATOM 5018 C CA . GLY A 1 670 ? -14.284 44.170 22.971 1.00 97.06 670 GLY A CA 1
ATOM 5019 C C . GLY A 1 670 ? -14.508 43.116 21.884 1.00 97.06 670 GLY A C 1
ATOM 5020 O O . GLY A 1 670 ? -15.130 42.103 22.183 1.00 97.06 670 GLY A O 1
ATOM 5021 N N . GLU A 1 671 ? -14.018 43.325 20.660 1.00 97.69 671 GLU A N 1
ATOM 5022 C CA . GLU A 1 671 ? -14.090 42.323 19.592 1.00 97.69 671 GLU A CA 1
ATOM 5023 C C . GLU A 1 671 ? -13.268 41.082 19.944 1.00 97.69 671 GLU A C 1
ATOM 5025 O O . GLU A 1 671 ? -12.207 41.198 20.562 1.00 97.69 671 GLU A O 1
ATOM 5030 N N . ASP A 1 672 ? -13.774 39.896 19.616 1.00 97.12 672 ASP A N 1
ATOM 5031 C CA . ASP A 1 672 ? -13.124 38.650 19.998 1.00 97.12 672 ASP A CA 1
ATOM 5032 C C . ASP A 1 672 ? -11.866 38.392 19.166 1.00 97.12 672 ASP A C 1
ATOM 5034 O O . ASP A 1 672 ? -11.762 38.782 17.997 1.00 97.12 672 ASP A O 1
ATOM 5038 N N . TRP A 1 673 ? -10.910 37.702 19.782 1.00 96.88 673 TRP A N 1
ATOM 5039 C CA . TRP A 1 673 ? -9.743 37.188 19.085 1.00 96.88 673 TRP A CA 1
ATOM 5040 C C . TRP A 1 673 ? -9.443 35.745 19.485 1.00 96.88 673 TRP A C 1
ATOM 5042 O O . TRP A 1 673 ? -9.761 35.319 20.600 1.00 96.88 673 TRP A O 1
ATOM 5052 N N . ALA A 1 674 ? -8.791 35.021 18.577 1.00 96.88 674 ALA A N 1
ATOM 5053 C CA . ALA A 1 674 ? -8.245 33.688 18.813 1.00 96.88 674 ALA A CA 1
ATOM 5054 C C . ALA A 1 674 ? -6.835 33.579 18.219 1.00 96.88 674 ALA A C 1
ATOM 5056 O O . ALA A 1 674 ? -6.586 34.058 17.113 1.00 96.88 674 ALA A O 1
ATOM 5057 N N . GLY A 1 675 ? -5.907 32.977 18.957 1.00 94.62 675 GLY A N 1
ATOM 5058 C CA . GLY A 1 675 ? -4.562 32.684 18.475 1.00 94.62 675 GLY A CA 1
ATOM 5059 C C . GLY A 1 675 ? -4.568 31.382 17.691 1.00 94.62 675 GLY A C 1
ATOM 5060 O O . GLY A 1 675 ? -4.811 30.336 18.281 1.00 94.62 675 GLY A O 1
ATOM 5061 N N . LEU A 1 676 ? -4.339 31.446 16.383 1.00 92.56 676 LEU A N 1
ATOM 5062 C CA . LEU A 1 676 ? -4.414 30.298 15.482 1.00 92.56 676 LEU A CA 1
ATOM 5063 C C . LEU A 1 676 ? -3.100 29.512 15.476 1.00 92.56 676 LEU A C 1
ATOM 5065 O O . LEU A 1 676 ? -2.017 30.084 15.651 1.00 92.56 676 LEU A O 1
ATOM 5069 N N . LEU A 1 677 ? -3.208 28.208 15.232 1.00 88.69 677 LEU A N 1
ATOM 5070 C CA . LEU A 1 677 ? -2.070 27.338 14.950 1.00 88.69 677 LEU A CA 1
ATOM 5071 C C . LEU A 1 677 ? -1.977 27.056 13.446 1.00 88.69 677 LEU A C 1
ATOM 5073 O O . LEU A 1 677 ? -2.971 26.747 12.789 1.00 88.69 677 LEU A O 1
ATOM 5077 N N . SER A 1 678 ? -0.768 27.195 12.901 1.00 87.25 678 SER A N 1
ATOM 5078 C CA . SER A 1 678 ? -0.478 27.009 11.477 1.00 87.25 678 SER A CA 1
ATOM 5079 C C . SER A 1 678 ? 0.619 25.961 11.288 1.00 87.25 678 SER A C 1
ATOM 5081 O O . SER A 1 678 ? 1.741 26.180 11.759 1.00 87.25 678 SER A O 1
ATOM 5083 N N . PRO A 1 679 ? 0.349 24.854 10.572 1.00 81.06 679 PRO A N 1
ATOM 5084 C CA . PRO A 1 679 ? 1.395 23.973 10.082 1.00 81.06 679 PRO A CA 1
ATOM 5085 C C . PRO A 1 679 ? 2.302 24.640 9.066 1.00 81.06 679 PRO A C 1
ATOM 5087 O O . PRO A 1 679 ? 1.831 25.278 8.129 1.00 81.06 679 PRO A O 1
ATOM 5090 N N . TRP A 1 680 ? 3.598 24.393 9.220 1.00 73.75 680 TRP A N 1
ATOM 5091 C CA . TRP A 1 680 ? 4.693 24.841 8.374 1.00 73.75 680 TRP A CA 1
ATOM 5092 C C . TRP A 1 680 ? 4.664 26.360 8.111 1.00 73.75 680 TRP A C 1
ATOM 5094 O O . TRP A 1 680 ? 3.782 27.102 8.538 1.00 73.75 680 TRP A O 1
ATOM 5104 N N . THR A 1 681 ? 5.656 26.895 7.407 1.00 59.44 681 THR A N 1
ATOM 5105 C CA . THR A 1 681 ? 5.751 28.348 7.173 1.00 59.44 681 THR A CA 1
ATOM 5106 C C . THR A 1 681 ? 4.805 28.858 6.071 1.00 59.44 681 THR A C 1
ATOM 5108 O O . THR A 1 681 ? 5.059 29.919 5.499 1.00 59.44 681 THR A O 1
ATOM 5111 N N . SER A 1 682 ? 3.730 28.125 5.758 1.00 61.50 682 SER A N 1
ATOM 5112 C CA . SER A 1 682 ? 3.034 28.190 4.463 1.00 61.50 682 SER A CA 1
ATOM 5113 C C . SER A 1 682 ? 1.612 28.757 4.485 1.00 61.50 682 SER A C 1
ATOM 5115 O O . SER A 1 682 ? 0.948 28.664 3.461 1.00 61.50 682 SER A O 1
ATOM 5117 N N . GLY A 1 683 ? 1.142 29.345 5.593 1.00 75.06 683 GLY A N 1
ATOM 5118 C CA . GLY A 1 683 ? -0.195 29.956 5.621 1.00 75.06 683 GLY A CA 1
ATOM 5119 C C . GLY A 1 683 ? -1.296 28.910 5.442 1.00 75.06 683 GLY A C 1
ATOM 5120 O O . GLY A 1 683 ? -2.095 28.959 4.519 1.00 75.06 683 GLY A O 1
ATOM 5121 N N . VAL A 1 684 ? -1.314 27.905 6.305 1.00 87.56 684 VAL A N 1
ATOM 5122 C CA . VAL A 1 684 ? -2.383 26.903 6.340 1.00 87.56 684 VAL A CA 1
ATOM 5123 C C . VAL A 1 684 ? -2.852 26.745 7.778 1.00 87.56 684 VAL A C 1
ATOM 5125 O O . VAL A 1 684 ? -2.079 26.990 8.699 1.00 87.56 684 VAL A O 1
ATOM 5128 N N . TYR A 1 685 ? -4.100 26.342 7.988 1.00 89.00 685 TYR A N 1
ATOM 5129 C CA . TYR A 1 685 ? -4.702 26.207 9.316 1.00 89.00 685 TYR A CA 1
ATOM 5130 C C . TYR A 1 685 ? -5.233 24.788 9.513 1.00 89.00 685 TYR A C 1
ATOM 5132 O O . TYR A 1 685 ? -5.831 24.220 8.603 1.00 89.00 685 TYR A O 1
ATOM 5140 N N . GLY A 1 686 ? -5.014 24.196 10.685 1.00 87.00 686 GLY A N 1
ATOM 5141 C CA . GLY A 1 686 ? -5.626 22.912 11.039 1.00 87.00 686 GLY A CA 1
ATOM 5142 C C . GLY A 1 686 ? -7.021 23.108 11.650 1.00 87.00 686 GLY A C 1
ATOM 5143 O O . GLY A 1 686 ? -7.267 24.156 12.249 1.00 87.00 686 GLY A O 1
ATOM 5144 N N . PRO A 1 687 ? -7.948 22.139 11.541 1.00 90.12 687 PRO A N 1
ATOM 5145 C CA . PRO A 1 687 ? -9.111 22.082 12.426 1.00 90.12 687 PRO A CA 1
ATOM 5146 C C . PRO A 1 687 ? -8.685 21.797 13.867 1.00 90.12 687 PRO A C 1
ATOM 5148 O O . PRO A 1 687 ? -7.664 21.147 14.086 1.00 90.12 687 PRO A O 1
ATOM 5151 N N . ASN A 1 688 ? -9.477 22.240 14.839 1.00 88.31 688 ASN A N 1
ATOM 5152 C CA . ASN A 1 688 ? -9.291 21.857 16.234 1.00 88.31 688 ASN A CA 1
ATOM 5153 C C . ASN A 1 688 ? -9.381 20.325 16.408 1.00 88.31 688 ASN A C 1
ATOM 5155 O O . ASN A 1 688 ? -10.094 19.653 15.663 1.00 88.31 688 ASN A O 1
ATOM 5159 N N . TYR A 1 689 ? -8.678 19.773 17.400 1.00 86.88 689 TYR A N 1
ATOM 5160 C CA . TYR A 1 689 ? -8.821 18.361 17.766 1.00 86.88 689 TYR A CA 1
ATOM 5161 C C . TYR A 1 689 ? -10.044 18.187 18.673 1.00 86.88 689 TYR A C 1
ATOM 5163 O O . TYR A 1 689 ? -9.979 18.377 19.888 1.00 86.88 689 TYR A O 1
ATOM 5171 N N . ASP A 1 690 ? -11.182 17.879 18.058 1.00 86.81 690 ASP A N 1
ATOM 5172 C CA . ASP A 1 690 ? -12.483 17.780 18.720 1.00 86.81 690 ASP A CA 1
ATOM 5173 C C . ASP A 1 690 ? -13.380 16.689 18.118 1.00 86.81 690 ASP A C 1
ATOM 5175 O O . ASP A 1 690 ? -14.596 16.856 18.053 1.00 86.81 690 ASP A O 1
ATOM 5179 N N . LEU A 1 691 ? -12.790 15.569 17.686 1.00 86.38 691 LEU A N 1
ATOM 5180 C CA . LEU A 1 691 ? -13.530 14.414 17.162 1.00 86.38 691 LEU A CA 1
ATOM 5181 C C . LEU A 1 691 ? -14.693 14.005 18.090 1.00 86.38 691 LEU A C 1
ATOM 5183 O O . LEU A 1 691 ? -14.656 14.207 19.303 1.00 86.38 691 LEU A O 1
ATOM 5187 N N . ASP A 1 692 ? -15.763 13.471 17.510 1.00 84.31 692 ASP A N 1
ATOM 5188 C CA . ASP A 1 692 ? -17.013 13.085 18.179 1.00 84.31 692 ASP A CA 1
ATOM 5189 C C . ASP A 1 692 ? -17.811 14.233 18.818 1.00 84.31 692 ASP A C 1
ATOM 5191 O O . ASP A 1 692 ? -18.900 14.010 19.364 1.00 84.31 692 ASP A O 1
ATOM 5195 N N . GLN A 1 693 ? -17.339 15.480 18.723 1.00 86.88 693 GLN A N 1
ATOM 5196 C CA . GLN A 1 693 ? -18.129 16.637 19.129 1.00 86.88 693 GLN A CA 1
ATOM 5197 C C . GLN A 1 693 ? -19.146 17.017 18.038 1.00 86.88 693 GLN A C 1
ATOM 5199 O O . GLN A 1 693 ? -18.823 17.002 16.851 1.00 86.88 693 GLN A O 1
ATOM 5204 N N . PRO A 1 694 ? -20.375 17.444 18.404 1.00 86.12 694 PRO A N 1
ATOM 5205 C CA . PRO A 1 694 ? -21.433 17.755 17.435 1.00 86.12 694 PRO A CA 1
ATOM 5206 C C . PRO A 1 694 ? -21.111 18.826 16.376 1.00 86.12 694 PRO A C 1
ATOM 5208 O O . PRO A 1 694 ? -21.850 18.925 15.400 1.00 86.12 694 PRO A O 1
ATOM 5211 N N . ASP A 1 695 ? -20.077 19.646 16.583 1.00 90.38 695 ASP A N 1
ATOM 5212 C CA . ASP A 1 695 ? -19.647 20.722 15.675 1.00 90.38 695 ASP A CA 1
ATOM 5213 C C . ASP A 1 695 ? -18.152 20.606 15.316 1.00 90.38 695 ASP A C 1
ATOM 5215 O O . ASP A 1 695 ? -17.471 21.608 15.121 1.00 90.38 695 ASP A O 1
ATOM 5219 N N . SER A 1 696 ? -17.624 19.379 15.261 1.00 92.94 696 SER A N 1
ATOM 5220 C CA . SER A 1 696 ? -16.228 19.133 14.895 1.00 92.94 696 SER A CA 1
ATOM 5221 C C . SER A 1 696 ? -15.978 19.401 13.412 1.00 92.94 696 SER A C 1
ATOM 5223 O O . SER A 1 696 ? -16.555 18.754 12.532 1.00 92.94 696 SER A O 1
ATOM 5225 N N . LEU A 1 697 ? -15.068 20.334 13.116 1.00 93.19 697 LEU A N 1
ATOM 5226 C CA . LEU A 1 697 ? -14.583 20.531 11.747 1.00 93.19 697 LEU A CA 1
ATOM 5227 C C . LEU A 1 697 ? -13.715 19.349 11.294 1.00 93.19 697 LEU A C 1
ATOM 5229 O O . LEU A 1 697 ? -13.715 19.001 10.116 1.00 93.19 697 LEU A O 1
ATOM 5233 N N . MET A 1 698 ? -12.997 18.712 12.218 1.00 91.31 698 MET A N 1
ATOM 5234 C CA . MET A 1 698 ? -12.151 17.563 11.914 1.00 91.31 698 MET A CA 1
ATOM 5235 C C . MET A 1 698 ? -12.978 16.360 11.434 1.00 91.31 698 MET A C 1
ATOM 5237 O O . MET A 1 698 ? -12.633 15.769 10.408 1.00 91.31 698 MET A O 1
ATOM 5241 N N . ASP A 1 699 ? -14.103 16.052 12.095 1.00 92.69 699 ASP A N 1
ATOM 5242 C CA . ASP A 1 699 ? -15.042 15.017 11.633 1.00 92.69 699 ASP A CA 1
ATOM 5243 C C . ASP A 1 699 ? -15.689 15.372 10.289 1.00 92.69 699 ASP A C 1
ATOM 5245 O O . ASP A 1 699 ? -15.794 14.506 9.419 1.00 92.69 699 ASP A O 1
ATOM 5249 N N . ASP A 1 700 ? -16.094 16.633 10.085 1.00 93.88 700 ASP A N 1
ATOM 5250 C CA . ASP A 1 700 ? -16.670 17.085 8.808 1.00 93.88 700 ASP A CA 1
ATOM 5251 C C . ASP A 1 700 ? -15.674 16.879 7.654 1.00 93.88 700 ASP A C 1
ATOM 5253 O O . ASP A 1 700 ? -16.007 16.295 6.621 1.00 93.88 700 ASP A O 1
ATOM 5257 N N . LEU A 1 701 ? -14.412 17.279 7.838 1.00 92.88 701 LEU A N 1
ATOM 5258 C CA . LEU A 1 701 ? -13.358 17.097 6.838 1.00 92.88 701 LEU A CA 1
ATOM 5259 C C . LEU A 1 701 ? -13.018 15.614 6.606 1.00 92.88 701 LEU A C 1
ATOM 5261 O O . LEU A 1 701 ? -12.829 15.206 5.455 1.00 92.88 701 LEU A O 1
ATOM 5265 N N . ALA A 1 702 ? -12.987 14.789 7.658 1.00 92.69 702 ALA A N 1
ATOM 5266 C CA . ALA A 1 702 ? -12.807 13.341 7.541 1.00 92.69 702 ALA A CA 1
ATOM 5267 C C . ALA A 1 702 ? -13.936 12.685 6.741 1.00 92.69 702 ALA A C 1
ATOM 5269 O O . ALA A 1 702 ? -13.672 11.963 5.775 1.00 92.69 702 ALA A O 1
ATOM 5270 N N . PHE A 1 703 ? -15.187 13.000 7.078 1.00 94.62 703 PHE A N 1
ATOM 5271 C CA . PHE A 1 703 ? -16.363 12.487 6.387 1.00 94.62 703 PHE A CA 1
ATOM 5272 C C . PHE A 1 703 ? -16.406 12.928 4.920 1.00 94.62 703 PHE A C 1
ATOM 5274 O O . PHE A 1 703 ? -16.672 12.111 4.035 1.00 94.62 703 PHE A O 1
ATOM 5281 N N . ARG A 1 704 ? -16.101 14.200 4.630 1.00 94.25 704 ARG A N 1
ATOM 5282 C CA . ARG A 1 704 ? -16.029 14.717 3.254 1.00 94.25 704 ARG A CA 1
ATOM 5283 C C . ARG A 1 704 ? -14.964 14.000 2.438 1.00 94.25 704 ARG A C 1
ATOM 5285 O O . ARG A 1 704 ? -15.232 13.634 1.292 1.00 94.25 704 ARG A O 1
ATOM 5292 N N . HIS A 1 705 ? -13.780 13.776 3.010 1.00 93.75 705 HIS A N 1
ATOM 5293 C CA . HIS A 1 705 ? -12.715 13.066 2.311 1.00 93.75 705 HIS A CA 1
ATOM 5294 C C . HIS A 1 705 ? -13.095 11.607 2.036 1.00 93.75 705 HIS A C 1
ATOM 5296 O O . HIS A 1 705 ? -12.997 11.164 0.892 1.00 93.75 705 HIS A O 1
ATOM 5302 N N . ALA A 1 706 ? -13.595 10.888 3.044 1.00 94.88 706 ALA A N 1
ATOM 5303 C CA . ALA A 1 706 ? -14.033 9.504 2.892 1.00 94.88 706 ALA A CA 1
ATOM 5304 C C . ALA A 1 706 ? -15.183 9.369 1.885 1.00 94.88 706 ALA A C 1
ATOM 5306 O O . ALA A 1 706 ? -15.120 8.527 0.997 1.00 94.88 706 ALA A O 1
ATOM 5307 N N . SER A 1 707 ? -16.187 10.249 1.946 1.00 95.94 707 SER A N 1
ATOM 5308 C CA . SER A 1 707 ? -17.304 10.272 0.990 1.00 95.94 707 SER A CA 1
ATOM 5309 C C . SER A 1 707 ? -16.828 10.532 -0.438 1.00 95.94 707 SER A C 1
ATOM 5311 O O . SER A 1 707 ? -17.278 9.886 -1.381 1.00 95.94 707 SER A O 1
ATOM 5313 N N . PHE A 1 708 ? -15.879 11.458 -0.610 1.00 96.06 708 PHE A N 1
ATOM 5314 C CA . PHE A 1 708 ? -15.255 11.703 -1.905 1.00 96.06 708 PHE A CA 1
ATOM 5315 C C . PHE A 1 708 ? -14.551 10.452 -2.440 1.00 96.06 708 PHE A C 1
ATOM 5317 O O . PHE A 1 708 ? -14.737 10.123 -3.607 1.00 96.06 708 PHE A O 1
ATOM 5324 N N . LEU A 1 709 ? -13.796 9.739 -1.602 1.00 95.31 709 LEU A N 1
ATOM 5325 C CA . LEU A 1 709 ? -13.120 8.499 -1.984 1.00 95.31 709 LEU A CA 1
ATOM 5326 C C . LEU A 1 709 ? -14.100 7.349 -2.264 1.00 95.31 709 LEU A C 1
ATOM 5328 O O . LEU A 1 709 ? -13.926 6.650 -3.259 1.00 95.31 709 LEU A O 1
ATOM 5332 N N . ASN A 1 710 ? -15.149 7.183 -1.453 1.00 96.12 710 ASN A N 1
ATOM 5333 C CA . ASN A 1 710 ? -16.188 6.173 -1.666 1.00 96.12 710 ASN A CA 1
ATOM 5334 C C . ASN A 1 710 ? -16.815 6.320 -3.055 1.00 96.12 710 ASN A C 1
ATOM 5336 O O . ASN A 1 710 ? -16.894 5.328 -3.776 1.00 96.12 710 ASN A O 1
ATOM 5340 N N . ASP A 1 711 ? -17.151 7.547 -3.473 1.00 95.88 711 ASP A N 1
ATOM 5341 C CA . ASP A 1 711 ? -17.691 7.820 -4.812 1.00 95.88 711 ASP A CA 1
ATOM 5342 C C . ASP A 1 711 ? -16.731 7.404 -5.943 1.00 95.88 711 ASP A C 1
ATOM 5344 O O . ASP A 1 711 ? -17.177 6.988 -7.011 1.00 95.88 711 ASP A O 1
ATOM 5348 N N . LEU A 1 712 ? -15.416 7.488 -5.721 1.00 95.69 712 LEU A N 1
ATOM 5349 C CA . LEU A 1 712 ? -14.409 7.063 -6.700 1.00 95.69 712 LEU A CA 1
ATOM 5350 C C . LEU A 1 712 ? -14.198 5.546 -6.713 1.00 95.69 712 LEU A C 1
ATOM 5352 O O . LEU A 1 712 ? -13.868 4.986 -7.760 1.00 95.69 712 LEU A O 1
ATOM 5356 N N . PHE A 1 713 ? -14.362 4.887 -5.565 1.00 94.38 713 PHE A N 1
ATOM 5357 C CA . PHE A 1 713 ? -14.070 3.463 -5.386 1.00 94.38 713 PHE A CA 1
ATOM 5358 C C . PHE A 1 713 ? -15.241 2.543 -5.728 1.00 94.38 713 PHE A C 1
ATOM 5360 O O . PHE A 1 713 ? -15.015 1.343 -5.884 1.00 94.38 713 PHE A O 1
ATOM 5367 N N . VAL A 1 714 ? -16.459 3.073 -5.908 1.00 94.50 714 VAL A N 1
ATOM 5368 C CA . VAL A 1 714 ? -17.647 2.273 -6.265 1.00 94.50 714 VAL A CA 1
ATOM 5369 C C . VAL A 1 714 ? -17.382 1.367 -7.470 1.00 94.50 714 VAL A C 1
ATOM 5371 O O . VAL A 1 714 ? -17.691 0.177 -7.433 1.00 94.50 714 VAL A O 1
ATOM 5374 N N . ALA A 1 715 ? -16.786 1.913 -8.534 1.00 92.12 715 ALA A N 1
ATOM 5375 C CA . ALA A 1 715 ? -16.583 1.187 -9.785 1.00 92.12 715 ALA A CA 1
ATOM 5376 C C . ALA A 1 715 ? -15.535 0.066 -9.668 1.00 92.12 715 ALA A C 1
ATOM 5378 O O . ALA A 1 715 ? -15.715 -1.013 -10.232 1.00 92.12 715 ALA A O 1
ATOM 5379 N N . SER A 1 716 ? -14.448 0.298 -8.926 1.00 90.38 716 SER A N 1
ATOM 5380 C CA . SER A 1 716 ? -13.372 -0.682 -8.728 1.00 90.38 716 SER A CA 1
ATOM 5381 C C . SER A 1 716 ? -13.655 -1.673 -7.590 1.00 90.38 716 SER A C 1
ATOM 5383 O O . SER A 1 716 ? -13.081 -2.765 -7.553 1.00 90.38 716 SER A O 1
ATOM 5385 N N . GLY A 1 717 ? -14.542 -1.319 -6.656 1.00 91.25 717 GLY A N 1
ATOM 5386 C CA . GLY A 1 717 ? -14.815 -2.086 -5.440 1.00 91.25 717 GLY A CA 1
ATOM 5387 C C . GLY A 1 717 ? -13.631 -2.126 -4.467 1.00 91.25 717 GLY A C 1
ATOM 5388 O O . GLY A 1 717 ? -13.516 -3.081 -3.698 1.00 91.25 717 GLY A O 1
ATOM 5389 N N . GLY A 1 718 ? -12.733 -1.140 -4.547 1.00 91.25 718 GLY A N 1
ATOM 5390 C CA . GLY A 1 718 ? -11.523 -1.017 -3.732 1.00 91.25 718 GLY A CA 1
ATOM 5391 C C . GLY A 1 718 ? -10.606 0.118 -4.198 1.00 91.25 718 GLY A C 1
ATOM 5392 O O . GLY A 1 718 ? -10.750 0.618 -5.317 1.00 91.25 718 GLY A O 1
ATOM 5393 N N . GLY A 1 719 ? -9.663 0.538 -3.350 1.00 90.81 719 GLY A N 1
ATOM 5394 C CA . GLY A 1 719 ? -8.844 1.722 -3.627 1.00 90.81 719 GLY A CA 1
ATOM 5395 C C . GLY A 1 719 ? -7.574 1.869 -2.788 1.00 90.81 719 GLY A C 1
ATOM 5396 O O . GLY A 1 719 ? -6.954 0.889 -2.357 1.00 90.81 719 GLY A O 1
ATOM 5397 N N . HIS A 1 720 ? -7.151 3.119 -2.596 1.00 89.62 720 HIS A N 1
ATOM 5398 C CA . HIS A 1 720 ? -5.999 3.459 -1.767 1.00 89.62 720 HIS A CA 1
ATOM 5399 C C . HIS A 1 720 ? -6.193 4.774 -1.006 1.00 89.62 720 HIS A C 1
ATOM 5401 O O . HIS A 1 720 ? -6.531 5.790 -1.611 1.00 89.62 720 HIS A O 1
ATOM 5407 N N . LEU A 1 721 ? -5.881 4.763 0.290 1.00 89.19 721 LEU A N 1
ATOM 5408 C CA . LEU A 1 721 ? -5.850 5.930 1.168 1.00 89.19 721 LEU A CA 1
ATOM 5409 C C . LEU A 1 721 ? -4.400 6.399 1.369 1.00 89.19 721 LEU A C 1
ATOM 5411 O O . LEU A 1 721 ? -3.626 5.749 2.074 1.00 89.19 721 LEU A O 1
ATOM 5415 N N . HIS A 1 722 ? -4.011 7.510 0.741 1.00 87.19 722 HIS A N 1
ATOM 5416 C CA . HIS A 1 722 ? -2.670 8.079 0.902 1.00 87.19 722 HIS A CA 1
ATOM 5417 C C . HIS A 1 722 ? -2.718 9.432 1.599 1.00 87.19 722 HIS A C 1
ATOM 5419 O O . HIS A 1 722 ? -3.397 10.331 1.105 1.00 87.19 722 HIS A O 1
ATOM 5425 N N . ILE A 1 723 ? -1.975 9.585 2.701 1.00 84.69 723 ILE A N 1
ATOM 5426 C CA . ILE A 1 723 ? -1.896 10.855 3.430 1.00 84.69 723 ILE A CA 1
ATOM 5427 C C . ILE A 1 723 ? -0.454 11.170 3.858 1.00 84.69 723 ILE A C 1
ATOM 5429 O O . ILE A 1 723 ? 0.129 10.489 4.696 1.00 84.69 723 ILE A O 1
ATOM 5433 N N . ASP A 1 724 ? 0.115 12.223 3.280 1.00 79.50 724 ASP A N 1
ATOM 5434 C CA . ASP A 1 724 ? 1.551 12.534 3.276 1.00 79.50 724 ASP A CA 1
ATOM 5435 C C . ASP A 1 724 ? 1.970 13.631 4.282 1.00 79.50 724 ASP A C 1
ATOM 5437 O O . ASP A 1 724 ? 3.151 13.860 4.500 1.00 79.50 724 ASP A O 1
ATOM 5441 N N . GLY A 1 725 ? 1.030 14.309 4.949 1.00 72.94 725 GLY A N 1
ATOM 5442 C CA . GLY A 1 725 ? 1.320 15.442 5.848 1.00 72.94 725 GLY A CA 1
ATOM 5443 C C . GLY A 1 725 ? 0.679 15.324 7.231 1.00 72.94 725 GLY A C 1
ATOM 5444 O O . GLY A 1 725 ? 0.058 16.263 7.728 1.00 72.94 725 GLY A O 1
ATOM 5445 N N . GLY A 1 726 ? 0.872 14.181 7.893 1.00 67.56 726 GLY A N 1
ATOM 5446 C CA . GLY A 1 726 ? 0.348 13.927 9.246 1.00 67.56 726 GLY A CA 1
ATOM 5447 C C . GLY A 1 726 ? 0.853 14.848 10.352 1.00 67.56 726 GLY A C 1
ATOM 5448 O O . GLY A 1 726 ? 0.246 14.906 11.412 1.00 67.56 726 GLY A O 1
ATOM 5449 N N . ASN A 1 727 ? 1.914 15.611 10.095 1.00 68.81 727 ASN A N 1
ATOM 5450 C CA . ASN A 1 727 ? 2.462 16.604 11.019 1.00 68.81 727 ASN A CA 1
ATOM 5451 C C . ASN A 1 727 ? 1.628 17.894 11.109 1.00 68.81 727 ASN A C 1
ATOM 5453 O O . ASN A 1 727 ? 2.039 18.863 11.746 1.00 68.81 727 ASN A O 1
ATOM 5457 N N . SER A 1 728 ? 0.464 17.934 10.454 1.00 69.75 728 SER A N 1
ATOM 5458 C CA . SER A 1 728 ? -0.409 19.113 10.421 1.00 69.75 728 SER A CA 1
ATOM 5459 C C . SER A 1 728 ? -1.007 19.482 11.789 1.00 69.75 728 SER A C 1
ATOM 5461 O O . SER A 1 728 ? -1.530 20.581 11.937 1.00 69.75 728 SER A O 1
ATOM 5463 N N . HIS A 1 729 ? -0.857 18.615 12.795 1.00 77.62 729 HIS A N 1
ATOM 5464 C CA . HIS A 1 729 ? -1.375 18.787 14.157 1.00 77.62 729 HIS A CA 1
ATOM 5465 C C . HIS A 1 729 ? -0.358 18.366 15.233 1.00 77.62 729 HIS A C 1
ATOM 5467 O O . HIS A 1 729 ? -0.705 17.769 16.249 1.00 77.62 729 HIS A O 1
ATOM 5473 N N . ASP A 1 730 ? 0.933 18.665 15.039 1.00 74.69 730 ASP A N 1
ATOM 5474 C CA . ASP A 1 730 ? 2.005 18.276 15.980 1.00 74.69 730 ASP A CA 1
ATOM 5475 C C . ASP A 1 730 ? 1.818 18.811 17.427 1.00 74.69 730 ASP A C 1
ATOM 5477 O O . ASP A 1 730 ? 2.512 18.378 18.351 1.00 74.69 730 ASP A O 1
ATOM 5481 N N . ASN A 1 731 ? 0.915 19.771 17.662 1.00 74.69 731 ASN A N 1
ATOM 5482 C CA . ASN A 1 731 ? 0.517 20.210 19.008 1.00 74.69 731 ASN A CA 1
ATOM 5483 C C . ASN A 1 731 ? -0.221 19.114 19.803 1.00 74.69 731 ASN A C 1
ATOM 5485 O O . ASN A 1 731 ? -0.122 19.108 21.038 1.00 74.69 731 ASN A O 1
ATOM 5489 N N . THR A 1 732 ? -0.876 18.191 19.092 1.00 78.88 732 THR A N 1
ATOM 5490 C CA . THR A 1 732 ? -1.587 17.009 19.589 1.00 78.88 732 THR A CA 1
ATOM 5491 C C . THR A 1 732 ? -1.032 15.771 18.868 1.00 78.88 732 THR A C 1
ATOM 5493 O O . THR A 1 732 ? -1.591 15.342 17.860 1.00 78.88 732 THR A O 1
ATOM 5496 N N . PRO A 1 733 ? 0.083 15.182 19.343 1.00 72.38 733 PRO A N 1
ATOM 5497 C CA . PRO A 1 733 ? 0.872 14.214 18.570 1.00 72.38 733 PRO A CA 1
ATOM 5498 C C . PRO A 1 733 ? 0.128 12.962 18.071 1.00 72.38 733 PRO A C 1
ATOM 5500 O O . PRO A 1 733 ? 0.552 12.374 17.079 1.00 72.38 733 PRO A O 1
ATOM 5503 N N . TRP A 1 734 ? -0.954 12.552 18.740 1.00 78.06 734 TRP A N 1
ATOM 5504 C CA . TRP A 1 734 ? -1.781 11.399 18.352 1.00 78.06 734 TRP A CA 1
ATOM 5505 C C . TRP A 1 734 ? -2.854 11.734 17.299 1.00 78.06 734 TRP A C 1
ATOM 5507 O O . TRP A 1 734 ? -3.206 10.882 16.489 1.00 78.06 734 TRP A O 1
ATOM 5517 N N . SER A 1 735 ? -3.292 12.997 17.213 1.00 79.56 735 SER A N 1
ATOM 5518 C CA . SER A 1 735 ? -4.415 13.435 16.360 1.00 79.56 735 SER A CA 1
ATOM 5519 C C . SER A 1 735 ? -4.263 13.096 14.873 1.00 79.56 735 SER A C 1
ATOM 5521 O O . SER A 1 735 ? -5.253 12.868 14.175 1.00 79.56 735 SER A O 1
ATOM 5523 N N . GLY A 1 736 ? -3.022 13.042 14.378 1.00 76.00 736 GLY A N 1
ATOM 5524 C CA . GLY A 1 736 ? -2.737 12.691 12.995 1.00 76.00 736 GLY A CA 1
ATOM 5525 C C . GLY A 1 736 ? -3.196 11.276 12.643 1.00 76.00 736 GLY A C 1
ATOM 5526 O O . GLY A 1 736 ? -3.682 11.075 11.534 1.00 76.00 736 GLY A O 1
ATOM 5527 N N . ARG A 1 737 ? -3.073 10.301 13.557 1.00 77.94 737 ARG A N 1
ATOM 5528 C CA . ARG A 1 737 ? -3.589 8.949 13.308 1.00 77.94 737 ARG A CA 1
ATOM 5529 C C . ARG A 1 737 ? -5.083 8.851 13.599 1.00 77.94 737 ARG A C 1
ATOM 5531 O O . ARG A 1 737 ? -5.757 8.286 12.745 1.00 77.94 737 ARG A O 1
ATOM 5538 N N . ASP A 1 738 ? -5.617 9.491 14.639 1.00 83.38 738 ASP A N 1
ATOM 5539 C CA . ASP A 1 738 ? -7.073 9.513 14.880 1.00 83.38 738 ASP A CA 1
ATOM 5540 C C . ASP A 1 738 ? -7.846 10.021 13.659 1.00 83.38 738 ASP A C 1
ATOM 5542 O O . ASP A 1 738 ? -8.882 9.471 13.293 1.00 83.38 738 ASP A O 1
ATOM 5546 N N . TYR A 1 739 ? -7.315 11.036 12.968 1.00 85.75 739 TYR A N 1
ATOM 5547 C CA . TYR A 1 739 ? -7.867 11.493 11.695 1.00 85.75 739 TYR A CA 1
ATOM 5548 C C . TYR A 1 739 ? -7.915 10.378 10.644 1.00 85.75 739 TYR A C 1
ATOM 5550 O O . TYR A 1 739 ? -8.927 10.191 9.971 1.00 85.75 739 TYR A O 1
ATOM 5558 N N . TYR A 1 740 ? -6.810 9.659 10.460 1.00 86.69 740 TYR A N 1
ATOM 5559 C CA . TYR A 1 740 ? -6.714 8.605 9.454 1.00 86.69 740 TYR A CA 1
ATOM 5560 C C . TYR A 1 740 ? -7.647 7.444 9.762 1.00 86.69 740 TYR A C 1
ATOM 5562 O O . TYR A 1 740 ? -8.324 6.933 8.870 1.00 86.69 740 TYR A O 1
ATOM 5570 N N . ASP A 1 741 ? -7.688 7.076 11.032 1.00 87.38 741 ASP A N 1
ATOM 5571 C CA . ASP A 1 741 ? -8.527 6.038 11.593 1.00 87.38 741 ASP A CA 1
ATOM 5572 C C . ASP A 1 741 ? -10.011 6.424 11.442 1.00 87.38 741 ASP A C 1
ATOM 5574 O O . ASP A 1 741 ? -10.831 5.601 11.024 1.00 87.38 741 ASP A O 1
ATOM 5578 N N . ARG A 1 742 ? -10.337 7.712 11.622 1.00 90.56 742 ARG A N 1
ATOM 5579 C CA . ARG A 1 742 ? -11.659 8.292 11.349 1.00 90.56 742 ARG A CA 1
ATOM 5580 C C . ARG A 1 742 ? -12.022 8.312 9.864 1.00 90.56 742 ARG A C 1
ATOM 5582 O O . ARG A 1 742 ? -13.158 8.015 9.517 1.00 90.56 742 ARG A O 1
ATOM 5589 N N . VAL A 1 743 ? -11.096 8.644 8.961 1.00 92.50 743 VAL A N 1
ATOM 5590 C CA . VAL A 1 743 ? -11.359 8.551 7.510 1.00 92.50 743 VAL A CA 1
ATOM 5591 C C . VAL A 1 743 ? -11.644 7.104 7.133 1.00 92.50 743 VAL A C 1
ATOM 5593 O O . VAL A 1 743 ? -12.606 6.836 6.419 1.00 92.50 743 VAL A O 1
ATOM 5596 N N . TYR A 1 744 ? -10.827 6.175 7.626 1.00 93.38 744 TYR A N 1
ATOM 5597 C CA . TYR A 1 744 ? -10.972 4.755 7.350 1.00 93.38 744 TYR A CA 1
ATOM 5598 C C . TYR A 1 744 ? -12.305 4.188 7.850 1.00 93.38 744 TYR A C 1
ATOM 5600 O O . TYR A 1 744 ? -12.941 3.431 7.118 1.00 93.38 744 TYR A O 1
ATOM 5608 N N . SER A 1 745 ? -12.779 4.604 9.029 1.00 92.88 745 SER A N 1
ATOM 5609 C CA . SER A 1 745 ? -14.066 4.141 9.566 1.00 92.88 745 SER A CA 1
ATOM 5610 C C . SER A 1 745 ? -15.285 4.598 8.758 1.00 92.88 745 SER A C 1
ATOM 5612 O O . SER A 1 745 ? -16.360 4.017 8.894 1.00 92.88 745 SER A O 1
ATOM 5614 N N . TYR A 1 746 ? -15.129 5.589 7.875 1.00 95.75 746 TYR A N 1
ATOM 5615 C CA . TYR A 1 746 ? -16.159 6.029 6.930 1.00 95.75 746 TYR A CA 1
ATOM 5616 C C . TYR A 1 746 ? -16.040 5.394 5.534 1.00 95.75 746 TYR A C 1
ATOM 5618 O O . TYR A 1 746 ? -16.921 5.594 4.694 1.00 95.75 746 TYR A O 1
ATOM 5626 N N . LEU A 1 747 ? -14.974 4.643 5.245 1.00 95.25 747 LEU A N 1
ATOM 5627 C CA . LEU A 1 747 ? -14.809 3.975 3.952 1.00 95.25 747 LEU A CA 1
ATOM 5628 C C . LEU A 1 747 ? -15.623 2.680 3.897 1.00 95.25 747 LEU A C 1
ATOM 5630 O O . LEU A 1 747 ? -15.649 1.912 4.852 1.00 95.25 747 LEU A O 1
ATOM 5634 N N . GLU A 1 748 ? -16.261 2.419 2.757 1.00 94.44 748 GLU A N 1
ATOM 5635 C CA . GLU A 1 748 ? -17.123 1.237 2.553 1.00 94.44 748 GLU A CA 1
ATOM 5636 C C . GLU A 1 748 ? -16.429 0.106 1.771 1.00 94.44 748 GLU A C 1
ATOM 5638 O O . GLU A 1 748 ? -16.962 -0.997 1.640 1.00 94.44 748 GLU A O 1
ATOM 5643 N N . TYR A 1 749 ? -15.236 0.370 1.233 1.00 93.00 749 TYR A N 1
ATOM 5644 C CA . TYR A 1 749 ? -14.509 -0.530 0.337 1.00 93.00 749 TYR A CA 1
ATOM 5645 C C . TYR A 1 749 ? -13.126 -0.883 0.897 1.00 93.00 749 TYR A C 1
ATOM 5647 O O . TYR A 1 749 ? -12.523 -0.056 1.584 1.00 93.00 749 TYR A O 1
ATOM 5655 N N . PRO A 1 750 ? -12.562 -2.057 0.554 1.00 93.12 750 PRO A N 1
ATOM 5656 C CA . PRO A 1 750 ? -11.180 -2.374 0.884 1.00 93.12 750 PRO A CA 1
ATOM 5657 C C . PRO A 1 750 ? -10.221 -1.333 0.305 1.00 93.12 750 PRO A C 1
ATOM 5659 O O . PRO A 1 750 ? -10.233 -1.047 -0.897 1.00 93.12 750 PRO A O 1
ATOM 5662 N N . VAL A 1 751 ? -9.334 -0.801 1.142 1.00 91.94 751 VAL A N 1
ATOM 5663 C CA . VAL A 1 751 ? -8.296 0.140 0.714 1.00 91.94 751 VAL A CA 1
ATOM 5664 C C . VAL A 1 751 ? -6.945 -0.283 1.253 1.00 91.94 751 VAL A C 1
ATOM 5666 O O . VAL A 1 751 ? -6.821 -0.612 2.425 1.00 91.94 751 VAL A O 1
ATOM 5669 N N . THR A 1 752 ? -5.895 -0.225 0.431 1.00 88.69 752 THR A N 1
ATOM 5670 C CA . THR A 1 752 ? -4.553 -0.174 1.034 1.00 88.69 752 THR A CA 1
ATOM 5671 C C . THR A 1 752 ? -4.260 1.245 1.476 1.00 88.69 752 THR A C 1
ATOM 5673 O O . THR A 1 752 ? -4.884 2.186 0.988 1.00 88.69 752 THR A O 1
ATOM 5676 N N . SER A 1 753 ? -3.289 1.428 2.358 1.00 86.44 753 SER A N 1
ATOM 5677 C CA . SER A 1 753 ? -2.960 2.762 2.835 1.00 86.44 753 SER A CA 1
ATOM 5678 C C . SER A 1 753 ? -1.480 3.005 2.947 1.00 86.44 753 SER A C 1
ATOM 5680 O O . SER A 1 753 ? -0.675 2.075 3.000 1.00 86.44 753 SER A O 1
ATOM 5682 N N . SER A 1 754 ? -1.128 4.282 2.950 1.00 83.50 754 SER A N 1
ATOM 5683 C CA . SER A 1 754 ? 0.214 4.719 3.292 1.00 83.50 754 SER A CA 1
ATOM 5684 C C . SER A 1 754 ? 0.217 6.154 3.806 1.00 83.50 754 SER A C 1
ATOM 5686 O O . SER A 1 754 ? -0.514 7.009 3.307 1.00 83.50 754 SER A O 1
ATOM 5688 N N . ARG A 1 755 ? 1.090 6.394 4.777 1.00 80.19 755 ARG A N 1
ATOM 5689 C CA . ARG A 1 755 ? 1.586 7.697 5.217 1.00 80.19 755 ARG A CA 1
ATOM 5690 C C . ARG A 1 755 ? 3.104 7.739 5.040 1.00 80.19 755 ARG A C 1
ATOM 5692 O O . ARG A 1 755 ? 3.691 6.710 4.711 1.00 80.19 755 ARG A O 1
ATOM 5699 N N . VAL A 1 756 ? 3.748 8.886 5.247 1.00 71.81 756 VAL A N 1
ATOM 5700 C CA . VAL A 1 756 ? 5.208 9.042 5.068 1.00 71.81 756 VAL A CA 1
ATOM 5701 C C . VAL A 1 756 ? 5.981 7.861 5.676 1.00 71.81 756 VAL A C 1
ATOM 5703 O O . VAL A 1 756 ? 6.043 7.688 6.894 1.00 71.81 756 VAL A O 1
ATOM 5706 N N . GLY A 1 757 ? 6.542 7.019 4.804 1.00 67.19 757 GLY A N 1
ATOM 5707 C CA . GLY A 1 757 ? 7.379 5.870 5.158 1.00 67.19 757 GLY A CA 1
ATOM 5708 C C . GLY A 1 757 ? 6.687 4.675 5.828 1.00 67.19 757 GLY A C 1
ATOM 5709 O O . GLY A 1 757 ? 7.397 3.753 6.223 1.00 67.19 757 GLY A O 1
ATOM 5710 N N . ARG A 1 758 ? 5.358 4.673 6.030 1.00 72.44 758 ARG A N 1
ATOM 5711 C CA . ARG A 1 758 ? 4.642 3.643 6.820 1.00 72.44 758 ARG A CA 1
ATOM 5712 C C . ARG A 1 758 ? 3.195 3.448 6.363 1.00 72.44 758 ARG A C 1
ATOM 5714 O O . ARG A 1 758 ? 2.632 4.289 5.676 1.00 72.44 758 ARG A O 1
ATOM 5721 N N . SER A 1 759 ? 2.552 2.372 6.794 1.00 74.69 759 SER A N 1
ATOM 5722 C CA . SER A 1 759 ? 1.104 2.191 6.625 1.00 74.69 759 SER A CA 1
ATOM 5723 C C . SER A 1 759 ? 0.304 2.970 7.674 1.00 74.69 759 SER A C 1
ATOM 5725 O O . SER A 1 759 ? 0.840 3.360 8.716 1.00 74.69 759 SER A O 1
ATOM 5727 N N . ILE A 1 760 ? -0.976 3.219 7.392 1.00 80.69 760 ILE A N 1
ATOM 5728 C CA . ILE A 1 760 ? -1.921 3.765 8.376 1.00 80.69 760 ILE A CA 1
ATOM 5729 C C . ILE A 1 760 ? -2.367 2.610 9.280 1.00 80.69 760 ILE A C 1
ATOM 5731 O O . ILE A 1 760 ? -2.680 1.533 8.776 1.00 80.69 760 ILE A O 1
ATOM 5735 N N . ALA A 1 761 ? -2.370 2.803 10.600 1.00 78.19 761 ALA A N 1
ATOM 5736 C CA . ALA A 1 761 ? -2.566 1.693 11.534 1.00 78.19 761 ALA A CA 1
ATOM 5737 C C . ALA A 1 761 ? -4.002 1.137 11.561 1.00 78.19 761 ALA A C 1
ATOM 5739 O O . ALA A 1 761 ? -4.157 -0.049 11.865 1.00 78.19 761 ALA A O 1
ATOM 5740 N N . ALA A 1 762 ? -5.008 1.949 11.201 1.00 82.69 762 ALA A N 1
ATOM 5741 C CA . ALA A 1 762 ? -6.381 1.504 10.963 1.00 82.69 762 ALA A CA 1
ATOM 5742 C C . ALA A 1 762 ? -6.510 0.399 9.904 1.00 82.69 762 ALA A C 1
ATOM 5744 O O . ALA A 1 762 ? -7.437 -0.403 9.976 1.00 82.69 762 ALA A O 1
ATOM 5745 N N . ASN A 1 763 ? -5.579 0.301 8.947 1.00 88.19 763 ASN A N 1
ATOM 5746 C CA . ASN A 1 763 ? -5.572 -0.779 7.956 1.00 88.19 763 ASN A CA 1
ATOM 5747 C C . ASN A 1 763 ? -5.009 -2.068 8.547 1.00 88.19 763 ASN A C 1
ATOM 5749 O O . ASN A 1 763 ? -3.947 -2.559 8.146 1.00 88.19 763 ASN A O 1
ATOM 5753 N N . PHE A 1 764 ? -5.725 -2.593 9.539 1.00 91.81 764 PHE A N 1
ATOM 5754 C CA . PHE A 1 764 ? -5.322 -3.760 10.301 1.00 91.81 764 PHE A CA 1
ATOM 5755 C C . PHE A 1 764 ? -5.237 -5.026 9.435 1.00 91.81 764 PHE A C 1
ATOM 5757 O O . PHE A 1 764 ? -4.524 -5.959 9.799 1.00 91.81 764 PHE A O 1
ATOM 5764 N N . GLU A 1 765 ? -5.841 -5.035 8.240 1.00 93.12 765 GLU A N 1
ATOM 5765 C CA . GLU A 1 765 ? -5.684 -6.115 7.259 1.00 93.12 765 GLU A CA 1
ATOM 5766 C C . GLU A 1 765 ? -4.214 -6.399 6.936 1.00 93.12 765 GLU A C 1
ATOM 5768 O O . GLU A 1 765 ? -3.850 -7.547 6.698 1.00 93.12 765 GLU A O 1
ATOM 5773 N N . GLN A 1 766 ? -3.349 -5.379 6.982 1.00 89.31 766 GLN A N 1
ATOM 5774 C CA . GLN A 1 766 ? -1.919 -5.523 6.694 1.00 89.31 766 GLN A CA 1
ATOM 5775 C C . GLN A 1 766 ? -1.147 -6.323 7.751 1.00 89.31 766 GLN A C 1
ATOM 5777 O O . GLN A 1 766 ? -0.008 -6.707 7.508 1.00 89.31 766 GLN A O 1
ATOM 5782 N N . SER A 1 767 ? -1.744 -6.587 8.917 1.00 91.19 767 SER A N 1
ATOM 5783 C CA . SER A 1 767 ? -1.142 -7.434 9.951 1.00 91.19 767 SER A CA 1
ATOM 5784 C C . SER A 1 767 ? -1.425 -8.927 9.754 1.00 91.19 767 SER A C 1
ATOM 5786 O O . SER A 1 767 ? -0.736 -9.745 10.359 1.00 91.19 767 SER A O 1
ATOM 5788 N N . PHE A 1 768 ? -2.405 -9.295 8.921 1.00 94.44 768 PHE A N 1
ATOM 5789 C CA . PHE A 1 768 ? -2.783 -10.692 8.681 1.00 94.44 768 PHE A CA 1
ATOM 5790 C C . PHE A 1 768 ? -1.741 -11.396 7.812 1.00 94.44 768 PHE A C 1
ATOM 5792 O O . PHE A 1 768 ? -1.202 -10.796 6.882 1.00 94.44 768 PHE A O 1
ATOM 5799 N N . SER A 1 769 ? -1.478 -12.675 8.088 1.00 91.81 769 SER A N 1
ATOM 5800 C CA . SER A 1 769 ? -0.360 -13.444 7.513 1.00 91.81 769 SER A CA 1
ATOM 5801 C C . SER A 1 769 ? -0.297 -13.351 5.984 1.00 91.81 769 SER A C 1
ATOM 5803 O O . SER A 1 769 ? 0.724 -12.993 5.405 1.00 91.81 769 SER A O 1
ATOM 5805 N N . GLY A 1 770 ? -1.431 -13.542 5.309 1.00 86.62 770 GLY A N 1
ATOM 5806 C CA . GLY A 1 770 ? -1.517 -13.488 3.850 1.00 86.62 770 GLY A CA 1
ATOM 5807 C C . GLY A 1 770 ? -1.390 -12.102 3.198 1.00 86.62 770 GLY A C 1
ATOM 5808 O O . GLY A 1 770 ? -1.504 -12.033 1.974 1.00 86.62 770 GLY A O 1
ATOM 5809 N N . VAL A 1 771 ? -1.223 -11.032 3.982 1.00 90.44 771 VAL A N 1
ATOM 5810 C CA . VAL A 1 771 ? -0.934 -9.659 3.523 1.00 90.44 771 VAL A CA 1
ATOM 5811 C C . VAL A 1 771 ? 0.434 -9.215 4.035 1.00 90.44 771 VAL A C 1
ATOM 5813 O O . VAL A 1 771 ? 1.255 -8.753 3.252 1.00 90.44 771 VAL A O 1
ATOM 5816 N N . ARG A 1 772 ? 0.693 -9.398 5.336 1.00 88.12 772 ARG A N 1
ATOM 5817 C CA . ARG A 1 772 ? 1.955 -9.071 6.013 1.00 88.12 772 ARG A CA 1
ATOM 5818 C C . ARG A 1 772 ? 3.155 -9.728 5.335 1.00 88.12 772 ARG A C 1
ATOM 5820 O O . ARG A 1 772 ? 4.191 -9.092 5.177 1.00 88.12 772 ARG A O 1
ATOM 5827 N N . ASP A 1 773 ? 2.999 -10.992 4.948 1.00 87.44 773 ASP A N 1
ATOM 5828 C CA . ASP A 1 773 ? 4.085 -11.796 4.385 1.00 87.44 773 ASP A CA 1
ATOM 5829 C C . ASP A 1 773 ? 4.227 -11.588 2.861 1.00 87.44 773 ASP A C 1
ATOM 5831 O O . ASP A 1 773 ? 5.174 -12.079 2.244 1.00 87.44 773 ASP A O 1
ATOM 5835 N N . ASP A 1 774 ? 3.306 -10.843 2.236 1.00 87.62 774 ASP A N 1
ATOM 5836 C CA . ASP A 1 774 ? 3.352 -10.496 0.818 1.00 87.62 774 ASP A CA 1
ATOM 5837 C C . ASP A 1 774 ? 4.052 -9.141 0.615 1.00 87.62 774 ASP A C 1
ATOM 5839 O O . ASP A 1 774 ? 3.499 -8.052 0.788 1.00 87.62 774 ASP A O 1
ATOM 5843 N N . MET A 1 775 ? 5.299 -9.222 0.157 1.00 86.25 775 MET A N 1
ATOM 5844 C CA . MET A 1 775 ? 6.176 -8.077 -0.097 1.00 86.25 775 MET A CA 1
ATOM 5845 C C . MET A 1 775 ? 5.643 -7.108 -1.172 1.00 86.25 775 MET A C 1
ATOM 5847 O O . MET A 1 775 ? 6.174 -6.004 -1.325 1.00 86.25 775 MET A O 1
ATOM 5851 N N . THR A 1 776 ? 4.597 -7.459 -1.931 1.00 86.25 776 THR A N 1
ATOM 5852 C CA . THR A 1 776 ? 3.940 -6.526 -2.863 1.00 86.25 776 THR A CA 1
ATOM 5853 C C . THR A 1 776 ? 3.123 -5.438 -2.153 1.00 86.25 776 THR A C 1
ATOM 5855 O O . THR A 1 776 ? 2.799 -4.416 -2.770 1.00 86.25 776 THR A O 1
ATOM 5858 N N . TYR A 1 777 ? 2.850 -5.594 -0.853 1.00 84.62 777 TYR A N 1
ATOM 5859 C CA . TYR A 1 777 ? 2.245 -4.557 -0.011 1.00 84.62 777 TYR A CA 1
ATOM 5860 C C . TYR A 1 777 ? 3.260 -3.584 0.594 1.00 84.62 777 TYR A C 1
ATOM 5862 O O . TYR A 1 777 ? 2.850 -2.558 1.144 1.00 84.62 777 TYR A O 1
ATOM 5870 N N . ASN A 1 778 ? 4.566 -3.838 0.444 1.00 82.56 778 ASN A N 1
ATOM 5871 C CA . ASN A 1 778 ? 5.603 -2.975 1.000 1.00 82.56 778 ASN A CA 1
ATOM 5872 C C . ASN A 1 778 ? 5.462 -1.516 0.556 1.00 82.56 778 ASN A C 1
ATOM 5874 O O . ASN A 1 778 ? 5.048 -1.188 -0.564 1.00 82.56 778 ASN A O 1
ATOM 5878 N N . TYR A 1 779 ? 5.845 -0.618 1.465 1.00 80.12 779 TYR A N 1
ATOM 5879 C CA . TYR A 1 779 ? 5.783 0.819 1.230 1.00 80.12 779 TYR A CA 1
ATOM 5880 C C . TYR A 1 779 ? 6.655 1.234 0.038 1.00 80.12 779 TYR A C 1
ATOM 5882 O O . TYR A 1 779 ? 6.161 1.908 -0.872 1.00 80.12 779 TYR A O 1
ATOM 5890 N N . PHE A 1 780 ? 7.921 0.800 0.025 1.00 84.81 780 PHE A N 1
ATOM 5891 C CA . PHE A 1 780 ? 8.877 1.123 -1.032 1.00 84.81 780 PHE A CA 1
ATOM 5892 C C . PHE A 1 780 ? 8.595 0.290 -2.292 1.00 84.81 780 PHE A C 1
ATOM 5894 O O . PHE A 1 780 ? 8.582 -0.942 -2.225 1.00 84.81 780 PHE A O 1
ATOM 5901 N N . PRO A 1 781 ? 8.311 0.934 -3.438 1.00 89.56 781 PRO A N 1
ATOM 5902 C CA . PRO A 1 781 ? 8.091 0.221 -4.687 1.00 89.56 781 PRO A CA 1
ATOM 5903 C C . PRO A 1 781 ? 9.412 -0.243 -5.313 1.00 89.56 781 PRO A C 1
ATOM 5905 O O . PRO A 1 781 ? 10.459 0.333 -5.050 1.00 89.56 781 PRO A O 1
ATOM 5908 N N . LEU A 1 782 ? 9.330 -1.214 -6.224 1.00 94.06 782 LEU A N 1
ATOM 5909 C CA . LEU A 1 782 ? 10.335 -1.422 -7.262 1.00 94.06 782 LEU A CA 1
ATOM 5910 C C . LEU A 1 782 ? 10.225 -0.279 -8.277 1.00 94.06 782 LEU A C 1
ATOM 5912 O O . LEU A 1 782 ? 9.281 -0.239 -9.068 1.00 94.06 782 LEU A O 1
ATOM 5916 N N . ALA A 1 783 ? 11.138 0.687 -8.203 1.00 92.75 783 ALA A N 1
ATOM 5917 C CA . ALA A 1 783 ? 11.058 1.918 -8.976 1.00 92.75 783 ALA A CA 1
ATOM 5918 C C . ALA A 1 783 ? 11.658 1.767 -10.382 1.00 92.75 783 ALA A C 1
ATOM 5920 O O . ALA A 1 783 ? 12.819 1.397 -10.543 1.00 92.75 783 ALA A O 1
ATOM 5921 N N . VAL A 1 784 ? 10.874 2.138 -11.393 1.00 95.00 784 VAL A N 1
ATOM 5922 C CA . VAL A 1 784 ? 11.315 2.354 -12.774 1.00 95.00 784 VAL A CA 1
ATOM 5923 C C . VAL A 1 784 ? 11.135 3.844 -13.059 1.00 95.00 784 VAL A C 1
ATOM 5925 O O . VAL A 1 784 ? 10.012 4.342 -13.091 1.00 95.00 784 VAL A O 1
ATOM 5928 N N . GLY A 1 785 ? 12.241 4.581 -13.159 1.00 91.69 785 GLY A N 1
ATOM 5929 C CA . GLY A 1 785 ? 12.225 6.044 -13.192 1.00 91.69 785 GLY A CA 1
ATOM 5930 C C . GLY A 1 785 ? 12.736 6.637 -14.498 1.00 91.69 785 GLY A C 1
ATOM 5931 O O . GLY A 1 785 ? 13.774 6.215 -14.992 1.00 91.69 785 GLY A O 1
ATOM 5932 N N . ILE A 1 786 ? 12.076 7.677 -15.007 1.00 92.75 786 ILE A N 1
ATOM 5933 C CA . ILE A 1 786 ? 12.531 8.450 -16.174 1.00 92.75 786 ILE A CA 1
ATOM 5934 C C . ILE A 1 786 ? 12.288 9.942 -15.946 1.00 92.75 786 ILE A C 1
ATOM 5936 O O . ILE A 1 786 ? 11.230 10.323 -15.457 1.00 92.75 786 ILE A O 1
ATOM 5940 N N . ARG A 1 787 ? 13.271 10.791 -16.256 1.00 91.38 787 ARG A N 1
ATOM 5941 C CA . ARG A 1 787 ? 13.164 12.254 -16.146 1.00 91.38 787 ARG A CA 1
ATOM 5942 C C . ARG A 1 787 ? 13.826 12.922 -17.336 1.00 91.38 787 ARG A C 1
ATOM 5944 O O . ARG A 1 787 ? 14.823 12.416 -17.850 1.00 91.38 787 ARG A O 1
ATOM 5951 N N . LEU A 1 788 ? 13.318 14.086 -17.709 1.00 91.50 788 LEU A N 1
ATOM 5952 C CA . LEU A 1 788 ? 13.968 14.973 -18.666 1.00 91.50 788 LEU A CA 1
ATOM 5953 C C . LEU A 1 788 ? 15.080 15.789 -17.995 1.00 91.50 788 LEU A C 1
ATOM 5955 O O . LEU A 1 788 ? 15.128 15.946 -16.777 1.00 91.50 788 LEU A O 1
ATOM 5959 N N . ASP A 1 789 ? 15.971 16.343 -18.808 1.00 88.25 789 ASP A N 1
ATOM 5960 C CA . ASP A 1 789 ? 16.953 17.329 -18.374 1.00 88.25 789 ASP A CA 1
ATOM 5961 C C . ASP A 1 789 ? 16.264 18.692 -18.178 1.00 88.25 789 ASP A C 1
ATOM 5963 O O . ASP A 1 789 ? 16.075 19.474 -19.127 1.00 88.25 789 ASP A O 1
ATOM 5967 N N . GLU A 1 790 ? 15.844 18.957 -16.939 1.00 71.31 790 GLU A N 1
ATOM 5968 C CA . GLU A 1 790 ? 15.058 20.132 -16.567 1.00 71.31 790 GLU A CA 1
ATOM 5969 C C . GLU A 1 790 ? 15.861 21.269 -15.920 1.00 71.31 790 GLU A C 1
ATOM 5971 O O . GLU A 1 790 ? 16.678 21.099 -15.016 1.00 71.31 790 GLU A O 1
ATOM 5976 N N . TYR A 1 791 ? 15.513 22.502 -16.304 1.00 51.16 791 TYR A N 1
ATOM 5977 C CA . TYR A 1 791 ? 16.130 23.735 -15.803 1.00 51.16 791 TYR A CA 1
ATOM 5978 C C . TYR A 1 791 ? 15.921 23.976 -14.294 1.00 51.16 791 TYR A C 1
ATOM 5980 O O . TYR A 1 791 ? 16.717 24.683 -13.665 1.00 51.16 791 TYR A O 1
ATOM 5988 N N . ARG A 1 792 ? 14.849 23.426 -13.701 1.00 59.56 792 ARG A N 1
ATOM 5989 C CA . ARG A 1 792 ? 14.448 23.702 -12.309 1.00 59.56 792 ARG A CA 1
ATOM 5990 C C . ARG A 1 792 ? 15.448 23.156 -11.284 1.00 59.56 792 ARG A C 1
ATOM 5992 O O . ARG A 1 792 ? 15.564 23.725 -10.199 1.00 59.56 792 ARG A O 1
ATOM 5999 N N . TYR A 1 793 ? 16.216 22.127 -11.645 1.00 62.88 793 TYR A N 1
ATOM 6000 C CA . TYR A 1 793 ? 17.182 21.464 -10.770 1.00 62.88 793 TYR A CA 1
ATOM 6001 C C . TYR A 1 793 ? 18.530 21.312 -11.478 1.00 62.88 793 TYR A C 1
ATOM 6003 O O . TYR A 1 793 ? 18.908 20.232 -11.924 1.00 62.88 793 TYR A O 1
ATOM 6011 N N . LYS A 1 794 ? 19.269 22.425 -11.576 1.00 63.19 794 LYS A N 1
ATOM 6012 C CA . LYS A 1 794 ? 20.617 22.440 -12.163 1.00 63.19 794 LYS A CA 1
ATOM 6013 C C . LYS A 1 794 ? 21.489 21.336 -11.556 1.00 63.19 794 LYS A C 1
ATOM 6015 O O . LYS A 1 794 ? 21.669 21.307 -10.340 1.00 63.19 794 LYS A O 1
ATOM 6020 N N . GLY A 1 795 ? 22.051 20.484 -12.414 1.00 69.31 795 GLY A N 1
ATOM 6021 C CA . GLY A 1 795 ? 22.975 19.415 -12.026 1.00 69.31 795 GLY A CA 1
ATOM 6022 C C . GLY A 1 795 ? 22.442 17.986 -12.170 1.00 69.31 795 GLY A C 1
ATOM 6023 O O . GLY A 1 795 ? 23.202 17.064 -11.899 1.00 69.31 795 GLY A O 1
ATOM 6024 N N . TYR A 1 796 ? 21.198 17.782 -12.621 1.00 77.81 796 TYR A N 1
ATOM 6025 C CA . TYR A 1 796 ? 20.628 16.446 -12.851 1.00 77.81 796 TYR A CA 1
ATOM 6026 C C . TYR A 1 796 ? 20.271 16.243 -14.333 1.00 77.81 796 TYR A C 1
ATOM 6028 O O . TYR A 1 796 ? 19.215 16.709 -14.755 1.00 77.81 796 TYR A O 1
ATOM 6036 N N . PRO A 1 797 ? 21.108 15.550 -15.130 1.00 85.94 797 PRO A N 1
ATOM 6037 C CA . PRO A 1 797 ? 20.778 15.252 -16.524 1.00 85.94 797 PRO A CA 1
ATOM 6038 C C . PRO A 1 797 ? 19.586 14.291 -16.628 1.00 85.94 797 PRO A C 1
ATOM 6040 O O . PRO A 1 797 ? 19.226 13.626 -15.645 1.00 85.94 797 PRO A O 1
ATOM 6043 N N . ALA A 1 798 ? 19.014 14.184 -17.830 1.00 90.69 798 ALA A N 1
ATOM 6044 C CA . ALA A 1 798 ? 17.988 13.196 -18.155 1.00 90.69 798 ALA A CA 1
ATOM 6045 C C . ALA A 1 798 ? 18.440 11.771 -17.788 1.00 90.69 798 ALA A C 1
ATOM 6047 O O . ALA A 1 798 ? 19.619 11.430 -17.936 1.00 90.69 798 ALA A O 1
ATOM 6048 N N . THR A 1 799 ? 17.517 10.940 -17.300 1.00 91.56 799 THR A N 1
ATOM 6049 C CA . THR A 1 799 ? 17.843 9.590 -16.811 1.00 91.56 799 THR A CA 1
ATOM 6050 C C . THR A 1 799 ? 18.362 8.714 -17.955 1.00 91.56 799 THR A C 1
ATOM 6052 O O . THR A 1 799 ? 17.684 8.555 -18.969 1.00 91.56 799 THR A O 1
ATOM 6055 N N . SER A 1 800 ? 19.541 8.102 -17.804 1.00 92.75 800 SER A N 1
ATOM 6056 C CA . SER A 1 800 ? 19.983 7.054 -18.731 1.00 92.75 800 SER A CA 1
ATOM 6057 C C . SER A 1 800 ? 19.272 5.724 -18.452 1.00 92.75 800 SER A C 1
ATOM 6059 O O . SER A 1 800 ? 18.676 5.511 -17.388 1.00 92.75 800 SER A O 1
ATOM 6061 N N . ILE A 1 801 ? 19.389 4.773 -19.380 1.00 93.12 801 ILE A N 1
ATOM 6062 C CA . ILE A 1 801 ? 18.874 3.419 -19.149 1.00 93.12 801 ILE A CA 1
ATOM 6063 C C . ILE A 1 801 ? 19.596 2.717 -17.984 1.00 93.12 801 ILE A C 1
ATOM 6065 O O . ILE A 1 801 ? 18.953 2.030 -17.193 1.00 93.12 801 ILE A O 1
ATOM 6069 N N . LEU A 1 802 ? 20.904 2.953 -17.798 1.00 94.50 802 LEU A N 1
ATOM 6070 C CA . LEU A 1 802 ? 21.665 2.372 -16.684 1.00 94.50 802 LEU A CA 1
ATOM 6071 C C . LEU A 1 802 ? 21.164 2.888 -15.334 1.00 94.50 802 LEU A C 1
ATOM 6073 O O . LEU A 1 802 ? 20.978 2.103 -14.409 1.00 94.50 802 LEU A O 1
ATOM 6077 N N . ASN A 1 803 ? 20.868 4.182 -15.223 1.00 92.62 803 ASN A N 1
ATOM 6078 C CA . ASN A 1 803 ? 20.298 4.733 -13.995 1.00 92.62 803 ASN A CA 1
ATOM 6079 C C . ASN A 1 803 ? 18.898 4.170 -13.710 1.00 92.62 803 ASN A C 1
ATOM 6081 O O . ASN A 1 803 ? 18.578 3.849 -12.569 1.00 92.62 803 ASN A O 1
ATOM 6085 N N . THR A 1 804 ? 18.094 3.949 -14.753 1.00 94.31 804 THR A N 1
ATOM 6086 C CA . THR A 1 804 ? 16.781 3.297 -14.615 1.00 94.31 804 THR A CA 1
ATOM 6087 C C . THR A 1 804 ? 16.915 1.871 -14.059 1.00 94.31 804 THR A C 1
ATOM 6089 O O . THR A 1 804 ? 16.197 1.500 -13.130 1.00 94.31 804 THR A O 1
ATOM 6092 N N . HIS A 1 805 ? 17.865 1.076 -14.567 1.00 96.81 805 HIS A N 1
ATOM 6093 C CA . HIS A 1 805 ? 18.153 -0.258 -14.026 1.00 96.81 805 HIS A CA 1
ATOM 6094 C C . HIS A 1 805 ? 18.714 -0.213 -12.602 1.00 96.81 805 HIS A C 1
ATOM 6096 O O . HIS A 1 805 ? 18.308 -1.018 -11.766 1.00 96.81 805 HIS A O 1
ATOM 6102 N N . PHE A 1 806 ? 19.597 0.742 -12.303 1.00 95.44 806 PHE A N 1
ATOM 6103 C CA . PHE A 1 806 ? 20.132 0.936 -10.958 1.00 95.44 806 PHE A CA 1
ATOM 6104 C C . PHE A 1 806 ? 19.028 1.251 -9.941 1.00 95.44 806 PHE A C 1
ATOM 6106 O O . PHE A 1 806 ? 19.022 0.682 -8.854 1.00 95.44 806 PHE A O 1
ATOM 6113 N N . MET A 1 807 ? 18.050 2.091 -10.291 1.00 93.38 807 MET A N 1
ATOM 6114 C CA . MET A 1 807 ? 16.913 2.365 -9.409 1.00 93.38 807 MET A CA 1
ATOM 6115 C C . MET A 1 807 ? 16.103 1.102 -9.088 1.00 93.38 807 MET A C 1
ATOM 6117 O O . MET A 1 807 ? 15.738 0.885 -7.931 1.00 93.38 807 MET A O 1
ATOM 6121 N N . ALA A 1 808 ? 15.852 0.246 -10.083 1.00 95.50 808 ALA A N 1
ATOM 6122 C CA . ALA A 1 808 ? 15.185 -1.035 -9.860 1.00 95.50 808 ALA A CA 1
ATOM 6123 C C . ALA A 1 808 ? 16.031 -1.956 -8.962 1.00 95.50 808 ALA A C 1
ATOM 6125 O O . ALA A 1 808 ? 15.505 -2.577 -8.039 1.00 95.50 808 ALA A O 1
ATOM 6126 N N . GLN A 1 809 ? 17.347 -1.993 -9.188 1.00 96.12 809 GLN A N 1
ATOM 6127 C CA . GLN A 1 809 ? 18.312 -2.745 -8.385 1.00 96.12 809 GLN A CA 1
ATOM 6128 C C . GLN A 1 809 ? 18.335 -2.286 -6.916 1.00 96.12 809 GLN A C 1
ATOM 6130 O O . GLN A 1 809 ? 18.237 -3.117 -6.015 1.00 96.12 809 GLN A O 1
ATOM 6135 N N . GLU A 1 810 ? 18.402 -0.977 -6.657 1.00 93.94 810 GLU A N 1
ATOM 6136 C CA . GLU A 1 810 ? 18.331 -0.400 -5.305 1.00 93.94 810 GLU A CA 1
ATOM 6137 C C . GLU A 1 810 ? 16.992 -0.715 -4.637 1.00 93.94 810 GLU A C 1
ATOM 6139 O O . GLU A 1 810 ? 16.949 -1.119 -3.473 1.00 93.94 810 GLU A O 1
ATOM 6144 N N . SER A 1 811 ? 15.906 -0.645 -5.406 1.00 93.81 811 SER A N 1
ATOM 6145 C CA . SER A 1 811 ? 14.579 -0.944 -4.887 1.00 93.81 811 SER A CA 1
ATOM 6146 C C . SER A 1 811 ? 14.439 -2.405 -4.451 1.00 93.81 811 SER A C 1
ATOM 6148 O O . SER A 1 811 ? 13.763 -2.696 -3.468 1.00 93.81 811 SER A O 1
ATOM 6150 N N . ILE A 1 812 ? 15.098 -3.351 -5.130 1.00 95.75 812 ILE A N 1
ATOM 6151 C CA . ILE A 1 812 ? 15.130 -4.757 -4.693 1.00 95.75 812 ILE A CA 1
ATOM 6152 C C . ILE A 1 812 ? 15.791 -4.874 -3.314 1.00 95.75 812 ILE A C 1
ATOM 6154 O O . ILE A 1 812 ? 15.284 -5.616 -2.466 1.00 95.75 812 ILE A O 1
ATOM 6158 N N . MET A 1 813 ? 16.860 -4.106 -3.074 1.00 94.44 813 MET A N 1
ATOM 6159 C CA . MET A 1 813 ? 17.605 -4.074 -1.809 1.00 94.44 813 MET A CA 1
ATOM 6160 C C . MET A 1 813 ? 16.849 -3.395 -0.662 1.00 94.44 813 MET A C 1
ATOM 6162 O O . MET A 1 813 ? 17.122 -3.673 0.507 1.00 94.44 813 MET A O 1
ATOM 6166 N N . THR A 1 814 ? 15.875 -2.537 -0.970 1.00 90.06 814 THR A N 1
ATOM 6167 C CA . THR A 1 814 ? 14.936 -1.969 0.012 1.00 90.06 814 THR A CA 1
ATOM 6168 C C . THR A 1 814 ? 13.671 -2.821 0.193 1.00 90.06 814 THR A C 1
ATOM 6170 O O . THR A 1 814 ? 12.753 -2.424 0.908 1.00 90.06 814 THR A O 1
ATOM 6173 N N . GLY A 1 815 ? 13.622 -4.018 -0.409 1.00 90.88 815 GLY A N 1
ATOM 6174 C CA . GLY A 1 815 ? 12.501 -4.958 -0.292 1.00 90.88 815 GLY A CA 1
ATOM 6175 C C . GLY A 1 815 ? 11.338 -4.677 -1.250 1.00 90.88 815 GLY A C 1
ATOM 6176 O O . GLY A 1 815 ? 10.252 -5.233 -1.083 1.00 90.88 815 GLY A O 1
ATOM 6177 N N . GLY A 1 816 ? 11.535 -3.829 -2.258 1.00 91.94 816 GLY A N 1
ATOM 6178 C CA . GLY A 1 816 ? 10.530 -3.502 -3.259 1.00 91.94 816 GLY A CA 1
ATOM 6179 C C . GLY A 1 816 ? 10.179 -4.698 -4.145 1.00 91.94 816 GLY A C 1
ATOM 6180 O O . GLY A 1 816 ? 11.042 -5.299 -4.786 1.00 91.94 816 GLY A O 1
ATOM 6181 N N . ARG A 1 817 ? 8.888 -5.040 -4.189 1.00 92.56 817 ARG A N 1
ATOM 6182 C CA . ARG A 1 817 ? 8.290 -6.007 -5.140 1.00 92.56 817 ARG A CA 1
ATOM 6183 C C . ARG A 1 817 ? 7.126 -5.411 -5.932 1.00 92.56 817 ARG A C 1
ATOM 6185 O O . ARG A 1 817 ? 6.744 -5.909 -6.987 1.00 92.56 817 ARG A O 1
ATOM 6192 N N . ARG A 1 818 ? 6.578 -4.298 -5.441 1.00 91.50 818 ARG A N 1
ATOM 6193 C CA . ARG A 1 818 ? 5.520 -3.533 -6.097 1.00 91.50 818 ARG A CA 1
ATOM 6194 C C . ARG A 1 818 ? 6.097 -2.586 -7.139 1.00 91.50 818 ARG A C 1
ATOM 6196 O O . ARG A 1 818 ? 6.653 -1.558 -6.775 1.00 91.50 818 ARG A O 1
ATOM 6203 N N . VAL A 1 819 ? 5.917 -2.877 -8.417 1.00 94.88 819 VAL A N 1
ATOM 6204 C CA . VAL A 1 819 ? 6.494 -2.060 -9.495 1.00 94.88 819 VAL A CA 1
ATOM 6205 C C . VAL A 1 819 ? 5.811 -0.696 -9.602 1.00 94.88 819 VAL A C 1
ATOM 6207 O O . VAL A 1 819 ? 4.583 -0.616 -9.567 1.00 94.88 819 VAL A O 1
ATOM 6210 N N . SER A 1 820 ? 6.593 0.374 -9.744 1.00 94.38 820 SER A N 1
ATOM 6211 C CA . SER A 1 820 ? 6.099 1.735 -9.968 1.00 94.38 820 SER A CA 1
ATOM 6212 C C . SER A 1 820 ? 6.874 2.424 -11.083 1.00 94.38 820 SER A C 1
ATOM 6214 O O . SER A 1 820 ? 8.084 2.588 -10.956 1.00 94.38 820 SER A O 1
ATOM 6216 N N . LEU A 1 821 ? 6.169 2.913 -12.105 1.00 95.81 821 LEU A N 1
ATOM 6217 C CA . LEU A 1 821 ? 6.710 3.873 -13.073 1.00 95.81 821 LEU A CA 1
ATOM 6218 C C . LEU A 1 821 ? 6.429 5.304 -12.598 1.00 95.81 821 LEU A C 1
ATOM 6220 O O . LEU A 1 821 ? 5.283 5.633 -12.279 1.00 95.81 821 LEU A O 1
ATOM 6224 N N . SER A 1 822 ? 7.456 6.148 -12.525 1.00 92.62 822 SER A N 1
ATOM 6225 C CA . SER A 1 822 ? 7.309 7.569 -12.182 1.00 92.62 822 SER A CA 1
ATOM 6226 C C . SER A 1 822 ? 8.482 8.410 -12.689 1.00 92.62 822 SER A C 1
ATOM 6228 O O . SER A 1 822 ? 9.469 7.891 -13.209 1.00 92.62 822 SER A O 1
ATOM 6230 N N . VAL A 1 823 ? 8.403 9.722 -12.474 1.00 91.31 823 VAL A N 1
ATOM 6231 C CA . VAL A 1 823 ? 9.590 10.578 -12.493 1.00 91.31 823 VAL A CA 1
ATOM 6232 C C . VAL A 1 823 ? 10.328 10.389 -11.156 1.00 91.31 823 VAL A C 1
ATOM 6234 O O . VAL A 1 823 ? 9.678 10.374 -10.108 1.00 91.31 823 VAL A O 1
ATOM 6237 N N . PRO A 1 824 ? 11.660 10.190 -11.136 1.00 85.19 824 PRO A N 1
ATOM 6238 C CA . PRO A 1 824 ? 12.461 10.035 -9.916 1.00 85.19 824 PRO A CA 1
ATOM 6239 C C . PRO A 1 824 ? 12.669 11.365 -9.169 1.00 85.19 824 PRO A C 1
ATOM 6241 O O . PRO A 1 824 ? 13.793 11.710 -8.799 1.00 85.19 824 PRO A O 1
ATOM 6244 N N . MET A 1 825 ? 11.598 12.141 -8.991 1.00 80.62 825 MET A N 1
ATOM 6245 C CA . MET A 1 825 ? 11.610 13.457 -8.357 1.00 80.62 825 MET A CA 1
ATOM 6246 C C . MET A 1 825 ? 10.362 13.620 -7.483 1.00 80.62 825 MET A C 1
ATOM 6248 O O . MET A 1 825 ? 9.246 13.354 -7.923 1.00 80.62 825 MET A O 1
ATOM 6252 N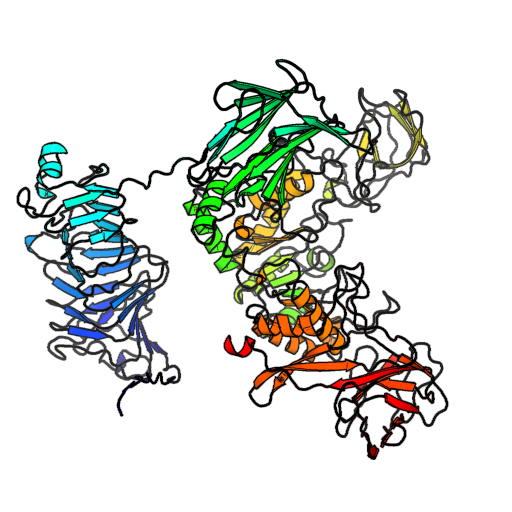 N . SER A 1 826 ? 10.551 14.013 -6.218 1.00 75.94 826 SER A N 1
ATOM 6253 C CA . SER A 1 826 ? 9.428 14.180 -5.281 1.00 75.94 826 SER A CA 1
ATOM 6254 C C . SER A 1 826 ? 8.429 15.223 -5.791 1.00 75.94 826 SER A C 1
ATOM 6256 O O . SER A 1 826 ? 8.826 16.307 -6.222 1.00 75.94 826 SER A O 1
ATOM 6258 N N . GLY A 1 827 ? 7.140 14.877 -5.739 1.00 76.56 827 GLY A N 1
ATOM 6259 C CA . GLY A 1 827 ? 6.032 15.710 -6.210 1.00 76.56 827 GLY A CA 1
ATOM 6260 C C . GLY A 1 827 ? 5.822 15.743 -7.729 1.00 76.56 827 GLY A C 1
ATOM 6261 O O . GLY A 1 827 ? 4.873 16.387 -8.167 1.00 76.56 827 GLY A O 1
ATOM 6262 N N . GLU A 1 828 ? 6.650 15.053 -8.519 1.00 84.75 828 GLU A N 1
ATOM 6263 C CA . GLU A 1 828 ? 6.539 14.981 -9.983 1.00 84.75 828 GLU A CA 1
ATOM 6264 C C . GLU A 1 828 ? 6.055 13.591 -10.430 1.00 84.75 828 GLU A C 1
ATOM 6266 O O . GLU A 1 828 ? 6.071 12.614 -9.669 1.00 84.75 828 GLU A O 1
ATOM 6271 N N . SER A 1 829 ? 5.545 13.482 -11.655 1.00 91.19 829 SER A N 1
ATOM 6272 C CA . SER A 1 829 ? 4.999 12.230 -12.187 1.00 91.19 829 SER A CA 1
ATOM 6273 C C . SER A 1 829 ? 5.172 12.122 -13.694 1.00 91.19 829 SER A C 1
ATOM 6275 O O . SER A 1 829 ? 5.483 13.091 -14.370 1.00 91.19 829 SER A O 1
ATOM 6277 N N . PHE A 1 830 ? 5.027 10.907 -14.219 1.00 94.56 830 PHE A N 1
ATOM 6278 C CA . PHE A 1 830 ? 5.223 10.639 -15.638 1.00 94.56 830 PHE A CA 1
ATOM 6279 C C . PHE A 1 830 ? 4.068 11.243 -16.443 1.00 94.56 830 PHE A C 1
ATOM 6281 O O . PHE A 1 830 ? 2.912 10.863 -16.246 1.00 94.56 830 PHE A O 1
ATOM 6288 N N . GLY A 1 831 ? 4.364 12.172 -17.348 1.00 95.69 831 GLY A N 1
ATOM 6289 C CA . GLY A 1 831 ? 3.368 12.834 -18.177 1.00 95.69 831 GLY A CA 1
ATOM 6290 C C . GLY A 1 831 ? 3.634 12.708 -19.674 1.00 95.69 831 GLY A C 1
ATOM 6291 O O . GLY A 1 831 ? 4.539 12.016 -20.148 1.00 95.69 831 GLY A O 1
ATOM 6292 N N . MET A 1 832 ? 2.830 13.434 -20.455 1.00 96.56 832 MET A N 1
ATOM 6293 C CA . MET A 1 832 ? 3.008 13.525 -21.911 1.00 96.56 832 MET A CA 1
ATOM 6294 C C . MET A 1 832 ? 4.353 14.153 -22.301 1.00 96.56 832 MET A C 1
ATOM 6296 O O . MET A 1 832 ? 4.820 13.948 -23.422 1.00 96.56 832 MET A O 1
ATOM 6300 N N . ASN A 1 833 ? 4.970 14.926 -21.403 1.00 94.00 833 ASN A N 1
ATOM 6301 C CA . ASN A 1 833 ? 6.269 15.539 -21.634 1.00 94.00 833 ASN A CA 1
ATOM 6302 C C . ASN A 1 833 ? 7.369 14.469 -21.694 1.00 94.00 833 ASN A C 1
ATOM 6304 O O . ASN A 1 833 ? 8.082 14.386 -22.691 1.00 94.00 833 ASN A O 1
ATOM 6308 N N . GLU A 1 834 ? 7.445 13.591 -20.694 1.00 95.06 834 GLU A N 1
ATOM 6309 C CA . GLU A 1 834 ? 8.415 12.492 -20.633 1.00 95.06 834 GLU A CA 1
ATOM 6310 C C . GLU A 1 834 ? 8.165 11.493 -21.762 1.00 95.06 8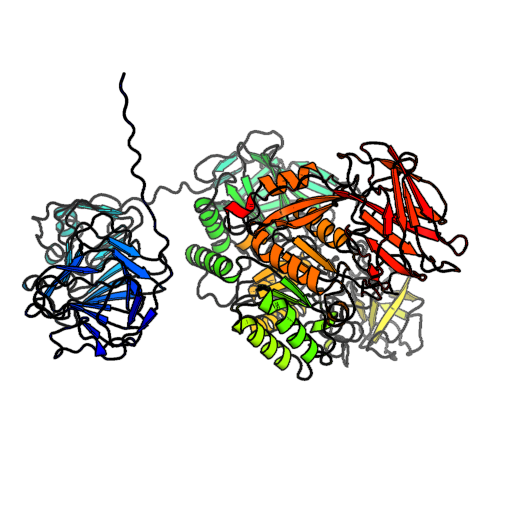34 GLU A C 1
ATOM 6312 O O . GLU A 1 834 ? 9.108 11.080 -22.436 1.00 95.06 834 GLU A O 1
ATOM 6317 N N . LEU A 1 835 ? 6.894 11.155 -22.020 1.00 96.25 835 LEU A N 1
ATOM 6318 C CA . LEU A 1 835 ? 6.520 10.220 -23.081 1.00 96.25 835 LEU A CA 1
ATOM 6319 C C . LEU A 1 835 ? 7.017 10.679 -24.461 1.00 96.25 835 LEU A C 1
ATOM 6321 O O . LEU A 1 835 ? 7.565 9.872 -25.212 1.00 96.25 835 LEU A O 1
ATOM 6325 N N . ASN A 1 836 ? 6.827 11.960 -24.791 1.00 95.94 836 ASN A N 1
ATOM 6326 C CA . ASN A 1 836 ? 7.107 12.486 -26.129 1.00 95.94 836 ASN A CA 1
ATOM 6327 C C . ASN A 1 836 ? 8.530 13.020 -26.306 1.00 95.94 836 ASN A C 1
ATOM 6329 O O . ASN A 1 836 ? 9.024 13.035 -27.432 1.00 95.94 836 ASN A O 1
ATOM 6333 N N . ASN A 1 837 ? 9.158 13.510 -25.234 1.00 95.75 837 ASN A N 1
ATOM 6334 C CA . ASN A 1 837 ? 10.409 14.262 -25.331 1.00 95.75 837 ASN A CA 1
ATOM 6335 C C . ASN A 1 837 ? 11.621 13.523 -24.757 1.00 95.75 837 ASN A C 1
ATOM 6337 O O . ASN A 1 837 ? 12.735 14.030 -24.900 1.00 95.75 837 ASN A O 1
ATOM 6341 N N . HIS A 1 838 ? 11.438 12.356 -24.130 1.00 96.31 838 HIS A N 1
ATOM 6342 C CA . HIS A 1 838 ? 12.545 11.502 -23.712 1.00 96.31 838 HIS A CA 1
ATOM 6343 C C . HIS A 1 838 ? 12.783 10.395 -24.742 1.00 96.31 838 HIS A C 1
ATOM 6345 O O . HIS A 1 838 ? 11.930 9.532 -24.943 1.00 96.31 838 HIS A O 1
ATOM 6351 N N . GLY A 1 839 ? 13.970 10.352 -25.349 1.00 97.31 839 GLY A N 1
ATOM 6352 C CA . GLY A 1 839 ? 14.270 9.412 -26.437 1.00 97.31 839 GLY A CA 1
ATOM 6353 C C . GLY A 1 839 ? 14.293 7.933 -26.036 1.00 97.31 839 GLY A C 1
ATOM 6354 O O . GLY A 1 839 ? 14.278 7.066 -26.905 1.00 97.31 839 GLY A O 1
ATOM 6355 N N . LEU A 1 840 ? 14.306 7.651 -24.728 1.00 96.56 840 LEU A N 1
ATOM 6356 C CA . LEU A 1 840 ? 14.250 6.301 -24.145 1.00 96.56 840 LEU A CA 1
ATOM 6357 C C . LEU A 1 840 ? 12.871 5.919 -23.573 1.00 96.56 840 LEU A C 1
ATOM 6359 O O . LEU A 1 840 ? 12.762 4.881 -22.929 1.00 96.56 840 LEU A O 1
ATOM 6363 N N . SER A 1 841 ? 11.821 6.730 -23.760 1.00 96.25 841 SER A N 1
ATOM 6364 C CA . SER A 1 841 ? 10.508 6.475 -23.138 1.00 96.25 841 SER A CA 1
ATOM 6365 C C . SER A 1 841 ? 9.948 5.085 -23.466 1.00 96.25 841 SER A C 1
ATOM 6367 O O . SER A 1 841 ? 9.512 4.380 -22.560 1.00 96.25 841 SER A O 1
ATOM 6369 N N . GLY A 1 842 ? 10.036 4.652 -24.729 1.00 96.06 842 GLY A N 1
ATOM 6370 C CA . GLY A 1 842 ? 9.615 3.311 -25.149 1.00 96.06 842 GLY A CA 1
ATOM 6371 C C . GLY A 1 842 ? 10.389 2.184 -24.457 1.00 96.06 842 GLY A C 1
ATOM 6372 O O . GLY A 1 842 ? 9.779 1.267 -23.923 1.00 96.06 842 GLY A O 1
ATOM 6373 N N . GLU A 1 843 ? 11.719 2.289 -24.387 1.00 95.94 843 GLU A N 1
ATOM 6374 C CA . GLU A 1 843 ? 12.577 1.279 -23.744 1.00 95.94 843 GLU A CA 1
ATOM 6375 C C . GLU A 1 843 ? 12.312 1.176 -22.233 1.00 95.94 843 GLU A C 1
ATOM 6377 O O . GLU A 1 843 ? 12.283 0.083 -21.670 1.00 95.94 843 GLU A O 1
ATOM 6382 N N . VAL A 1 844 ? 12.047 2.306 -21.570 1.00 97.06 844 VAL A N 1
ATOM 6383 C CA . VAL A 1 844 ? 11.679 2.324 -20.148 1.00 97.06 844 VAL A CA 1
ATOM 6384 C C . VAL A 1 844 ? 10.285 1.731 -19.913 1.00 97.06 844 VAL A C 1
ATOM 6386 O O . VAL A 1 844 ? 10.084 1.048 -18.909 1.00 97.06 844 VAL A O 1
ATOM 6389 N N . ILE A 1 845 ? 9.327 1.951 -20.819 1.00 96.75 845 ILE A N 1
ATOM 6390 C CA . ILE A 1 845 ? 7.994 1.330 -20.741 1.00 96.75 845 ILE A CA 1
ATOM 6391 C C . ILE A 1 845 ? 8.094 -0.191 -20.931 1.00 96.75 845 ILE A C 1
ATOM 6393 O O . ILE A 1 845 ? 7.456 -0.933 -20.184 1.00 96.75 845 ILE A O 1
ATOM 6397 N N . ASP A 1 846 ? 8.935 -0.664 -21.853 1.00 95.81 846 ASP A N 1
ATOM 6398 C CA . ASP A 1 846 ? 9.196 -2.098 -22.029 1.00 95.81 846 ASP A CA 1
ATOM 6399 C C . ASP A 1 846 ? 9.827 -2.704 -20.763 1.00 95.81 846 ASP A C 1
ATOM 6401 O O . ASP A 1 846 ? 9.372 -3.736 -20.262 1.00 95.81 846 ASP A O 1
ATOM 6405 N N . LEU A 1 847 ? 10.823 -2.025 -20.179 1.00 97.25 847 LEU A N 1
ATOM 6406 C CA . LEU A 1 847 ? 11.434 -2.423 -18.908 1.00 97.25 847 LEU A CA 1
ATOM 6407 C C . LEU A 1 847 ? 10.417 -2.451 -17.758 1.00 97.25 847 LEU A C 1
ATOM 6409 O O . LEU A 1 847 ? 10.438 -3.360 -16.925 1.00 97.25 847 LEU A O 1
ATOM 6413 N N . PHE A 1 848 ? 9.520 -1.468 -17.702 1.00 97.69 848 PHE A N 1
ATOM 6414 C CA . PHE A 1 848 ? 8.425 -1.446 -16.740 1.00 97.69 848 PHE A CA 1
ATOM 6415 C C . PHE A 1 848 ? 7.511 -2.667 -16.908 1.00 97.69 848 PHE A C 1
ATOM 6417 O O . PHE A 1 848 ? 7.187 -3.311 -15.912 1.00 97.69 848 PHE A O 1
ATOM 6424 N N . GLY A 1 849 ? 7.179 -3.042 -18.148 1.00 96.31 849 GLY A N 1
ATOM 6425 C CA . GLY A 1 849 ? 6.448 -4.272 -18.464 1.00 96.31 849 GLY A CA 1
ATOM 6426 C C . GLY A 1 849 ? 7.162 -5.532 -17.967 1.00 96.31 849 GLY A C 1
ATOM 6427 O O . GLY A 1 849 ? 6.557 -6.341 -17.266 1.00 96.31 849 GLY A O 1
ATOM 6428 N N . TYR A 1 850 ? 8.470 -5.659 -18.217 1.00 97.06 850 TYR A N 1
ATOM 6429 C CA . TYR A 1 850 ? 9.261 -6.786 -17.704 1.00 97.06 850 TYR A CA 1
ATOM 6430 C C . TYR A 1 850 ? 9.219 -6.878 -16.181 1.00 97.06 850 TYR A C 1
ATOM 6432 O O . TYR A 1 850 ? 9.057 -7.962 -15.620 1.00 97.06 850 TYR A O 1
ATOM 6440 N N . TRP A 1 851 ? 9.326 -5.746 -15.488 1.00 96.88 851 TRP A N 1
ATOM 6441 C CA . TRP A 1 851 ? 9.234 -5.754 -14.037 1.00 96.88 851 TRP A CA 1
ATOM 6442 C C . TRP A 1 851 ? 7.834 -6.076 -13.531 1.00 96.88 851 TRP A C 1
ATOM 6444 O O . TRP A 1 851 ? 7.739 -6.697 -12.477 1.00 96.88 851 TRP A O 1
ATOM 6454 N N . ILE A 1 852 ? 6.756 -5.716 -14.236 1.00 94.81 852 ILE A N 1
ATOM 6455 C CA . ILE A 1 852 ? 5.395 -6.131 -13.851 1.00 94.81 852 ILE A CA 1
ATOM 6456 C C . ILE A 1 852 ? 5.276 -7.656 -13.829 1.00 94.81 852 ILE A C 1
ATOM 6458 O O . ILE A 1 852 ? 4.687 -8.195 -12.891 1.00 94.81 852 ILE A O 1
ATOM 6462 N N . GLU A 1 853 ? 5.870 -8.341 -14.807 1.00 93.69 853 GLU A N 1
ATOM 6463 C CA . GLU A 1 853 ? 5.890 -9.806 -14.869 1.00 93.69 853 GLU A CA 1
ATOM 6464 C C . GLU A 1 853 ? 6.732 -10.421 -13.740 1.00 93.69 853 GLU A C 1
ATOM 6466 O O . GLU A 1 853 ? 6.318 -11.395 -13.117 1.00 93.69 853 GLU A O 1
ATOM 6471 N N . LEU A 1 854 ? 7.896 -9.836 -13.436 1.00 95.31 854 LEU A N 1
ATOM 6472 C CA . LEU A 1 854 ? 8.880 -10.438 -12.527 1.00 95.31 854 LEU A CA 1
ATOM 6473 C C . LEU A 1 854 ? 8.739 -10.013 -11.060 1.00 95.31 854 LEU A C 1
ATOM 6475 O O . LEU A 1 854 ? 9.016 -10.796 -10.155 1.00 95.31 854 LEU A O 1
ATOM 6479 N N . GLY A 1 855 ? 8.352 -8.765 -10.800 1.00 93.50 855 GLY A N 1
ATOM 6480 C CA . GLY A 1 855 ? 8.543 -8.097 -9.510 1.00 93.50 855 GLY A CA 1
ATOM 6481 C C . GLY A 1 855 ? 7.831 -8.788 -8.350 1.00 93.50 855 GLY A C 1
ATOM 6482 O O . GLY A 1 855 ? 8.410 -8.931 -7.278 1.00 93.50 855 GLY A O 1
ATOM 6483 N N . SER A 1 856 ? 6.606 -9.271 -8.576 1.00 90.81 856 SER A N 1
ATOM 6484 C CA . SER A 1 856 ? 5.804 -9.958 -7.550 1.00 90.81 856 SER A CA 1
ATOM 6485 C C . SER A 1 856 ? 6.224 -11.408 -7.291 1.00 90.81 856 SER A C 1
ATOM 6487 O O . SER A 1 856 ? 5.928 -11.949 -6.230 1.00 90.81 856 SER A O 1
ATOM 6489 N N . ILE A 1 857 ? 6.940 -12.028 -8.231 1.00 92.81 857 ILE A N 1
ATOM 6490 C CA . ILE A 1 857 ? 7.344 -13.439 -8.174 1.00 92.81 857 ILE A CA 1
ATOM 6491 C C . ILE A 1 857 ? 8.862 -13.615 -8.076 1.00 92.81 857 ILE A C 1
ATOM 6493 O O . ILE A 1 857 ? 9.347 -14.742 -8.186 1.00 92.81 857 ILE A O 1
ATOM 6497 N N . LEU A 1 858 ? 9.609 -12.532 -7.843 1.00 94.62 858 LEU A N 1
ATOM 6498 C CA . LEU A 1 858 ? 11.069 -12.524 -7.812 1.00 94.62 858 LEU A CA 1
ATOM 6499 C C . LEU A 1 858 ? 11.618 -13.605 -6.864 1.00 94.62 858 LEU A C 1
ATOM 6501 O O . LEU A 1 858 ? 11.186 -13.738 -5.716 1.00 94.62 858 LEU A O 1
ATOM 6505 N N . HIS A 1 859 ? 12.546 -14.420 -7.358 1.00 96.75 859 HIS A N 1
ATOM 6506 C CA . HIS A 1 859 ? 13.159 -15.506 -6.602 1.00 96.75 859 HIS A CA 1
ATOM 6507 C C . HIS A 1 859 ? 14.244 -14.982 -5.650 1.00 96.75 859 HIS A C 1
ATOM 6509 O O . HIS A 1 859 ? 15.037 -14.123 -6.021 1.00 96.75 859 HIS A O 1
ATOM 6515 N N . GLU A 1 860 ? 14.336 -15.535 -4.437 1.00 95.62 860 GLU A N 1
ATOM 6516 C CA . GLU A 1 860 ? 15.314 -15.084 -3.430 1.00 95.62 860 GLU A CA 1
ATOM 6517 C C . GLU A 1 860 ? 16.775 -15.286 -3.873 1.00 95.62 860 GLU A C 1
ATOM 6519 O O . GLU A 1 860 ? 17.631 -14.472 -3.552 1.00 95.62 860 GLU A O 1
ATOM 6524 N N . ASP A 1 861 ? 17.069 -16.308 -4.684 1.00 97.88 861 ASP A N 1
ATOM 6525 C CA . ASP A 1 861 ? 18.386 -16.451 -5.337 1.00 97.88 861 ASP A CA 1
ATOM 6526 C C . ASP A 1 861 ? 18.744 -15.252 -6.237 1.00 97.88 861 ASP A C 1
ATOM 6528 O O . ASP A 1 861 ? 19.908 -14.853 -6.283 1.00 97.88 861 ASP A O 1
ATOM 6532 N N . ASP A 1 862 ? 17.761 -14.658 -6.924 1.00 98.25 862 ASP A N 1
ATOM 6533 C CA . ASP A 1 862 ? 17.983 -13.475 -7.764 1.00 98.25 862 ASP A CA 1
ATOM 6534 C C . ASP A 1 862 ? 18.221 -12.241 -6.881 1.00 98.25 862 A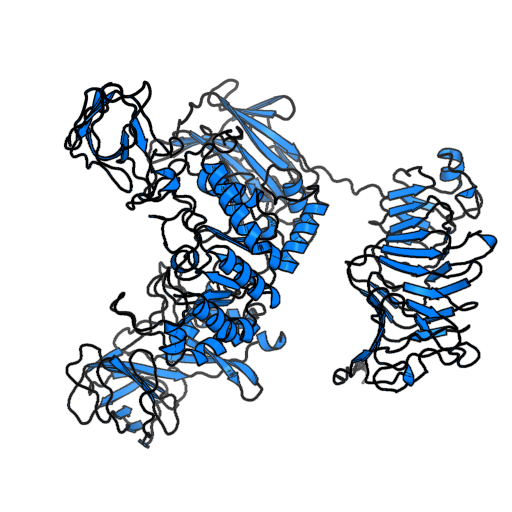SP A C 1
ATOM 6536 O O . ASP A 1 862 ? 19.104 -11.433 -7.159 1.00 98.25 862 ASP A O 1
ATOM 6540 N N . VAL A 1 863 ? 17.493 -12.126 -5.764 1.00 97.38 863 VAL A N 1
ATOM 6541 C CA . VAL A 1 863 ? 17.704 -11.082 -4.744 1.00 97.38 863 VAL A CA 1
ATOM 6542 C C . VAL A 1 863 ? 19.103 -11.200 -4.133 1.00 97.38 863 VAL A C 1
ATOM 6544 O O . VAL A 1 863 ? 19.811 -10.203 -4.002 1.00 97.38 863 VAL A O 1
ATOM 6547 N N . ALA A 1 864 ? 19.540 -12.418 -3.809 1.00 97.94 864 ALA A N 1
ATOM 6548 C CA . ALA A 1 864 ? 20.878 -12.686 -3.295 1.00 97.94 864 ALA A CA 1
ATOM 6549 C C . ALA A 1 864 ? 21.969 -12.346 -4.324 1.00 97.94 864 ALA A C 1
ATOM 6551 O O . ALA A 1 864 ? 23.030 -11.846 -3.947 1.00 97.94 864 ALA A O 1
ATOM 6552 N N . TYR A 1 865 ? 21.710 -12.569 -5.617 1.00 98.19 865 TYR A N 1
ATOM 6553 C CA . TYR A 1 865 ? 22.607 -12.144 -6.691 1.00 98.19 865 TYR A CA 1
ATOM 6554 C C . TYR A 1 865 ? 22.730 -10.614 -6.757 1.00 98.19 865 TYR A C 1
ATOM 6556 O O . TYR A 1 865 ? 23.845 -10.096 -6.801 1.00 98.19 865 TYR A O 1
ATOM 6564 N N . VAL A 1 866 ? 21.610 -9.885 -6.670 1.00 98.00 866 VAL A N 1
ATOM 6565 C CA . VAL A 1 866 ? 21.607 -8.412 -6.589 1.00 98.00 866 VAL A CA 1
ATOM 6566 C C . VAL A 1 866 ? 22.392 -7.923 -5.366 1.00 98.00 866 VAL A C 1
ATOM 6568 O O . VAL A 1 866 ? 23.236 -7.029 -5.481 1.00 98.00 866 VAL A O 1
ATOM 6571 N N . ALA A 1 867 ? 22.175 -8.542 -4.203 1.00 97.31 867 ALA A N 1
ATOM 6572 C CA . ALA A 1 867 ? 22.862 -8.204 -2.959 1.00 97.31 867 ALA A CA 1
ATOM 6573 C C . ALA A 1 867 ? 24.380 -8.443 -3.018 1.00 97.31 867 ALA A C 1
ATOM 6575 O O . ALA A 1 867 ? 25.139 -7.742 -2.355 1.00 97.31 867 ALA A O 1
ATOM 6576 N N . ALA A 1 868 ? 24.846 -9.404 -3.821 1.00 96.69 868 ALA A N 1
ATOM 6577 C CA . ALA A 1 868 ? 26.271 -9.707 -3.949 1.00 96.69 868 ALA A CA 1
ATOM 6578 C C . ALA A 1 868 ? 27.069 -8.604 -4.665 1.00 96.69 868 ALA A C 1
ATOM 6580 O O . ALA A 1 868 ? 28.288 -8.532 -4.503 1.00 96.69 868 ALA A O 1
ATOM 6581 N N . VAL A 1 869 ? 26.395 -7.756 -5.444 1.00 94.56 869 VAL A N 1
ATOM 6582 C CA . VAL A 1 869 ? 27.016 -6.667 -6.212 1.00 94.56 869 VAL A CA 1
ATOM 6583 C C . VAL A 1 869 ? 26.582 -5.276 -5.746 1.00 94.56 869 VAL A C 1
ATOM 6585 O O . VAL A 1 869 ? 26.988 -4.280 -6.338 1.00 94.56 869 VAL A O 1
ATOM 6588 N N . THR A 1 870 ? 25.775 -5.190 -4.688 1.00 96.00 870 THR A N 1
ATOM 6589 C CA . THR A 1 870 ? 25.186 -3.941 -4.194 1.00 96.00 870 THR A CA 1
ATOM 6590 C C . THR A 1 870 ? 25.494 -3.771 -2.711 1.00 96.00 870 THR A C 1
ATOM 6592 O O . THR A 1 870 ? 25.272 -4.682 -1.917 1.00 96.00 870 THR A O 1
ATOM 6595 N N . THR A 1 871 ? 25.982 -2.601 -2.308 1.00 95.12 871 THR A N 1
ATOM 6596 C CA . THR A 1 871 ? 26.394 -2.329 -0.923 1.00 95.12 871 THR A CA 1
ATOM 6597 C C . THR A 1 871 ? 25.616 -1.167 -0.329 1.00 95.12 871 THR A C 1
ATOM 6599 O O . THR A 1 871 ? 25.222 -0.249 -1.035 1.00 95.12 871 THR A O 1
ATOM 6602 N N . LYS A 1 872 ? 25.364 -1.193 0.983 1.00 93.94 872 LYS A N 1
ATOM 6603 C CA . LYS A 1 872 ? 24.688 -0.082 1.666 1.00 93.94 872 LYS A CA 1
ATOM 6604 C C . LYS A 1 872 ? 25.629 1.120 1.751 1.00 93.94 872 LYS A C 1
ATOM 6606 O O . LYS A 1 872 ? 26.734 0.984 2.276 1.00 93.94 872 LYS A O 1
ATOM 6611 N N . THR A 1 873 ? 25.173 2.286 1.303 1.00 90.69 873 THR A N 1
ATOM 6612 C CA . THR A 1 873 ? 25.944 3.528 1.384 1.00 90.69 873 THR A CA 1
ATOM 6613 C C . THR A 1 873 ? 26.183 3.898 2.857 1.00 90.69 873 THR A C 1
ATOM 6615 O O . THR A 1 873 ? 25.227 3.960 3.644 1.00 90.69 873 THR A O 1
ATOM 6618 N N . PRO A 1 874 ? 27.433 4.162 3.281 1.00 86.25 874 PRO A N 1
ATOM 6619 C CA . PRO A 1 874 ? 27.742 4.487 4.671 1.00 86.25 874 PRO A CA 1
ATOM 6620 C C . PRO A 1 874 ? 26.947 5.690 5.203 1.00 86.25 874 PRO A C 1
ATOM 6622 O O . PRO A 1 874 ? 26.959 6.770 4.619 1.00 86.25 874 PRO A O 1
ATOM 6625 N N . GLY A 1 875 ? 26.271 5.517 6.345 1.00 86.44 875 GLY A N 1
ATOM 6626 C CA . GLY A 1 875 ? 25.481 6.583 6.983 1.00 86.44 875 GLY A CA 1
ATOM 6627 C C . GLY A 1 875 ? 24.171 6.938 6.267 1.00 86.44 875 GLY A C 1
ATOM 6628 O O . GLY A 1 875 ? 23.540 7.927 6.629 1.00 86.44 875 GLY A O 1
ATOM 6629 N N . SER A 1 876 ? 23.758 6.141 5.280 1.00 85.94 876 SER A N 1
ATOM 6630 C CA . SER A 1 876 ? 22.544 6.338 4.488 1.00 85.94 876 SER A CA 1
ATOM 6631 C C . SER A 1 876 ? 21.627 5.111 4.561 1.00 85.94 876 SER A C 1
ATOM 6633 O O . SER A 1 876 ? 22.053 4.012 4.922 1.00 85.94 876 SER A O 1
ATOM 6635 N N . ASN A 1 877 ? 20.352 5.296 4.211 1.00 86.06 877 ASN A N 1
ATOM 6636 C CA . ASN A 1 877 ? 19.393 4.204 4.006 1.00 86.06 877 ASN A CA 1
ATOM 6637 C C . ASN A 1 877 ? 19.374 3.688 2.558 1.00 86.06 877 ASN A C 1
ATOM 6639 O O . ASN A 1 877 ? 18.609 2.779 2.257 1.00 86.06 877 ASN A O 1
ATOM 6643 N N . HIS A 1 878 ? 20.217 4.251 1.692 1.00 90.81 878 HIS A N 1
ATOM 6644 C CA . HIS A 1 878 ? 20.333 3.879 0.287 1.00 90.81 878 HIS A CA 1
ATOM 6645 C C . HIS A 1 878 ? 21.503 2.934 0.023 1.00 90.81 878 HIS A C 1
ATOM 6647 O O . HIS A 1 878 ? 22.348 2.688 0.891 1.00 90.81 878 HIS A O 1
ATOM 6653 N N . TYR A 1 879 ? 21.538 2.425 -1.203 1.00 93.62 879 TYR A N 1
ATOM 6654 C CA . TYR A 1 879 ? 22.565 1.521 -1.688 1.00 93.62 879 TYR A CA 1
ATOM 6655 C C . TYR A 1 879 ? 23.359 2.128 -2.844 1.00 93.62 879 TYR A C 1
ATOM 6657 O O . TYR A 1 879 ? 22.911 3.059 -3.516 1.00 93.62 879 TYR A O 1
ATOM 6665 N N . GLU A 1 880 ? 24.535 1.559 -3.068 1.00 94.25 880 GLU A N 1
ATOM 6666 C CA . GLU A 1 880 ? 25.468 1.910 -4.127 1.00 94.25 880 GLU A CA 1
ATOM 6667 C C . GLU A 1 880 ? 26.036 0.658 -4.804 1.00 94.25 880 GLU A C 1
ATOM 6669 O O . GLU A 1 880 ? 26.040 -0.435 -4.227 1.00 94.25 880 GLU A O 1
ATOM 6674 N N . THR A 1 881 ? 26.483 0.798 -6.051 1.00 94.44 881 THR A N 1
ATOM 6675 C CA . THR A 1 881 ? 27.058 -0.308 -6.824 1.00 94.44 881 THR A CA 1
ATOM 6676 C C . THR A 1 881 ? 28.004 0.176 -7.920 1.00 94.44 881 THR A C 1
ATOM 6678 O O . THR A 1 881 ? 27.773 1.207 -8.549 1.00 94.44 881 THR A O 1
ATOM 6681 N N . ASP A 1 882 ? 29.025 -0.627 -8.207 1.00 91.00 882 ASP A N 1
ATOM 6682 C CA . ASP A 1 882 ? 29.844 -0.500 -9.418 1.00 91.00 882 ASP A CA 1
ATOM 6683 C C . ASP A 1 882 ? 29.304 -1.353 -10.584 1.00 91.00 882 ASP A C 1
ATOM 6685 O O . ASP A 1 882 ? 29.874 -1.353 -11.674 1.00 91.00 882 ASP A O 1
ATOM 6689 N N . HIS A 1 883 ? 28.234 -2.124 -10.358 1.00 92.94 883 HIS A N 1
ATOM 6690 C CA . HIS A 1 883 ? 27.678 -3.102 -11.290 1.00 92.94 883 HIS A CA 1
ATOM 6691 C C . HIS A 1 883 ? 26.173 -2.893 -11.441 1.00 92.94 883 HIS A C 1
ATOM 6693 O O . HIS A 1 883 ? 25.371 -3.394 -10.649 1.00 92.94 883 HIS A O 1
ATOM 6699 N N . VAL A 1 884 ? 25.780 -2.187 -12.496 1.00 96.69 884 VAL A N 1
ATOM 6700 C CA . VAL A 1 884 ? 24.368 -2.048 -12.845 1.00 96.69 884 VAL A CA 1
ATOM 6701 C C . VAL A 1 884 ? 23.903 -3.327 -13.530 1.00 96.69 884 VAL A C 1
ATOM 6703 O O . VAL A 1 884 ? 24.402 -3.707 -14.590 1.00 96.69 884 VAL A O 1
ATOM 6706 N N . LEU A 1 885 ? 22.931 -4.002 -12.930 1.00 97.88 885 LEU A N 1
ATOM 6707 C CA . LEU A 1 885 ? 22.334 -5.215 -13.468 1.00 97.88 885 LEU A CA 1
ATOM 6708 C C . LEU A 1 885 ? 21.265 -4.854 -14.504 1.00 97.88 885 LEU A C 1
ATOM 6710 O O . LEU A 1 885 ? 20.117 -4.556 -14.176 1.00 97.88 885 LEU A O 1
ATOM 6714 N N . VAL A 1 886 ? 21.649 -4.892 -15.780 1.00 97.88 886 VAL A N 1
ATOM 6715 C CA . VAL A 1 886 ? 20.736 -4.611 -16.894 1.00 97.88 886 VAL A CA 1
ATOM 6716 C C . VAL A 1 886 ? 19.852 -5.829 -17.143 1.00 97.88 886 VAL A C 1
ATOM 6718 O O . VAL A 1 886 ? 20.344 -6.898 -17.510 1.00 97.88 886 VAL A O 1
ATOM 6721 N N . LEU A 1 887 ? 18.548 -5.662 -16.924 1.00 98.44 887 LEU A N 1
ATOM 6722 C CA . LEU A 1 887 ? 17.525 -6.672 -17.191 1.00 98.44 887 LEU A CA 1
ATOM 6723 C C . LEU A 1 887 ? 17.206 -6.720 -18.688 1.00 98.44 887 LEU A C 1
ATOM 6725 O O . LEU A 1 887 ? 16.905 -5.698 -19.297 1.00 98.44 887 LEU A O 1
ATOM 6729 N N . GLY A 1 888 ? 17.203 -7.918 -19.261 1.00 96.88 888 GLY A N 1
ATOM 6730 C CA . GLY A 1 888 ? 16.767 -8.159 -20.634 1.00 96.88 888 GLY A CA 1
ATOM 6731 C C . GLY A 1 888 ? 16.379 -9.616 -20.850 1.00 96.88 888 GLY A C 1
ATOM 6732 O O . GLY A 1 888 ? 16.229 -10.369 -19.888 1.00 96.88 888 GLY A O 1
ATOM 6733 N N . LYS A 1 889 ? 16.247 -10.026 -22.114 1.00 96.06 889 LYS A N 1
ATOM 6734 C CA . LYS A 1 889 ? 15.987 -11.418 -22.497 1.00 96.06 889 LYS A CA 1
ATOM 6735 C C . LYS A 1 889 ? 17.122 -12.000 -23.333 1.00 96.06 889 LYS A C 1
ATOM 6737 O O . LYS A 1 889 ? 17.730 -11.302 -24.145 1.00 96.06 889 LYS A O 1
ATOM 6742 N N . ASN A 1 890 ? 17.411 -13.284 -23.141 1.00 95.38 890 ASN A N 1
ATOM 6743 C CA . ASN A 1 890 ? 18.381 -14.011 -23.957 1.00 95.38 890 ASN A CA 1
ATOM 6744 C C . ASN A 1 890 ? 17.745 -14.556 -25.257 1.00 95.38 890 ASN A C 1
ATOM 6746 O O . ASN A 1 890 ? 16.557 -14.388 -25.519 1.00 95.38 890 ASN A O 1
ATOM 6750 N N . GLY A 1 891 ? 18.534 -15.248 -26.089 1.00 92.81 891 GLY A N 1
ATOM 6751 C CA . GLY A 1 891 ? 18.046 -15.838 -27.348 1.00 92.81 891 GLY A CA 1
ATOM 6752 C C . GLY A 1 891 ? 17.018 -16.973 -27.196 1.00 92.81 891 GLY A C 1
ATOM 6753 O O . GLY A 1 891 ? 16.456 -17.403 -28.202 1.00 92.81 891 GLY A O 1
ATOM 6754 N N . SER A 1 892 ? 16.789 -17.451 -25.972 1.00 93.50 892 SER A N 1
ATOM 6755 C CA . SER A 1 892 ? 15.756 -18.426 -25.600 1.00 93.50 892 SER A CA 1
ATOM 6756 C C . SER A 1 892 ? 14.507 -17.763 -24.997 1.00 93.50 892 SER A C 1
ATOM 6758 O O . SER A 1 892 ? 13.629 -18.481 -24.534 1.00 93.50 892 SER A O 1
ATOM 6760 N N . ASP A 1 893 ? 14.423 -16.426 -25.011 1.00 94.81 893 ASP A N 1
ATOM 6761 C CA . ASP A 1 893 ? 13.365 -15.616 -24.383 1.00 94.81 893 ASP A CA 1
ATOM 6762 C C . ASP A 1 893 ? 13.327 -15.679 -22.840 1.00 94.81 893 ASP A C 1
ATOM 6764 O O . ASP A 1 893 ? 12.350 -15.264 -22.225 1.00 94.81 893 ASP A O 1
ATOM 6768 N N . GLU A 1 894 ? 14.402 -16.147 -22.194 1.00 97.44 894 GLU A N 1
ATOM 6769 C CA . GLU A 1 894 ? 14.521 -16.157 -20.728 1.00 97.44 894 GLU A CA 1
ATOM 6770 C C . GLU A 1 894 ? 15.039 -14.809 -20.222 1.00 97.44 894 GLU A C 1
ATOM 6772 O O . GLU A 1 894 ? 15.952 -14.223 -20.820 1.00 97.44 894 GLU A O 1
ATOM 6777 N N . TYR A 1 895 ? 14.526 -14.352 -19.080 1.00 98.50 895 TYR A N 1
ATOM 6778 C CA . TYR A 1 895 ? 15.011 -13.143 -18.424 1.00 98.50 895 TYR A CA 1
ATOM 6779 C C . TYR A 1 895 ? 16.421 -13.337 -17.864 1.00 98.50 895 TYR A C 1
ATOM 6781 O O . TYR A 1 895 ? 16.716 -14.328 -17.186 1.00 98.50 895 TYR A O 1
ATOM 6789 N N . ILE A 1 896 ? 17.288 -12.363 -18.130 1.00 98.44 896 ILE A N 1
ATOM 6790 C CA . ILE A 1 896 ? 18.685 -12.346 -17.698 1.00 98.44 896 ILE A CA 1
ATOM 6791 C C . ILE A 1 896 ? 19.070 -10.995 -17.095 1.00 98.44 896 ILE A C 1
ATOM 6793 O O . ILE A 1 896 ? 18.588 -9.951 -17.536 1.00 98.44 896 ILE A O 1
ATOM 6797 N N . PHE A 1 897 ? 20.011 -11.013 -16.153 1.00 98.50 897 PHE A N 1
ATOM 6798 C CA . PHE A 1 897 ? 20.799 -9.836 -15.801 1.00 98.50 897 PHE A CA 1
ATOM 6799 C C . PHE A 1 897 ? 22.125 -9.859 -16.551 1.00 98.50 897 PHE A C 1
ATOM 6801 O O . PHE A 1 897 ? 22.844 -10.855 -16.517 1.00 98.50 897 PHE A O 1
ATOM 6808 N N . THR A 1 898 ? 22.474 -8.745 -17.188 1.00 97.56 898 THR A N 1
ATOM 6809 C CA . THR A 1 898 ? 23.811 -8.508 -17.741 1.00 97.56 898 THR A CA 1
ATOM 6810 C C . THR A 1 898 ? 24.500 -7.438 -16.896 1.00 97.56 898 THR A C 1
ATOM 6812 O O . THR A 1 898 ? 24.113 -6.268 -16.986 1.00 97.56 898 THR A O 1
ATOM 6815 N N . PRO A 1 899 ? 25.494 -7.792 -16.062 1.00 97.38 899 PRO A N 1
ATOM 6816 C CA . PRO A 1 899 ? 26.212 -6.809 -15.258 1.00 97.38 899 PRO A CA 1
ATOM 6817 C C . PRO A 1 899 ? 26.980 -5.836 -16.153 1.00 97.38 899 PRO A C 1
ATOM 6819 O O . PRO A 1 899 ? 27.819 -6.259 -16.948 1.00 97.38 899 PRO A O 1
ATOM 6822 N N . HIS A 1 900 ? 26.685 -4.544 -16.024 1.00 97.19 900 HIS A N 1
ATOM 6823 C CA . HIS A 1 900 ? 27.413 -3.451 -16.660 1.00 97.19 900 HIS A CA 1
ATOM 6824 C C . HIS A 1 900 ? 28.260 -2.742 -15.610 1.00 97.19 900 HIS A C 1
ATOM 6826 O O . HIS A 1 900 ? 27.739 -2.248 -14.611 1.00 97.19 900 HIS A O 1
ATOM 6832 N N . HIS A 1 901 ? 29.563 -2.685 -15.854 1.00 94.94 901 HIS A N 1
ATOM 6833 C CA . HIS A 1 901 ? 30.529 -2.041 -14.980 1.00 94.94 901 HIS A CA 1
ATOM 6834 C C . HIS A 1 901 ? 31.074 -0.783 -15.652 1.00 94.94 901 HIS A C 1
ATOM 6836 O O . HIS A 1 901 ? 31.685 -0.863 -16.723 1.00 94.94 901 HIS A O 1
ATOM 6842 N N . VAL A 1 902 ? 30.850 0.377 -15.028 1.00 93.38 902 VAL A N 1
ATOM 6843 C CA . VAL A 1 902 ? 31.514 1.624 -15.423 1.00 93.38 902 VAL A CA 1
ATOM 6844 C C . VAL A 1 902 ? 32.912 1.606 -14.817 1.00 93.38 902 VAL A C 1
ATOM 6846 O O . VAL A 1 902 ? 33.071 1.633 -13.603 1.00 93.38 902 VAL A O 1
ATOM 6849 N N . MET A 1 903 ? 33.928 1.533 -15.671 1.00 93.19 903 MET A N 1
ATOM 6850 C CA . MET A 1 903 ? 35.323 1.433 -15.258 1.00 93.19 903 MET A CA 1
ATOM 6851 C C . MET A 1 903 ? 35.782 2.738 -14.602 1.00 93.19 903 MET A C 1
ATOM 6853 O O . MET A 1 903 ? 35.767 3.785 -15.254 1.00 93.19 903 MET A O 1
ATOM 6857 N N . SER A 1 904 ? 36.266 2.666 -13.364 1.00 90.25 904 SER A N 1
ATOM 6858 C CA . SER A 1 904 ? 36.781 3.818 -12.608 1.00 90.25 904 SER A CA 1
ATOM 6859 C C . SER A 1 904 ? 38.271 4.074 -12.850 1.00 90.25 904 SER A C 1
ATOM 6861 O O . SER A 1 904 ? 39.045 3.167 -13.185 1.00 90.25 904 SER A O 1
ATOM 6863 N N . ARG A 1 905 ? 38.705 5.326 -12.663 1.00 91.69 905 ARG A N 1
ATOM 6864 C CA . ARG A 1 905 ? 40.118 5.720 -12.737 1.00 91.69 905 ARG A CA 1
ATOM 6865 C C . ARG A 1 905 ? 40.938 5.040 -11.641 1.00 91.69 905 ARG A C 1
ATOM 6867 O O . ARG A 1 905 ? 40.591 5.059 -10.469 1.00 91.69 905 ARG A O 1
ATOM 6874 N N . THR A 1 906 ? 42.123 4.542 -11.989 1.00 88.88 906 THR A N 1
ATOM 6875 C CA . THR A 1 906 ? 43.024 3.880 -11.018 1.00 88.88 906 THR A CA 1
ATOM 6876 C C . THR A 1 906 ? 43.700 4.854 -10.044 1.00 88.88 906 THR A C 1
ATOM 6878 O O . THR A 1 906 ? 44.332 4.440 -9.072 1.00 88.88 906 THR A O 1
ATOM 6881 N N . THR A 1 907 ? 43.609 6.159 -10.314 1.00 82.56 907 THR A N 1
ATOM 6882 C CA . THR A 1 907 ? 44.341 7.220 -9.598 1.00 82.56 907 THR A CA 1
ATOM 6883 C C . THR A 1 907 ? 43.444 8.202 -8.849 1.00 82.56 907 THR A C 1
ATOM 6885 O O . THR A 1 907 ? 43.951 8.976 -8.034 1.00 82.56 907 THR A O 1
ATOM 6888 N N . VAL A 1 908 ? 42.138 8.188 -9.116 1.00 84.25 908 VAL A N 1
ATOM 6889 C CA . VAL A 1 908 ? 41.129 9.070 -8.519 1.00 84.25 908 VAL A CA 1
ATOM 6890 C C . VAL A 1 908 ? 39.867 8.243 -8.321 1.00 84.25 908 VAL A C 1
ATOM 6892 O O . VAL A 1 908 ? 39.503 7.485 -9.210 1.00 84.25 908 VAL A O 1
ATOM 6895 N N . ASP A 1 909 ? 39.220 8.393 -7.171 1.00 82.31 909 ASP A N 1
ATOM 6896 C CA . ASP A 1 909 ? 37.926 7.768 -6.914 1.00 82.31 909 ASP A CA 1
ATOM 6897 C C . ASP A 1 909 ? 36.833 8.489 -7.719 1.00 82.31 909 ASP A C 1
ATOM 6899 O O . ASP A 1 909 ? 36.599 9.683 -7.514 1.00 82.31 909 ASP A O 1
ATOM 6903 N N . ASP A 1 910 ? 36.227 7.777 -8.669 1.00 86.12 910 ASP A N 1
ATOM 6904 C CA . ASP A 1 910 ? 35.111 8.264 -9.493 1.00 86.12 910 ASP A CA 1
ATOM 6905 C C . ASP A 1 910 ? 33.746 8.039 -8.826 1.00 86.12 910 ASP A C 1
ATOM 6907 O O . ASP A 1 910 ? 32.739 8.550 -9.317 1.00 86.12 910 ASP A O 1
ATOM 6911 N N . GLY A 1 911 ? 33.727 7.325 -7.695 1.00 86.31 911 GLY A N 1
ATOM 6912 C CA . GLY A 1 911 ? 32.521 6.913 -6.994 1.00 86.31 911 GLY A CA 1
ATOM 6913 C C . GLY A 1 911 ? 31.728 5.815 -7.724 1.00 86.31 911 GLY A C 1
ATOM 6914 O O . GLY A 1 911 ? 31.943 5.568 -8.911 1.00 86.31 911 GLY A O 1
ATOM 6915 N N . PRO A 1 912 ? 30.808 5.144 -7.015 1.00 91.12 912 PRO A N 1
ATOM 6916 C CA . PRO A 1 912 ? 29.875 4.176 -7.591 1.00 91.12 912 PRO A CA 1
ATOM 6917 C C . PRO A 1 912 ? 28.621 4.861 -8.170 1.00 91.12 912 PRO A C 1
ATOM 6919 O O . PRO A 1 912 ? 28.438 6.074 -8.052 1.00 91.12 912 PRO A O 1
ATOM 6922 N N . PHE A 1 913 ? 27.692 4.077 -8.726 1.00 92.19 913 PHE A N 1
ATOM 6923 C CA . PHE A 1 913 ? 26.288 4.503 -8.803 1.00 92.19 913 PHE A CA 1
ATOM 6924 C C . PHE A 1 913 ? 25.720 4.584 -7.391 1.00 92.19 913 PHE A C 1
ATOM 6926 O O . PHE A 1 913 ? 25.902 3.655 -6.607 1.00 92.19 913 PHE A O 1
ATOM 6933 N N . TYR A 1 914 ? 25.013 5.663 -7.064 1.00 90.62 914 TYR A N 1
ATOM 6934 C CA . TYR A 1 914 ? 24.402 5.845 -5.746 1.00 90.62 914 TYR A CA 1
ATOM 6935 C C . TYR A 1 914 ? 23.166 6.742 -5.823 1.00 90.62 914 TYR A C 1
ATOM 6937 O O . TYR A 1 914 ? 22.975 7.496 -6.778 1.00 90.62 914 TYR A O 1
ATOM 6945 N N . MET A 1 915 ? 22.316 6.702 -4.799 1.00 86.12 915 MET A N 1
ATOM 6946 C CA . MET A 1 915 ? 21.190 7.632 -4.681 1.00 86.12 915 MET A CA 1
ATOM 6947 C C . MET A 1 915 ? 21.680 8.999 -4.189 1.00 86.12 915 MET A C 1
ATOM 6949 O O . MET A 1 915 ? 22.035 9.153 -3.020 1.00 86.12 915 MET A O 1
ATOM 6953 N N . ALA A 1 916 ? 21.696 10.004 -5.072 1.00 74.25 916 ALA A N 1
ATOM 6954 C CA . ALA A 1 916 ? 22.241 11.329 -4.753 1.00 74.25 916 ALA A CA 1
ATOM 6955 C C . ALA A 1 916 ? 21.413 12.100 -3.722 1.00 74.25 916 ALA A C 1
ATOM 6957 O O . ALA A 1 916 ? 21.950 12.857 -2.913 1.00 74.25 916 ALA A O 1
ATOM 6958 N N . HIS A 1 917 ? 20.099 11.907 -3.754 1.00 73.00 917 HIS A N 1
ATOM 6959 C CA . HIS A 1 917 ? 19.161 12.435 -2.778 1.00 73.00 917 HIS A CA 1
ATOM 6960 C C . HIS A 1 917 ? 17.939 11.520 -2.759 1.00 73.00 917 HIS A C 1
ATOM 6962 O O . HIS A 1 917 ? 17.503 11.075 -3.824 1.00 73.00 917 HIS A O 1
ATOM 6968 N N . GLN A 1 918 ? 17.343 11.308 -1.581 1.00 70.69 918 GLN A N 1
ATOM 6969 C CA . GLN A 1 918 ? 16.140 10.478 -1.407 1.00 70.69 918 GLN A CA 1
ATOM 6970 C C . GLN A 1 918 ? 15.009 10.857 -2.387 1.00 70.69 918 GLN A C 1
ATOM 6972 O O . GLN A 1 918 ? 14.202 10.022 -2.775 1.00 70.69 918 GLN A O 1
ATOM 6977 N N . GLU A 1 919 ? 14.984 12.118 -2.827 1.00 72.19 919 GLU A N 1
ATOM 6978 C CA . GLU A 1 919 ? 13.947 12.694 -3.689 1.00 72.19 919 GLU A CA 1
ATOM 6979 C C . GLU A 1 919 ? 14.409 13.082 -5.107 1.00 72.19 919 GLU A C 1
ATOM 6981 O O . GLU A 1 919 ? 13.669 13.791 -5.788 1.00 72.19 919 GLU A O 1
ATOM 6986 N N . LYS A 1 920 ? 15.638 12.744 -5.533 1.00 70.00 920 LYS A N 1
ATOM 6987 C CA . LYS A 1 920 ? 16.189 13.175 -6.847 1.00 70.00 920 LYS A CA 1
ATOM 6988 C C . LYS A 1 920 ? 16.743 12.032 -7.712 1.00 70.00 920 LYS A C 1
ATOM 6990 O O . LYS A 1 920 ? 17.315 12.285 -8.773 1.00 70.00 920 LYS A O 1
ATOM 6995 N N . GLY A 1 921 ? 16.548 10.786 -7.281 1.00 79.06 921 GLY A N 1
ATOM 6996 C CA . GLY A 1 921 ? 16.952 9.592 -8.023 1.00 79.06 921 GLY A CA 1
ATOM 6997 C C . GLY A 1 921 ? 18.442 9.255 -7.919 1.00 79.06 921 GLY A C 1
ATOM 6998 O O . GLY A 1 921 ? 19.180 9.822 -7.106 1.00 79.06 921 GLY A O 1
ATOM 6999 N N . GLY A 1 922 ? 18.870 8.308 -8.756 1.00 83.38 922 GLY A N 1
ATOM 7000 C CA . GLY A 1 922 ? 20.260 7.872 -8.835 1.00 83.38 922 GLY A CA 1
ATOM 7001 C C . GLY A 1 922 ? 21.161 8.884 -9.545 1.00 83.38 922 GLY A C 1
ATOM 7002 O O . GLY A 1 922 ? 20.737 9.584 -10.477 1.00 83.38 922 GLY A O 1
ATOM 7003 N N . ALA A 1 923 ? 22.409 8.944 -9.092 1.00 84.44 923 ALA A N 1
ATOM 7004 C CA . ALA A 1 923 ? 23.530 9.572 -9.769 1.00 84.44 923 ALA A CA 1
ATOM 7005 C C . ALA A 1 923 ? 24.454 8.502 -10.348 1.00 84.44 923 ALA A C 1
ATOM 7007 O O . ALA A 1 923 ? 24.643 7.429 -9.774 1.00 84.44 923 ALA A O 1
ATOM 7008 N N . GLU A 1 924 ? 25.017 8.826 -11.505 1.00 87.94 924 GLU A N 1
ATOM 7009 C CA . GLU A 1 924 ? 25.875 7.938 -12.275 1.00 87.94 924 GLU A CA 1
ATOM 7010 C C . GLU A 1 924 ? 27.335 8.382 -12.137 1.00 87.94 924 GLU A C 1
ATOM 7012 O O . GLU A 1 924 ? 27.600 9.591 -12.173 1.00 87.94 924 GLU A O 1
ATOM 7017 N N . PRO A 1 925 ? 28.293 7.448 -12.041 1.00 88.69 925 PRO A N 1
ATOM 7018 C CA . PRO A 1 925 ? 29.702 7.787 -12.106 1.00 88.69 925 PRO A CA 1
ATOM 7019 C C . PRO A 1 925 ? 30.043 8.301 -13.508 1.00 88.69 925 PRO A C 1
ATOM 7021 O O . PRO A 1 925 ? 29.708 7.683 -14.522 1.00 88.69 925 PRO A O 1
ATOM 7024 N N . MET A 1 926 ? 30.693 9.462 -13.562 1.00 87.44 926 MET A N 1
ATOM 7025 C CA . MET A 1 926 ? 31.104 10.148 -14.789 1.00 87.44 926 MET A CA 1
ATOM 7026 C C . MET A 1 926 ? 32.513 10.713 -14.602 1.00 87.44 926 MET A C 1
ATOM 7028 O O . MET A 1 926 ? 32.799 11.383 -13.608 1.00 87.44 926 MET A O 1
ATOM 7032 N N . GLN A 1 927 ? 33.397 10.504 -15.578 1.00 91.88 927 GLN A N 1
ATOM 7033 C CA . GLN A 1 927 ? 34.734 11.099 -15.562 1.00 91.88 927 GLN A CA 1
ATOM 7034 C C . GLN A 1 927 ? 34.749 12.421 -16.323 1.00 91.88 927 GLN A C 1
ATOM 7036 O O . GLN A 1 927 ? 34.778 12.431 -17.553 1.00 91.88 927 GLN A O 1
ATOM 7041 N N . SER A 1 928 ? 34.799 13.542 -15.605 1.00 92.00 928 SER A N 1
ATOM 7042 C CA . SER A 1 928 ? 35.034 14.852 -16.222 1.00 92.00 928 SER A CA 1
ATOM 7043 C C . SER A 1 928 ? 36.504 14.997 -16.636 1.00 92.00 928 SER A C 1
ATOM 7045 O O . SER A 1 928 ? 37.409 14.975 -15.791 1.00 92.00 928 SER A O 1
ATOM 7047 N N . ILE A 1 929 ? 36.755 15.145 -17.938 1.00 93.81 929 ILE A N 1
ATOM 7048 C CA . ILE A 1 929 ? 38.087 15.295 -18.538 1.00 93.81 929 ILE A CA 1
ATOM 7049 C C . ILE A 1 929 ? 38.062 16.297 -19.697 1.00 93.81 929 ILE A C 1
ATOM 7051 O O . ILE A 1 929 ? 37.059 16.474 -20.376 1.00 93.81 929 ILE A O 1
ATOM 7055 N N . THR A 1 930 ? 39.207 16.899 -20.010 1.00 95.12 930 THR A N 1
ATOM 7056 C CA . THR A 1 930 ? 39.377 17.611 -21.283 1.00 95.12 930 THR A CA 1
ATOM 7057 C C . THR A 1 930 ? 39.763 16.608 -22.374 1.00 95.12 930 THR A C 1
ATOM 7059 O O . THR A 1 930 ? 40.711 15.838 -22.195 1.00 95.12 930 THR A O 1
ATOM 7062 N N . SER A 1 931 ? 39.088 16.617 -23.527 1.00 95.44 931 SER A N 1
ATOM 7063 C CA . SER A 1 931 ? 39.405 15.747 -24.669 1.00 95.44 931 SER A CA 1
ATOM 7064 C C . SER A 1 931 ? 40.897 15.820 -25.032 1.00 95.44 931 SER A C 1
ATOM 7066 O O . SER A 1 931 ? 41.464 16.910 -25.121 1.00 95.44 931 SER A O 1
ATOM 7068 N N . GLY A 1 932 ? 41.521 14.673 -25.285 1.00 94.56 932 GLY A N 1
ATOM 7069 C CA . GLY A 1 932 ? 42.965 14.507 -25.461 1.00 94.56 932 GLY A CA 1
ATOM 7070 C C . GLY A 1 932 ? 43.691 14.090 -24.179 1.00 94.56 932 GLY A C 1
ATOM 7071 O O . GLY A 1 932 ? 44.850 13.681 -24.251 1.00 94.56 932 GLY A O 1
ATOM 7072 N N . THR A 1 933 ? 43.020 14.143 -23.026 1.00 95.19 933 THR A N 1
ATOM 7073 C CA . THR A 1 933 ? 43.542 13.616 -21.760 1.00 95.19 933 THR A CA 1
ATOM 7074 C C . THR A 1 933 ? 43.493 12.094 -21.774 1.00 95.19 933 THR A C 1
ATOM 7076 O O . THR A 1 933 ? 42.443 11.503 -22.017 1.00 95.19 933 THR A O 1
ATOM 7079 N N . ALA A 1 934 ? 44.640 11.467 -21.516 1.00 94.88 934 ALA A N 1
ATOM 7080 C CA . ALA A 1 934 ? 44.731 10.032 -21.296 1.00 94.88 934 ALA A CA 1
ATOM 7081 C C . ALA A 1 934 ? 44.396 9.726 -19.834 1.00 94.88 934 ALA A C 1
ATOM 7083 O O . ALA A 1 934 ? 44.985 10.328 -18.932 1.00 94.88 934 ALA A O 1
ATOM 7084 N N . ILE A 1 935 ? 43.487 8.784 -19.607 1.00 95.44 935 ILE A N 1
ATOM 7085 C CA . ILE A 1 935 ? 43.160 8.269 -18.278 1.00 95.44 935 ILE A CA 1
ATOM 7086 C C . ILE A 1 935 ? 43.483 6.782 -18.194 1.00 95.44 935 ILE A C 1
ATOM 7088 O O . ILE A 1 935 ? 43.438 6.073 -19.197 1.00 95.44 935 ILE A O 1
ATOM 7092 N N . GLU A 1 936 ? 43.826 6.314 -16.999 1.00 96.25 936 GLU A N 1
ATOM 7093 C CA . GLU A 1 936 ? 44.014 4.893 -16.721 1.00 96.25 936 GLU A CA 1
ATOM 7094 C C . GLU A 1 936 ? 42.796 4.370 -15.961 1.00 96.25 936 GLU A C 1
ATOM 7096 O O . GLU A 1 936 ? 42.456 4.911 -14.909 1.00 96.25 936 GLU A O 1
ATOM 7101 N N . VAL A 1 937 ? 42.152 3.345 -16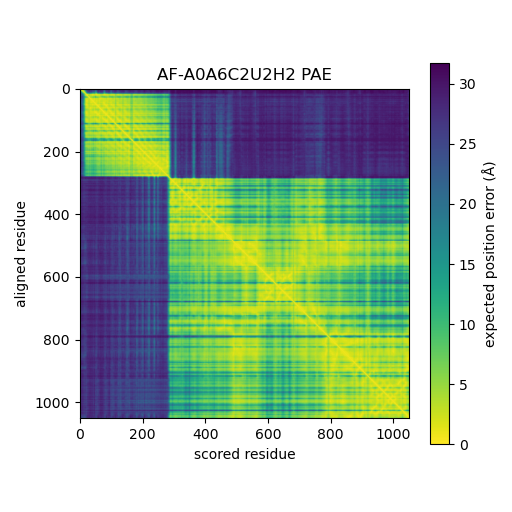.510 1.00 94.88 937 VAL A N 1
ATOM 7102 C CA . VAL A 1 937 ? 40.939 2.712 -15.977 1.00 94.88 937 VAL A CA 1
ATOM 7103 C C . VAL A 1 937 ? 41.133 1.200 -15.892 1.00 94.88 937 VAL A C 1
ATOM 7105 O O . VAL A 1 937 ? 41.882 0.631 -16.689 1.00 94.88 937 VAL A O 1
ATOM 7108 N N . ASP A 1 938 ? 40.487 0.542 -14.935 1.00 93.19 938 ASP A N 1
ATOM 7109 C CA . ASP A 1 938 ? 40.619 -0.905 -14.721 1.00 93.19 938 ASP A CA 1
ATOM 7110 C C . ASP A 1 938 ? 39.454 -1.686 -15.345 1.00 93.19 938 ASP A C 1
ATOM 7112 O O . ASP A 1 938 ? 38.295 -1.317 -15.181 1.00 93.19 938 ASP A O 1
ATOM 7116 N N . ASN A 1 939 ? 39.761 -2.752 -16.092 1.00 95.19 939 ASN A N 1
ATOM 7117 C CA . ASN A 1 939 ? 38.766 -3.707 -16.584 1.00 95.19 939 ASN A CA 1
ATOM 7118 C C . ASN A 1 939 ? 38.843 -4.971 -15.717 1.00 95.19 939 ASN A C 1
ATOM 7120 O O . ASN A 1 939 ? 39.785 -5.756 -15.895 1.00 95.19 939 ASN A O 1
ATOM 7124 N N . PRO A 1 940 ? 37.860 -5.226 -14.839 1.00 94.00 940 PRO A N 1
ATOM 7125 C CA . PRO A 1 940 ? 37.894 -6.388 -13.955 1.00 94.00 940 PRO A CA 1
ATOM 7126 C C . PRO A 1 940 ? 37.651 -7.718 -14.692 1.00 94.00 940 PRO A C 1
ATOM 7128 O O . PRO A 1 940 ? 37.862 -8.790 -14.120 1.00 94.00 940 PRO A O 1
ATOM 7131 N N . TYR A 1 941 ? 37.230 -7.676 -15.959 1.00 95.88 941 TYR A N 1
ATOM 7132 C CA . TYR A 1 941 ? 36.810 -8.843 -16.730 1.00 95.88 941 TYR A CA 1
ATOM 7133 C C . TYR A 1 941 ? 37.810 -9.256 -17.809 1.00 95.88 941 TYR A C 1
ATOM 7135 O O . TYR A 1 941 ? 38.855 -8.643 -18.032 1.00 95.88 941 TYR A O 1
ATOM 7143 N N . ALA A 1 942 ? 37.476 -10.337 -18.518 1.00 95.31 942 ALA A N 1
ATOM 7144 C CA . ALA A 1 942 ? 38.218 -10.758 -19.697 1.00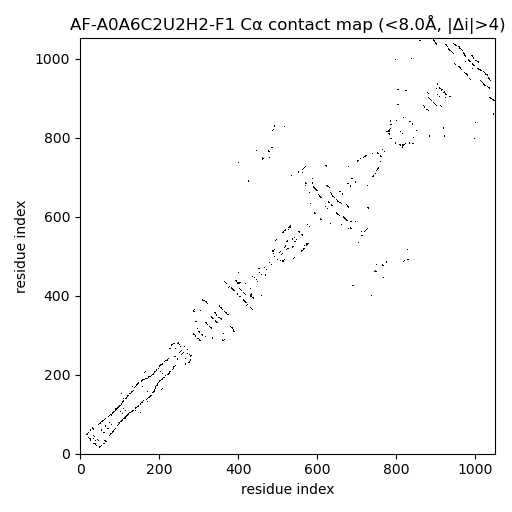 95.31 942 ALA A CA 1
ATOM 7145 C C . ALA A 1 942 ? 38.242 -9.659 -20.775 1.00 95.31 942 ALA A C 1
ATOM 7147 O O . ALA A 1 942 ? 37.401 -8.756 -20.810 1.00 95.31 942 ALA A O 1
ATOM 7148 N N . ALA A 1 943 ? 39.227 -9.756 -21.671 1.00 94.94 943 ALA A N 1
ATOM 7149 C CA . ALA A 1 943 ? 39.367 -8.811 -22.768 1.00 94.94 943 ALA A CA 1
ATOM 7150 C C . ALA A 1 943 ? 38.109 -8.805 -23.650 1.00 94.94 943 ALA A C 1
ATOM 7152 O O . ALA A 1 943 ? 37.661 -9.864 -24.094 1.00 94.94 943 ALA A O 1
ATOM 7153 N N . GLN A 1 944 ? 37.571 -7.617 -23.910 1.00 95.38 944 GLN A N 1
ATOM 7154 C CA . GLN A 1 944 ? 36.308 -7.424 -24.621 1.00 95.38 944 GLN A CA 1
ATOM 7155 C C . GLN A 1 944 ? 36.299 -6.100 -25.388 1.00 95.38 944 GLN A C 1
ATOM 7157 O O . GLN A 1 944 ? 37.184 -5.257 -25.213 1.00 95.38 944 GLN A O 1
ATOM 7162 N N . GLU A 1 945 ? 35.320 -5.933 -26.272 1.00 94.94 945 GLU A N 1
ATOM 7163 C CA . GLU A 1 945 ? 35.073 -4.655 -26.934 1.00 94.94 945 GLU A CA 1
ATOM 7164 C C . GLU A 1 945 ? 34.572 -3.627 -25.911 1.00 94.94 945 GLU A C 1
ATOM 7166 O O . GLU A 1 945 ? 33.749 -3.942 -25.054 1.00 94.94 945 GLU A O 1
ATOM 7171 N N . LEU A 1 946 ? 35.095 -2.404 -25.987 1.00 96.00 946 LEU A N 1
ATOM 7172 C CA . LEU A 1 946 ? 34.733 -1.330 -25.070 1.00 96.00 946 LEU A CA 1
ATOM 7173 C C . LEU A 1 946 ? 33.418 -0.670 -25.496 1.00 96.00 946 LEU A C 1
ATOM 7175 O O . LEU A 1 946 ? 33.284 -0.247 -26.646 1.00 96.00 946 LEU A O 1
ATOM 7179 N N . GLN A 1 947 ? 32.500 -0.499 -24.550 1.00 97.12 947 GLN A N 1
ATOM 7180 C CA . GLN A 1 947 ? 31.338 0.373 -24.699 1.00 97.12 947 GLN A CA 1
ATOM 7181 C C . GLN A 1 947 ? 31.620 1.728 -24.044 1.00 97.12 947 GLN A C 1
ATOM 7183 O O . GLN A 1 947 ? 32.466 1.829 -23.153 1.00 97.12 947 GLN A O 1
ATOM 7188 N N . PHE A 1 948 ? 30.946 2.790 -24.483 1.00 96.69 948 PHE A N 1
ATOM 7189 C CA . PHE A 1 948 ? 31.113 4.095 -23.848 1.00 96.69 948 PHE A CA 1
ATOM 7190 C C . PHE A 1 948 ? 29.936 5.047 -24.050 1.00 96.69 948 PHE A C 1
ATOM 7192 O O . PHE A 1 948 ? 29.202 4.973 -25.040 1.00 96.69 948 PHE A O 1
ATOM 7199 N N . VAL A 1 949 ? 29.838 6.002 -23.127 1.00 96.88 949 VAL A N 1
ATOM 7200 C CA . VAL A 1 949 ? 29.042 7.224 -23.252 1.00 96.88 949 VAL A CA 1
ATOM 7201 C C . VAL A 1 949 ? 29.985 8.416 -23.112 1.00 96.88 949 VAL A C 1
ATOM 7203 O O . VAL A 1 949 ? 30.839 8.437 -22.228 1.00 96.88 949 VAL A O 1
ATOM 7206 N N . VAL A 1 950 ? 29.850 9.406 -23.991 1.00 96.62 950 VAL A N 1
ATOM 7207 C CA . VAL A 1 950 ? 30.531 10.700 -23.885 1.00 96.62 950 VAL A CA 1
ATOM 7208 C C . VAL A 1 950 ? 29.487 11.801 -23.927 1.00 96.62 950 VAL A C 1
ATOM 7210 O O . VAL A 1 950 ? 28.723 11.875 -24.884 1.00 96.62 950 VAL A O 1
ATOM 7213 N N . ARG A 1 951 ? 29.482 12.687 -22.937 1.00 95.50 951 ARG A N 1
ATOM 7214 C CA . ARG A 1 951 ? 28.684 13.913 -22.944 1.00 95.50 951 ARG A CA 1
ATOM 7215 C C . ARG A 1 951 ? 29.611 15.109 -23.080 1.00 95.50 951 ARG A C 1
ATOM 7217 O O . ARG A 1 951 ? 30.635 15.174 -22.404 1.00 95.50 951 ARG A O 1
ATOM 7224 N N . VAL A 1 952 ? 29.275 16.070 -23.931 1.00 95.56 952 VAL A N 1
ATOM 7225 C CA . VAL A 1 952 ? 29.989 17.356 -23.935 1.00 95.56 952 VAL A CA 1
ATOM 7226 C C . VAL A 1 952 ? 29.387 18.236 -22.847 1.00 95.56 952 VAL A C 1
ATOM 7228 O O . VAL A 1 952 ? 28.166 18.397 -22.813 1.00 95.56 952 VAL A O 1
ATOM 7231 N N . HIS A 1 953 ? 30.221 18.797 -21.964 1.00 91.69 953 HIS A N 1
ATOM 7232 C CA . HIS A 1 953 ? 29.740 19.659 -20.879 1.00 91.69 953 HIS A CA 1
ATOM 7233 C C . HIS A 1 953 ? 28.834 20.772 -21.431 1.00 91.69 953 HIS A C 1
ATOM 7235 O O . HIS A 1 953 ? 29.129 21.368 -22.467 1.00 91.69 953 HIS A O 1
ATOM 7241 N N . GLU A 1 954 ? 27.715 21.047 -20.758 1.00 88.38 954 GLU A N 1
ATOM 7242 C CA . GLU A 1 954 ? 26.713 22.012 -21.240 1.00 88.38 954 GLU A CA 1
ATOM 7243 C C . GLU A 1 954 ? 27.283 23.438 -21.352 1.00 88.38 954 GLU A C 1
ATOM 7245 O O . GLU A 1 954 ? 26.911 24.200 -22.242 1.00 88.38 954 GLU A O 1
ATOM 7250 N N . ASP A 1 955 ? 28.233 23.787 -20.485 1.00 88.12 955 ASP A N 1
ATOM 7251 C CA . ASP A 1 955 ? 28.945 25.064 -20.470 1.00 88.12 955 ASP A CA 1
ATOM 7252 C C . ASP A 1 955 ? 30.232 25.066 -21.316 1.00 88.12 955 ASP A C 1
ATOM 7254 O O . ASP A 1 955 ? 30.965 26.063 -21.337 1.00 88.12 955 ASP A O 1
ATOM 7258 N N . ALA A 1 956 ? 30.505 23.987 -22.059 1.00 89.06 956 ALA A N 1
ATOM 7259 C CA . ALA A 1 956 ? 31.665 23.911 -22.932 1.00 89.06 956 ALA A CA 1
ATOM 7260 C C . ALA A 1 956 ? 31.598 24.958 -24.057 1.00 89.06 956 ALA A C 1
ATOM 7262 O O . ALA A 1 956 ? 30.584 25.169 -24.720 1.00 89.06 956 ALA A O 1
ATOM 7263 N N . SER A 1 957 ? 32.741 25.592 -24.332 1.00 86.31 957 SER A N 1
ATOM 7264 C CA . SER A 1 957 ? 32.860 26.631 -25.371 1.00 86.31 957 SER A CA 1
ATOM 7265 C C . SER A 1 957 ? 32.933 26.099 -26.814 1.00 86.31 957 SER A C 1
ATOM 7267 O O . SER A 1 957 ? 33.021 26.892 -27.755 1.00 86.31 957 SER A O 1
ATOM 7269 N N . GLY A 1 958 ? 32.912 24.777 -27.003 1.00 90.88 958 GLY A N 1
ATOM 7270 C CA . GLY A 1 958 ? 33.058 24.115 -28.299 1.00 90.88 958 GLY A CA 1
ATOM 7271 C C . GLY A 1 958 ? 32.381 22.745 -28.343 1.00 90.88 958 GLY A C 1
ATOM 7272 O O . GLY A 1 958 ? 31.865 22.271 -27.338 1.00 90.88 958 GLY A O 1
ATOM 7273 N N . SER A 1 959 ? 32.403 22.118 -29.517 1.00 94.88 959 SER A N 1
ATOM 7274 C CA . SER A 1 959 ? 31.841 20.783 -29.767 1.00 94.88 959 SER A CA 1
ATOM 7275 C C . SER A 1 959 ? 32.953 19.733 -29.868 1.00 94.88 959 SER A C 1
ATOM 7277 O O . SER A 1 959 ? 34.097 20.065 -30.186 1.00 94.88 959 SER A O 1
ATOM 7279 N N . LEU A 1 960 ? 32.619 18.461 -29.661 1.00 96.31 960 LEU A N 1
ATOM 7280 C CA . LEU A 1 960 ? 33.506 17.327 -29.921 1.00 96.31 960 LEU A CA 1
ATOM 7281 C C . LEU A 1 960 ? 33.377 16.909 -31.396 1.00 96.31 960 LEU A C 1
ATOM 7283 O O . LEU A 1 960 ? 32.336 16.394 -31.803 1.00 96.31 960 LEU A O 1
ATOM 7287 N N . VAL A 1 961 ? 34.412 17.159 -32.205 1.00 96.19 961 VAL A N 1
ATOM 7288 C CA . VAL A 1 961 ? 34.376 16.952 -33.670 1.00 96.19 961 VAL A CA 1
ATOM 7289 C C . VAL A 1 961 ? 35.180 15.722 -34.091 1.00 96.19 961 VAL A C 1
ATOM 7291 O O . VAL A 1 961 ? 36.353 15.596 -33.744 1.00 96.19 961 VAL A O 1
ATOM 7294 N N . ASP A 1 962 ? 34.561 14.847 -34.881 1.00 95.50 962 ASP A N 1
ATOM 7295 C CA . ASP A 1 962 ? 35.090 13.557 -35.338 1.00 95.50 962 ASP A CA 1
ATOM 7296 C C . ASP A 1 962 ? 35.764 12.762 -34.203 1.00 95.50 962 ASP A C 1
ATOM 7298 O O . ASP A 1 962 ? 36.981 12.523 -34.240 1.00 95.50 962 ASP A O 1
ATOM 7302 N N . PRO A 1 963 ? 35.006 12.413 -33.145 1.00 96.44 963 PRO A N 1
ATOM 7303 C CA . PRO A 1 963 ? 35.575 11.805 -31.957 1.00 96.44 963 PRO A CA 1
ATOM 7304 C C . PRO A 1 963 ? 36.290 10.493 -32.270 1.00 96.44 963 PRO A C 1
ATOM 7306 O O . PRO A 1 963 ? 35.821 9.660 -33.055 1.00 96.44 963 PRO A O 1
ATOM 7309 N N . SER A 1 964 ? 37.424 10.282 -31.604 1.00 96.00 964 SER A N 1
ATOM 7310 C CA . SER A 1 964 ? 38.138 9.012 -31.644 1.00 96.00 964 SER A CA 1
ATOM 7311 C C . SER A 1 964 ? 38.583 8.563 -30.261 1.00 96.00 964 SER A C 1
ATOM 7313 O O . SER A 1 964 ? 39.333 9.266 -29.583 1.00 96.00 964 SER A O 1
ATOM 7315 N N . ILE A 1 965 ? 38.150 7.364 -29.873 1.00 97.25 965 ILE A N 1
ATOM 7316 C CA . ILE A 1 965 ? 38.539 6.702 -28.628 1.00 97.25 965 ILE A CA 1
ATOM 7317 C C . ILE A 1 965 ? 39.748 5.811 -28.912 1.00 97.25 965 ILE A C 1
ATOM 7319 O O . ILE A 1 965 ? 39.693 4.926 -29.769 1.00 97.25 965 ILE A O 1
ATOM 7323 N N . GLN A 1 966 ? 40.858 6.060 -28.223 1.00 96.62 966 GLN A N 1
ATOM 7324 C CA . GLN A 1 966 ? 42.116 5.330 -28.382 1.00 96.62 966 GLN A CA 1
ATOM 7325 C C . GLN A 1 966 ? 42.410 4.514 -27.127 1.00 96.62 966 GLN A C 1
ATOM 7327 O O . GLN A 1 966 ? 42.395 5.063 -26.031 1.00 96.62 966 GLN A O 1
ATOM 7332 N N . ILE A 1 967 ? 42.734 3.232 -27.298 1.00 96.62 967 ILE A N 1
ATOM 7333 C CA . ILE A 1 967 ? 43.176 2.329 -26.233 1.00 96.62 967 ILE A CA 1
ATOM 7334 C C . ILE A 1 967 ? 44.660 2.039 -26.469 1.00 96.62 967 ILE A C 1
ATOM 7336 O O . ILE A 1 967 ? 45.039 1.433 -27.480 1.00 96.62 967 ILE A O 1
ATOM 7340 N N . ALA A 1 968 ? 45.521 2.502 -25.562 1.00 93.12 968 ALA A N 1
ATOM 7341 C CA . ALA A 1 968 ? 46.967 2.443 -25.743 1.00 93.12 968 ALA A CA 1
ATOM 7342 C C . ALA A 1 968 ? 47.459 1.000 -25.946 1.00 93.12 968 ALA A C 1
ATOM 7344 O O . ALA A 1 968 ? 47.284 0.136 -25.093 1.00 93.12 968 ALA A O 1
ATOM 7345 N N . GLY A 1 969 ? 48.106 0.741 -27.086 1.00 86.94 969 GLY A N 1
ATOM 7346 C CA . GLY A 1 969 ? 48.663 -0.576 -27.410 1.00 86.94 969 GLY A CA 1
ATOM 7347 C C . GLY A 1 969 ? 47.652 -1.632 -27.876 1.00 86.94 969 GLY A C 1
ATOM 7348 O O . GLY A 1 969 ? 48.091 -2.725 -28.228 1.00 86.94 969 GLY A O 1
ATOM 7349 N N . ALA A 1 970 ? 46.352 -1.317 -27.937 1.00 86.56 970 ALA A N 1
ATOM 7350 C CA . ALA A 1 970 ? 45.313 -2.240 -28.399 1.00 86.56 970 ALA A CA 1
ATOM 7351 C C . ALA A 1 970 ? 44.672 -1.790 -29.720 1.00 86.56 970 ALA A C 1
ATOM 7353 O O . ALA A 1 970 ? 44.690 -2.541 -30.698 1.00 86.56 970 ALA A O 1
ATOM 7354 N N . GLY A 1 971 ? 44.182 -0.548 -29.792 1.00 93.19 971 GLY A N 1
ATOM 7355 C CA . GLY A 1 971 ? 43.464 -0.086 -30.974 1.00 93.19 971 GLY A CA 1
ATOM 7356 C C . GLY A 1 971 ? 42.742 1.243 -30.818 1.00 93.19 971 GLY A C 1
ATOM 7357 O O . GLY A 1 971 ? 42.918 1.962 -29.837 1.00 93.19 971 GLY A O 1
ATOM 7358 N N . SER A 1 972 ? 41.926 1.582 -31.812 1.00 94.88 972 SER A N 1
ATOM 7359 C CA . SER A 1 972 ? 41.141 2.817 -31.822 1.00 94.88 972 SER A CA 1
ATOM 7360 C C . SER A 1 972 ? 39.790 2.639 -32.499 1.00 94.88 972 SER A C 1
ATOM 7362 O O . SER A 1 972 ? 39.632 1.806 -33.395 1.00 94.88 972 SER A O 1
ATOM 7364 N N . LEU A 1 973 ? 38.855 3.495 -32.110 1.00 96.69 973 LEU A N 1
ATOM 7365 C CA . LEU A 1 973 ? 37.549 3.670 -32.719 1.00 96.69 973 LEU A CA 1
ATOM 7366 C C . LEU A 1 973 ? 37.409 5.131 -33.151 1.00 96.69 973 LEU A C 1
ATOM 7368 O O . LEU A 1 973 ? 37.778 6.030 -32.396 1.00 96.69 973 LEU A O 1
ATOM 7372 N N . SER A 1 974 ? 36.917 5.378 -34.362 1.00 95.81 974 SER A N 1
ATOM 7373 C CA . SER A 1 974 ? 36.673 6.722 -34.896 1.00 95.81 974 SER A CA 1
ATOM 7374 C C . SER A 1 974 ? 35.249 6.836 -35.423 1.00 95.81 974 SER A C 1
ATOM 7376 O O . SER A 1 974 ? 34.750 5.926 -36.091 1.00 95.81 974 SER A O 1
ATOM 7378 N N . ILE A 1 975 ? 34.619 7.971 -35.140 1.00 96.12 975 ILE A N 1
ATOM 7379 C CA . ILE A 1 975 ? 33.245 8.297 -35.521 1.00 96.12 975 ILE A CA 1
ATOM 7380 C C . ILE A 1 975 ? 33.274 9.608 -36.302 1.00 96.12 975 ILE A C 1
ATOM 7382 O O . ILE A 1 975 ? 33.937 10.558 -35.896 1.00 96.12 975 ILE A O 1
ATOM 7386 N N . THR A 1 976 ? 32.566 9.666 -37.428 1.00 92.31 976 THR A N 1
ATOM 7387 C CA . THR A 1 976 ? 32.400 10.912 -38.189 1.00 92.31 976 THR A CA 1
ATOM 7388 C C . THR A 1 976 ? 31.168 11.653 -37.695 1.00 92.31 976 THR A C 1
ATOM 7390 O O . THR A 1 976 ? 30.072 11.099 -37.738 1.00 92.31 976 THR A O 1
ATOM 7393 N N . GLY A 1 977 ? 31.328 12.897 -37.250 1.00 91.25 977 GLY A N 1
ATOM 7394 C CA . GLY A 1 977 ? 30.220 13.686 -36.711 1.00 91.25 977 GLY A CA 1
ATOM 7395 C C . GLY A 1 977 ? 30.648 14.711 -35.668 1.00 91.25 977 GLY A C 1
ATOM 7396 O O . GLY A 1 977 ? 31.807 14.767 -35.268 1.00 91.25 977 GLY A O 1
ATOM 7397 N N . THR A 1 978 ? 29.691 15.516 -35.222 1.00 95.12 978 THR A N 1
ATOM 7398 C CA . THR A 1 978 ? 29.895 16.546 -34.199 1.00 95.12 978 THR A CA 1
ATOM 7399 C C . THR A 1 978 ? 28.922 16.307 -33.056 1.00 95.12 978 THR A C 1
ATOM 7401 O O . THR A 1 978 ? 27.734 16.149 -33.317 1.00 95.12 978 THR A O 1
ATOM 7404 N N . VAL A 1 979 ? 29.426 16.321 -31.822 1.00 96.81 979 VAL A N 1
ATOM 7405 C CA . VAL A 1 979 ? 28.629 16.287 -30.586 1.00 96.81 979 VAL A CA 1
ATOM 7406 C C . VAL A 1 979 ? 28.718 17.671 -29.949 1.00 96.81 979 VAL A C 1
ATOM 7408 O O . VAL A 1 979 ? 29.813 18.130 -29.620 1.00 96.81 979 VAL A O 1
ATOM 7411 N N . ASN A 1 980 ? 27.603 18.384 -29.854 1.00 96.56 980 ASN A N 1
ATOM 7412 C CA . ASN A 1 980 ? 27.541 19.745 -29.318 1.00 96.56 980 ASN A CA 1
ATOM 7413 C C . ASN A 1 980 ? 27.420 19.751 -27.782 1.00 96.56 980 ASN A C 1
ATOM 7415 O O . ASN A 1 980 ? 27.097 18.719 -27.197 1.00 96.56 980 ASN A O 1
ATOM 7419 N N . PRO A 1 981 ? 27.656 20.896 -27.110 1.00 94.88 981 PRO A N 1
ATOM 7420 C CA . PRO A 1 981 ? 27.405 21.035 -25.674 1.00 94.88 981 PRO A CA 1
ATOM 7421 C C . PRO A 1 981 ? 26.023 20.514 -25.255 1.00 94.88 981 PRO A C 1
ATOM 7423 O O . PRO A 1 981 ? 25.014 20.862 -25.867 1.00 94.88 981 PRO A O 1
ATOM 7426 N N . GLY A 1 982 ? 25.991 19.673 -24.218 1.00 91.75 982 GLY A N 1
ATOM 7427 C CA . GLY A 1 982 ? 24.782 19.027 -23.700 1.00 91.75 982 GLY A CA 1
ATOM 7428 C C . GLY A 1 982 ? 24.337 17.761 -24.445 1.00 91.75 982 GLY A C 1
ATOM 7429 O O . GLY A 1 982 ? 23.490 17.042 -23.922 1.00 91.75 982 GLY A O 1
ATOM 7430 N N . GLU A 1 983 ? 24.897 17.459 -25.620 1.00 96.38 983 GLU A N 1
ATOM 7431 C CA . GLU A 1 983 ? 24.597 16.239 -26.381 1.00 96.38 983 GLU A CA 1
ATOM 7432 C C . GLU A 1 983 ? 25.421 15.039 -25.887 1.00 96.38 983 GLU A C 1
ATOM 7434 O O . GLU A 1 983 ? 26.509 15.181 -25.313 1.00 96.38 983 GLU A O 1
ATOM 7439 N N . PHE A 1 984 ? 24.899 13.844 -26.161 1.00 96.81 984 PHE A N 1
ATOM 7440 C CA . PHE A 1 984 ? 25.511 12.565 -25.820 1.00 96.81 984 PHE A CA 1
ATOM 7441 C C . PHE A 1 984 ? 25.974 11.824 -27.075 1.00 96.81 984 PHE A C 1
ATOM 7443 O O . PHE A 1 984 ? 25.315 11.839 -28.111 1.00 96.81 984 PHE A O 1
ATOM 7450 N N . LEU A 1 985 ? 27.088 11.112 -26.960 1.00 97.62 985 LEU A N 1
ATOM 7451 C CA . LEU A 1 985 ? 27.558 10.105 -27.898 1.00 97.62 985 LEU A CA 1
ATOM 7452 C C . LEU A 1 985 ? 27.593 8.756 -27.185 1.00 97.62 985 LEU A C 1
ATOM 7454 O O . LEU A 1 985 ? 28.333 8.595 -26.219 1.00 97.62 985 LEU A O 1
ATOM 7458 N N . GLN A 1 986 ? 26.843 7.783 -27.689 1.00 97.31 986 GLN A N 1
ATOM 7459 C CA . GLN A 1 986 ? 26.762 6.437 -27.130 1.00 97.31 986 GLN A CA 1
ATOM 7460 C C . GLN A 1 986 ? 27.267 5.397 -28.134 1.00 97.31 986 GLN A C 1
ATOM 7462 O O . GLN A 1 986 ? 26.898 5.410 -29.312 1.00 97.31 986 GLN A O 1
ATOM 7467 N N . TYR A 1 987 ? 28.074 4.457 -27.648 1.00 97.12 987 TYR A N 1
ATOM 7468 C CA . TYR A 1 987 ? 28.504 3.278 -28.388 1.00 97.12 987 TYR A CA 1
ATOM 7469 C C . TYR A 1 987 ? 28.349 2.022 -27.532 1.00 97.12 987 TYR A C 1
ATOM 7471 O O . TYR A 1 987 ? 29.003 1.881 -26.502 1.00 97.12 987 TYR A O 1
ATOM 7479 N N . THR A 1 988 ? 27.513 1.092 -27.991 1.00 94.25 988 THR A N 1
ATOM 7480 C CA . THR A 1 988 ? 27.227 -0.189 -27.321 1.00 94.25 988 THR A CA 1
ATOM 7481 C C . THR A 1 988 ? 27.811 -1.391 -28.079 1.00 94.25 988 THR A C 1
ATOM 7483 O O . THR A 1 988 ? 27.435 -2.530 -27.813 1.00 94.25 988 THR A O 1
ATOM 7486 N N . GLY A 1 989 ? 28.713 -1.153 -29.042 1.00 91.75 989 GLY A N 1
ATOM 7487 C CA . GLY A 1 989 ? 29.278 -2.171 -29.938 1.00 91.75 989 GLY A CA 1
ATOM 7488 C C . GLY A 1 989 ? 28.714 -2.130 -31.368 1.00 91.75 989 GLY A C 1
ATOM 7489 O O . GLY A 1 989 ? 27.673 -1.531 -31.638 1.00 91.75 989 GLY A O 1
ATOM 7490 N N . GLY A 1 990 ? 29.399 -2.791 -32.307 1.00 91.44 990 GLY A N 1
ATOM 7491 C CA . GLY A 1 990 ? 28.939 -2.957 -33.692 1.00 91.44 990 GLY A CA 1
ATOM 7492 C C . GLY A 1 990 ? 29.536 -1.968 -34.704 1.00 91.44 990 GLY A C 1
ATOM 7493 O O . GLY A 1 990 ? 30.737 -1.708 -34.720 1.00 91.44 990 GLY A O 1
ATOM 7494 N N . THR A 1 991 ? 28.716 -1.494 -35.649 1.00 93.44 991 THR A N 1
ATOM 7495 C CA . THR A 1 991 ? 29.175 -0.666 -36.789 1.00 93.44 991 THR A CA 1
ATOM 7496 C C . THR A 1 991 ? 28.670 0.775 -36.763 1.00 93.44 991 THR A C 1
ATOM 7498 O O . THR A 1 991 ? 28.979 1.543 -37.674 1.00 93.44 991 THR A O 1
ATOM 7501 N N . THR A 1 992 ? 27.891 1.156 -35.755 1.00 95.62 992 THR A N 1
ATOM 7502 C CA . THR A 1 992 ? 27.273 2.483 -35.625 1.00 95.62 992 THR A CA 1
ATOM 7503 C C . THR A 1 992 ? 27.338 2.958 -34.179 1.00 95.62 992 THR A C 1
ATOM 7505 O O . THR A 1 992 ? 27.313 2.147 -33.258 1.00 95.62 992 THR A O 1
ATOM 7508 N N . ALA A 1 993 ? 27.414 4.270 -33.987 1.00 96.88 993 ALA A N 1
ATOM 7509 C CA . ALA A 1 993 ? 27.218 4.936 -32.701 1.00 96.88 993 ALA A CA 1
ATOM 7510 C C . ALA A 1 993 ? 25.949 5.796 -32.777 1.00 96.88 993 ALA A C 1
ATOM 7512 O O . ALA A 1 993 ? 25.453 6.042 -33.876 1.00 96.88 993 ALA A O 1
ATOM 7513 N N . LYS A 1 994 ? 25.437 6.268 -31.641 1.00 97.56 994 LYS A N 1
ATOM 7514 C CA . LYS A 1 994 ? 24.300 7.197 -31.576 1.00 97.56 994 LYS A CA 1
ATOM 7515 C C . LYS A 1 994 ? 24.760 8.546 -31.047 1.00 97.56 994 LYS A C 1
ATOM 7517 O O . LYS A 1 994 ? 25.442 8.595 -30.028 1.00 97.56 994 LYS A O 1
ATOM 7522 N N . ILE A 1 995 ? 24.384 9.625 -31.728 1.00 98.25 995 ILE A N 1
ATOM 7523 C CA . ILE A 1 995 ? 24.463 10.985 -31.187 1.00 98.25 995 ILE A CA 1
ATOM 7524 C C . ILE A 1 995 ? 23.053 11.382 -30.779 1.00 98.25 995 ILE A C 1
ATOM 7526 O O . ILE A 1 995 ? 22.146 11.344 -31.616 1.00 98.25 995 ILE A O 1
ATOM 7530 N N . CYS A 1 996 ? 22.880 11.760 -29.520 1.00 97.94 996 CYS A N 1
ATOM 7531 C CA . CYS A 1 996 ? 21.595 12.100 -28.932 1.00 97.94 996 CYS A CA 1
ATOM 7532 C C . CYS A 1 996 ? 21.592 13.520 -28.368 1.00 97.94 996 CYS A C 1
ATOM 7534 O O . CYS A 1 996 ? 22.633 14.038 -27.961 1.00 97.94 996 CYS A O 1
ATOM 7536 N N . ASP A 1 997 ? 20.414 14.136 -28.305 1.00 96.44 997 ASP A N 1
ATOM 7537 C CA . ASP A 1 997 ? 20.236 15.370 -27.546 1.00 96.44 997 ASP A CA 1
ATOM 7538 C C . ASP A 1 997 ? 20.320 15.120 -26.029 1.00 96.44 997 ASP A C 1
ATOM 7540 O O . ASP A 1 997 ? 20.481 13.990 -25.562 1.00 96.44 997 ASP A O 1
ATOM 7544 N N . LYS A 1 998 ? 20.179 16.193 -25.248 1.00 93.75 998 LYS A N 1
ATOM 7545 C CA . LYS A 1 998 ? 20.243 16.159 -23.781 1.00 93.75 998 LYS A CA 1
ATOM 7546 C C . LYS A 1 998 ? 19.168 15.289 -23.100 1.00 93.75 998 LYS A C 1
ATOM 7548 O O . LYS A 1 998 ? 19.305 14.988 -21.921 1.00 93.75 998 LYS A O 1
ATOM 7553 N N . ASN A 1 999 ? 18.124 14.893 -23.833 1.00 94.88 999 ASN A N 1
ATOM 7554 C CA . ASN A 1 999 ? 17.024 14.031 -23.391 1.00 94.88 999 ASN A CA 1
ATOM 7555 C C . ASN A 1 999 ? 17.050 12.663 -24.096 1.00 94.88 999 ASN A C 1
ATOM 7557 O O . ASN A 1 999 ? 16.025 11.988 -24.191 1.00 94.88 999 ASN A O 1
ATOM 7561 N N . TRP A 1 1000 ? 18.215 12.259 -24.612 1.00 97.06 1000 TRP A N 1
ATOM 7562 C CA . TRP A 1 1000 ? 18.442 10.979 -25.281 1.00 97.06 1000 TRP A CA 1
ATOM 7563 C C . TRP A 1 1000 ? 17.692 10.779 -26.611 1.00 97.06 1000 TRP A C 1
ATOM 7565 O O . TRP A 1 1000 ? 17.696 9.668 -27.146 1.00 97.06 1000 TRP A O 1
ATOM 7575 N N . ASN A 1 1001 ? 17.100 11.821 -27.211 1.00 97.50 1001 ASN A N 1
ATOM 7576 C CA . ASN A 1 1001 ? 16.514 11.700 -28.550 1.00 97.50 1001 ASN A CA 1
ATOM 7577 C C . ASN A 1 1001 ? 17.625 11.533 -29.583 1.00 97.50 1001 ASN A C 1
ATOM 7579 O O . ASN A 1 1001 ? 18.540 12.352 -29.659 1.00 97.50 1001 ASN A O 1
ATOM 7583 N N . THR A 1 1002 ? 17.539 10.487 -30.406 1.00 97.62 1002 THR A N 1
ATOM 7584 C CA . THR A 1 1002 ? 18.557 10.215 -31.428 1.00 97.62 1002 THR A CA 1
ATOM 7585 C C . THR A 1 1002 ? 18.540 11.303 -32.504 1.00 97.62 1002 THR A C 1
ATOM 7587 O O . THR A 1 1002 ? 17.559 11.471 -33.226 1.00 97.62 1002 THR A O 1
ATOM 7590 N N . LEU A 1 1003 ? 19.656 12.021 -32.636 1.00 97.62 1003 LEU A N 1
ATOM 7591 C CA . LEU A 1 1003 ? 19.885 13.045 -33.655 1.00 97.62 1003 LEU A CA 1
ATOM 7592 C C . LEU A 1 1003 ? 20.510 12.444 -34.919 1.00 97.62 1003 LEU A C 1
ATOM 7594 O O . LEU A 1 1003 ? 20.175 12.843 -36.035 1.00 97.62 1003 LEU A O 1
ATOM 7598 N N . SER A 1 1004 ? 21.437 11.493 -34.756 1.00 97.44 1004 SER A N 1
ATOM 7599 C CA . SER A 1 1004 ? 22.063 10.769 -35.869 1.00 97.44 1004 SER A CA 1
ATOM 7600 C C . SER A 1 1004 ? 22.704 9.449 -35.431 1.00 97.44 1004 SER A C 1
ATOM 7602 O O . SER A 1 1004 ? 23.039 9.273 -34.261 1.00 97.44 1004 SER A O 1
ATOM 7604 N N . GLU A 1 1005 ? 22.916 8.543 -36.391 1.00 97.12 1005 GLU A N 1
ATOM 7605 C CA . GLU A 1 1005 ? 23.568 7.242 -36.178 1.00 97.12 1005 GLU A CA 1
ATOM 7606 C C . GLU A 1 1005 ? 24.825 7.095 -37.060 1.00 97.12 1005 GLU A C 1
ATOM 7608 O O . GLU A 1 1005 ? 24.802 6.413 -38.093 1.00 97.12 1005 GLU A O 1
ATOM 7613 N N . PRO A 1 1006 ? 25.926 7.799 -36.743 1.00 96.69 1006 PRO A N 1
ATOM 7614 C CA . PRO A 1 1006 ? 27.126 7.763 -37.567 1.00 96.69 1006 PRO A CA 1
ATOM 7615 C C . PRO A 1 1006 ? 27.782 6.378 -37.589 1.00 96.69 1006 PRO A C 1
ATOM 7617 O O . PRO A 1 1006 ? 27.809 5.640 -36.602 1.00 96.69 1006 PRO A O 1
ATOM 7620 N N . THR A 1 1007 ? 28.375 6.040 -38.735 1.00 94.19 1007 THR A N 1
ATOM 7621 C CA . THR A 1 1007 ? 29.161 4.812 -38.887 1.00 94.19 1007 THR A CA 1
ATOM 7622 C C . THR A 1 1007 ? 30.452 4.889 -38.083 1.00 94.19 1007 THR A C 1
ATOM 7624 O O . THR A 1 1007 ? 31.138 5.912 -38.047 1.00 94.19 1007 THR A O 1
ATOM 7627 N N . VAL A 1 1008 ? 30.804 3.758 -37.491 1.00 95.25 1008 VAL A N 1
ATOM 7628 C CA . VAL A 1 1008 ? 32.009 3.564 -36.701 1.00 95.25 1008 VAL A CA 1
ATOM 7629 C C . VAL A 1 1008 ? 33.075 2.882 -37.551 1.00 95.25 1008 VAL A C 1
ATOM 7631 O O . VAL A 1 1008 ? 32.814 1.880 -38.217 1.00 95.25 1008 VAL A O 1
ATOM 7634 N N . THR A 1 1009 ? 34.304 3.396 -37.502 1.00 94.75 1009 THR A N 1
ATOM 7635 C CA . THR A 1 1009 ? 35.484 2.697 -38.025 1.00 94.75 1009 THR A CA 1
ATOM 7636 C C . THR A 1 1009 ? 36.367 2.277 -36.862 1.00 94.75 1009 THR A C 1
ATOM 7638 O O . THR A 1 1009 ? 36.867 3.126 -36.127 1.00 94.75 1009 THR A O 1
ATOM 7641 N N . GLN A 1 1010 ? 36.581 0.973 -36.705 1.00 92.12 1010 GLN A N 1
ATOM 7642 C CA . GLN A 1 1010 ? 37.389 0.414 -35.624 1.00 92.12 1010 GLN A CA 1
ATOM 7643 C C . GLN A 1 1010 ? 38.623 -0.336 -36.138 1.00 92.12 1010 GLN A C 1
ATOM 7645 O O . GLN A 1 1010 ? 38.613 -0.934 -37.214 1.00 92.12 1010 GLN A O 1
ATOM 7650 N N . SER A 1 1011 ? 39.693 -0.318 -35.345 1.00 89.81 1011 SER A N 1
ATOM 7651 C CA . SER A 1 1011 ? 40.934 -1.055 -35.589 1.00 89.81 1011 SER A CA 1
ATOM 7652 C C . SER A 1 1011 ? 41.461 -1.613 -34.270 1.00 89.81 1011 SER A C 1
ATOM 7654 O O . SER A 1 1011 ? 42.084 -0.873 -33.516 1.00 89.81 1011 SER A O 1
ATOM 7656 N N . GLY A 1 1012 ? 41.233 -2.905 -33.997 1.00 84.44 1012 GLY A N 1
ATOM 7657 C CA . GLY A 1 1012 ? 41.731 -3.574 -32.783 1.00 84.44 1012 GLY A CA 1
ATOM 7658 C C . GLY A 1 1012 ? 41.114 -3.052 -31.479 1.00 84.44 1012 GLY A C 1
ATOM 7659 O O . GLY A 1 1012 ? 41.780 -3.028 -30.453 1.00 84.44 1012 GLY A O 1
ATOM 7660 N N . PHE A 1 1013 ? 39.866 -2.576 -31.517 1.00 93.94 1013 PHE A N 1
ATOM 7661 C CA . PHE A 1 1013 ? 39.244 -1.833 -30.420 1.00 93.94 1013 PHE A CA 1
ATOM 7662 C C . PHE A 1 1013 ? 38.740 -2.752 -29.296 1.00 93.94 1013 PHE A C 1
ATOM 7664 O O . PHE A 1 1013 ? 37.563 -3.079 -29.229 1.00 93.94 1013 PHE A O 1
ATOM 7671 N N . HIS A 1 1014 ? 39.654 -3.250 -28.467 1.00 93.56 1014 HIS A N 1
ATOM 7672 C CA . HIS A 1 1014 ? 39.350 -4.088 -27.304 1.00 93.56 1014 HIS A CA 1
ATOM 7673 C C . HIS A 1 1014 ? 40.149 -3.595 -26.098 1.00 93.56 1014 HIS A C 1
ATOM 7675 O O . HIS A 1 1014 ? 41.322 -3.243 -26.235 1.00 93.56 1014 HIS A O 1
ATOM 7681 N N . VAL A 1 1015 ? 39.533 -3.603 -24.920 1.00 95.44 1015 VAL A N 1
ATOM 7682 C CA . VAL A 1 1015 ? 40.232 -3.410 -23.644 1.00 95.44 1015 VAL A CA 1
ATOM 7683 C C . VAL A 1 1015 ? 40.739 -4.758 -23.141 1.00 95.44 1015 VAL A C 1
ATOM 7685 O O . VAL A 1 1015 ? 40.048 -5.770 -23.246 1.00 95.44 1015 VAL A O 1
ATOM 7688 N N . ALA A 1 1016 ? 41.966 -4.797 -22.622 1.00 95.81 1016 ALA A N 1
ATOM 7689 C CA . ALA A 1 1016 ? 42.512 -5.984 -21.967 1.00 95.81 1016 ALA A CA 1
ATOM 7690 C C . ALA A 1 1016 ? 41.948 -6.116 -20.543 1.00 95.81 1016 ALA A C 1
ATOM 7692 O O . ALA A 1 1016 ? 41.367 -5.167 -20.028 1.00 95.81 1016 ALA A O 1
ATOM 7693 N N . ALA A 1 1017 ? 42.130 -7.269 -19.900 1.00 95.88 1017 ALA A N 1
ATOM 7694 C CA . ALA A 1 1017 ? 41.900 -7.390 -18.459 1.00 95.88 1017 ALA A CA 1
ATOM 7695 C C . ALA A 1 1017 ? 42.940 -6.559 -17.680 1.00 95.88 1017 ALA A C 1
ATOM 7697 O O . ALA A 1 1017 ? 44.118 -6.553 -18.057 1.00 95.88 1017 ALA A O 1
ATOM 7698 N N . GLY A 1 1018 ? 42.527 -5.917 -16.588 1.00 94.50 1018 GLY A N 1
ATOM 7699 C CA . GLY A 1 1018 ? 43.358 -5.032 -15.769 1.00 94.50 1018 GLY A CA 1
ATOM 7700 C C . GLY A 1 1018 ? 43.400 -3.584 -16.274 1.00 94.50 1018 GLY A C 1
ATOM 7701 O O . GLY A 1 1018 ? 42.516 -3.132 -17.003 1.00 94.50 1018 GLY A O 1
ATOM 7702 N N . ASN A 1 1019 ? 44.458 -2.854 -15.914 1.00 95.69 1019 ASN A N 1
ATOM 7703 C CA . ASN A 1 1019 ? 44.613 -1.439 -16.259 1.00 95.69 1019 ASN A CA 1
ATOM 7704 C C . ASN A 1 1019 ? 44.747 -1.213 -17.777 1.00 95.69 1019 ASN A C 1
ATOM 7706 O O . ASN A 1 1019 ? 45.594 -1.808 -18.448 1.00 95.69 1019 ASN A O 1
ATOM 7710 N N . ASN A 1 1020 ? 43.976 -0.262 -18.296 1.00 96.56 1020 ASN A N 1
ATOM 7711 C CA . ASN A 1 1020 ? 44.005 0.206 -19.676 1.00 96.56 1020 ASN A CA 1
ATOM 7712 C C . ASN A 1 1020 ? 44.146 1.732 -19.702 1.00 96.56 1020 ASN A C 1
ATOM 7714 O O . ASN A 1 1020 ? 43.490 2.437 -18.940 1.00 96.56 1020 ASN A O 1
ATOM 7718 N N . THR A 1 1021 ? 44.965 2.261 -20.613 1.00 97.06 1021 THR A N 1
ATOM 7719 C CA . THR A 1 1021 ? 45.034 3.709 -20.858 1.00 97.06 1021 THR A CA 1
ATOM 7720 C C . THR A 1 1021 ? 44.130 4.080 -22.027 1.00 97.06 1021 THR A C 1
ATOM 7722 O O . THR A 1 1021 ? 44.363 3.620 -23.149 1.00 97.06 1021 THR A O 1
ATOM 7725 N N . ILE A 1 1022 ? 43.134 4.927 -21.771 1.00 97.00 1022 ILE A N 1
ATOM 7726 C CA . ILE A 1 1022 ? 42.134 5.362 -22.748 1.00 97.00 1022 ILE A CA 1
ATOM 7727 C C . ILE A 1 1022 ? 42.225 6.874 -22.956 1.00 97.00 1022 ILE A C 1
ATOM 7729 O O . ILE A 1 1022 ? 42.350 7.638 -21.999 1.00 97.00 1022 ILE A O 1
ATOM 7733 N N . THR A 1 1023 ? 42.137 7.309 -24.212 1.00 96.75 1023 THR A N 1
ATOM 7734 C CA . THR A 1 1023 ? 42.117 8.727 -24.589 1.00 96.75 1023 THR A CA 1
ATOM 7735 C C . THR A 1 1023 ? 40.965 8.997 -25.552 1.00 96.75 1023 THR A C 1
ATOM 7737 O O . THR A 1 1023 ? 40.940 8.452 -26.657 1.00 96.75 1023 THR A O 1
ATOM 7740 N N . ALA A 1 1024 ? 40.050 9.892 -25.178 1.00 96.06 1024 ALA A N 1
ATOM 7741 C CA . ALA A 1 1024 ? 39.040 10.437 -26.083 1.00 96.06 1024 ALA A CA 1
ATOM 7742 C C . ALA A 1 1024 ? 39.598 11.675 -26.799 1.00 96.06 1024 ALA A C 1
ATOM 7744 O O . ALA A 1 1024 ? 39.882 12.690 -26.169 1.00 96.06 1024 ALA A O 1
ATOM 7745 N N . THR A 1 1025 ? 39.795 11.593 -28.112 1.00 94.50 1025 THR A N 1
ATOM 7746 C CA . THR A 1 1025 ? 40.397 12.642 -28.955 1.00 94.50 1025 THR A CA 1
ATOM 7747 C C . THR A 1 1025 ? 39.392 13.207 -29.959 1.00 94.50 1025 THR A C 1
ATOM 7749 O O . THR A 1 1025 ? 38.325 12.633 -30.160 1.00 94.50 1025 THR A O 1
ATOM 7752 N N . GLN A 1 1026 ? 39.738 14.329 -30.595 1.00 93.50 1026 GLN A N 1
ATOM 7753 C CA . GLN A 1 1026 ? 38.929 14.983 -31.627 1.00 93.50 1026 GLN A CA 1
ATOM 7754 C C . GLN A 1 1026 ? 39.806 15.660 -32.691 1.00 93.50 1026 GLN A C 1
ATOM 7756 O O . GLN A 1 1026 ? 41.003 15.870 -32.473 1.00 93.50 1026 GLN A O 1
ATOM 7761 N N . SER A 1 1027 ? 39.212 16.052 -33.821 1.00 85.88 1027 SER A N 1
ATOM 7762 C CA . SER A 1 1027 ? 39.897 16.770 -34.908 1.00 85.88 1027 SER A CA 1
ATOM 7763 C C . SER A 1 1027 ? 39.982 18.295 -34.694 1.00 85.88 1027 SER A C 1
ATOM 7765 O O . SER A 1 1027 ? 40.827 18.952 -35.309 1.00 85.88 1027 SER A O 1
ATOM 7767 N N . GLY A 1 1028 ? 39.144 18.862 -33.812 1.00 69.88 1028 GLY A N 1
ATOM 7768 C CA . GLY A 1 1028 ? 38.874 20.305 -33.692 1.00 69.88 1028 GLY A CA 1
ATOM 7769 C C . GLY A 1 1028 ? 39.549 21.085 -32.550 1.00 69.88 1028 GLY A C 1
ATOM 7770 O O . GLY A 1 1028 ? 39.262 22.271 -32.403 1.00 69.88 1028 GLY A O 1
ATOM 7771 N N . GLY A 1 1029 ? 40.442 20.482 -31.754 1.00 80.94 1029 GLY A N 1
ATOM 7772 C CA . GLY A 1 1029 ? 41.076 21.129 -30.590 1.00 80.94 1029 GLY A CA 1
ATOM 7773 C C . GLY A 1 1029 ? 40.867 20.342 -29.294 1.00 80.94 1029 GLY A C 1
ATOM 7774 O O . GLY A 1 1029 ? 41.020 19.123 -29.296 1.00 80.94 1029 GLY A O 1
ATOM 7775 N N . SER A 1 1030 ? 40.547 21.027 -28.191 1.00 90.12 1030 SER A N 1
ATOM 7776 C CA . SER A 1 1030 ? 40.207 20.410 -26.901 1.00 90.12 1030 SER A CA 1
ATOM 7777 C C . SER A 1 1030 ? 38.866 20.932 -26.381 1.00 90.12 1030 SER A C 1
ATOM 7779 O O . SER A 1 1030 ? 38.611 22.131 -26.471 1.00 90.12 1030 SER A O 1
ATOM 7781 N N . VAL A 1 1031 ? 38.035 20.054 -25.822 1.00 95.62 1031 VAL A N 1
ATOM 7782 C CA . VAL A 1 1031 ? 36.727 20.380 -25.240 1.00 95.62 1031 VAL A CA 1
ATOM 7783 C C . VAL A 1 1031 ? 36.540 19.581 -23.958 1.00 95.62 1031 VAL A C 1
ATOM 7785 O O . VAL A 1 1031 ? 37.032 18.456 -23.872 1.00 95.62 1031 VAL A O 1
ATOM 7788 N N . ASP A 1 1032 ? 35.867 20.155 -22.970 1.00 95.69 1032 ASP A N 1
ATOM 7789 C CA . ASP A 1 1032 ? 35.560 19.450 -21.732 1.00 95.69 1032 ASP A CA 1
ATOM 7790 C C . ASP A 1 1032 ? 34.393 18.484 -21.966 1.00 95.69 1032 ASP A C 1
ATOM 7792 O O . ASP A 1 1032 ? 33.355 18.852 -22.525 1.00 95.69 1032 ASP A O 1
ATOM 7796 N N . ILE A 1 1033 ? 34.582 17.236 -21.542 1.00 95.75 1033 ILE A N 1
ATOM 7797 C CA . ILE A 1 1033 ? 33.631 16.134 -21.688 1.00 95.75 1033 ILE A CA 1
ATOM 7798 C C . ILE A 1 1033 ? 33.489 15.342 -20.384 1.00 95.75 1033 ILE A C 1
ATOM 7800 O O . ILE A 1 1033 ? 34.411 15.288 -19.573 1.00 95.75 1033 ILE A O 1
ATOM 7804 N N . GLU A 1 1034 ? 32.358 14.665 -20.241 1.00 94.44 1034 GLU A N 1
ATOM 7805 C CA . GLU A 1 1034 ? 32.115 13.620 -19.247 1.00 94.44 1034 GLU A CA 1
ATOM 7806 C C . GLU A 1 1034 ? 32.122 12.268 -19.965 1.00 94.44 1034 GLU A C 1
ATOM 7808 O O . GLU A 1 1034 ? 31.509 12.135 -21.028 1.00 94.44 1034 GLU A O 1
ATOM 7813 N N . THR A 1 1035 ? 32.831 11.272 -19.431 1.00 95.00 1035 THR A N 1
ATOM 7814 C CA . THR A 1 1035 ? 32.910 9.934 -20.039 1.00 95.00 1035 THR A CA 1
ATOM 7815 C C . THR A 1 1035 ? 32.497 8.823 -19.084 1.00 95.00 1035 THR A C 1
ATOM 7817 O O . THR A 1 1035 ? 32.812 8.874 -17.898 1.00 95.00 1035 THR A O 1
ATOM 7820 N N . GLN A 1 1036 ? 31.869 7.789 -19.640 1.00 94.94 1036 GLN A N 1
ATOM 7821 C CA . GLN A 1 1036 ? 31.715 6.463 -19.045 1.00 94.94 1036 GLN A CA 1
ATOM 7822 C C . GLN A 1 1036 ? 32.341 5.444 -19.989 1.00 94.94 1036 GLN A C 1
ATOM 7824 O O . GLN A 1 1036 ? 31.981 5.387 -21.165 1.00 94.94 1036 GLN A O 1
ATOM 7829 N N . TYR A 1 1037 ? 33.256 4.630 -19.474 1.00 95.75 1037 TYR A N 1
ATOM 7830 C CA . TYR A 1 1037 ? 33.826 3.485 -20.180 1.00 95.75 1037 TYR A CA 1
ATOM 7831 C C . TYR A 1 1037 ? 33.242 2.221 -19.568 1.00 95.75 1037 TYR A C 1
ATOM 7833 O O . TYR A 1 1037 ? 33.378 2.008 -18.369 1.00 95.75 1037 TYR A O 1
ATOM 7841 N N . ILE A 1 1038 ? 32.538 1.428 -20.368 1.00 96.19 1038 ILE A N 1
ATOM 7842 C CA . ILE A 1 1038 ? 31.658 0.368 -19.880 1.00 96.19 1038 ILE A CA 1
ATOM 7843 C C . ILE A 1 1038 ? 32.139 -0.982 -20.408 1.00 96.19 1038 ILE A C 1
ATOM 7845 O O . ILE A 1 1038 ? 32.427 -1.146 -21.598 1.00 96.19 1038 ILE A O 1
ATOM 7849 N N . VAL A 1 1039 ? 32.201 -1.954 -19.504 1.00 96.88 1039 VAL A N 1
ATOM 7850 C CA . VAL A 1 1039 ? 32.460 -3.368 -19.790 1.00 96.88 1039 VAL A CA 1
ATOM 7851 C C . VAL A 1 1039 ? 31.366 -4.226 -19.166 1.00 96.88 1039 VAL A C 1
ATOM 7853 O O . VAL A 1 1039 ? 30.717 -3.817 -18.205 1.00 96.88 1039 VAL A O 1
ATOM 7856 N N . THR A 1 1040 ? 31.152 -5.416 -19.719 1.00 96.56 1040 THR A N 1
ATOM 7857 C CA . THR A 1 1040 ? 30.097 -6.337 -19.274 1.00 96.56 1040 THR A CA 1
ATOM 7858 C C . THR A 1 1040 ? 30.670 -7.644 -18.737 1.00 96.56 1040 THR A C 1
ATOM 7860 O O . THR A 1 1040 ? 31.722 -8.096 -19.201 1.00 96.56 1040 THR A O 1
ATOM 7863 N N . ASP A 1 1041 ? 29.977 -8.254 -17.775 1.00 95.62 1041 ASP A N 1
ATOM 7864 C CA . ASP A 1 1041 ? 30.260 -9.618 -17.311 1.00 95.62 1041 ASP A CA 1
ATOM 7865 C C . ASP A 1 1041 ? 29.322 -10.646 -17.967 1.00 95.62 1041 ASP A C 1
ATOM 7867 O O . ASP A 1 1041 ? 28.392 -10.312 -18.706 1.00 95.62 1041 ASP A O 1
ATOM 7871 N N . ALA A 1 1042 ? 29.560 -11.925 -17.685 1.00 94.62 1042 ALA A N 1
ATOM 7872 C CA . ALA A 1 1042 ? 28.683 -13.015 -18.063 1.00 94.62 1042 ALA A CA 1
ATOM 7873 C C . ALA A 1 1042 ? 27.249 -12.786 -17.559 1.00 94.62 1042 ALA A C 1
ATOM 7875 O O . ALA A 1 1042 ? 27.015 -12.497 -16.385 1.00 94.62 1042 ALA A O 1
ATOM 7876 N N . ALA A 1 1043 ? 26.284 -12.982 -18.459 1.00 96.56 1043 ALA A N 1
ATOM 7877 C CA . ALA A 1 1043 ? 24.874 -12.888 -18.125 1.00 96.56 1043 ALA A CA 1
ATOM 7878 C C . ALA A 1 1043 ? 24.464 -13.947 -17.088 1.00 96.56 1043 ALA A C 1
ATOM 7880 O O . ALA A 1 1043 ? 24.826 -15.124 -17.189 1.00 96.56 1043 ALA A O 1
ATOM 7881 N N . TYR A 1 1044 ? 23.653 -13.522 -16.128 1.00 98.00 1044 TYR A N 1
ATOM 7882 C CA . TYR A 1 1044 ? 23.015 -14.359 -15.125 1.00 98.00 1044 TYR A CA 1
ATOM 7883 C C . TYR A 1 1044 ? 21.574 -14.654 -15.546 1.00 98.00 1044 TYR A C 1
ATOM 7885 O O . TYR A 1 1044 ? 20.791 -13.732 -15.758 1.00 98.00 1044 TYR A O 1
ATOM 7893 N N . VAL A 1 1045 ? 21.221 -15.934 -15.681 1.00 98.31 1045 VAL A N 1
ATOM 7894 C CA . VAL A 1 1045 ? 19.840 -16.355 -15.968 1.00 98.31 1045 VAL A CA 1
ATOM 7895 C C . VAL A 1 1045 ? 19.049 -16.361 -14.670 1.00 98.31 1045 VAL A C 1
ATOM 7897 O O . VAL A 1 1045 ? 19.416 -17.086 -13.743 1.00 98.31 1045 VAL A O 1
ATOM 7900 N N . LEU A 1 1046 ? 17.977 -15.568 -14.620 1.00 98.44 1046 LEU A N 1
ATOM 7901 C CA . LEU A 1 1046 ? 17.166 -15.425 -13.415 1.00 98.44 1046 LEU A CA 1
ATOM 7902 C C . LEU A 1 1046 ? 16.517 -16.761 -13.045 1.00 98.44 1046 LEU A C 1
ATOM 7904 O O . LEU A 1 1046 ? 15.946 -17.451 -13.893 1.00 98.44 1046 LEU A O 1
ATOM 7908 N N . LYS A 1 1047 ? 16.533 -17.091 -11.757 1.00 98.31 1047 LYS A N 1
ATOM 7909 C CA . LYS A 1 1047 ? 15.742 -18.183 -11.181 1.00 98.31 1047 LYS A CA 1
ATOM 7910 C C . LYS A 1 1047 ? 14.252 -17.898 -11.204 1.00 98.31 1047 LYS A C 1
ATOM 7912 O O . LYS A 1 1047 ? 13.457 -18.829 -11.233 1.00 98.31 1047 LYS A O 1
ATOM 7917 N N . THR A 1 1048 ? 13.861 -16.629 -11.272 1.00 97.38 1048 THR A N 1
ATOM 7918 C CA . THR A 1 1048 ? 12.463 -16.220 -11.451 1.00 97.38 1048 THR A CA 1
ATOM 7919 C C . THR A 1 1048 ? 11.833 -16.798 -12.720 1.00 97.38 1048 THR A C 1
ATOM 7921 O O . THR A 1 1048 ? 10.629 -17.030 -12.723 1.00 97.38 1048 THR A O 1
ATOM 7924 N N . ASN A 1 1049 ? 12.620 -17.134 -13.753 1.00 97.56 1049 ASN A N 1
ATOM 7925 C CA . ASN A 1 1049 ? 12.095 -17.829 -14.933 1.00 97.56 1049 ASN A CA 1
ATOM 7926 C C . ASN A 1 1049 ? 11.403 -19.164 -14.587 1.00 97.56 1049 ASN A C 1
ATOM 7928 O O . ASN A 1 1049 ? 10.481 -19.552 -15.289 1.00 97.56 1049 ASN A O 1
ATOM 7932 N N . ASP A 1 1050 ? 11.782 -19.837 -13.491 1.00 96.62 1050 ASP A N 1
ATOM 7933 C CA . ASP A 1 1050 ? 11.152 -21.091 -13.044 1.00 96.62 1050 ASP A CA 1
ATOM 7934 C C . ASP A 1 1050 ? 9.728 -20.883 -12.470 1.00 96.62 1050 ASP A C 1
ATOM 7936 O O . ASP A 1 1050 ? 9.045 -21.855 -12.135 1.00 96.62 1050 ASP A O 1
ATOM 7940 N N . ARG A 1 1051 ? 9.296 -19.623 -12.296 1.00 94.12 1051 ARG A N 1
ATOM 7941 C CA . ARG A 1 1051 ? 7.997 -19.213 -11.730 1.00 94.12 1051 ARG A CA 1
ATOM 7942 C C . ARG A 1 1051 ? 7.058 -18.550 -12.753 1.00 94.12 1051 ARG A C 1
ATOM 7944 O O . ARG A 1 1051 ? 5.922 -18.254 -12.382 1.00 94.12 1051 ARG A O 1
ATOM 7951 N N . LEU A 1 1052 ? 7.535 -18.304 -13.978 1.00 89.38 1052 LEU A N 1
ATOM 7952 C CA . LEU A 1 1052 ? 6.747 -17.852 -15.135 1.00 89.38 1052 LEU A CA 1
ATOM 7953 C C . LEU A 1 1052 ? 6.105 -19.058 -15.831 1.00 89.38 1052 LEU A C 1
ATOM 7955 O O . LEU A 1 1052 ? 4.939 -18.928 -16.267 1.00 89.38 1052 LEU A O 1
#

pLDDT: mean 89.5, std 11.02, range [24.2, 98.56]

Organism: Pontiella desulfatans (NCBI:txid2750659)

Sequence (1052 aa):
MNRTFVAMAAVVALNAAGALVSQDENVGAADAAGWLKASSWSNDQVPSPGNDYINNVSGRDTRTPQGSIEGNPVFLGDSLTIDNGAVLKFKHTGVCTASNLTITAGSSLQNGGSSGSLAGNLALTGAGTVTFNPSYHNRKTTVSAWVTADAAIHTIAVNNSGEFTAATECGFTFSNPSNTFAGTWDVQNCYLKGNGLGAGSFIVGTQGYLDIDGAYHNPVGSLDCNGVIKLDEDLTFQSATIRGVGLASGTHNATNLITDLGIDASALADGLASAGTITVLSDPPVSHSEFTFNSDATPATLILNGVNRMGSSSDDGFYLRTFDGQNYSETMLGHASFSGDRMTVSESAGSLPSFTFRIDAYPRHVSIHLVDTEGIGANDRQYGMRLRLISNALVWMKSLDDVVDADTDEDDAWQDIYWKYPWAAEADGTKGGVALYDGTLDGAELDACLASIWANEPIPHPAGQPSWTEADVLAWVAQYRAKLGAMSQVQFEATNLADLYTLTDTVAFPAGVKRVYMHTATWRGEYWPNYNSITNVNTEVFPNGKADLVAYTEYLAASNIMIRLHNVGIPVGENDAEFLVPTVDRRLDCWGGGTLEVPISSSDTRIRLRVNEGVNLPVYIGSAMHFDYVRIGEEIVRVGSFERTEEEVWVLEGCTRGLGATDALSHAAGEDWAGLLSPWTSGVYGPNYDLDQPDSLMDDLAFRHASFLNDLFVASGGGHLHIDGGNSHDNTPWSGRDYYDRVYSYLEYPVTSSRVGRSIAANFEQSFSGVRDDMTYNYFPLAVGIRLDEYRYKGYPATSILNTHFMAQESIMTGGRRVSLSVPMSGESFGMNELNNHGLSGEVIDLFGYWIELGSILHEDDVAYVAAVTTKTPGSNHYETDHVLVLGKNGSDEYIFTPHHVMSRTTVDDGPFYMAHQEKGGAEPMQSITSGTAIEVDNPYAAQELQFVVRVHEDASGSLVDPSIQIAGAGSLSITGTVNPGEFLQYTGGTTAKICDKNWNTLSEPTVTQSGFHVAAGNNTITATQSGGSVDIETQYIVTDAAYVLKTNDRL

Secondary structure (DSSP, 8-state):
--------------PPPPEEEEB-S---TT-TTGGG-GGGBTTSS---TTEEEEE-STT-EEEPPPTTT-SS-EE-SSEEEE-TT-EEEE--SSEEEEEEEEEETT-EEEE-SSEEEEEEEEEEESSEEEEEE--STT-EEEE-SEEEE-TTEEEEEEE-SS---GGG--EEEE--TT----SEEEEESSEEESS--TT-EEEE-TT-EEE-SS-EEEEEEEEEESSEEE--SEEEEEEEEETTEEPPSEEEEHHIIIIIS---GGGBTTGGG---EEEEPP-------EEEE-TTS-EEEEEETTEE-B---TT-EEEEEEE-SS-EEEEE--EEEEETTEEEEESSTT-SSEEEEEEEE-SSEEEEEEEEEES--TT-TTEEEEEEEEBSS-EEEEESSSSEEEEE-TTT-EEEEEES-TT---TTS---EEEEEETT--HHHHHHHHHHHHHHS-----SS-S---HHHHHHHHHHHHHHHSS--EEEE--SSHHHHHHHIIIIIHHHT-SEEEE-HHHHTS-SS-SSS-TT---TTT-TTTHHHHHHHHHHHHTTT-EEEE----SPEETT-HHHHSSS--TTB-EEEEEEESS-B-TT---EEEEEPTT----S---TTEEEEEEEETTEEEE-SEEE-TTSSEEEEESPBPS-TTPPP--B-TT-EEEEEEEETTSSEEPBPS-TTSTT-HHHHHHHHHHHHHHHHHTTTT-EEEEE--GGGGTTSTTHHHHHHHHHHHT--S-EEEEETTB--TT-GGGGSHHHHT-GGG-SS-EEEE-----TTSTT-PPPPHHHHHHHHHHHHHTT--SEEEE-SSTT--B-HHHHHH-TTHHHHHHHHHHHHHHGGG--HHHHHHHHHT-EEPTTSSSEEESEEEEEEE-TTS-EEEEEEEEPPBSSS----EEEEETTTEEE---EEEETT-EEEEEE-SSSEEPEEEEEE-TT-SS-EES-EEEETTTEEEEE-SEE-TT-EEEE-SSSB-EEE-TT--EEE-PBEEEES-EEPSEEEEEEEE-SSS--EEEEEEEEE-PPEEPGGGGG-